Protein 2V0O (pdb70)

Radius of gyration: 49.56 Å; Cα contacts (8 Å, |Δi|>4): 758; chains: 3; bounding box: 207×51×110 Å

GO terms:
  GO:0005905 clathrin-coated pit (C, IDA)
  GO:0030136 clathrin-coated vesicle (C, IDA)
  GO:0048268 clathrin coat assembly (P, IMP)
  GO:0072583 clathrin-dependent endocytosis (P, IMP)
  GO:0005829 cytosol (C, TAS)
  GO:0005515 protein binding (F, IPI)
  GO:0042802 identical protein binding (F, IPI)

Foldseek 3Di:
DDLPLLVPQQDDLLCSLVVLLVVLVCLLVVLVVVLVVLLVVLVVLLVVLVVLLVVLVVLLVDDCDDLCNVLSVLVNVLSNLLSVLSNVLSVLSVVLSVVSVVVSVVSVVVSVVLCVVLVQLVVLSVQLNVLVVVLVVLVVQLVVLVCVLVVDVVVDDDPVVSVVSVVSNVVSVVSNVVSVVVNVVSVVSNSVSSSVVSVVSVV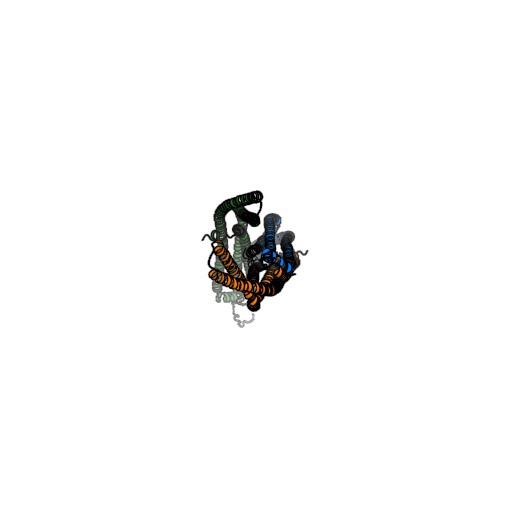SVVVSVVVVVVSVVSNVVSVVVSVVSNVVSVVSSVVVVVVPDPVVSVVVCCVPVNPDDDDDDDDDDDDPD/DFPLLPPQQDDLRCSVVVLLVVLVCLLVVLVVVLVVLLVVLVVLLVVLVVLLVVLVVLLVDDPDDLCNVVSPLSNVLSNLLSVLSNVLSVLSVVLSVVSVVVSVVSVVVSVVLCVVQVVLVVLSVQLVVLVVVLVVLVVVLVVLVVVLVVCVVVDDDPVVNVVSVVSNVVSCVVNVVSVVSNVVSVVVNSVSSSVSSRVSVVVVVVSVVVVVVSVVSSVVSVVVSVVSNVVSVVVSVVVVVVCDPVVSVVVCCVVVPPDDDDDDDDDDDDD/DLCLLVPQQDPLRCSLVVLLVVLVCLLVVLVVVLVVLVVVLVVLLVVLVVLLVVLVVLLVDDCDDLCNVVSPLVNVLSNLLSVLSVQLSVLSVVLSVVSVVVSVVSVVVSVVLCVVLVQLVVLSVQLNVLVVVLVVLVVQLVVLVVVLVVCVVVDDDPVVNVVSVVSNVVSVVVNVVSVVSNVVSVVSNSVSSSVSSSVSVVSVVVSVVVVVVSVVSNVVSVVVSVVSSVVSVVVSVVVVVVCDPVVSVVVCCVPPPPDPDDDDDDDDDDDD

Nearest PDB structures (foldseek):
  2v0o-assembly2_C  TM=9.995E-01  e=3.423E-31  Homo sapiens
  7aan-assembly1_B  TM=7.196E-01  e=1.356E-10  Homo sapiens
  5c1f-assembly1_B  TM=6.970E-01  e=1.335E-09  Schizosaccharomyces pombe 972h-
  4wpe-assembly1_A-2  TM=6.003E-01  e=2.528E-08  Saccharomyces cerevisiae S288C
  8a1g-assembly2_B  TM=4.384E-01  e=6.961E-04  Homo sapiens

Sequence (816 aa):
PMAYFVENFWGEKNSGFDVLYHNMKHGQISTKELADFVRERATIEEAYSRSMTKLAKSASNYSQLGTFAPVWDVFKTSTEKLANCHLDLVRKLQELIKEVQKYGEEQVKSHKKTKEEVAGTLEAVQTIQSITQALQKSKENYNAKCVEQERLKKEGATQREIEKAAVKSKKATDTYKLYVEKYALAKADFEQKMTETAQKFQDIEETHLIHIKEIIGSLSNAIKEIHLQIGQVHEEFINNMANTTVESLIQKFAESKGTGKERPGLIEFEECDMAYFVENFWGEKNSGFDVLYHNMKHGQISTKELADFVRERATIEEAYSRSMTKLAKSASNYSQLGTFAPVWDVFKTSTEKLANCHLDLVRKLQELIKEVQKYGEEQVKSHKKTKEEVAGTLEAVQTIQSITQALQKSKENYNAKCVEQERLKKEGATQREIEKAAVKSKKATDTYKLYVEKYALAKADFEQKMTETAQKFQDIEETHLIHIKEIIGSLSNAIKEIHLQIGQVHEEFINNMANTTVESLIQKFAESKGTGKERPGLIEFEECMAYFVENFWGEKNSGFDVLYHNMKHGQISTKELADFVRERATIEEAYSRSMTKLAKSASNYSQLGTFAPVWDVFKTSTEKLANCHLDLVRKLQELIKEVQKYGEEQVKSHKKTKEEVAGTLEAVQTIQSITQALQKSKENYNAKCVEQERLKKEGATQREIEKAAVKSKKATDTYKLYVEKYALAKADFEQKMTETAQKFQDIEETHLIHIKEIIGSLSNAIKEIHLQIGQVHEEFINNMANTTVESLIQKFAESKGTGKERPGLIEFEECD

B-factor: mean 65.93, std 19.47, range [13.19, 114.93]

CATH classification: 1.20.1270.60

InterPro domains:
  IPR001060 FCH domain [SM00055] (8-94)
  IPR018808 Muniscin, C-terminal [PF10291] (543-808)
  IPR027267 AH/BAR domain superfamily [G3DSA:1.20.1270.60] (2-274)
  IPR027267 AH/BAR domain superfamily [SSF103657] (6-273)
  IPR028565 Mu homology domain [PS51072] (542-809)
  IPR030122 F-BAR domain only protein 2, F-BAR domain [cd07673] (5-273)
  IPR031160 F-BAR domain [PS51741] (3-250)
  IPR054713 GMIP/FCHO2-like, FCH domain [PF22699] (16-262)

Structure (mmCIF, N/CA/C/O backbone):
data_2V0O
#
_entry.id   2V0O
#
_cell.length_a   254.440
_cell.length_b   65.680
_cell.length_c   89.910
_cell.angle_alpha   90.00
_cell.angle_beta   110.32
_cell.angle_gamma   90.00
#
_symmetry.space_group_name_H-M   'C 1 2 1'
#
loop_
_entity.id
_entity.type
_entity.pdbx_description
1 polymer 'FCH DOMAIN ONLY PROTEIN 2'
2 non-polymer 'ACETATE ION'
3 water water
#
loop_
_atom_site.group_PDB
_atom_site.id
_atom_site.type_symbol
_atom_site.label_atom_id
_atom_site.label_alt_id
_atom_site.label_comp_id
_atom_site.label_asym_id
_atom_site.label_entity_id
_atom_site.label_seq_id
_atom_site.pdbx_PDB_ins_code
_atom_site.Cartn_x
_atom_site.Cartn_y
_atom_site.Cartn_z
_atom_site.occupancy
_atom_site.B_iso_or_equiv
_atom_site.auth_seq_id
_atom_site.auth_comp_id
_atom_site.auth_asym_id
_atom_site.auth_atom_id
_atom_site.pdbx_PDB_model_num
ATOM 1 N N . PRO A 1 4 ? 92.510 -13.137 47.126 1.00 67.69 2 PRO A N 1
ATOM 2 C CA . PRO A 1 4 ? 92.807 -13.365 48.543 1.00 67.56 2 PRO A CA 1
ATOM 3 C C . PRO A 1 4 ? 94.131 -12.731 48.986 1.00 67.37 2 PRO A C 1
ATOM 4 O O . PRO A 1 4 ? 94.417 -12.671 50.185 1.00 67.32 2 PRO A O 1
ATOM 8 N N . MET A 1 5 ? 94.918 -12.259 48.020 1.00 67.08 3 MET A N 1
ATOM 9 C CA . MET A 1 5 ? 96.247 -11.707 48.283 1.00 66.88 3 MET A CA 1
ATOM 10 C C . MET A 1 5 ? 96.184 -10.331 48.945 1.00 66.46 3 MET A C 1
ATOM 11 O O . MET A 1 5 ? 95.273 -9.544 48.677 1.00 66.47 3 MET A O 1
ATOM 16 N N . ALA A 1 6 ? 97.160 -10.054 49.807 1.00 66.01 4 ALA A N 1
ATOM 17 C CA . ALA A 1 6 ? 97.222 -8.793 50.544 1.00 65.49 4 ALA A CA 1
ATOM 18 C C . ALA A 1 6 ? 97.967 -7.719 49.750 1.00 65.11 4 ALA A C 1
ATOM 19 O O . ALA A 1 6 ? 99.129 -7.420 50.028 1.00 65.10 4 ALA A O 1
ATOM 21 N N . TYR A 1 7 ? 97.282 -7.148 48.762 1.00 64.63 5 TYR A N 1
ATOM 22 C CA . TYR A 1 7 ? 97.851 -6.113 47.895 1.00 64.12 5 TYR A CA 1
ATOM 23 C C . TYR A 1 7 ? 98.164 -4.822 48.651 1.00 63.78 5 TYR A C 1
ATOM 24 O O . TYR A 1 7 ? 99.158 -4.156 48.365 1.00 63.71 5 TYR A O 1
ATOM 33 N N . PHE A 1 8 ? 97.309 -4.479 49.610 1.00 63.37 6 PHE A N 1
ATOM 34 C CA . PHE A 1 8 ? 97.448 -3.250 50.391 1.00 63.01 6 PHE A CA 1
ATOM 35 C C . PHE A 1 8 ? 98.598 -3.324 51.395 1.00 62.79 6 PHE A C 1
ATOM 36 O O . PHE A 1 8 ? 99.271 -2.324 51.650 1.00 62.79 6 PHE A O 1
ATOM 44 N N . VAL A 1 9 ? 98.811 -4.509 51.963 1.00 62.49 7 VAL A N 1
ATOM 45 C CA . VAL A 1 9 ? 99.916 -4.747 52.891 1.00 62.18 7 VAL A CA 1
ATOM 46 C C . VAL A 1 9 ? 101.259 -4.684 52.156 1.00 61.96 7 VAL A C 1
ATOM 47 O O . VAL A 1 9 ? 102.194 -4.030 52.617 1.00 62.02 7 VAL A O 1
ATOM 51 N N . GLU A 1 10 ? 101.330 -5.344 51.003 1.00 61.60 8 GLU A N 1
ATOM 52 C CA . GLU A 1 10 ? 102.563 -5.434 50.218 1.00 61.39 8 GLU A CA 1
ATOM 53 C C . GLU A 1 10 ? 103.005 -4.116 49.573 1.00 60.93 8 GLU A C 1
ATOM 54 O O . GLU A 1 10 ? 104.199 -3.908 49.354 1.00 60.95 8 GLU A O 1
ATOM 60 N N . ASN A 1 11 ? 102.052 -3.234 49.277 1.00 60.45 9 ASN A N 1
ATOM 61 C CA . ASN A 1 11 ? 102.320 -2.067 48.426 1.00 59.89 9 ASN A CA 1
ATOM 62 C C . ASN A 1 11 ? 102.256 -0.690 49.086 1.00 59.56 9 ASN A C 1
ATOM 63 O O . ASN A 1 11 ? 102.480 0.321 48.418 1.00 59.48 9 ASN A O 1
ATOM 68 N N . PHE A 1 12 ? 101.966 -0.638 50.383 1.00 59.18 10 PHE A N 1
ATOM 69 C CA . PHE A 1 12 ? 101.791 0.654 51.052 1.00 58.81 10 PHE A CA 1
ATOM 70 C C . PHE A 1 12 ? 102.767 0.948 52.196 1.00 58.55 10 PHE A C 1
ATOM 71 O O . PHE A 1 12 ? 102.361 1.244 53.322 1.00 58.55 10 PHE A O 1
ATOM 79 N N . TRP A 1 13 ? 104.059 0.876 51.881 1.00 58.17 11 TRP A N 1
ATOM 80 C CA . TRP A 1 13 ? 105.117 1.212 52.830 1.00 57.78 11 TRP A CA 1
ATOM 81 C C . TRP A 1 13 ? 105.840 2.487 52.393 1.00 57.67 11 TRP A C 1
ATOM 82 O O . TRP A 1 13 ? 105.310 3.588 52.557 1.00 57.76 11 TRP A O 1
ATOM 93 N N . GLY A 1 14 ? 107.041 2.337 51.837 1.00 57.42 12 GLY A N 1
ATOM 94 C CA . GLY A 1 14 ? 107.829 3.475 51.371 1.00 57.07 12 GLY A CA 1
ATOM 95 C C . GLY A 1 14 ? 108.569 4.201 52.480 1.00 56.84 12 GLY A C 1
ATOM 96 O O . GLY A 1 14 ? 108.272 4.021 53.666 1.00 56.86 12 GLY A O 1
ATOM 97 N N . GLU A 1 15 ? 109.528 5.034 52.079 1.00 56.52 13 GLU A N 1
ATOM 98 C CA . GLU A 1 15 ? 110.402 5.763 53.007 1.00 56.23 13 GLU A CA 1
ATOM 99 C C . GLU A 1 15 ? 109.695 6.854 53.818 1.00 55.71 13 GLU A C 1
ATOM 100 O O . GLU A 1 15 ? 110.111 7.167 54.935 1.00 55.71 13 GLU A O 1
ATOM 106 N N . LYS A 1 16 ? 108.631 7.421 53.251 1.00 55.09 14 LYS A N 1
ATOM 107 C CA . LYS A 1 16 ? 107.934 8.563 53.848 1.00 54.43 14 LYS A CA 1
ATOM 108 C C . LYS A 1 16 ? 106.958 8.177 54.958 1.00 53.90 14 LYS A C 1
ATOM 109 O O . LYS A 1 16 ? 106.475 9.047 55.687 1.00 53.80 14 LYS A O 1
ATOM 115 N N . ASN A 1 17 ? 106.676 6.878 55.077 1.00 53.27 15 ASN A N 1
ATOM 116 C CA . ASN A 1 17 ? 105.649 6.349 55.988 1.00 52.77 15 ASN A CA 1
ATOM 117 C C . ASN A 1 17 ? 104.267 6.976 55.755 1.00 52.37 15 ASN A C 1
ATOM 118 O O . ASN A 1 17 ? 103.484 7.152 56.692 1.00 52.37 15 ASN A O 1
ATOM 123 N N . SER A 1 18 ? 103.979 7.299 54.494 1.00 51.84 16 SER A N 1
ATOM 124 C CA . SER A 1 18 ? 102.751 8.004 54.118 1.00 51.26 16 SER A CA 1
ATOM 125 C C . SER A 1 18 ? 101.624 7.064 53.675 1.00 50.93 16 SER A C 1
ATOM 126 O O . SER A 1 18 ? 100.503 7.510 53.417 1.00 50.92 16 SER A O 1
ATOM 129 N N . GLY A 1 19 ? 101.928 5.769 53.602 1.00 50.46 17 GLY A N 1
ATOM 130 C CA . GLY A 1 19 ? 100.977 4.749 53.158 1.00 49.77 17 GLY A CA 1
ATOM 131 C C . GLY A 1 19 ? 99.647 4.746 53.886 1.00 49.26 17 GLY A C 1
ATOM 132 O O . GLY A 1 19 ? 98.599 4.563 53.267 1.00 49.24 17 GLY A O 1
ATOM 133 N N . PHE A 1 20 ? 99.692 4.945 55.202 1.00 48.80 18 PHE A N 1
ATOM 134 C CA . PHE A 1 20 ? 98.486 5.022 56.023 1.00 48.23 18 PHE A CA 1
ATOM 135 C C . PHE A 1 20 ? 97.590 6.164 55.553 1.00 47.86 18 PHE A C 1
ATOM 136 O O . PHE A 1 20 ? 96.383 5.983 55.385 1.00 47.96 18 PHE A O 1
ATOM 144 N N . ASP A 1 21 ? 98.197 7.330 55.338 1.00 47.26 19 ASP A N 1
ATOM 145 C CA . ASP A 1 21 ? 97.486 8.524 54.892 1.00 46.65 19 ASP A CA 1
ATOM 146 C C . ASP A 1 21 ? 96.756 8.271 53.577 1.00 46.21 19 ASP A C 1
ATOM 147 O O . ASP A 1 21 ? 95.561 8.547 53.468 1.00 46.16 19 ASP A O 1
ATOM 152 N N . VAL A 1 22 ? 97.479 7.733 52.594 1.00 45.58 20 VAL A N 1
ATOM 153 C CA . VAL A 1 22 ? 96.910 7.413 51.286 1.00 44.96 20 VAL A CA 1
ATOM 154 C C . VAL A 1 22 ? 95.713 6.469 51.420 1.00 44.69 20 VAL A C 1
ATOM 155 O O . VAL A 1 22 ? 94.629 6.760 50.915 1.00 44.84 20 VAL A O 1
ATOM 159 N N . LEU A 1 23 ? 95.906 5.358 52.125 1.00 44.23 21 LEU A N 1
ATOM 160 C CA . LEU A 1 23 ? 94.842 4.374 52.324 1.00 43.73 21 LEU A CA 1
ATOM 161 C C . LEU A 1 23 ? 93.604 4.948 53.010 1.00 43.41 21 LEU A C 1
ATOM 162 O O . LEU A 1 23 ? 92.475 4.662 52.601 1.00 43.34 21 LEU A O 1
ATOM 167 N N . TYR A 1 24 ? 93.821 5.755 54.046 1.00 43.03 22 TYR A N 1
ATOM 168 C CA . TYR A 1 24 ? 92.723 6.339 54.811 1.00 42.75 22 TYR A CA 1
ATOM 169 C C . TYR A 1 24 ? 91.886 7.271 53.944 1.00 42.44 22 TYR A C 1
ATOM 170 O O . TYR A 1 24 ? 90.659 7.215 53.972 1.00 42.63 22 TYR A O 1
ATOM 179 N N . HIS A 1 25 ? 92.554 8.124 53.177 1.00 41.99 23 HIS A N 1
ATOM 180 C CA . HIS A 1 25 ? 91.858 9.059 52.301 1.00 41.42 23 HIS A CA 1
ATOM 181 C C . HIS A 1 25 ? 91.216 8.371 51.104 1.00 40.97 23 HIS A C 1
ATOM 182 O O . HIS A 1 25 ? 90.205 8.847 50.594 1.00 40.92 23 HIS A O 1
ATOM 189 N N . ASN A 1 26 ? 91.786 7.244 50.680 1.00 40.48 24 ASN A N 1
ATOM 190 C CA . ASN A 1 26 ? 91.162 6.402 49.658 1.00 40.12 24 ASN A CA 1
ATOM 191 C C . ASN A 1 26 ? 89.834 5.812 50.125 1.00 39.91 24 ASN A C 1
ATOM 192 O O . ASN A 1 26 ? 88.906 5.643 49.331 1.00 39.97 24 ASN A O 1
ATOM 197 N N . MET A 1 27 ? 89.756 5.492 51.415 1.00 39.56 25 MET A N 1
ATOM 198 C CA . MET A 1 27 ? 88.513 5.047 52.020 1.00 39.24 25 MET A CA 1
ATOM 199 C C . MET A 1 27 ? 87.493 6.175 51.924 1.00 39.13 25 MET A C 1
ATOM 200 O O . MET A 1 27 ? 86.341 5.950 51.554 1.00 39.18 25 MET A O 1
ATOM 205 N N . LYS A 1 28 ? 87.938 7.392 52.230 1.00 39.01 26 LYS A N 1
ATOM 206 C CA . LYS A 1 28 ? 87.084 8.575 52.184 1.00 38.87 26 LYS A CA 1
ATOM 207 C C . LYS A 1 28 ? 86.643 8.924 50.762 1.00 38.70 26 LYS A C 1
ATOM 208 O O . LYS A 1 28 ? 85.571 9.493 50.566 1.00 38.85 26 LYS A O 1
ATOM 214 N N . HIS A 1 29 ? 87.470 8.584 49.775 1.00 38.44 27 HIS A N 1
ATOM 215 C CA . HIS A 1 29 ? 87.121 8.815 48.374 1.00 38.01 27 HIS A CA 1
ATOM 216 C C . HIS A 1 29 ? 86.028 7.858 47.909 1.00 37.97 27 HIS A C 1
ATOM 217 O O . HIS A 1 29 ? 85.401 8.081 46.874 1.00 38.07 27 HIS A O 1
ATOM 224 N N . GLY A 1 30 ? 85.805 6.798 48.685 1.00 37.91 28 GLY A N 1
ATOM 225 C CA . GLY A 1 30 ? 84.703 5.864 48.445 1.00 37.68 28 GLY A CA 1
ATOM 226 C C . GLY A 1 30 ? 83.344 6.524 48.591 1.00 37.55 28 GLY A C 1
ATOM 227 O O . GLY A 1 30 ? 82.332 5.972 48.166 1.00 37.68 28 GLY A O 1
ATOM 228 N N . GLN A 1 31 ? 83.329 7.706 49.201 1.00 37.63 29 GLN A N 1
ATOM 229 C CA . GLN A 1 31 ? 82.124 8.522 49.298 1.00 37.77 29 GLN A CA 1
ATOM 230 C C . GLN A 1 31 ? 81.845 9.205 47.964 1.00 37.68 29 GLN A C 1
ATOM 231 O O . GLN A 1 31 ? 80.694 9.322 47.548 1.00 37.75 29 GLN A O 1
ATOM 237 N N . ILE A 1 32 ? 82.907 9.650 47.297 1.00 37.75 30 ILE A N 1
ATOM 238 C CA . ILE A 1 32 ? 82.790 10.249 45.966 1.00 37.69 30 ILE A CA 1
ATOM 239 C C . ILE A 1 32 ? 82.062 9.293 45.019 1.00 37.80 30 ILE A C 1
ATOM 240 O O . ILE A 1 32 ? 81.062 9.668 44.410 1.00 37.79 30 ILE A O 1
ATOM 245 N N . SER A 1 33 ? 82.550 8.054 44.936 1.00 38.16 31 SER A N 1
ATOM 246 C CA . SER A 1 33 ? 82.015 7.040 44.016 1.00 38.42 31 SER A CA 1
ATOM 247 C C . SER A 1 33 ? 80.509 6.823 44.174 1.00 38.57 31 SER A C 1
ATOM 248 O O . SER A 1 33 ? 79.795 6.646 43.187 1.00 38.54 31 SER A O 1
ATOM 251 N N . THR A 1 34 ? 80.038 6.845 45.419 1.00 38.71 32 THR A N 1
ATOM 252 C CA . THR A 1 34 ? 78.621 6.683 45.730 1.00 38.87 32 THR A CA 1
ATOM 253 C C . THR A 1 34 ? 77.783 7.862 45.215 1.00 39.05 32 THR A C 1
ATOM 254 O O . THR A 1 34 ? 76.692 7.662 44.679 1.00 39.12 32 THR A O 1
ATOM 258 N N . LYS A 1 35 ? 78.301 9.079 45.377 1.00 39.26 33 LYS A N 1
ATOM 259 C CA . LYS A 1 35 ? 77.656 10.289 44.863 1.00 39.50 33 LYS A CA 1
ATOM 260 C C . LYS A 1 35 ? 77.631 10.321 43.336 1.00 39.64 33 LYS A C 1
ATOM 261 O O . LYS A 1 35 ? 76.659 10.773 42.729 1.00 39.74 33 LYS A O 1
ATOM 267 N N . GLU A 1 36 ? 78.709 9.849 42.723 1.00 39.78 34 GLU A N 1
ATOM 268 C CA . GLU A 1 36 ? 78.838 9.869 41.270 1.00 39.95 34 GLU A CA 1
ATOM 269 C C . GLU A 1 36 ? 77.924 8.838 40.612 1.00 40.18 34 GLU A C 1
ATOM 270 O O . GLU A 1 36 ? 77.380 9.083 39.531 1.00 40.24 34 GLU A O 1
ATOM 276 N N . LEU A 1 37 ? 77.744 7.698 41.280 1.00 40.33 35 LEU A N 1
ATOM 277 C CA . LEU A 1 37 ? 76.884 6.626 40.785 1.00 40.29 35 LEU A CA 1
ATOM 278 C C . LEU A 1 37 ? 75.421 7.045 40.800 1.00 40.49 35 LEU A C 1
ATOM 279 O O . LEU A 1 37 ? 74.704 6.839 39.820 1.00 40.50 35 LEU A O 1
ATOM 284 N N . ALA A 1 38 ? 74.988 7.631 41.915 1.00 40.67 36 ALA A N 1
ATOM 285 C CA . ALA A 1 38 ? 73.633 8.157 42.049 1.00 40.80 36 ALA A CA 1
ATOM 286 C C . ALA A 1 38 ? 73.351 9.206 40.977 1.00 41.05 36 ALA A C 1
ATOM 287 O O . ALA A 1 38 ? 72.263 9.233 40.398 1.00 41.22 36 ALA A O 1
ATOM 289 N N . ASP A 1 39 ? 74.342 10.057 40.713 1.00 41.18 37 ASP A N 1
ATOM 290 C CA . ASP A 1 39 ? 74.239 11.087 39.684 1.00 41.47 37 ASP A CA 1
ATOM 291 C C . ASP A 1 39 ? 74.074 10.478 38.293 1.00 41.56 37 ASP A C 1
ATOM 292 O O . ASP A 1 39 ? 73.313 10.995 37.473 1.00 41.68 37 ASP A O 1
ATOM 297 N N . PHE A 1 40 ? 74.784 9.381 38.041 1.00 41.77 38 PHE A N 1
ATOM 298 C CA . PHE A 1 40 ? 74.694 8.663 36.772 1.00 41.99 38 PHE A CA 1
ATOM 299 C C . PHE A 1 40 ? 73.304 8.060 36.572 1.00 42.24 38 PHE A C 1
ATOM 300 O O . PHE A 1 40 ? 72.748 8.128 35.474 1.00 42.28 38 PHE A O 1
ATOM 308 N N . VAL A 1 41 ? 72.753 7.473 37.635 1.00 42.54 39 VAL A N 1
ATOM 309 C CA . VAL A 1 41 ? 71.432 6.844 37.579 1.00 42.79 39 VAL A CA 1
ATOM 310 C C . VAL A 1 41 ? 70.324 7.896 37.446 1.00 43.00 39 VAL A C 1
ATOM 311 O O . VAL A 1 41 ? 69.311 7.649 36.790 1.00 43.06 39 VAL A O 1
ATOM 315 N N . ARG A 1 42 ? 70.531 9.063 38.056 1.00 43.26 40 ARG A N 1
ATOM 316 C CA . ARG A 1 42 ? 69.620 10.203 37.904 1.00 43.49 40 ARG A CA 1
ATOM 317 C C . ARG A 1 42 ? 69.520 10.670 36.453 1.00 43.61 40 ARG A C 1
ATOM 318 O O . ARG A 1 42 ? 68.432 10.996 35.973 1.00 43.74 40 ARG A O 1
ATOM 326 N N . GLU A 1 43 ? 70.658 10.708 35.765 1.00 43.81 41 GLU A N 1
ATOM 327 C CA . GLU A 1 43 ? 70.710 11.146 34.373 1.00 44.01 41 GLU A CA 1
ATOM 328 C C . GLU A 1 43 ? 70.118 10.099 33.425 1.00 44.02 41 GLU A C 1
ATOM 329 O O . GLU A 1 43 ? 69.500 10.450 32.419 1.00 44.11 41 GLU A O 1
ATOM 335 N N . ARG A 1 44 ? 70.299 8.821 33.754 1.00 44.08 42 ARG A N 1
ATOM 336 C CA . ARG A 1 44 ? 69.698 7.727 32.988 1.00 44.14 42 ARG A CA 1
ATOM 337 C C . ARG A 1 44 ? 68.171 7.754 33.125 1.00 44.14 42 ARG A C 1
ATOM 338 O O . ARG A 1 44 ? 67.454 7.527 32.149 1.00 44.24 42 ARG A O 1
ATOM 346 N N . ALA A 1 45 ? 67.691 8.055 34.332 1.00 44.11 43 ALA A N 1
ATOM 347 C CA . ALA A 1 45 ? 66.260 8.190 34.608 1.00 44.05 43 ALA A CA 1
ATOM 348 C C . ALA A 1 45 ? 65.654 9.390 33.886 1.00 44.09 43 ALA A C 1
ATOM 349 O O . ALA A 1 45 ? 64.500 9.344 33.456 1.00 44.21 43 ALA A O 1
ATOM 351 N N . THR A 1 46 ? 66.437 10.460 33.769 1.00 44.13 44 THR A N 1
ATOM 352 C CA . THR A 1 46 ? 66.042 11.655 33.027 1.00 44.15 44 THR A CA 1
ATOM 353 C C . THR A 1 46 ? 65.785 11.317 31.556 1.00 44.30 44 THR A C 1
ATOM 354 O O . THR A 1 46 ? 64.776 11.733 30.984 1.00 44.33 44 THR A O 1
ATOM 358 N N . ILE A 1 47 ? 66.693 10.548 30.962 1.00 44.49 45 ILE A N 1
ATOM 359 C CA . ILE A 1 47 ? 66.581 10.141 29.562 1.00 44.75 45 ILE A CA 1
ATOM 360 C C . ILE A 1 47 ? 65.379 9.211 29.369 1.00 45.03 45 ILE A C 1
ATOM 361 O O . ILE A 1 47 ? 64.632 9.351 28.400 1.00 44.99 45 ILE A O 1
ATOM 366 N N . GLU A 1 48 ? 65.182 8.291 30.313 1.00 45.38 46 GLU A N 1
ATOM 367 C CA . GLU A 1 48 ? 64.054 7.358 30.267 1.00 45.65 46 GLU A CA 1
ATOM 368 C C . GLU A 1 48 ? 62.700 8.058 30.390 1.00 45.85 46 GLU A C 1
ATOM 369 O O . GLU A 1 48 ? 61.721 7.617 29.790 1.00 45.97 46 GLU A O 1
ATOM 375 N N . GLU A 1 49 ? 62.647 9.141 31.163 1.00 46.22 47 GLU A N 1
ATOM 376 C CA . GLU A 1 49 ? 61.400 9.886 31.352 1.00 46.59 47 GLU A CA 1
ATOM 377 C C . GLU A 1 49 ? 61.102 10.785 30.157 1.00 46.91 47 GLU A C 1
ATOM 378 O O . GLU A 1 49 ? 59.942 10.960 29.781 1.00 47.08 47 GLU A O 1
ATOM 384 N N . ALA A 1 50 ? 62.150 11.354 29.569 1.00 47.28 48 ALA A N 1
ATOM 385 C CA . ALA A 1 50 ? 62.017 12.129 28.340 1.00 47.68 48 ALA A CA 1
ATOM 386 C C . ALA A 1 50 ? 61.452 11.257 27.217 1.00 47.99 48 ALA A C 1
ATOM 387 O O . ALA A 1 50 ? 60.595 11.702 26.452 1.00 48.08 48 ALA A O 1
ATOM 389 N N . TYR A 1 51 ? 61.937 10.017 27.139 1.00 48.41 49 TYR A N 1
ATOM 390 C CA . TYR A 1 51 ? 61.478 9.037 26.155 1.00 48.75 49 TYR A CA 1
ATOM 391 C C . TYR A 1 51 ? 60.027 8.640 26.427 1.00 49.15 49 TYR A C 1
ATOM 392 O O . TYR A 1 51 ? 59.221 8.551 25.503 1.00 49.28 49 TYR A O 1
ATOM 401 N N . SER A 1 52 ? 59.706 8.414 27.698 1.00 49.65 50 SER A N 1
ATOM 402 C CA . SER A 1 52 ? 58.360 8.022 28.113 1.00 50.06 50 SER A CA 1
ATOM 403 C C . SER A 1 52 ? 57.324 9.103 27.816 1.00 50.37 50 SER A C 1
ATOM 404 O O . SER A 1 52 ? 56.240 8.803 27.318 1.00 50.49 50 SER A O 1
ATOM 407 N N . ARG A 1 53 ? 57.664 10.353 28.118 1.00 50.82 51 ARG A N 1
ATOM 408 C CA . ARG A 1 53 ? 56.758 11.480 27.903 1.00 51.37 51 ARG A CA 1
ATOM 409 C C . ARG A 1 53 ? 56.527 11.769 26.419 1.00 51.64 51 ARG A C 1
ATOM 410 O O . ARG A 1 53 ? 55.424 12.147 26.021 1.00 51.79 51 ARG A O 1
ATOM 418 N N . SER A 1 54 ? 57.568 11.592 25.611 1.00 51.97 52 SER A N 1
ATOM 419 C CA . SER A 1 54 ? 57.466 11.771 24.165 1.00 52.29 52 SER A CA 1
ATOM 420 C C . SER A 1 54 ? 56.628 10.669 23.522 1.00 52.57 52 SER A C 1
ATOM 421 O O . SER A 1 54 ? 55.870 10.928 22.586 1.00 52.63 52 SER A O 1
ATOM 424 N N . MET A 1 55 ? 56.769 9.446 24.033 1.00 52.93 53 MET A N 1
ATOM 425 C CA . MET A 1 55 ? 55.980 8.308 23.564 1.00 53.20 53 MET A CA 1
ATOM 426 C C . MET A 1 55 ? 54.507 8.478 23.912 1.00 53.46 53 MET A C 1
ATOM 427 O O . MET A 1 55 ? 53.636 8.148 23.108 1.00 53.49 53 MET A O 1
ATOM 432 N N . THR A 1 56 ? 54.240 8.998 25.108 1.00 53.75 54 THR A N 1
ATOM 433 C CA . THR A 1 56 ? 52.881 9.317 25.533 1.00 54.10 54 THR A CA 1
ATOM 434 C C . THR A 1 56 ? 52.250 10.322 24.570 1.00 54.43 54 THR A C 1
ATOM 435 O O . THR A 1 56 ? 51.104 10.150 24.161 1.00 54.53 54 THR A O 1
ATOM 439 N N . LYS A 1 57 ? 53.013 11.351 24.198 1.00 54.89 55 LYS A N 1
ATOM 440 C CA . LYS A 1 57 ? 52.564 12.349 23.224 1.00 55.37 55 LYS A CA 1
ATOM 441 C C . LYS A 1 57 ? 52.340 11.742 21.839 1.00 55.59 55 LYS A C 1
ATOM 442 O O . LYS A 1 57 ? 51.452 12.178 21.104 1.00 55.66 55 LYS A O 1
ATOM 448 N N . LEU A 1 58 ? 53.146 10.738 21.497 1.00 55.95 56 LEU A N 1
ATOM 449 C CA . LEU A 1 58 ? 53.022 10.023 20.226 1.00 56.24 56 LEU A CA 1
ATOM 450 C C . LEU A 1 58 ? 51.727 9.211 20.153 1.00 56.55 56 LEU A C 1
ATOM 451 O O . LEU A 1 58 ? 51.144 9.057 19.078 1.00 56.59 56 LEU A O 1
ATOM 456 N N . ALA A 1 59 ? 51.290 8.697 21.301 1.00 56.95 57 ALA A N 1
ATOM 457 C CA . ALA A 1 59 ? 50.024 7.973 21.405 1.00 57.39 57 ALA A CA 1
ATOM 458 C C . ALA A 1 59 ? 48.828 8.915 21.254 1.00 57.73 57 ALA A C 1
ATOM 459 O O . ALA A 1 59 ? 47.819 8.546 20.654 1.00 57.79 57 ALA A O 1
ATOM 461 N N . LYS A 1 60 ? 48.950 10.124 21.805 1.00 58.18 58 LYS A N 1
ATOM 462 C CA . LYS A 1 60 ? 47.926 11.160 21.670 1.00 58.73 58 LYS A CA 1
ATOM 463 C C . LYS A 1 60 ? 47.724 11.566 20.213 1.00 59.05 58 LYS A C 1
ATOM 464 O O . LYS A 1 60 ? 46.591 11.760 19.768 1.00 59.16 58 LYS A O 1
ATOM 470 N N . SER A 1 61 ? 48.828 11.694 19.480 1.00 59.45 59 SER A N 1
ATOM 471 C CA . SER A 1 61 ? 48.779 12.030 18.059 1.00 59.84 59 SER A CA 1
ATOM 472 C C . SER A 1 61 ? 48.228 10.867 17.234 1.00 60.02 59 SER A C 1
ATOM 473 O O . SER A 1 61 ? 47.682 11.076 16.149 1.00 60.16 59 SER A O 1
ATOM 476 N N . ALA A 1 62 ? 48.377 9.650 17.758 1.00 60.22 60 ALA A N 1
ATOM 477 C CA . ALA A 1 62 ? 47.838 8.448 17.121 1.00 60.41 60 ALA A CA 1
ATOM 478 C C . ALA A 1 62 ? 46.318 8.373 17.253 1.00 60.61 60 ALA A C 1
ATOM 479 O O . ALA A 1 62 ? 45.635 7.895 16.346 1.00 60.62 60 ALA A O 1
ATOM 481 N N . SER A 1 63 ? 45.799 8.850 18.384 1.00 60.84 61 SER A N 1
ATOM 482 C CA . SER A 1 63 ? 44.358 8.885 18.628 1.00 61.09 61 SER A CA 1
ATOM 483 C C . SER A 1 63 ? 43.676 10.008 17.848 1.00 61.37 61 SER A C 1
ATOM 484 O O . SER A 1 63 ? 42.473 9.945 17.582 1.00 61.47 61 SER A O 1
ATOM 487 N N . ASN A 1 64 ? 44.451 11.028 17.487 1.00 61.67 62 ASN A N 1
ATOM 488 C CA . ASN A 1 64 ? 43.932 12.187 16.769 1.00 62.00 62 ASN A CA 1
ATOM 489 C C . ASN A 1 64 ? 44.173 12.138 15.259 1.00 62.27 62 ASN A C 1
ATOM 490 O O . ASN A 1 64 ? 44.172 13.174 14.587 1.00 62.31 62 ASN A O 1
ATOM 495 N N . TYR A 1 65 ? 44.380 10.936 14.728 1.00 62.60 63 TYR A N 1
ATOM 496 C CA . TYR A 1 65 ? 44.476 10.757 13.283 1.00 62.95 63 TYR A CA 1
ATOM 497 C C . TYR A 1 65 ? 43.085 10.672 12.655 1.00 63.22 63 TYR A C 1
ATOM 498 O O . TYR A 1 65 ? 42.095 10.414 13.349 1.00 63.25 63 TYR A O 1
ATOM 507 N N . SER A 1 66 ? 43.022 10.891 11.342 1.00 63.54 64 SER A N 1
ATOM 508 C CA . SER A 1 66 ? 41.759 10.945 10.605 1.00 63.79 64 SER A CA 1
ATOM 509 C C . SER A 1 66 ? 40.967 9.644 10.690 1.00 63.92 64 SER A C 1
ATOM 510 O O . SER A 1 66 ? 41.531 8.551 10.594 1.00 63.93 64 SER A O 1
ATOM 513 N N . GLN A 1 67 ? 39.656 9.786 10.870 1.00 64.10 65 GLN A N 1
ATOM 514 C CA . GLN A 1 67 ? 38.736 8.652 10.951 1.00 64.26 65 GLN A CA 1
ATOM 515 C C . GLN A 1 67 ? 38.274 8.200 9.564 1.00 64.25 65 GLN A C 1
ATOM 516 O O . GLN A 1 67 ? 37.546 7.212 9.431 1.00 64.32 65 GLN A O 1
ATOM 522 N N . LEU A 1 68 ? 38.702 8.930 8.539 1.00 64.23 66 LEU A N 1
ATOM 523 C CA . LEU A 1 68 ? 38.379 8.600 7.155 1.00 64.21 66 LEU A CA 1
ATOM 524 C C . LEU A 1 68 ? 39.309 7.505 6.638 1.00 64.11 66 LEU A C 1
ATOM 525 O O . LEU A 1 68 ? 40.499 7.491 6.959 1.00 64.17 66 LEU A O 1
ATOM 530 N N . GLY A 1 69 ? 38.758 6.590 5.844 1.00 63.98 67 GLY A N 1
ATOM 531 C CA . GLY A 1 69 ? 39.527 5.480 5.282 1.00 63.79 67 GLY A CA 1
ATOM 532 C C . GLY A 1 69 ? 39.282 4.156 5.984 1.00 63.70 67 GLY A C 1
ATOM 533 O O . GLY A 1 69 ? 38.752 4.119 7.098 1.00 63.66 67 GLY A O 1
ATOM 534 N N . THR A 1 70 ? 39.679 3.068 5.328 1.00 63.64 68 THR A N 1
ATOM 535 C CA . THR A 1 70 ? 39.490 1.714 5.857 1.00 63.62 68 THR A CA 1
ATOM 536 C C . THR A 1 70 ? 40.498 1.392 6.963 1.00 63.59 68 THR A C 1
ATOM 537 O O . THR A 1 70 ? 40.235 0.559 7.834 1.00 63.55 68 THR A O 1
ATOM 541 N N . PHE A 1 71 ? 41.648 2.060 6.914 1.00 63.55 69 PHE A N 1
ATOM 542 C CA . PHE A 1 71 ? 42.738 1.832 7.860 1.00 63.49 69 PHE A CA 1
ATOM 543 C C . PHE A 1 71 ? 42.489 2.480 9.226 1.00 63.40 69 PHE A C 1
ATOM 544 O O . PHE A 1 71 ? 43.092 2.087 10.223 1.00 63.47 69 PHE A O 1
ATOM 552 N N . ALA A 1 72 ? 41.585 3.456 9.264 1.00 63.26 70 ALA A N 1
ATOM 553 C CA . ALA A 1 72 ? 41.319 4.264 10.463 1.00 63.20 70 ALA A CA 1
ATOM 554 C C . ALA A 1 72 ? 41.248 3.542 11.826 1.00 63.11 70 ALA A C 1
ATOM 555 O O . ALA A 1 72 ? 41.822 4.037 12.799 1.00 63.14 70 ALA A O 1
ATOM 557 N N . PRO A 1 73 ? 40.542 2.387 11.910 1.00 63.03 71 PRO A N 1
ATOM 558 C CA . PRO A 1 73 ? 40.463 1.668 13.192 1.00 62.94 71 PRO A CA 1
ATOM 559 C C . PRO A 1 73 ? 41.786 1.074 13.699 1.00 62.80 71 PRO A C 1
ATOM 560 O O . PRO A 1 73 ? 41.886 0.736 14.882 1.00 62.79 71 PRO A O 1
ATOM 564 N N . VAL A 1 74 ? 42.779 0.947 12.819 1.00 62.63 72 VAL A N 1
ATOM 565 C CA . VAL A 1 74 ? 44.077 0.365 13.185 1.00 62.46 72 VAL A CA 1
ATOM 566 C C . VAL A 1 74 ? 44.880 1.279 14.117 1.00 62.35 72 VAL A C 1
ATOM 567 O O . VAL A 1 74 ? 45.678 0.799 14.921 1.00 62.34 72 VAL A O 1
ATOM 571 N N . TRP A 1 75 ? 44.652 2.587 14.018 1.00 62.24 73 TRP A N 1
ATOM 572 C CA . TRP A 1 75 ? 45.355 3.564 14.856 1.00 62.10 73 TRP A CA 1
ATOM 573 C C . TRP A 1 75 ? 45.145 3.348 16.356 1.00 61.93 73 TRP A C 1
ATOM 574 O O . TRP A 1 75 ? 45.948 3.813 17.169 1.00 61.98 73 TRP A O 1
ATOM 585 N N . ASP A 1 76 ? 44.073 2.643 16.712 1.00 61.64 74 ASP A N 1
ATOM 586 C CA . ASP A 1 76 ? 43.796 2.301 18.105 1.00 61.33 74 ASP A CA 1
ATOM 587 C C . ASP A 1 76 ? 44.736 1.202 18.607 1.00 61.06 74 ASP A C 1
ATOM 588 O O . ASP A 1 76 ? 45.039 1.135 19.802 1.00 61.09 74 ASP A O 1
ATOM 593 N N . VAL A 1 77 ? 45.182 0.343 17.690 1.00 60.62 75 VAL A N 1
ATOM 594 C CA . VAL A 1 77 ? 46.198 -0.669 17.988 1.00 60.23 75 VAL A CA 1
ATOM 595 C C . VAL A 1 77 ? 47.544 0.027 18.213 1.00 59.97 75 VAL A C 1
ATOM 596 O O . VAL A 1 77 ? 48.306 -0.349 19.108 1.00 59.97 75 VAL A O 1
ATOM 600 N N . PHE A 1 78 ? 47.816 1.049 17.401 1.00 59.59 76 PHE A N 1
ATOM 601 C CA . PHE A 1 78 ? 48.984 1.910 17.576 1.00 59.18 76 PHE A CA 1
ATOM 602 C C . PHE A 1 78 ? 48.904 2.704 18.879 1.00 58.97 76 PHE A C 1
ATOM 603 O O . PHE A 1 78 ? 49.909 2.866 19.566 1.00 58.95 76 PHE A O 1
ATOM 611 N N . LYS A 1 79 ? 47.707 3.186 19.213 1.00 58.68 77 LYS A N 1
ATOM 612 C CA . LYS A 1 79 ? 47.485 3.967 20.432 1.00 58.46 77 LYS A CA 1
ATOM 613 C C . LYS A 1 79 ? 47.766 3.155 21.695 1.00 58.21 77 LYS A C 1
ATOM 614 O O . LYS A 1 79 ? 48.547 3.580 22.545 1.00 58.22 77 LYS A O 1
ATOM 620 N N . THR A 1 80 ? 47.129 1.990 21.804 1.00 57.92 78 THR A N 1
ATOM 621 C CA . THR A 1 80 ? 47.237 1.146 22.996 1.00 57.61 78 THR A CA 1
ATOM 622 C C . THR A 1 80 ? 48.656 0.622 23.226 1.00 57.30 78 THR A C 1
ATOM 623 O O . THR A 1 80 ? 49.119 0.584 24.364 1.00 57.27 78 THR A O 1
ATOM 627 N N . SER A 1 81 ? 49.336 0.231 22.148 1.00 56.90 79 SER A N 1
ATOM 628 C CA . SER A 1 81 ? 50.707 -0.284 22.230 1.00 56.54 79 SER A CA 1
ATOM 629 C C . SER A 1 81 ? 51.719 0.795 22.602 1.00 56.23 79 SER A C 1
ATOM 630 O O . SER A 1 81 ? 52.617 0.554 23.410 1.00 56.20 79 SER A O 1
ATOM 633 N N . THR A 1 82 ? 51.567 1.975 22.004 1.00 55.88 80 THR A N 1
ATOM 634 C CA . THR A 1 82 ? 52.411 3.133 22.304 1.00 55.49 80 THR A CA 1
ATOM 635 C C . THR A 1 82 ? 52.189 3.603 23.747 1.00 55.22 80 THR A C 1
ATOM 636 O O . THR A 1 82 ? 53.139 3.988 24.428 1.00 55.26 80 THR A O 1
ATOM 640 N N . GLU A 1 83 ? 50.941 3.553 24.209 1.00 54.89 81 GLU A N 1
ATOM 641 C CA . GLU A 1 83 ? 50.610 3.845 25.607 1.00 54.65 81 GLU A CA 1
ATOM 642 C C . GLU A 1 83 ? 51.268 2.861 26.573 1.00 54.20 81 GLU A C 1
ATOM 643 O O . GLU A 1 83 ? 51.732 3.255 27.643 1.00 54.11 81 GLU A O 1
ATOM 649 N N . LYS A 1 84 ? 51.298 1.587 26.186 1.00 53.76 82 LYS A N 1
ATOM 650 C CA . LYS A 1 84 ? 51.898 0.531 27.002 1.00 53.35 82 LYS A CA 1
ATOM 651 C C . LYS A 1 84 ? 53.420 0.626 27.010 1.00 53.07 82 LYS A C 1
ATOM 652 O O . LYS A 1 84 ? 54.056 0.362 28.031 1.00 52.99 82 LYS A O 1
ATOM 658 N N . LEU A 1 85 ? 53.989 1.007 25.867 1.00 52.73 83 LEU A N 1
ATOM 659 C CA . LEU A 1 85 ? 55.430 1.188 25.720 1.00 52.41 83 LEU A CA 1
ATOM 660 C C . LEU A 1 85 ? 55.910 2.374 26.551 1.00 52.19 83 LEU A C 1
ATOM 661 O O . LEU A 1 85 ? 56.943 2.295 27.215 1.00 52.18 83 LEU A O 1
ATOM 666 N N . ALA A 1 86 ? 55.149 3.467 26.506 1.00 51.95 84 ALA A N 1
ATOM 667 C CA . ALA A 1 86 ? 55.436 4.662 27.292 1.00 51.77 84 ALA A CA 1
ATOM 668 C C . ALA A 1 86 ? 55.381 4.374 28.790 1.00 51.76 84 ALA A C 1
ATOM 669 O O . ALA A 1 86 ? 56.190 4.898 29.557 1.00 51.82 84 ALA A O 1
ATOM 671 N N . ASN A 1 87 ? 54.427 3.536 29.194 1.00 51.70 85 ASN A N 1
ATOM 672 C CA . ASN A 1 87 ? 54.261 3.153 30.596 1.00 51.63 85 ASN A CA 1
ATOM 673 C C . ASN A 1 87 ? 55.388 2.260 31.102 1.00 51.45 85 ASN A C 1
ATOM 674 O O . ASN A 1 87 ? 55.726 2.296 32.286 1.00 51.45 85 ASN A O 1
ATOM 679 N N . CYS A 1 88 ? 55.960 1.465 30.198 1.00 51.28 86 CYS A N 1
ATOM 680 C CA . CYS A 1 88 ? 57.106 0.612 30.510 1.00 51.10 86 CYS A CA 1
ATOM 681 C C . CYS A 1 88 ? 58.331 1.437 30.889 1.00 51.07 86 CYS A C 1
ATOM 682 O O . CYS A 1 88 ? 59.009 1.136 31.873 1.00 51.11 86 CYS A O 1
ATOM 685 N N . HIS A 1 89 ? 58.607 2.476 30.105 1.00 50.96 87 HIS A N 1
ATOM 686 C CA . HIS A 1 89 ? 59.757 3.342 30.349 1.00 50.87 87 HIS A CA 1
ATOM 687 C C . HIS A 1 89 ? 59.601 4.197 31.605 1.00 50.89 87 HIS A C 1
ATOM 688 O O . HIS A 1 89 ? 60.580 4.427 32.317 1.00 50.91 87 HIS A O 1
ATOM 695 N N . LEU A 1 90 ? 58.377 4.649 31.881 1.00 50.86 88 LEU A N 1
ATOM 696 C CA . LEU A 1 90 ? 58.094 5.417 33.096 1.00 50.91 88 LEU A CA 1
ATOM 697 C C . LEU A 1 90 ? 58.255 4.551 34.340 1.00 50.95 88 LEU A C 1
ATOM 698 O O . LEU A 1 90 ? 58.634 5.047 35.400 1.00 50.97 88 LEU A O 1
ATOM 703 N N . ASP A 1 91 ? 57.969 3.259 34.205 1.00 51.07 89 ASP A N 1
ATOM 704 C CA . ASP A 1 91 ? 58.127 2.326 35.316 1.00 51.11 89 ASP A CA 1
ATOM 705 C C . ASP A 1 91 ? 59.600 2.036 35.585 1.00 51.00 89 ASP A C 1
ATOM 706 O O . ASP A 1 91 ? 59.989 1.809 36.733 1.00 50.97 89 ASP A O 1
ATOM 711 N N . LEU A 1 92 ? 60.412 2.052 34.526 1.00 50.77 90 LEU A N 1
ATOM 712 C CA . LEU A 1 92 ? 61.863 1.960 34.666 1.00 50.63 90 LEU A CA 1
ATOM 713 C C . LEU A 1 92 ? 62.403 3.182 35.410 1.00 50.59 90 LEU A C 1
ATOM 714 O O . LEU A 1 92 ? 63.276 3.049 36.265 1.00 50.72 90 LEU A O 1
ATOM 719 N N . VAL A 1 93 ? 61.865 4.359 35.087 1.00 50.49 91 VAL A N 1
ATOM 720 C CA . VAL A 1 93 ? 62.186 5.603 35.795 1.00 50.36 91 VAL A CA 1
ATOM 721 C C . VAL A 1 93 ? 61.909 5.460 37.293 1.00 50.42 91 VAL A C 1
ATOM 722 O O . VAL A 1 93 ? 62.734 5.847 38.119 1.00 50.46 91 VAL A O 1
ATOM 726 N N . ARG A 1 94 ? 60.750 4.893 37.624 1.00 50.54 92 ARG A N 1
ATOM 727 C CA . ARG A 1 94 ? 60.345 4.679 39.013 1.00 50.67 92 ARG A CA 1
ATOM 728 C C . ARG A 1 94 ? 61.286 3.713 39.728 1.00 50.64 92 ARG A C 1
ATOM 729 O O . ARG A 1 94 ? 61.643 3.933 40.885 1.00 50.64 92 ARG A O 1
ATOM 737 N N . LYS A 1 95 ? 61.683 2.652 39.026 1.00 50.71 93 LYS A N 1
ATOM 738 C CA . LYS A 1 95 ? 62.592 1.639 39.563 1.00 50.77 93 LYS A CA 1
ATOM 739 C C . LYS A 1 95 ? 64.006 2.179 39.761 1.00 50.87 93 LYS A C 1
ATOM 740 O O . LYS A 1 95 ? 64.668 1.849 40.746 1.00 50.88 93 LYS A O 1
ATOM 746 N N . LEU A 1 96 ? 64.461 3.008 38.822 1.00 51.01 94 LEU A N 1
ATOM 747 C CA . LEU A 1 96 ? 65.753 3.682 38.943 1.00 51.14 94 LEU A CA 1
ATOM 748 C C . LEU A 1 96 ? 65.749 4.683 40.096 1.00 51.35 94 LEU A C 1
ATOM 749 O O . LEU A 1 96 ? 66.750 4.828 40.792 1.00 51.45 94 LEU A O 1
ATOM 754 N N . GLN A 1 97 ? 64.621 5.363 40.294 1.00 51.66 95 GLN A N 1
ATOM 755 C CA . GLN A 1 97 ? 64.469 6.325 41.388 1.00 52.01 95 GLN A CA 1
ATOM 756 C C . GLN A 1 97 ? 64.488 5.659 42.764 1.00 52.38 95 GLN A C 1
ATOM 757 O O . GLN A 1 97 ? 64.984 6.238 43.733 1.00 52.48 95 GLN A O 1
ATOM 763 N N . GLU A 1 98 ? 63.953 4.441 42.837 1.00 52.84 96 GLU A N 1
ATOM 764 C CA . GLU A 1 98 ? 64.033 3.624 44.047 1.00 53.23 96 GLU A CA 1
ATOM 765 C C . GLU A 1 98 ? 65.459 3.146 44.281 1.00 53.41 96 GLU A C 1
ATOM 766 O O . GLU A 1 98 ? 65.889 2.991 45.425 1.00 53.40 96 GLU A O 1
ATOM 772 N N . LEU A 1 99 ? 66.182 2.911 43.187 1.00 53.69 97 LEU A N 1
ATOM 773 C CA . LEU A 1 99 ? 67.584 2.515 43.244 1.00 53.95 97 LEU A CA 1
ATOM 774 C C . LEU A 1 99 ? 68.466 3.667 43.726 1.00 54.12 97 LEU A C 1
ATOM 775 O O . LEU A 1 99 ? 69.404 3.454 44.493 1.00 54.19 97 LEU A O 1
ATOM 780 N N . ILE A 1 100 ? 68.154 4.882 43.275 1.00 54.36 98 ILE A N 1
ATOM 781 C CA . ILE A 1 100 ? 68.865 6.088 43.705 1.00 54.58 98 ILE A CA 1
ATOM 782 C C . ILE A 1 100 ? 68.725 6.278 45.218 1.00 54.91 98 ILE A C 1
ATOM 783 O O . ILE A 1 100 ? 69.679 6.680 45.887 1.00 54.92 98 ILE A O 1
ATOM 788 N N . LYS A 1 101 ? 67.541 5.961 45.742 1.00 55.36 99 LYS A N 1
ATOM 789 C CA . LYS A 1 101 ? 67.244 6.074 47.173 1.00 55.85 99 LYS A CA 1
ATOM 790 C C . LYS A 1 101 ? 68.091 5.146 48.044 1.00 56.09 99 LYS A C 1
ATOM 791 O O . LYS A 1 101 ? 68.454 5.509 49.166 1.00 56.12 99 LYS A O 1
ATOM 797 N N . GLU A 1 102 ? 68.400 3.956 47.531 1.00 56.44 100 GLU A N 1
ATOM 798 C CA . GLU A 1 102 ? 69.206 2.993 48.282 1.00 56.84 100 GLU A CA 1
ATOM 799 C C . GLU A 1 102 ? 70.713 3.220 48.105 1.00 57.00 100 GLU A C 1
ATOM 800 O O . GLU A 1 102 ? 71.515 2.756 48.921 1.00 57.07 100 GLU A O 1
ATOM 806 N N . VAL A 1 103 ? 71.086 3.932 47.040 1.00 57.22 101 VAL A N 1
ATOM 807 C CA . VAL A 1 103 ? 72.459 4.407 46.861 1.00 57.40 101 VAL A CA 1
ATOM 808 C C . VAL A 1 103 ? 72.725 5.536 47.858 1.00 57.62 101 VAL A C 1
ATOM 809 O O . VAL A 1 103 ? 73.765 5.557 48.520 1.00 57.63 101 VAL A O 1
ATOM 813 N N . GLN A 1 104 ? 71.770 6.460 47.962 1.00 57.95 102 GLN A N 1
ATOM 814 C CA . GLN A 1 104 ? 71.817 7.552 48.937 1.00 58.31 102 GLN A CA 1
ATOM 815 C C . GLN A 1 104 ? 71.831 7.023 50.368 1.00 58.60 102 GLN A C 1
ATOM 816 O O . GLN A 1 104 ? 72.467 7.608 51.246 1.00 58.71 102 GLN A O 1
ATOM 822 N N . LYS A 1 105 ? 71.122 5.917 50.588 1.00 59.00 103 LYS A N 1
ATOM 823 C CA . LYS A 1 105 ? 71.085 5.248 51.885 1.00 59.38 103 LYS A CA 1
ATOM 824 C C . LYS A 1 105 ? 72.447 4.640 52.200 1.00 59.48 103 LYS A C 1
ATOM 825 O O . LYS A 1 105 ? 72.920 4.721 53.333 1.00 59.48 103 LYS A O 1
ATOM 831 N N . TYR A 1 106 ? 73.073 4.038 51.189 1.00 59.74 104 TYR A N 1
ATOM 832 C CA . TYR A 1 106 ? 74.419 3.486 51.329 1.00 59.95 104 TYR A CA 1
ATOM 833 C C . TYR A 1 106 ? 75.456 4.586 51.542 1.00 60.19 104 TYR A C 1
ATOM 834 O O . TYR A 1 106 ? 76.444 4.387 52.251 1.00 60.21 104 TYR A O 1
ATOM 843 N N . GLY A 1 107 ? 75.218 5.741 50.924 1.00 60.46 105 GLY A N 1
ATOM 844 C CA . GLY A 1 107 ? 76.100 6.896 51.053 1.00 60.81 105 GLY A CA 1
ATOM 845 C C . GLY A 1 107 ? 76.144 7.472 52.455 1.00 61.10 105 GLY A C 1
ATOM 846 O O . GLY A 1 107 ? 77.190 7.942 52.902 1.00 61.13 105 GLY A O 1
ATOM 847 N N . GLU A 1 108 ? 75.010 7.434 53.152 1.00 61.46 106 GLU A N 1
ATOM 848 C CA . GLU A 1 108 ? 74.923 8.003 54.501 1.00 61.86 106 GLU A CA 1
ATOM 849 C C . GLU A 1 108 ? 75.315 7.023 55.607 1.00 61.90 106 GLU A C 1
ATOM 850 O O . GLU A 1 108 ? 75.635 7.436 56.727 1.00 62.00 106 GLU A O 1
ATOM 856 N N . GLU A 1 109 ? 75.291 5.729 55.290 1.00 62.00 107 GLU A N 1
ATOM 857 C CA . GLU A 1 109 ? 75.795 4.708 56.208 1.00 62.07 107 GLU A CA 1
ATOM 858 C C . GLU A 1 109 ? 77.286 4.442 55.971 1.00 61.99 107 GLU A C 1
ATOM 859 O O . GLU A 1 109 ? 77.938 3.760 56.766 1.00 62.04 107 GLU A O 1
ATOM 865 N N . GLN A 1 110 ? 77.813 4.990 54.876 1.00 61.85 108 GLN A N 1
ATOM 866 C CA . GLN A 1 110 ? 79.256 5.067 54.657 1.00 61.73 108 GLN A CA 1
ATOM 867 C C . GLN A 1 110 ? 79.879 6.075 55.617 1.00 61.85 108 GLN A C 1
ATOM 868 O O . GLN A 1 110 ? 80.918 5.805 56.215 1.00 61.81 108 GLN A O 1
ATOM 874 N N . VAL A 1 111 ? 79.231 7.230 55.757 1.00 62.00 109 VAL A N 1
ATOM 875 C CA . VAL A 1 111 ? 79.674 8.293 56.664 1.00 62.25 109 VAL A CA 1
ATOM 876 C C . VAL A 1 111 ? 79.766 7.791 58.110 1.00 62.48 109 VAL A C 1
ATOM 877 O O . VAL A 1 111 ? 80.659 8.197 58.857 1.00 62.58 109 VAL A O 1
ATOM 881 N N . LYS A 1 112 ? 78.848 6.904 58.488 1.00 62.75 110 LYS A N 1
ATOM 882 C CA . LYS A 1 112 ? 78.842 6.295 59.819 1.00 62.97 110 LYS A CA 1
ATOM 883 C C . LYS A 1 112 ? 79.999 5.310 60.002 1.00 63.00 110 LYS A C 1
ATOM 884 O O . LYS A 1 112 ? 80.666 5.323 61.036 1.00 63.05 110 LYS A O 1
ATOM 890 N N . SER A 1 113 ? 80.231 4.466 58.998 1.00 63.13 111 SER A N 1
ATOM 891 C CA . SER A 1 113 ? 81.269 3.434 59.072 1.00 63.29 111 SER A CA 1
ATOM 892 C C . SER A 1 113 ? 82.680 3.986 58.848 1.00 63.44 111 SER A C 1
ATOM 893 O O . SER A 1 113 ? 83.669 3.348 59.221 1.00 63.48 111 SER A O 1
ATOM 896 N N . HIS A 1 114 ? 82.766 5.164 58.234 1.00 63.62 112 HIS A N 1
ATOM 897 C CA . HIS A 1 114 ? 84.040 5.851 58.038 1.00 63.75 112 HIS A CA 1
ATOM 898 C C . HIS A 1 114 ? 84.466 6.549 59.323 1.00 63.99 112 HIS A C 1
ATOM 899 O O . HIS A 1 114 ? 85.658 6.648 59.620 1.00 63.98 112 HIS A O 1
ATOM 906 N N . LYS A 1 115 ? 83.480 7.031 60.076 1.00 64.33 113 LYS A N 1
ATOM 907 C CA . LYS A 1 115 ? 83.714 7.685 61.360 1.00 64.72 113 LYS A CA 1
ATOM 908 C C . LYS A 1 115 ? 84.207 6.679 62.400 1.00 64.90 113 LYS A C 1
ATOM 909 O O . LYS A 1 115 ? 85.087 6.993 63.204 1.00 64.95 113 LYS A O 1
ATOM 915 N N . LYS A 1 116 ? 83.638 5.473 62.372 1.00 65.17 114 LYS A N 1
ATOM 916 C CA . LYS A 1 116 ? 84.034 4.396 63.282 1.00 65.38 114 LYS A CA 1
ATOM 917 C C . LYS A 1 116 ? 85.406 3.819 62.951 1.00 65.41 114 LYS A C 1
ATOM 918 O O . LYS A 1 116 ? 86.139 3.411 63.851 1.00 65.43 114 LYS A O 1
ATOM 924 N N . THR A 1 117 ? 85.745 3.785 61.664 1.00 65.49 115 THR A N 1
ATOM 925 C CA . THR A 1 117 ? 87.067 3.335 61.226 1.00 65.59 115 THR A CA 1
ATOM 926 C C . THR A 1 117 ? 88.154 4.314 61.677 1.00 65.70 115 THR A C 1
ATOM 927 O O . THR A 1 117 ? 89.227 3.895 62.111 1.00 65.71 115 THR A O 1
ATOM 931 N N . LYS A 1 118 ? 87.858 5.610 61.583 1.00 65.86 116 LYS A N 1
ATOM 932 C CA . LYS A 1 118 ? 88.767 6.670 62.023 1.00 66.04 116 LYS A CA 1
ATOM 933 C C . LYS A 1 118 ? 89.143 6.498 63.496 1.00 66.25 116 LYS A C 1
ATOM 934 O O . LYS A 1 118 ? 90.317 6.594 63.861 1.00 66.32 116 LYS A O 1
ATOM 940 N N . GLU A 1 119 ? 88.138 6.230 64.327 1.00 66.48 117 GLU A N 1
ATOM 941 C CA . GLU A 1 119 ? 88.325 6.032 65.764 1.00 66.67 117 GLU A CA 1
ATOM 942 C C . GLU A 1 119 ? 89.046 4.722 66.088 1.00 66.71 117 GLU A C 1
ATOM 943 O O . GLU A 1 119 ? 89.681 4.602 67.135 1.00 66.79 117 GLU A O 1
ATOM 949 N N . GLU A 1 120 ? 88.951 3.751 65.183 1.00 66.83 118 GLU A N 1
ATOM 950 C CA . GLU A 1 120 ? 89.564 2.437 65.380 1.00 66.97 118 GLU A CA 1
ATOM 951 C C . GLU A 1 120 ? 91.028 2.376 64.946 1.00 67.05 118 GLU A C 1
ATOM 952 O O . GLU A 1 120 ? 91.801 1.575 65.479 1.00 67.13 118 GLU A O 1
ATOM 958 N N . VAL A 1 121 ? 91.404 3.217 63.984 1.00 67.11 119 VAL A N 1
ATOM 959 C CA . VAL A 1 121 ? 92.778 3.244 63.466 1.00 67.13 119 VAL A CA 1
ATOM 960 C C . VAL A 1 121 ? 93.627 4.354 64.105 1.00 67.19 119 VAL A C 1
ATOM 961 O O . VAL A 1 121 ? 94.685 4.721 63.581 1.00 67.19 119 VAL A O 1
ATOM 965 N N . ALA A 1 122 ? 93.158 4.869 65.242 1.00 67.20 120 ALA A N 1
ATOM 966 C CA . ALA A 1 122 ? 93.839 5.940 65.974 1.00 67.25 120 ALA A CA 1
ATOM 967 C C . ALA A 1 122 ? 95.210 5.518 66.511 1.00 67.29 120 ALA A C 1
ATOM 968 O O . ALA A 1 122 ? 96.122 6.343 66.614 1.00 67.28 120 ALA A O 1
ATOM 970 N N . GLY A 1 123 ? 95.342 4.236 66.848 1.00 67.28 121 GLY A N 1
ATOM 971 C CA . GLY A 1 123 ? 96.611 3.669 67.305 1.00 67.27 121 GLY A CA 1
ATOM 972 C C . GLY A 1 123 ? 97.652 3.592 66.203 1.00 67.27 121 GLY A C 1
ATOM 973 O O . GLY A 1 123 ? 98.849 3.750 66.457 1.00 67.28 121 GLY A O 1
ATOM 974 N N . THR A 1 124 ? 97.193 3.346 64.977 1.00 67.27 122 THR A N 1
ATOM 975 C CA . THR A 1 124 ? 98.074 3.287 63.813 1.00 67.26 122 THR A CA 1
ATOM 976 C C . THR A 1 124 ? 98.495 4.691 63.384 1.00 67.27 122 THR A C 1
ATOM 977 O O . THR A 1 124 ? 99.585 4.877 62.843 1.00 67.27 122 THR A O 1
ATOM 981 N N . LEU A 1 125 ? 97.630 5.673 63.631 1.00 67.33 123 LEU A N 1
ATOM 982 C CA . LEU A 1 125 ? 97.956 7.073 63.365 1.00 67.43 123 LEU A CA 1
ATOM 983 C C . LEU A 1 125 ? 99.096 7.542 64.270 1.00 67.56 123 LEU A C 1
ATOM 984 O O . LEU A 1 125 ? 100.003 8.245 63.815 1.00 67.59 123 LEU A O 1
ATOM 989 N N . GLU A 1 126 ? 99.044 7.141 65.541 1.00 67.65 124 GLU A N 1
ATOM 990 C CA . GLU A 1 126 ? 100.115 7.418 66.500 1.00 67.79 124 GLU A CA 1
ATOM 991 C C . GLU A 1 126 ? 101.424 6.752 66.095 1.00 67.73 124 GLU A C 1
ATOM 992 O O . GLU A 1 126 ? 102.478 7.385 66.125 1.00 67.79 124 GLU A O 1
ATOM 998 N N . ALA A 1 127 ? 101.344 5.478 65.714 1.00 67.71 125 ALA A N 1
ATOM 999 C CA . ALA A 1 127 ? 102.508 4.711 65.271 1.00 67.73 125 ALA A CA 1
ATOM 1000 C C . ALA A 1 127 ? 103.222 5.364 64.084 1.00 67.73 125 ALA A C 1
ATOM 1001 O O . ALA A 1 127 ? 104.448 5.308 63.988 1.00 67.77 125 ALA A O 1
ATOM 1003 N N . VAL A 1 128 ? 102.449 5.983 63.193 1.00 67.77 126 VAL A N 1
ATOM 1004 C CA . VAL A 1 128 ? 102.998 6.663 62.019 1.00 67.80 126 VAL A CA 1
ATOM 1005 C C . VAL A 1 128 ? 103.728 7.946 62.417 1.00 67.85 126 VAL A C 1
ATOM 1006 O O . VAL A 1 128 ? 104.879 8.153 62.030 1.00 67.84 126 VAL A O 1
ATOM 1010 N N . GLN A 1 129 ? 103.065 8.795 63.198 1.00 67.96 127 GLN A N 1
ATOM 1011 C CA . GLN A 1 129 ? 103.634 10.095 63.565 1.00 68.08 127 GLN A CA 1
ATOM 1012 C C . GLN A 1 129 ? 104.799 10.003 64.555 1.00 68.03 127 GLN A C 1
ATOM 1013 O O . GLN A 1 129 ? 105.643 10.900 64.602 1.00 68.01 127 GLN A O 1
ATOM 1019 N N . THR A 1 130 ? 104.850 8.918 65.326 1.00 68.02 128 THR A N 1
ATOM 1020 C CA . THR A 1 130 ? 105.978 8.677 66.228 1.00 68.04 128 THR A CA 1
ATOM 1021 C C . THR A 1 130 ? 107.211 8.183 65.471 1.00 68.07 128 THR A C 1
ATOM 1022 O O . THR A 1 130 ? 108.320 8.638 65.747 1.00 68.16 128 THR A O 1
ATOM 1026 N N . ILE A 1 131 ? 107.021 7.269 64.516 1.00 68.05 129 ILE A N 1
ATOM 1027 C CA . ILE A 1 131 ? 108.135 6.800 63.681 1.00 68.06 129 ILE A CA 1
ATOM 1028 C C . ILE A 1 131 ? 108.675 7.923 62.787 1.00 68.10 129 ILE A C 1
ATOM 1029 O O . ILE A 1 131 ? 109.875 7.989 62.529 1.00 68.10 129 ILE A O 1
ATOM 1034 N N . GLN A 1 132 ? 107.785 8.807 62.339 1.00 68.20 130 GLN A N 1
ATOM 1035 C CA . GLN A 1 132 ? 108.172 9.967 61.535 1.00 68.29 130 GLN A CA 1
ATOM 1036 C C . GLN A 1 132 ? 108.961 10.978 62.365 1.00 68.38 130 GLN A C 1
ATOM 1037 O O . GLN A 1 132 ? 109.903 11.599 61.866 1.00 68.36 130 GLN A O 1
ATOM 1043 N N . SER A 1 133 ? 108.570 11.129 63.629 1.00 68.52 131 SER A N 1
ATOM 1044 C CA . SER A 1 133 ? 109.239 12.037 64.558 1.00 68.66 131 SER A CA 1
ATOM 1045 C C . SER A 1 133 ? 110.623 11.520 64.941 1.00 68.72 131 SER A C 1
ATOM 1046 O O . SER A 1 133 ? 111.597 12.273 64.928 1.00 68.73 131 SER A O 1
ATOM 1049 N N . ILE A 1 134 ? 110.695 10.232 65.267 1.00 68.88 132 ILE A N 1
ATOM 1050 C CA . ILE A 1 134 ? 111.937 9.595 65.710 1.00 69.07 132 ILE A CA 1
ATOM 1051 C C . ILE A 1 134 ? 112.972 9.462 64.583 1.00 69.26 132 ILE A C 1
ATOM 1052 O O . ILE A 1 134 ? 114.172 9.590 64.828 1.00 69.27 132 ILE A O 1
ATOM 1057 N N . THR A 1 135 ? 112.506 9.228 63.356 1.00 69.49 133 THR A N 1
ATOM 1058 C CA . THR A 1 135 ? 113.390 9.173 62.186 1.00 69.74 133 THR A CA 1
ATOM 1059 C C . THR A 1 135 ? 114.074 10.522 61.946 1.00 69.99 133 THR A C 1
ATOM 1060 O O . THR A 1 135 ? 115.246 10.571 61.566 1.00 70.07 133 THR A O 1
ATOM 1064 N N . GLN A 1 136 ? 113.337 11.606 62.179 1.00 70.28 134 GLN A N 1
ATOM 1065 C CA . GLN A 1 136 ? 113.873 12.957 62.034 1.00 70.62 134 GLN A CA 1
ATOM 1066 C C . GLN A 1 136 ? 114.784 13.316 63.206 1.00 70.68 134 GLN A C 1
ATOM 1067 O O . GLN A 1 136 ? 115.791 14.003 63.026 1.00 70.66 134 GLN A O 1
ATOM 1073 N N . ALA A 1 137 ? 114.421 12.847 64.398 1.00 70.90 135 ALA A N 1
ATOM 1074 C CA . ALA A 1 137 ? 115.209 13.082 65.607 1.00 71.13 135 ALA A CA 1
ATOM 1075 C C . ALA A 1 137 ? 116.516 12.288 65.596 1.00 71.34 135 ALA A C 1
ATOM 1076 O O . ALA A 1 137 ? 117.543 12.771 66.080 1.00 71.40 135 ALA A O 1
ATOM 1078 N N . LEU A 1 138 ? 116.466 11.075 65.044 1.00 71.57 136 LEU A N 1
ATOM 1079 C CA . LEU A 1 138 ? 117.649 10.229 64.878 1.00 71.77 136 LEU A CA 1
ATOM 1080 C C . LEU A 1 138 ? 118.641 10.871 63.911 1.00 72.05 136 LEU A C 1
ATOM 1081 O O . LEU A 1 138 ? 119.848 10.850 64.151 1.00 72.06 136 LEU A O 1
ATOM 1086 N N . GLN A 1 139 ? 118.121 11.433 62.822 1.00 72.46 137 GLN A N 1
ATOM 1087 C CA . GLN A 1 139 ? 118.941 12.132 61.836 1.00 72.92 137 GLN A CA 1
ATOM 1088 C C . GLN A 1 139 ? 119.602 13.375 62.440 1.00 73.25 137 GLN A C 1
ATOM 1089 O O . GLN A 1 139 ? 120.764 13.668 62.150 1.00 73.28 137 GLN A O 1
ATOM 1095 N N . LYS A 1 140 ? 118.857 14.092 63.281 1.00 73.70 138 LYS A N 1
ATOM 1096 C CA . LYS A 1 140 ? 119.388 15.245 64.008 1.00 74.15 138 LYS A CA 1
ATOM 1097 C C . LYS A 1 140 ? 120.490 14.842 64.982 1.00 74.46 138 LYS A C 1
ATOM 1098 O O . LYS A 1 140 ? 121.480 15.557 65.129 1.00 74.47 138 LYS A O 1
ATOM 1104 N N . SER A 1 141 ? 120.313 13.695 65.635 1.00 74.88 139 SER A N 1
ATOM 1105 C CA . SER A 1 141 ? 121.308 13.172 66.568 1.00 75.34 139 SER A CA 1
ATOM 1106 C C . SER A 1 141 ? 122.509 12.572 65.837 1.00 75.73 139 SER A C 1
ATOM 1107 O O . SER A 1 141 ? 123.610 12.521 66.386 1.00 75.78 139 SER A O 1
ATOM 1110 N N . LYS A 1 142 ? 122.286 12.121 64.604 1.00 76.29 140 LYS A N 1
ATOM 1111 C CA . LYS A 1 142 ? 123.353 11.605 63.747 1.00 76.83 140 LYS A CA 1
ATOM 1112 C C . LYS A 1 142 ? 124.273 12.738 63.295 1.00 77.25 140 LYS A C 1
ATOM 1113 O O . LYS A 1 142 ? 125.497 12.615 63.363 1.00 77.28 140 LYS A O 1
ATOM 1119 N N . GLU A 1 143 ? 123.668 13.836 62.842 1.00 77.82 141 GLU A N 1
ATOM 1120 C CA . GLU A 1 143 ? 124.400 15.013 62.368 1.00 78.38 141 GLU A CA 1
ATOM 1121 C C . GLU A 1 143 ? 125.102 15.756 63.504 1.00 78.74 141 GLU A C 1
ATOM 1122 O O . GLU A 1 143 ? 126.178 16.323 63.305 1.00 78.77 141 GLU A O 1
ATOM 1128 N N . ASN A 1 144 ? 124.483 15.754 64.684 1.00 79.24 142 ASN A N 1
ATOM 1129 C CA . ASN A 1 144 ? 125.071 16.354 65.882 1.00 79.73 142 ASN A CA 1
ATOM 1130 C C . ASN A 1 144 ? 126.287 15.568 66.367 1.00 80.11 142 ASN A C 1
ATOM 1131 O O . ASN A 1 144 ? 127.288 16.157 66.777 1.00 80.14 142 ASN A O 1
ATOM 1136 N N . TYR A 1 145 ? 126.183 14.240 66.316 1.00 80.63 143 TYR A N 1
ATOM 1137 C CA . TYR A 1 145 ? 127.284 13.331 66.644 1.00 81.14 143 TYR A CA 1
ATOM 1138 C C . TYR A 1 145 ? 128.496 13.575 65.742 1.00 81.54 143 TYR A C 1
ATOM 1139 O O . TYR A 1 145 ? 129.636 13.590 66.211 1.00 81.55 143 TYR A O 1
ATOM 1148 N N . ASN A 1 146 ? 128.233 13.768 64.451 1.00 82.09 144 ASN A N 1
ATOM 1149 C CA . ASN A 1 146 ? 129.278 14.034 63.466 1.00 82.63 144 ASN A CA 1
ATOM 1150 C C . ASN A 1 146 ? 129.849 15.446 63.572 1.00 83.04 144 ASN A C 1
ATOM 1151 O O . ASN A 1 146 ? 131.013 15.674 63.236 1.00 83.08 144 ASN A O 1
ATOM 1156 N N . ALA A 1 147 ? 129.026 16.385 64.037 1.00 83.57 145 ALA A N 1
ATOM 1157 C CA . ALA A 1 147 ? 129.452 17.769 64.256 1.00 84.10 145 ALA A CA 1
ATOM 1158 C C . ALA A 1 147 ? 130.433 17.873 65.423 1.00 84.50 145 ALA A C 1
ATOM 1159 O O . ALA A 1 147 ? 131.324 18.726 65.420 1.00 84.49 145 ALA A O 1
ATOM 1161 N N . LYS A 1 148 ? 130.258 17.000 66.414 1.00 85.05 146 LYS A N 1
ATOM 1162 C CA . LYS A 1 148 ? 131.169 16.926 67.555 1.00 85.60 146 LYS A CA 1
ATOM 1163 C C . LYS A 1 148 ? 132.450 16.182 67.185 1.00 86.03 146 LYS A C 1
ATOM 1164 O O . LYS A 1 148 ? 133.505 16.440 67.760 1.00 86.10 146 LYS A O 1
ATOM 1170 N N . CYS A 1 149 ? 132.346 15.261 66.226 1.00 86.59 147 CYS A N 1
ATOM 1171 C CA . CYS A 1 149 ? 133.503 14.535 65.697 1.00 87.12 147 CYS A CA 1
ATOM 1172 C C . CYS A 1 149 ? 134.452 15.457 64.934 1.00 87.63 147 CYS A C 1
ATOM 1173 O O . CYS A 1 149 ? 135.671 15.377 65.102 1.00 87.68 147 CYS A O 1
ATOM 1176 N N . VAL A 1 150 ? 133.883 16.323 64.095 1.00 88.30 148 VAL A N 1
ATOM 1177 C CA . VAL A 1 150 ? 134.655 17.287 63.307 1.00 88.98 148 VAL A CA 1
ATOM 1178 C C . VAL A 1 150 ? 135.333 18.315 64.219 1.00 89.47 148 VAL A C 1
ATOM 1179 O O . VAL A 1 150 ? 136.513 18.622 64.042 1.00 89.55 148 VAL A O 1
ATOM 1183 N N . GLU A 1 151 ? 134.585 18.823 65.198 1.00 90.11 149 GLU A N 1
ATOM 1184 C CA . GLU A 1 151 ? 135.108 19.780 66.178 1.00 90.73 149 GLU A CA 1
ATOM 1185 C C . GLU A 1 151 ? 136.130 19.135 67.120 1.00 91.15 149 GLU A C 1
ATOM 1186 O O . GLU A 1 151 ? 137.066 19.797 67.572 1.00 91.20 149 GLU A O 1
ATOM 1192 N N . GLN A 1 152 ? 135.939 17.848 67.411 1.00 91.71 150 GLN A N 1
ATOM 1193 C CA . GLN A 1 152 ? 136.908 17.059 68.175 1.00 92.26 150 GLN A CA 1
ATOM 1194 C C . GLN A 1 152 ? 138.234 16.976 67.421 1.00 92.69 150 GLN A C 1
ATOM 1195 O O . GLN A 1 152 ? 139.294 17.248 67.985 1.00 92.76 150 GLN A O 1
ATOM 1201 N N . GLU A 1 153 ? 138.158 16.609 66.143 1.00 93.24 151 GLU A N 1
ATOM 1202 C CA . GLU A 1 153 ? 139.344 16.433 65.306 1.00 93.77 151 GLU A CA 1
ATOM 1203 C C . GLU A 1 153 ? 139.964 17.747 64.827 1.00 94.10 151 GLU A C 1
ATOM 1204 O O . GLU A 1 153 ? 141.139 17.777 64.460 1.00 94.15 151 GLU A O 1
ATOM 1210 N N . ARG A 1 154 ? 139.178 18.822 64.829 1.00 94.56 152 ARG A N 1
ATOM 1211 C CA . ARG A 1 154 ? 139.685 20.151 64.483 1.00 95.03 152 ARG A CA 1
ATOM 1212 C C . ARG A 1 154 ? 140.622 20.673 65.572 1.00 95.33 152 ARG A C 1
ATOM 1213 O O . ARG A 1 154 ? 141.690 21.213 65.276 1.00 95.40 152 ARG A O 1
ATOM 1221 N N . LEU A 1 155 ? 140.214 20.503 66.828 1.00 95.69 153 LEU A N 1
ATOM 1222 C CA . LEU A 1 155 ? 141.009 20.936 67.976 1.00 96.05 153 LEU A CA 1
ATOM 1223 C C . LEU A 1 155 ? 142.176 19.989 68.260 1.00 96.35 153 LEU A C 1
ATOM 1224 O O . LEU A 1 155 ? 143.202 20.410 68.799 1.00 96.39 153 LEU A O 1
ATOM 1229 N N . LYS A 1 156 ? 142.013 18.719 67.893 1.00 96.71 154 LYS A N 1
ATOM 1230 C CA . LYS A 1 156 ? 143.028 17.695 68.151 1.00 97.09 154 LYS A CA 1
ATOM 1231 C C . LYS A 1 156 ? 144.220 17.780 67.190 1.00 97.38 154 LYS A C 1
ATOM 1232 O O . LYS A 1 156 ? 145.370 17.644 67.614 1.00 97.42 154 LYS A O 1
ATOM 1238 N N . LYS A 1 157 ? 143.942 18.003 65.905 1.00 97.71 155 LYS A N 1
ATOM 1239 C CA . LYS A 1 157 ? 144.995 18.059 64.886 1.00 98.04 155 LYS A CA 1
ATOM 1240 C C . LYS A 1 157 ? 145.785 19.371 64.911 1.00 98.25 155 LYS A C 1
ATOM 1241 O O . LYS A 1 157 ? 146.950 19.406 64.508 1.00 98.26 155 LYS A O 1
ATOM 1247 N N . GLU A 1 158 ? 145.146 20.440 65.384 1.00 98.51 156 GLU A N 1
ATOM 1248 C CA . GLU A 1 158 ? 145.767 21.765 65.427 1.00 98.81 156 GLU A CA 1
ATOM 1249 C C . GLU A 1 158 ? 146.650 21.964 66.659 1.00 98.96 156 GLU A C 1
ATOM 1250 O O . GLU A 1 158 ? 147.681 22.635 66.584 1.00 98.99 156 GLU A O 1
ATOM 1256 N N . GLY A 1 159 ? 146.240 21.382 67.785 1.00 99.14 157 GLY A N 1
ATOM 1257 C CA . GLY A 1 159 ? 147.004 21.467 69.029 1.00 99.34 157 GLY A CA 1
ATOM 1258 C C . GLY A 1 159 ? 146.247 22.156 70.148 1.00 99.49 157 GLY A C 1
ATOM 1259 O O . GLY A 1 159 ? 145.974 23.357 70.078 1.00 99.49 157 GLY A O 1
ATOM 1260 N N . ALA A 1 160 ? 145.912 21.385 71.182 1.00 99.64 158 ALA A N 1
ATOM 1261 C CA . ALA A 1 160 ? 145.180 21.887 72.346 1.00 99.77 158 ALA A CA 1
ATOM 1262 C C . ALA A 1 160 ? 145.535 21.087 73.602 1.00 99.87 158 ALA A C 1
ATOM 1263 O O . ALA A 1 160 ? 146.167 20.029 73.513 1.00 99.90 158 ALA A O 1
ATOM 1265 N N . THR A 1 161 ? 145.129 21.600 74.764 1.00 99.97 159 THR A N 1
ATOM 1266 C CA . THR A 1 161 ? 145.378 20.945 76.053 1.00 100.06 159 THR A CA 1
ATOM 1267 C C . THR A 1 161 ? 144.534 19.676 76.181 1.00 100.12 159 THR A C 1
ATOM 1268 O O . THR A 1 161 ? 143.402 19.629 75.698 1.00 100.15 159 THR A O 1
ATOM 1272 N N . GLN A 1 162 ? 145.089 18.654 76.834 1.00 100.20 160 GLN A N 1
ATOM 1273 C CA . GLN A 1 162 ? 144.396 17.373 76.998 1.00 100.33 160 GLN A CA 1
ATOM 1274 C C . GLN A 1 162 ? 143.185 17.469 77.936 1.00 100.33 160 GLN A C 1
ATOM 1275 O O . GLN A 1 162 ? 142.348 16.563 77.974 1.00 100.36 160 GLN A O 1
ATOM 1281 N N . ARG A 1 163 ? 143.098 18.570 78.682 1.00 100.32 161 ARG A N 1
ATOM 1282 C CA . ARG A 1 163 ? 141.951 18.839 79.548 1.00 100.31 161 ARG A CA 1
ATOM 1283 C C . ARG A 1 163 ? 140.747 19.328 78.738 1.00 100.20 161 ARG A C 1
ATOM 1284 O O . ARG A 1 163 ? 139.619 18.885 78.967 1.00 100.21 161 ARG A O 1
ATOM 1292 N N . GLU A 1 164 ? 140.996 20.237 77.794 1.00 100.04 162 GLU A N 1
ATOM 1293 C CA . GLU A 1 164 ? 139.941 20.789 76.937 1.00 99.90 162 GLU A CA 1
ATOM 1294 C C . GLU A 1 164 ? 139.568 19.863 75.769 1.00 99.73 162 GLU A C 1
ATOM 1295 O O . GLU A 1 164 ? 138.524 20.043 75.135 1.00 99.73 162 GLU A O 1
ATOM 1301 N N . ILE A 1 165 ? 140.428 18.885 75.492 1.00 99.50 163 ILE A N 1
ATOM 1302 C CA . ILE A 1 165 ? 140.137 17.836 74.514 1.00 99.25 163 ILE A CA 1
ATOM 1303 C C . ILE A 1 165 ? 139.243 16.769 75.151 1.00 99.05 163 ILE A C 1
ATOM 1304 O O . ILE A 1 165 ? 138.327 16.251 74.505 1.00 99.07 163 ILE A O 1
ATOM 1309 N N . GLU A 1 166 ? 139.505 16.464 76.422 1.00 98.74 164 GLU A N 1
ATOM 1310 C CA . GLU A 1 166 ? 138.723 15.479 77.173 1.00 98.50 164 GLU A CA 1
ATOM 1311 C C . GLU A 1 166 ? 137.282 15.941 77.404 1.00 98.19 164 GLU A C 1
ATOM 1312 O O . GLU A 1 166 ? 136.358 15.125 77.387 1.00 98.21 164 GLU A O 1
ATOM 1318 N N . LYS A 1 167 ? 137.098 17.245 77.619 1.00 97.79 165 LYS A N 1
ATOM 1319 C CA . LYS A 1 167 ? 135.759 17.817 77.793 1.00 97.35 165 LYS A CA 1
ATOM 1320 C C . LYS A 1 167 ? 135.021 17.957 76.457 1.00 97.07 165 LYS A C 1
ATOM 1321 O O . LYS A 1 167 ? 133.791 18.025 76.424 1.00 97.08 165 LYS A O 1
ATOM 1327 N N . ALA A 1 168 ? 135.784 18.000 75.366 1.00 96.64 166 ALA A N 1
ATOM 1328 C CA . ALA A 1 168 ? 135.226 17.941 74.018 1.00 96.21 166 ALA A CA 1
ATOM 1329 C C . ALA A 1 168 ? 134.864 16.498 73.663 1.00 95.90 166 ALA A C 1
ATOM 1330 O O . ALA A 1 168 ? 133.966 16.256 72.853 1.00 95.88 166 ALA A O 1
ATOM 1332 N N . ALA A 1 169 ? 135.572 15.550 74.276 1.00 95.47 167 ALA A N 1
ATOM 1333 C CA . ALA A 1 169 ? 135.290 14.124 74.120 1.00 95.07 167 ALA A CA 1
ATOM 1334 C C . ALA A 1 169 ? 134.044 13.713 74.904 1.00 94.77 167 ALA A C 1
ATOM 1335 O O . ALA A 1 169 ? 133.327 12.795 74.501 1.00 94.79 167 ALA A O 1
ATOM 1337 N N . VAL A 1 170 ? 133.800 14.393 76.024 1.00 94.34 168 VAL A N 1
ATOM 1338 C CA . VAL A 1 170 ? 132.588 14.188 76.824 1.00 93.92 168 VAL A CA 1
ATOM 1339 C C . VAL A 1 170 ? 131.377 14.797 76.105 1.00 93.60 168 VAL A C 1
ATOM 1340 O O . VAL A 1 170 ? 130.267 14.260 76.173 1.00 93.59 168 VAL A O 1
ATOM 1344 N N . LYS A 1 171 ? 131.607 15.908 75.406 1.00 93.15 169 LYS A N 1
ATOM 1345 C CA . LYS A 1 171 ? 130.592 16.519 74.545 1.00 92.73 169 LYS A CA 1
ATOM 1346 C C . LYS A 1 171 ? 130.279 15.628 73.341 1.00 92.42 169 LYS A C 1
ATOM 1347 O O . LYS A 1 171 ? 129.196 15.718 72.758 1.00 92.39 169 LYS A O 1
ATOM 1353 N N . SER A 1 172 ? 131.240 14.780 72.975 1.00 92.00 170 SER A N 1
ATOM 1354 C CA . SER A 1 172 ? 131.042 13.759 71.951 1.00 91.57 170 SER A CA 1
ATOM 1355 C C . SER A 1 172 ? 130.393 12.510 72.545 1.00 91.29 170 SER A C 1
ATOM 1356 O O . SER A 1 172 ? 129.670 11.794 71.851 1.00 91.29 170 SER A O 1
ATOM 1359 N N . LYS A 1 173 ? 130.657 12.258 73.828 1.00 90.88 171 LYS A N 1
ATOM 1360 C CA . LYS A 1 173 ? 130.075 11.121 74.547 1.00 90.50 171 LYS A CA 1
ATOM 1361 C C . LYS A 1 173 ? 128.566 11.287 74.731 1.00 90.19 171 LYS A C 1
ATOM 1362 O O . LYS A 1 173 ? 127.806 10.336 74.538 1.00 90.18 171 LYS A O 1
ATOM 1368 N N . LYS A 1 174 ? 128.143 12.495 75.100 1.00 89.79 172 LYS A N 1
ATOM 1369 C CA . LYS A 1 174 ? 126.722 12.809 75.255 1.00 89.40 172 LYS A CA 1
ATOM 1370 C C . LYS A 1 174 ? 126.025 12.855 73.894 1.00 89.08 172 LYS A C 1
ATOM 1371 O O . LYS A 1 174 ? 124.828 12.577 73.792 1.00 89.09 172 LYS A O 1
ATOM 1377 N N . ALA A 1 175 ? 126.785 13.208 72.858 1.00 88.63 173 ALA A N 1
ATOM 1378 C CA . ALA A 1 175 ? 126.297 13.191 71.480 1.00 88.17 173 ALA A CA 1
ATOM 1379 C C . ALA A 1 175 ? 126.164 11.762 70.955 1.00 87.87 173 ALA A C 1
ATOM 1380 O O . ALA A 1 175 ? 125.285 11.475 70.142 1.00 87.84 173 ALA A O 1
ATOM 1382 N N . THR A 1 176 ? 127.045 10.878 71.423 1.00 87.44 174 THR A N 1
ATOM 1383 C CA . THR A 1 176 ? 127.007 9.461 71.062 1.00 87.02 174 THR A CA 1
ATOM 1384 C C . THR A 1 176 ? 125.865 8.749 71.786 1.00 86.73 174 THR A C 1
ATOM 1385 O O . THR A 1 176 ? 125.111 7.999 71.167 1.00 86.73 174 THR A O 1
ATOM 1389 N N . ASP A 1 177 ? 125.741 9.000 73.089 1.00 86.35 175 ASP A N 1
ATOM 1390 C CA . ASP A 1 177 ? 124.730 8.349 73.925 1.00 85.98 175 ASP A CA 1
ATOM 1391 C C . ASP A 1 177 ? 123.297 8.639 73.477 1.00 85.64 175 ASP A C 1
ATOM 1392 O O . ASP A 1 177 ? 122.463 7.732 73.448 1.00 85.63 175 ASP A O 1
ATOM 1397 N N . THR A 1 178 ? 123.022 9.896 73.131 1.00 85.19 176 THR A N 1
ATOM 1398 C CA . THR A 1 178 ? 121.690 10.306 72.675 1.00 84.76 176 THR A CA 1
ATOM 1399 C C . THR A 1 178 ? 121.377 9.780 71.273 1.00 84.42 176 THR A C 1
ATOM 1400 O O . THR A 1 178 ? 120.229 9.450 70.973 1.00 84.40 176 THR A O 1
ATOM 1404 N N . TYR A 1 179 ? 122.403 9.705 70.426 1.00 83.98 177 TYR A N 1
ATOM 1405 C CA . TYR A 1 179 ? 122.282 9.102 69.097 1.00 83.58 177 TYR A CA 1
ATOM 1406 C C . TYR A 1 179 ? 122.118 7.584 69.197 1.00 83.30 177 TYR A C 1
ATOM 1407 O O . TYR A 1 179 ? 121.381 6.983 68.415 1.00 83.29 177 TYR A O 1
ATOM 1416 N N . LYS A 1 180 ? 122.799 6.981 70.170 1.00 82.93 178 LYS A N 1
ATOM 1417 C CA . LYS A 1 180 ? 122.684 5.551 70.452 1.00 82.55 178 LYS A CA 1
ATOM 1418 C C . LYS A 1 180 ? 121.286 5.217 70.975 1.00 82.24 178 LYS A C 1
ATOM 1419 O O . LYS A 1 180 ? 120.757 4.137 70.706 1.00 82.22 178 LYS A O 1
ATOM 1425 N N . LEU A 1 181 ? 120.703 6.155 71.721 1.00 81.85 179 LEU A N 1
ATOM 1426 C CA . LEU A 1 181 ? 119.374 5.992 72.308 1.00 81.46 179 LEU A CA 1
ATOM 1427 C C . LEU A 1 181 ? 118.272 6.123 71.254 1.00 81.14 179 LEU A C 1
ATOM 1428 O O . LEU A 1 181 ? 117.256 5.429 71.326 1.00 81.14 179 LEU A O 1
ATOM 1433 N N . TYR A 1 182 ? 118.477 7.011 70.282 1.00 80.71 180 TYR A N 1
ATOM 1434 C CA . TYR A 1 182 ? 117.521 7.193 69.189 1.00 80.31 180 TYR A CA 1
ATOM 1435 C C . TYR A 1 182 ? 117.522 6.022 68.205 1.00 80.07 180 TYR A C 1
ATOM 1436 O O . TYR A 1 182 ? 116.502 5.742 67.574 1.00 80.07 180 TYR A O 1
ATOM 1445 N N . VAL A 1 183 ? 118.665 5.348 68.080 1.00 79.75 181 VAL A N 1
ATOM 1446 C CA . VAL A 1 183 ? 118.772 4.133 67.265 1.00 79.43 181 VAL A CA 1
ATOM 1447 C C . VAL A 1 183 ? 117.915 3.017 67.872 1.00 79.22 181 VAL A C 1
ATOM 1448 O O . VAL A 1 183 ? 117.248 2.271 67.150 1.00 79.22 181 VAL A O 1
ATOM 1452 N N . GLU A 1 184 ? 117.927 2.929 69.200 1.00 78.94 182 GLU A N 1
ATOM 1453 C CA . GLU A 1 184 ? 117.097 1.975 69.929 1.00 78.73 182 GLU A CA 1
ATOM 1454 C C . GLU A 1 184 ? 115.623 2.392 69.907 1.00 78.37 182 GLU A C 1
ATOM 1455 O O . GLU A 1 184 ? 114.733 1.537 69.877 1.00 78.37 182 GLU A O 1
ATOM 1461 N N . LYS A 1 185 ? 115.377 3.703 69.926 1.00 77.95 183 LYS A N 1
ATOM 1462 C CA . LYS A 1 185 ? 114.021 4.255 69.844 1.00 77.49 183 LYS A CA 1
ATOM 1463 C C . LYS A 1 185 ? 113.393 4.049 68.467 1.00 77.18 183 LYS A C 1
ATOM 1464 O O . LYS A 1 185 ? 112.181 3.844 68.360 1.00 77.14 183 LYS A O 1
ATOM 1470 N N . TYR A 1 186 ? 114.218 4.112 67.422 1.00 76.73 184 TYR A N 1
ATOM 1471 C CA . TYR A 1 186 ? 113.762 3.863 66.057 1.00 76.31 184 TYR A CA 1
ATOM 1472 C C . TYR A 1 186 ? 113.354 2.408 65.871 1.00 76.03 184 TYR A C 1
ATOM 1473 O O . TYR A 1 186 ? 112.292 2.132 65.323 1.00 76.05 184 TYR A O 1
ATOM 1482 N N . ALA A 1 187 ? 114.199 1.489 66.336 1.00 75.67 185 ALA A N 1
ATOM 1483 C CA . ALA A 1 187 ? 113.940 0.051 66.233 1.00 75.27 185 ALA A CA 1
ATOM 1484 C C . ALA A 1 187 ? 112.682 -0.370 66.995 1.00 75.00 185 ALA A C 1
ATOM 1485 O O . ALA A 1 187 ? 112.027 -1.349 66.633 1.00 74.98 185 ALA A O 1
ATOM 1487 N N . LEU A 1 188 ? 112.357 0.378 68.047 1.00 74.62 186 LEU A N 1
ATOM 1488 C CA . LEU A 1 188 ? 111.155 0.142 68.841 1.00 74.30 186 LEU A CA 1
ATOM 1489 C C . LEU A 1 188 ? 109.915 0.702 68.137 1.00 74.03 186 LEU A C 1
ATOM 1490 O O . LEU A 1 188 ? 108.858 0.066 68.129 1.00 74.02 186 LEU A O 1
ATOM 1495 N N . ALA A 1 189 ? 110.055 1.890 67.551 1.00 73.64 187 ALA A N 1
ATOM 1496 C CA . ALA A 1 189 ? 108.965 2.534 66.816 1.00 73.22 187 ALA A CA 1
ATOM 1497 C C . ALA A 1 189 ? 108.741 1.887 65.450 1.00 72.93 187 ALA A C 1
ATOM 1498 O O . ALA A 1 189 ? 107.625 1.896 64.931 1.00 72.93 187 ALA A O 1
ATOM 1500 N N . LYS A 1 190 ? 109.812 1.335 64.880 1.00 72.51 188 LYS A N 1
ATOM 1501 C CA . LYS A 1 190 ? 109.764 0.617 63.607 1.00 72.12 188 LYS A CA 1
ATOM 1502 C C . LYS A 1 190 ? 109.006 -0.701 63.757 1.00 71.86 188 LYS A C 1
ATOM 1503 O O . LYS A 1 190 ? 108.219 -1.071 62.887 1.00 71.89 188 LYS A O 1
ATOM 1509 N N . ALA A 1 191 ? 109.246 -1.394 64.868 1.00 71.51 189 ALA A N 1
ATOM 1510 C CA . ALA A 1 191 ? 108.567 -2.653 65.169 1.00 71.16 189 ALA A CA 1
ATOM 1511 C C . ALA A 1 191 ? 107.092 -2.433 65.497 1.00 70.86 189 ALA A C 1
ATOM 1512 O O . ALA A 1 191 ? 106.253 -3.282 65.194 1.00 70.87 189 ALA A O 1
ATOM 1514 N N . ASP A 1 192 ? 106.788 -1.294 66.115 1.00 70.44 190 ASP A N 1
ATOM 1515 C CA . ASP A 1 192 ? 105.413 -0.940 66.452 1.00 70.07 190 ASP A CA 1
ATOM 1516 C C . ASP A 1 192 ? 104.640 -0.505 65.211 1.00 69.79 190 ASP A C 1
ATOM 1517 O O . ASP A 1 192 ? 103.486 -0.889 65.035 1.00 69.77 190 ASP A O 1
ATOM 1522 N N . PHE A 1 193 ? 105.285 0.289 64.356 1.00 69.41 191 PHE A N 1
ATOM 1523 C CA . PHE A 1 193 ? 104.676 0.756 63.111 1.00 69.04 191 PHE A CA 1
ATOM 1524 C C . PHE A 1 193 ? 104.355 -0.402 62.167 1.00 68.90 191 PHE A C 1
ATOM 1525 O O . PHE A 1 193 ? 103.248 -0.478 61.638 1.00 68.96 191 PHE A O 1
ATOM 1533 N N . GLU A 1 194 ? 105.317 -1.303 61.972 1.00 68.66 192 GLU A N 1
ATOM 1534 C CA . GLU A 1 194 ? 105.139 -2.447 61.074 1.00 68.44 192 GLU A CA 1
ATOM 1535 C C . GLU A 1 194 ? 104.049 -3.411 61.547 1.00 68.34 192 GLU A C 1
ATOM 1536 O O . GLU A 1 194 ? 103.341 -4.000 60.729 1.00 68.36 192 GLU A O 1
ATOM 1542 N N . GLN A 1 195 ? 103.917 -3.561 62.864 1.00 68.14 193 GLN A N 1
ATOM 1543 C CA . GLN A 1 195 ? 102.890 -4.420 63.454 1.00 67.95 193 GLN A CA 1
ATOM 1544 C C . GLN A 1 195 ? 101.501 -3.801 63.291 1.00 67.68 193 GLN A C 1
ATOM 1545 O O . GLN A 1 195 ? 100.534 -4.506 62.997 1.00 67.64 193 GLN A O 1
ATOM 1551 N N . LYS A 1 196 ? 101.418 -2.484 63.479 1.00 67.34 194 LYS A N 1
ATOM 1552 C CA . LYS A 1 196 ? 100.155 -1.748 63.382 1.00 66.98 194 LYS A CA 1
ATOM 1553 C C . LYS A 1 196 ? 99.716 -1.530 61.936 1.00 66.66 194 LYS A C 1
ATOM 1554 O O . LYS A 1 196 ? 98.532 -1.653 61.623 1.00 66.65 194 LYS A O 1
ATOM 1560 N N . MET A 1 197 ? 100.668 -1.204 61.064 1.00 66.25 195 MET A N 1
ATOM 1561 C CA . MET A 1 197 ? 100.371 -0.926 59.660 1.00 65.91 195 MET A CA 1
ATOM 1562 C C . MET A 1 197 ? 99.904 -2.169 58.907 1.00 65.66 195 MET A C 1
ATOM 1563 O O . MET A 1 197 ? 98.996 -2.087 58.083 1.00 65.70 195 MET A O 1
ATOM 1568 N N . THR A 1 198 ? 100.518 -3.314 59.198 1.00 65.31 196 THR A N 1
ATOM 1569 C CA . THR A 1 198 ? 100.131 -4.581 58.573 1.00 64.96 196 THR A CA 1
ATOM 1570 C C . THR A 1 198 ? 98.686 -4.958 58.930 1.00 64.64 196 THR A C 1
ATOM 1571 O O . THR A 1 198 ? 97.947 -5.472 58.087 1.00 64.62 196 THR A O 1
ATOM 1575 N N . GLU A 1 199 ? 98.291 -4.682 60.172 1.00 64.23 197 GLU A N 1
ATOM 1576 C CA . GLU A 1 199 ? 96.922 -4.928 60.628 1.00 63.87 197 GLU A CA 1
ATOM 1577 C C . GLU A 1 199 ? 95.933 -3.930 60.027 1.00 63.52 197 GLU A C 1
ATOM 1578 O O . GLU A 1 199 ? 94.779 -4.274 59.770 1.00 63.55 197 GLU A O 1
ATOM 1584 N N . THR A 1 200 ? 96.397 -2.703 59.802 1.00 63.05 198 THR A N 1
ATOM 1585 C CA . THR A 1 200 ? 95.547 -1.611 59.322 1.00 62.53 198 THR A CA 1
ATOM 1586 C C . THR A 1 200 ? 95.442 -1.558 57.794 1.00 62.21 198 THR A C 1
ATOM 1587 O O . THR A 1 200 ? 94.383 -1.234 57.257 1.00 62.19 198 THR A O 1
ATOM 1591 N N . ALA A 1 201 ? 96.533 -1.876 57.100 1.00 61.79 199 ALA A N 1
ATOM 1592 C CA . ALA A 1 201 ? 96.520 -1.936 55.637 1.00 61.40 199 ALA A CA 1
ATOM 1593 C C . ALA A 1 201 ? 95.537 -2.997 55.151 1.00 61.16 199 ALA A C 1
ATOM 1594 O O . ALA A 1 201 ? 94.817 -2.781 54.176 1.00 61.22 199 ALA A O 1
ATOM 1596 N N . GLN A 1 202 ? 95.511 -4.134 55.847 1.00 60.79 200 GLN A N 1
ATOM 1597 C CA . GLN A 1 202 ? 94.545 -5.198 55.585 1.00 60.42 200 GLN A CA 1
ATOM 1598 C C . GLN A 1 202 ? 93.130 -4.741 55.938 1.00 60.05 200 GLN A C 1
ATOM 1599 O O . GLN A 1 202 ? 92.185 -5.007 55.193 1.00 60.04 200 GLN A O 1
ATOM 1605 N N . LYS A 1 203 ? 93.002 -4.053 57.073 1.00 59.58 201 LYS A N 1
ATOM 1606 C CA . LYS A 1 203 ? 91.732 -3.481 57.523 1.00 59.15 201 LYS A CA 1
ATOM 1607 C C . LYS A 1 203 ? 91.100 -2.631 56.422 1.00 58.85 201 LYS A C 1
ATOM 1608 O O . LYS A 1 203 ? 89.922 -2.799 56.106 1.00 58.87 201 LYS A O 1
ATOM 1614 N N . PHE A 1 204 ? 91.897 -1.735 55.839 1.00 58.37 202 PHE A N 1
ATOM 1615 C CA . PHE A 1 204 ? 91.444 -0.869 54.753 1.00 57.87 202 PHE A CA 1
ATOM 1616 C C . PHE A 1 204 ? 91.052 -1.646 53.500 1.00 57.60 202 PHE A C 1
ATOM 1617 O O . PHE A 1 204 ? 90.079 -1.293 52.835 1.00 57.62 202 PHE A O 1
ATOM 1625 N N . GLN A 1 205 ? 91.808 -2.698 53.184 1.00 57.25 203 GLN A N 1
ATOM 1626 C CA . GLN A 1 205 ? 91.511 -3.547 52.029 1.00 56.91 203 GLN A CA 1
ATOM 1627 C C . GLN A 1 205 ? 90.169 -4.255 52.194 1.00 56.72 203 GLN A C 1
ATOM 1628 O O . GLN A 1 205 ? 89.389 -4.344 51.246 1.00 56.72 203 GLN A O 1
ATOM 1634 N N . ASP A 1 206 ? 89.910 -4.746 53.404 1.00 56.46 204 ASP A N 1
ATOM 1635 C CA . ASP A 1 206 ? 88.648 -5.401 53.739 1.00 56.18 204 ASP A CA 1
ATOM 1636 C C . ASP A 1 206 ? 87.468 -4.440 53.627 1.00 55.89 204 ASP A C 1
ATOM 1637 O O . ASP A 1 206 ? 86.408 -4.811 53.122 1.00 55.96 204 ASP A O 1
ATOM 1642 N N . ILE A 1 207 ? 87.664 -3.211 54.104 1.00 55.49 205 ILE A N 1
ATOM 1643 C CA . ILE A 1 207 ? 86.667 -2.144 53.991 1.00 55.12 205 ILE A CA 1
ATOM 1644 C C . ILE A 1 207 ? 86.401 -1.826 52.520 1.00 54.91 205 ILE A C 1
ATOM 1645 O O . ILE A 1 207 ? 85.259 -1.601 52.116 1.00 54.90 205 ILE A O 1
ATOM 1650 N N . GLU A 1 208 ? 87.466 -1.835 51.727 1.00 54.64 206 GLU A N 1
ATOM 1651 C CA . GLU A 1 208 ? 87.383 -1.530 50.309 1.00 54.44 206 GLU A CA 1
ATOM 1652 C C . GLU A 1 208 ? 86.706 -2.645 49.517 1.00 54.31 206 GLU A C 1
ATOM 1653 O O . GLU A 1 208 ? 86.062 -2.382 48.501 1.00 54.31 206 GLU A O 1
ATOM 1659 N N . GLU A 1 209 ? 86.852 -3.883 49.985 1.00 54.12 207 GLU A N 1
ATOM 1660 C CA . GLU A 1 209 ? 86.209 -5.035 49.352 1.00 53.91 207 GLU A CA 1
ATOM 1661 C C . GLU A 1 209 ? 84.709 -5.055 49.639 1.00 53.70 207 GLU A C 1
ATOM 1662 O O . GLU A 1 209 ? 83.908 -5.281 48.733 1.00 53.77 207 GLU A O 1
ATOM 1668 N N . THR A 1 210 ? 84.342 -4.807 50.897 1.00 53.39 208 THR A N 1
ATOM 1669 C CA . THR A 1 210 ? 82.941 -4.661 51.310 1.00 53.11 208 THR A CA 1
ATOM 1670 C C . THR A 1 210 ? 82.260 -3.538 50.526 1.00 52.88 208 THR A C 1
ATOM 1671 O O . THR A 1 210 ? 81.098 -3.657 50.129 1.00 52.93 208 THR A O 1
ATOM 1675 N N . HIS A 1 211 ? 83.003 -2.453 50.314 1.00 52.61 209 HIS A N 1
ATOM 1676 C CA . HIS A 1 211 ? 82.546 -1.301 49.542 1.00 52.26 209 HIS A CA 1
ATOM 1677 C C . HIS A 1 211 ? 82.237 -1.676 48.094 1.00 52.10 209 HIS A C 1
ATOM 1678 O O . HIS A 1 211 ? 81.155 -1.373 47.589 1.00 52.04 209 HIS A O 1
ATOM 1685 N N . LEU A 1 212 ? 83.185 -2.347 47.445 1.00 51.97 210 LEU A N 1
ATOM 1686 C CA . LEU A 1 212 ? 83.066 -2.703 46.032 1.00 51.89 210 LEU A CA 1
ATOM 1687 C C . LEU A 1 212 ? 82.057 -3.819 45.775 1.00 52.01 210 LEU A C 1
ATOM 1688 O O . LEU A 1 212 ? 81.500 -3.912 44.680 1.00 52.01 210 LEU A O 1
ATOM 1693 N N . ILE A 1 213 ? 81.832 -4.662 46.782 1.00 52.07 211 ILE A N 1
ATOM 1694 C CA . ILE A 1 213 ? 80.812 -5.708 46.711 1.00 52.18 211 ILE A CA 1
ATOM 1695 C C . ILE A 1 213 ? 79.412 -5.093 46.757 1.00 52.18 211 ILE A C 1
ATOM 1696 O O . ILE A 1 213 ? 78.549 -5.445 45.950 1.00 52.24 211 ILE A O 1
ATOM 1701 N N . HIS A 1 214 ? 79.203 -4.169 47.694 1.00 52.22 212 HIS A N 1
ATOM 1702 C CA . HIS A 1 214 ? 77.919 -3.491 47.851 1.00 52.22 212 HIS A CA 1
ATOM 1703 C C . HIS A 1 214 ? 77.590 -2.625 46.635 1.00 51.95 212 HIS A C 1
ATOM 1704 O O . HIS A 1 214 ? 76.435 -2.563 46.209 1.00 52.01 212 HIS A O 1
ATOM 1711 N N . ILE A 1 215 ? 78.609 -1.962 46.092 1.00 51.61 213 ILE A N 1
ATOM 1712 C CA . ILE A 1 215 ? 78.469 -1.142 44.887 1.00 51.32 213 ILE A CA 1
ATOM 1713 C C . ILE A 1 215 ? 78.061 -1.977 43.668 1.00 51.17 213 ILE A C 1
ATOM 1714 O O . ILE A 1 215 ? 77.160 -1.590 42.922 1.00 51.22 213 ILE A O 1
ATOM 1719 N N . LYS A 1 216 ? 78.711 -3.124 43.481 1.00 51.03 214 LYS A N 1
ATOM 1720 C CA . LYS A 1 216 ? 78.394 -4.016 42.364 1.00 50.94 214 LYS A CA 1
ATOM 1721 C C . LYS A 1 216 ? 77.014 -4.662 42.501 1.00 50.86 214 LYS A C 1
ATOM 1722 O O . LYS A 1 216 ? 76.410 -5.059 41.502 1.00 50.92 214 LYS A O 1
ATOM 1728 N N . GLU A 1 217 ? 76.530 -4.771 43.737 1.00 50.61 215 GLU A N 1
ATOM 1729 C CA . GLU A 1 217 ? 75.181 -5.261 44.007 1.00 50.49 215 GLU A CA 1
ATOM 1730 C C . GLU A 1 217 ? 74.133 -4.242 43.578 1.00 50.19 215 GLU A C 1
ATOM 1731 O O . GLU A 1 217 ? 73.060 -4.609 43.096 1.00 50.25 215 GLU A O 1
ATOM 1737 N N . ILE A 1 218 ? 74.455 -2.964 43.765 1.00 49.90 216 ILE A N 1
ATOM 1738 C CA . ILE A 1 218 ? 73.607 -1.864 43.316 1.00 49.56 216 ILE A CA 1
ATOM 1739 C C . ILE A 1 218 ? 73.544 -1.842 41.786 1.00 49.38 216 ILE A C 1
ATOM 1740 O O . ILE A 1 218 ? 72.461 -1.731 41.207 1.00 49.35 216 ILE A O 1
ATOM 1745 N N . ILE A 1 219 ? 74.703 -1.973 41.142 1.00 49.14 217 ILE A N 1
ATOM 1746 C CA . ILE A 1 219 ? 74.780 -2.079 39.681 1.00 48.99 217 ILE A CA 1
ATOM 1747 C C . ILE A 1 219 ? 74.093 -3.369 39.208 1.00 48.98 217 ILE A C 1
ATOM 1748 O O . ILE A 1 219 ? 73.566 -3.429 38.096 1.00 48.94 217 ILE A O 1
ATOM 1753 N N . GLY A 1 220 ? 74.090 -4.384 40.071 1.00 48.96 218 GLY A N 1
ATOM 1754 C CA . GLY A 1 220 ? 73.323 -5.606 39.840 1.00 49.00 218 GLY A CA 1
ATOM 1755 C C . GLY A 1 220 ? 71.828 -5.335 39.784 1.00 49.07 218 GLY A C 1
ATOM 1756 O O . GLY A 1 220 ? 71.148 -5.787 38.862 1.00 49.02 218 GLY A O 1
ATOM 1757 N N . SER A 1 221 ? 71.327 -4.588 40.770 1.00 49.14 219 SER A N 1
ATOM 1758 C CA . SER A 1 221 ? 69.924 -4.163 40.819 1.00 49.30 219 SER A CA 1
ATOM 1759 C C . SER A 1 221 ? 69.584 -3.201 39.681 1.00 49.40 219 SER A C 1
ATOM 1760 O O . SER A 1 221 ? 68.439 -3.146 39.228 1.00 49.47 219 SER A O 1
ATOM 1763 N N . LEU A 1 222 ? 70.579 -2.433 39.244 1.00 49.51 220 LEU A N 1
ATOM 1764 C CA . LEU A 1 222 ? 70.444 -1.565 38.080 1.00 49.62 220 LEU A CA 1
ATOM 1765 C C . LEU A 1 222 ? 70.221 -2.404 36.824 1.00 49.92 220 LEU A C 1
ATOM 1766 O O . LEU A 1 222 ? 69.314 -2.128 36.041 1.00 49.95 220 LEU A O 1
ATOM 1771 N N . SER A 1 223 ? 71.046 -3.433 36.653 1.00 50.27 221 SER A N 1
ATOM 1772 C CA . SER A 1 223 ? 70.936 -4.348 35.520 1.00 50.73 221 SER A CA 1
ATOM 1773 C C . SER A 1 223 ? 69.643 -5.161 35.555 1.00 51.00 221 SER A C 1
ATOM 1774 O O . SER A 1 223 ? 69.111 -5.525 34.507 1.00 50.99 221 SER A O 1
ATOM 1777 N N . ASN A 1 224 ? 69.150 -5.443 36.760 1.00 51.31 222 ASN A N 1
ATOM 1778 C CA . ASN A 1 224 ? 67.926 -6.220 36.935 1.00 51.68 222 ASN A CA 1
ATOM 1779 C C . ASN A 1 224 ? 66.672 -5.449 36.544 1.00 51.87 222 ASN A C 1
ATOM 1780 O O . ASN A 1 224 ? 65.766 -6.010 35.926 1.00 52.03 222 ASN A O 1
ATOM 1785 N N . ALA A 1 225 ? 66.628 -4.169 36.910 1.00 52.08 223 ALA A N 1
ATOM 1786 C CA . ALA A 1 225 ? 65.510 -3.289 36.568 1.00 52.28 223 ALA A CA 1
ATOM 1787 C C . ALA A 1 225 ? 65.439 -3.039 35.063 1.00 52.47 223 ALA A C 1
ATOM 1788 O O . ALA A 1 225 ? 64.355 -3.017 34.481 1.00 52.43 223 ALA A O 1
ATOM 1790 N N . ILE A 1 226 ? 66.603 -2.860 34.444 1.00 52.81 224 ILE A N 1
ATOM 1791 C CA . ILE A 1 226 ? 66.700 -2.636 33.004 1.00 53.24 224 ILE A CA 1
ATOM 1792 C C . ILE A 1 226 ? 66.285 -3.888 32.224 1.00 53.69 224 ILE A C 1
ATOM 1793 O O . ILE A 1 226 ? 65.572 -3.790 31.225 1.00 53.79 224 ILE A O 1
ATOM 1798 N N . LYS A 1 227 ? 66.717 -5.054 32.701 1.00 54.25 225 LYS A N 1
ATOM 1799 C CA . LYS A 1 227 ? 66.375 -6.341 32.089 1.00 54.85 225 LYS A CA 1
ATOM 1800 C C . LYS A 1 227 ? 64.880 -6.654 32.218 1.00 55.01 225 LYS A C 1
ATOM 1801 O O . LYS A 1 227 ? 64.258 -7.140 31.272 1.00 54.98 225 LYS A O 1
ATOM 1807 N N . GLU A 1 228 ? 64.321 -6.370 33.394 1.00 55.34 226 GLU A N 1
ATOM 1808 C CA . GLU A 1 228 ? 62.907 -6.610 33.679 1.00 55.75 226 GLU A CA 1
ATOM 1809 C C . GLU A 1 228 ? 62.004 -5.788 32.758 1.00 55.69 226 GLU A C 1
ATOM 1810 O O . GLU A 1 228 ? 61.051 -6.320 32.181 1.00 55.82 226 GLU A O 1
ATOM 1816 N N . ILE A 1 229 ? 62.316 -4.499 32.628 1.00 55.65 227 ILE A N 1
ATOM 1817 C CA . ILE A 1 229 ? 61.594 -3.597 31.728 1.00 55.54 227 ILE A CA 1
ATOM 1818 C C . ILE A 1 229 ? 61.852 -3.939 30.254 1.00 55.55 227 ILE A C 1
ATOM 1819 O O . ILE A 1 229 ? 60.957 -3.801 29.419 1.00 55.58 227 ILE A O 1
ATOM 1824 N N . HIS A 1 230 ? 63.062 -4.406 29.952 1.00 55.57 228 HIS A N 1
ATOM 1825 C CA . HIS A 1 230 ? 63.418 -4.863 28.607 1.00 55.57 228 HIS A CA 1
ATOM 1826 C C . HIS A 1 230 ? 62.567 -6.060 28.184 1.00 55.76 228 HIS A C 1
ATOM 1827 O O . HIS A 1 230 ? 62.179 -6.172 27.021 1.00 55.81 228 HIS A O 1
ATOM 1834 N N . LEU A 1 231 ? 62.283 -6.946 29.137 1.00 55.91 229 LEU A N 1
ATOM 1835 C CA . LEU A 1 231 ? 61.418 -8.096 28.898 1.00 56.04 229 LEU A CA 1
ATOM 1836 C C . LEU A 1 231 ? 59.977 -7.648 28.662 1.00 56.03 229 LEU A C 1
ATOM 1837 O O . LEU A 1 231 ? 59.294 -8.185 27.789 1.00 56.05 229 LEU A O 1
ATOM 1842 N N . GLN A 1 232 ? 59.532 -6.664 29.442 1.00 56.04 230 GLN A N 1
ATOM 1843 C CA . GLN A 1 232 ? 58.197 -6.082 29.301 1.00 56.09 230 GLN A CA 1
ATOM 1844 C C . GLN A 1 232 ? 58.026 -5.372 27.959 1.00 56.21 230 GLN A C 1
ATOM 1845 O O . GLN A 1 232 ? 56.977 -5.486 27.324 1.00 56.21 230 GLN A O 1
ATOM 1851 N N . ILE A 1 233 ? 59.063 -4.646 27.541 1.00 56.40 231 ILE A N 1
ATOM 1852 C CA . ILE A 1 233 ? 59.078 -3.944 26.255 1.00 56.51 231 ILE A CA 1
ATOM 1853 C C . ILE A 1 233 ? 58.936 -4.929 25.093 1.00 56.78 231 ILE A C 1
ATOM 1854 O O . ILE A 1 233 ? 58.177 -4.683 24.156 1.00 56.86 231 ILE A O 1
ATOM 1859 N N . GLY A 1 234 ? 59.652 -6.047 25.173 1.00 57.12 232 GLY A N 1
ATOM 1860 C CA . GLY A 1 234 ? 59.565 -7.106 24.169 1.00 57.60 232 GLY A CA 1
ATOM 1861 C C . GLY A 1 234 ? 58.190 -7.744 24.078 1.00 57.94 232 GLY A C 1
ATOM 1862 O O . GLY A 1 234 ? 57.797 -8.232 23.018 1.00 57.91 232 GLY A O 1
ATOM 1863 N N . GLN A 1 235 ? 57.464 -7.736 25.193 1.00 58.29 233 GLN A N 1
ATOM 1864 C CA . GLN A 1 235 ? 56.109 -8.277 25.251 1.00 58.72 233 GLN A CA 1
ATOM 1865 C C . GLN A 1 235 ? 55.087 -7.314 24.658 1.00 58.98 233 GLN A C 1
ATOM 1866 O O . GLN A 1 235 ? 54.053 -7.742 24.144 1.00 59.09 233 GLN A O 1
ATOM 1872 N N . VAL A 1 236 ? 55.377 -6.017 24.744 1.00 59.30 234 VAL A N 1
ATOM 1873 C CA . VAL A 1 236 ? 54.544 -4.988 24.124 1.00 59.59 234 VAL A CA 1
ATOM 1874 C C . VAL A 1 236 ? 54.669 -5.077 22.602 1.00 59.96 234 VAL A C 1
ATOM 1875 O O . VAL A 1 236 ? 53.673 -4.963 21.886 1.00 60.05 234 VAL A O 1
ATOM 1879 N N . HIS A 1 237 ? 55.891 -5.303 22.121 1.00 60.44 235 HIS A N 1
ATOM 1880 C CA . HIS A 1 237 ? 56.147 -5.448 20.688 1.00 61.02 235 HIS A CA 1
ATOM 1881 C C . HIS A 1 237 ? 55.441 -6.666 20.106 1.00 61.28 235 HIS A C 1
ATOM 1882 O O . HIS A 1 237 ? 54.871 -6.591 19.018 1.00 61.36 235 HIS A O 1
ATOM 1889 N N . GLU A 1 238 ? 55.478 -7.777 20.840 1.00 61.67 236 GLU A N 1
ATOM 1890 C CA . GLU A 1 238 ? 54.844 -9.024 20.407 1.00 62.01 236 GLU A CA 1
ATOM 1891 C C . GLU A 1 238 ? 53.321 -8.943 20.433 1.00 62.19 236 GLU A C 1
ATOM 1892 O O . GLU A 1 238 ? 52.651 -9.519 19.574 1.00 62.21 236 GLU A O 1
ATOM 1898 N N . GLU A 1 239 ? 52.785 -8.227 21.420 1.00 62.49 237 GLU A N 1
ATOM 1899 C CA . GLU A 1 239 ? 51.349 -7.974 21.514 1.00 62.81 237 GLU A CA 1
ATOM 1900 C C . GLU A 1 239 ? 50.879 -7.129 20.331 1.00 63.02 237 GLU A C 1
ATOM 1901 O O . GLU A 1 239 ? 49.813 -7.380 19.773 1.00 63.11 237 GLU A O 1
ATOM 1907 N N . PHE A 1 240 ? 51.684 -6.137 19.954 1.00 63.33 238 PHE A N 1
ATOM 1908 C CA . PHE A 1 240 ? 51.404 -5.296 18.792 1.00 63.63 238 PHE A CA 1
ATOM 1909 C C . PHE A 1 240 ? 51.424 -6.105 17.494 1.00 63.98 238 PHE A C 1
ATOM 1910 O O . PHE A 1 240 ? 50.560 -5.920 16.637 1.00 64.00 238 PHE A O 1
ATOM 1918 N N . ILE A 1 241 ? 52.403 -7.001 17.363 1.00 64.48 239 ILE A N 1
ATOM 1919 C CA . ILE A 1 241 ? 52.549 -7.840 16.167 1.00 64.94 239 ILE A CA 1
ATOM 1920 C C . ILE A 1 241 ? 51.301 -8.694 15.914 1.00 65.32 239 ILE A C 1
ATOM 1921 O O . ILE A 1 241 ? 50.746 -8.667 14.813 1.00 65.34 239 ILE A O 1
ATOM 1926 N N . ASN A 1 242 ? 50.856 -9.434 16.929 1.00 65.80 240 ASN A N 1
ATOM 1927 C CA . ASN A 1 242 ? 49.691 -10.305 16.766 1.00 66.30 240 ASN A CA 1
ATOM 1928 C C . ASN A 1 242 ? 48.348 -9.568 16.767 1.00 66.56 240 ASN A C 1
ATOM 1929 O O . ASN A 1 242 ? 47.366 -10.081 16.232 1.00 66.71 240 ASN A O 1
ATOM 1934 N N . ASN A 1 243 ? 48.312 -8.374 17.360 1.00 66.89 241 ASN A N 1
ATOM 1935 C CA . ASN A 1 243 ? 47.143 -7.493 17.255 1.00 67.20 241 ASN A CA 1
ATOM 1936 C C . ASN A 1 243 ? 46.974 -6.977 15.832 1.00 67.54 241 ASN A C 1
ATOM 1937 O O . ASN A 1 243 ? 45.855 -6.748 15.377 1.00 67.59 241 ASN A O 1
ATOM 1942 N N . MET A 1 244 ? 48.098 -6.792 15.142 1.00 68.00 242 MET A N 1
ATOM 1943 C CA . MET A 1 244 ? 48.099 -6.444 13.723 1.00 68.53 242 MET A CA 1
ATOM 1944 C C . MET A 1 244 ? 47.698 -7.643 12.865 1.00 68.92 242 MET A C 1
ATOM 1945 O O . MET A 1 244 ? 47.077 -7.482 11.810 1.00 69.02 242 MET A O 1
ATOM 1950 N N . ALA A 1 245 ? 48.063 -8.840 13.322 1.00 69.36 243 ALA A N 1
ATOM 1951 C CA . ALA A 1 245 ? 47.683 -10.083 12.656 1.00 69.82 243 ALA A CA 1
ATOM 1952 C C . ALA A 1 245 ? 46.187 -10.351 12.813 1.00 70.17 243 ALA A C 1
ATOM 1953 O O . ALA A 1 245 ? 45.529 -10.798 11.872 1.00 70.18 243 ALA A O 1
ATOM 1955 N N . ASN A 1 246 ? 45.661 -10.069 14.004 1.00 70.63 244 ASN A N 1
ATOM 1956 C CA . ASN A 1 246 ? 44.234 -10.216 14.292 1.00 71.12 244 ASN A CA 1
ATOM 1957 C C . ASN A 1 246 ? 43.375 -9.170 13.586 1.00 71.47 244 ASN A C 1
ATOM 1958 O O . ASN A 1 246 ? 42.228 -9.443 13.227 1.00 71.58 244 ASN A O 1
ATOM 1963 N N . THR A 1 247 ? 43.931 -7.975 13.395 1.00 71.90 245 THR A N 1
ATOM 1964 C CA . THR A 1 247 ? 43.278 -6.943 12.595 1.00 72.31 245 THR A CA 1
ATOM 1965 C C . THR A 1 247 ? 43.496 -7.273 11.118 1.00 72.63 245 THR A C 1
ATOM 1966 O O . THR A 1 247 ? 44.434 -6.781 10.481 1.00 72.63 245 THR A O 1
ATOM 1970 N N . THR A 1 248 ? 42.627 -8.132 10.593 1.00 73.07 246 THR A N 1
ATOM 1971 C CA . THR A 1 248 ? 42.727 -8.605 9.216 1.00 73.50 246 THR A CA 1
ATOM 1972 C C . THR A 1 248 ? 42.033 -7.654 8.236 1.00 73.83 246 THR A C 1
ATOM 1973 O O . THR A 1 248 ? 41.203 -6.834 8.637 1.00 73.85 246 THR A O 1
ATOM 1977 N N . VAL A 1 249 ? 42.394 -7.774 6.959 1.00 74.29 247 VAL A N 1
ATOM 1978 C CA . VAL A 1 249 ? 41.805 -6.979 5.876 1.00 74.74 247 VAL A CA 1
ATOM 1979 C C . VAL A 1 249 ? 40.300 -7.235 5.778 1.00 75.12 247 VAL A C 1
ATOM 1980 O O . VAL A 1 249 ? 39.515 -6.306 5.569 1.00 75.16 247 VAL A O 1
ATOM 1984 N N . GLU A 1 250 ? 39.919 -8.500 5.947 1.00 75.64 248 GLU A N 1
ATOM 1985 C CA . GLU A 1 250 ? 38.523 -8.936 5.944 1.00 76.17 248 GLU A CA 1
ATOM 1986 C C . GLU A 1 250 ? 37.673 -8.158 6.950 1.00 76.44 248 GLU A C 1
ATOM 1987 O O . GLU A 1 250 ? 36.581 -7.698 6.616 1.00 76.46 248 GLU A O 1
ATOM 1993 N N . SER A 1 251 ? 38.190 -8.008 8.170 1.00 76.85 249 SER A N 1
ATOM 1994 C CA . SER A 1 251 ? 37.473 -7.334 9.255 1.00 77.25 249 SER A CA 1
ATOM 1995 C C . SER A 1 251 ? 37.401 -5.818 9.076 1.00 77.57 249 SER A C 1
ATOM 1996 O O . SER A 1 251 ? 36.438 -5.184 9.515 1.00 77.59 249 SER A O 1
ATOM 1999 N N . LEU A 1 252 ? 38.421 -5.246 8.440 1.00 78.01 250 LEU A N 1
ATOM 2000 C CA . LEU A 1 252 ? 38.486 -3.802 8.210 1.00 78.49 250 LEU A CA 1
ATOM 2001 C C . LEU A 1 252 ? 37.467 -3.349 7.164 1.00 78.87 250 LEU A C 1
ATOM 2002 O O . LEU A 1 252 ? 36.850 -2.288 7.303 1.00 78.88 250 LEU A O 1
ATOM 2007 N N . ILE A 1 253 ? 37.303 -4.163 6.125 1.00 79.33 251 ILE A N 1
ATOM 2008 C CA . ILE A 1 253 ? 36.298 -3.931 5.090 1.00 79.83 251 ILE A CA 1
ATOM 2009 C C . ILE A 1 253 ? 34.898 -4.219 5.641 1.00 80.21 251 ILE A C 1
ATOM 2010 O O . ILE A 1 253 ? 33.947 -3.488 5.353 1.00 80.23 251 ILE A O 1
ATOM 2015 N N . GLN A 1 254 ? 34.794 -5.275 6.448 1.00 80.77 252 GLN A N 1
ATOM 2016 C CA . GLN A 1 254 ? 33.553 -5.644 7.128 1.00 81.36 252 GLN A CA 1
ATOM 2017 C C . GLN A 1 254 ? 32.993 -4.467 7.927 1.00 81.74 252 GLN A C 1
ATOM 2018 O O . GLN A 1 254 ? 31.815 -4.130 7.801 1.00 81.79 252 GLN A O 1
ATOM 2024 N N . LYS A 1 255 ? 33.851 -3.841 8.734 1.00 82.28 253 LYS A N 1
ATOM 2025 C CA . LYS A 1 255 ? 33.438 -2.773 9.645 1.00 82.82 253 LYS A CA 1
ATOM 2026 C C . LYS A 1 255 ? 33.146 -1.454 8.928 1.00 83.11 253 LYS A C 1
ATOM 2027 O O . LYS A 1 255 ? 32.323 -0.663 9.393 1.00 83.11 253 LYS A O 1
ATOM 2033 N N . PHE A 1 256 ? 33.819 -1.222 7.802 1.00 83.57 254 PHE A N 1
ATOM 2034 C CA . PHE A 1 256 ? 33.594 -0.015 7.008 1.00 84.05 254 PHE A CA 1
ATOM 2035 C C . PHE A 1 256 ? 32.251 -0.052 6.275 1.00 84.48 254 PHE A C 1
ATOM 2036 O O . PHE A 1 256 ? 31.539 0.954 6.223 1.00 84.55 254 PHE A O 1
ATOM 2044 N N . ALA A 1 257 ? 31.918 -1.214 5.715 1.00 85.01 255 ALA A N 1
ATOM 2045 C CA . ALA A 1 257 ? 30.659 -1.407 4.998 1.00 85.50 255 ALA A CA 1
ATOM 2046 C C . ALA A 1 257 ? 29.450 -1.334 5.930 1.00 85.92 255 ALA A C 1
ATOM 2047 O O . ALA A 1 257 ? 28.416 -0.775 5.567 1.00 85.95 255 ALA A O 1
ATOM 2049 N N . GLU A 1 258 ? 29.592 -1.895 7.129 1.00 86.49 256 GLU A N 1
ATOM 2050 C CA . GLU A 1 258 ? 28.514 -1.919 8.119 1.00 87.12 256 GLU A CA 1
ATOM 2051 C C . GLU A 1 258 ? 28.201 -0.543 8.705 1.00 87.46 256 GLU A C 1
ATOM 2052 O O . GLU A 1 258 ? 27.047 -0.251 9.031 1.00 87.51 256 GLU A O 1
ATOM 2058 N N . SER A 1 259 ? 29.226 0.297 8.832 1.00 87.96 257 SER A N 1
ATOM 2059 C CA . SER A 1 259 ? 29.081 1.615 9.456 1.00 88.42 257 SER A CA 1
ATOM 2060 C C . SER A 1 259 ? 28.886 2.750 8.448 1.00 88.73 257 SER A C 1
ATOM 2061 O O . SER A 1 259 ? 28.103 3.672 8.693 1.00 88.72 257 SER A O 1
ATOM 2064 N N . LYS A 1 260 ? 29.596 2.681 7.323 1.00 89.15 258 LYS A N 1
ATOM 2065 C CA . LYS A 1 260 ? 29.541 3.735 6.306 1.00 89.61 258 LYS A CA 1
ATOM 2066 C C . LYS A 1 260 ? 28.902 3.303 4.981 1.00 89.94 258 LYS A C 1
ATOM 2067 O O . LYS A 1 260 ? 29.094 3.951 3.949 1.00 89.96 258 LYS A O 1
ATOM 2073 N N . GLY A 1 261 ? 28.134 2.216 5.021 1.00 90.37 259 GLY A N 1
ATOM 2074 C CA . GLY A 1 261 ? 27.389 1.749 3.854 1.00 90.92 259 GLY A CA 1
ATOM 2075 C C . GLY A 1 261 ? 26.154 2.592 3.600 1.00 91.31 259 GLY A C 1
ATOM 2076 O O . GLY A 1 261 ? 25.427 2.937 4.535 1.00 91.28 259 GLY A O 1
ATOM 2077 N N . THR A 1 262 ? 25.920 2.919 2.330 1.00 91.77 260 THR A N 1
ATOM 2078 C CA . THR A 1 262 ? 24.805 3.786 1.932 1.00 92.25 260 THR A CA 1
ATOM 2079 C C . THR A 1 262 ? 23.443 3.098 2.058 1.00 92.63 260 THR A C 1
ATOM 2080 O O . THR A 1 262 ? 22.486 3.695 2.555 1.00 92.65 260 THR A O 1
ATOM 2084 N N . GLY A 1 263 ? 23.366 1.846 1.610 1.00 93.10 261 GLY A N 1
ATOM 2085 C CA . GLY A 1 263 ? 22.127 1.074 1.678 1.00 93.70 261 GLY A CA 1
ATOM 2086 C C . GLY A 1 263 ? 22.240 -0.294 1.036 1.00 94.15 261 GLY A C 1
ATOM 2087 O O . GLY A 1 263 ? 22.951 -0.468 0.043 1.00 94.12 261 GLY A O 1
ATOM 2088 N N . LYS A 1 264 ? 21.531 -1.263 1.608 1.00 94.68 262 LYS A N 1
ATOM 2089 C CA . LYS A 1 264 ? 21.537 -2.638 1.108 1.00 95.25 262 LYS A CA 1
ATOM 2090 C C . LYS A 1 264 ? 20.641 -2.822 -0.116 1.00 95.68 262 LYS A C 1
ATOM 2091 O O . LYS A 1 264 ? 21.051 -3.438 -1.103 1.00 95.71 262 LYS A O 1
ATOM 2097 N N . GLU A 1 265 ? 19.424 -2.286 -0.046 1.00 96.24 263 GLU A N 1
ATOM 2098 C CA . GLU A 1 265 ? 18.431 -2.477 -1.103 1.00 96.81 263 GLU A CA 1
ATOM 2099 C C . GLU A 1 265 ? 18.669 -1.590 -2.321 1.00 97.14 263 GLU A C 1
ATOM 2100 O O . GLU A 1 265 ? 18.775 -0.365 -2.208 1.00 97.14 263 GLU A O 1
ATOM 2106 N N . ARG A 1 266 ? 18.748 -2.236 -3.481 1.00 97.62 264 ARG A N 1
ATOM 2107 C CA . ARG A 1 266 ? 18.969 -1.570 -4.763 1.00 98.08 264 ARG A CA 1
ATOM 2108 C C . ARG A 1 266 ? 17.727 -0.773 -5.182 1.00 98.52 264 ARG A C 1
ATOM 2109 O O . ARG A 1 266 ? 16.620 -1.083 -4.730 1.00 98.54 264 ARG A O 1
ATOM 2117 N N . PRO A 1 267 ? 17.904 0.260 -6.036 1.00 98.95 265 PRO A N 1
ATOM 2118 C CA . PRO A 1 267 ? 16.783 1.093 -6.490 1.00 99.30 265 PRO A CA 1
ATOM 2119 C C . PRO A 1 267 ? 15.637 0.272 -7.083 1.00 99.70 265 PRO A C 1
ATOM 2120 O O . PRO A 1 267 ? 15.878 -0.677 -7.834 1.00 99.71 265 PRO A O 1
ATOM 2124 N N . GLY A 1 268 ? 14.406 0.645 -6.735 1.00 100.13 266 GLY A N 1
ATOM 2125 C CA . GLY A 1 268 ? 13.214 -0.112 -7.118 1.00 100.74 266 GLY A CA 1
ATOM 2126 C C . GLY A 1 268 ? 12.861 -0.061 -8.593 1.00 101.17 266 GLY A C 1
ATOM 2127 O O . GLY A 1 268 ? 13.381 0.770 -9.342 1.00 101.19 266 GLY A O 1
ATOM 2128 N N . LEU A 1 269 ? 11.973 -0.963 -9.005 1.00 101.63 267 LEU A N 1
ATOM 2129 C CA . LEU A 1 269 ? 11.493 -1.023 -10.381 1.00 102.12 267 LEU A CA 1
ATOM 2130 C C . LEU A 1 269 ? 10.184 -0.246 -10.503 1.00 102.45 267 LEU A C 1
ATOM 2131 O O . LEU A 1 269 ? 9.208 -0.546 -9.810 1.00 102.49 267 LEU A O 1
ATOM 2136 N N . ILE A 1 270 ? 10.177 0.756 -11.380 1.00 102.89 268 ILE A N 1
ATOM 2137 C CA . ILE A 1 270 ? 8.996 1.596 -11.600 1.00 103.30 268 ILE A CA 1
ATOM 2138 C C . ILE A 1 270 ? 8.341 1.260 -12.942 1.00 103.63 268 ILE A C 1
ATOM 2139 O O . ILE A 1 270 ? 9.016 1.187 -13.974 1.00 103.64 268 ILE A O 1
ATOM 2144 N N . GLU A 1 271 ? 7.026 1.054 -12.909 1.00 104.04 269 GLU A N 1
ATOM 2145 C CA . GLU A 1 271 ? 6.250 0.689 -14.095 1.00 104.44 269 GLU A CA 1
ATOM 2146 C C . GLU A 1 271 ? 5.293 1.806 -14.520 1.00 104.79 269 GLU A C 1
ATOM 2147 O O . GLU A 1 271 ? 5.278 2.885 -13.920 1.00 104.80 269 GLU A O 1
ATOM 2153 N N . PHE A 1 272 ? 4.505 1.536 -15.560 1.00 105.25 270 PHE A N 1
ATOM 2154 C CA . PHE A 1 272 ? 3.493 2.469 -16.052 1.00 105.71 270 PHE A CA 1
ATOM 2155 C C . PHE A 1 272 ? 2.356 2.622 -15.040 1.00 106.01 270 PHE A C 1
ATOM 2156 O O . PHE A 1 272 ? 1.788 1.632 -14.574 1.00 106.02 270 PHE A O 1
ATOM 2164 N N . GLU A 1 273 ? 2.037 3.871 -14.711 1.00 106.44 271 GLU A N 1
ATOM 2165 C CA . GLU A 1 273 ? 1.010 4.180 -13.718 1.00 106.86 271 GLU A CA 1
ATOM 2166 C C . GLU A 1 273 ? -0.250 4.738 -14.372 1.00 107.17 271 GLU A C 1
ATOM 2167 O O . GLU A 1 273 ? -0.172 5.550 -15.298 1.00 107.19 271 GLU A O 1
ATOM 2173 N N . GLU A 1 274 ? -1.406 4.295 -13.884 1.00 107.60 272 GLU A N 1
ATOM 2174 C CA . GLU A 1 274 ? -2.698 4.780 -14.372 1.00 108.02 272 GLU A CA 1
ATOM 2175 C C . GLU A 1 274 ? -3.019 6.173 -13.829 1.00 108.28 272 GLU A C 1
ATOM 2176 O O . GLU A 1 274 ? -2.452 6.602 -12.820 1.00 108.31 272 GLU A O 1
ATOM 2182 N N . CYS A 1 275 ? -3.935 6.864 -14.507 1.00 108.62 273 CYS A N 1
ATOM 2183 C CA . CYS A 1 275 ? -4.259 8.262 -14.206 1.00 108.97 273 CYS A CA 1
ATOM 2184 C C . CYS A 1 275 ? -4.934 8.478 -12.851 1.00 109.02 273 CYS A C 1
ATOM 2185 O O . CYS A 1 275 ? -4.710 9.507 -12.206 1.00 109.06 273 CYS A O 1
ATOM 2188 N N . ASP A 1 276 ? -5.755 7.511 -12.436 1.00 109.10 274 ASP A N 1
ATOM 2189 C CA . ASP A 1 276 ? -6.457 7.534 -11.141 1.00 109.16 274 ASP A CA 1
ATOM 2190 C C . ASP A 1 276 ? -7.531 8.631 -11.054 1.00 109.16 274 ASP A C 1
ATOM 2191 O O . ASP A 1 276 ? -8.302 8.704 -10.095 1.00 109.15 274 ASP A O 1
ATOM 2197 N N . MET B 1 5 ? 34.358 -12.683 0.541 1.00 87.82 3 MET B N 1
ATOM 2198 C CA . MET B 1 5 ? 32.968 -12.171 0.361 1.00 87.84 3 MET B CA 1
ATOM 2199 C C . MET B 1 5 ? 32.975 -10.816 -0.358 1.00 87.75 3 MET B C 1
ATOM 2200 O O . MET B 1 5 ? 34.036 -10.323 -0.753 1.00 87.75 3 MET B O 1
ATOM 2205 N N . ALA B 1 6 ? 31.791 -10.229 -0.533 1.00 87.66 4 ALA B N 1
ATOM 2206 C CA . ALA B 1 6 ? 31.641 -8.944 -1.213 1.00 87.56 4 ALA B CA 1
ATOM 2207 C C . ALA B 1 6 ? 30.774 -7.973 -0.406 1.00 87.48 4 ALA B C 1
ATOM 2208 O O . ALA B 1 6 ? 29.561 -7.887 -0.611 1.00 87.47 4 ALA B O 1
ATOM 2210 N N . TYR B 1 7 ? 31.410 -7.246 0.511 1.00 87.37 5 TYR B N 1
ATOM 2211 C CA . TYR B 1 7 ? 30.715 -6.285 1.370 1.00 87.27 5 TYR B CA 1
ATOM 2212 C C . TYR B 1 7 ? 30.410 -4.976 0.647 1.00 87.26 5 TYR B C 1
ATOM 2213 O O . TYR B 1 7 ? 29.398 -4.328 0.924 1.00 87.24 5 TYR B O 1
ATOM 2222 N N . PHE B 1 8 ? 31.295 -4.594 -0.271 1.00 87.25 6 PHE B N 1
ATOM 2223 C CA . PHE B 1 8 ? 31.166 -3.349 -1.028 1.00 87.27 6 PHE B CA 1
ATOM 2224 C C . PHE B 1 8 ? 30.022 -3.404 -2.043 1.00 87.26 6 PHE B C 1
ATOM 2225 O O . PHE B 1 8 ? 29.336 -2.405 -2.268 1.00 87.27 6 PHE B O 1
ATOM 2233 N N . VAL B 1 9 ? 29.826 -4.575 -2.648 1.00 87.24 7 VAL B N 1
ATOM 2234 C CA . VAL B 1 9 ? 28.736 -4.796 -3.600 1.00 87.21 7 VAL B CA 1
ATOM 2235 C C . VAL B 1 9 ? 27.377 -4.796 -2.891 1.00 87.21 7 VAL B C 1
ATOM 2236 O O . VAL B 1 9 ? 26.444 -4.120 -3.327 1.00 87.21 7 VAL B O 1
ATOM 2240 N N . GLU B 1 10 ? 27.288 -5.538 -1.790 1.00 87.18 8 GLU B N 1
ATOM 2241 C CA . GLU B 1 10 ? 26.031 -5.734 -1.069 1.00 87.19 8 GLU B CA 1
ATOM 2242 C C . GLU B 1 10 ? 25.528 -4.498 -0.324 1.00 87.14 8 GLU B C 1
ATOM 2243 O O . GLU B 1 10 ? 24.319 -4.276 -0.241 1.00 87.15 8 GLU B O 1
ATOM 2249 N N . ASN B 1 11 ? 26.451 -3.698 0.209 1.00 87.12 9 ASN B N 1
ATOM 2250 C CA . ASN B 1 11 ? 26.092 -2.647 1.166 1.00 87.07 9 ASN B CA 1
ATOM 2251 C C . ASN B 1 11 ? 26.276 -1.202 0.679 1.00 87.03 9 ASN B C 1
ATOM 2252 O O . ASN B 1 11 ? 26.215 -0.264 1.477 1.00 86.96 9 ASN B O 1
ATOM 2257 N N . PHE B 1 12 ? 26.483 -1.022 -0.624 1.00 87.04 10 PHE B N 1
ATOM 2258 C CA . PHE B 1 12 ? 26.633 0.322 -1.191 1.00 87.06 10 PHE B CA 1
ATOM 2259 C C . PHE B 1 12 ? 25.682 0.610 -2.359 1.00 87.05 10 PHE B C 1
ATOM 2260 O O . PHE B 1 12 ? 26.110 0.755 -3.508 1.00 87.06 10 PHE B O 1
ATOM 2268 N N . TRP B 1 13 ? 24.390 0.693 -2.046 1.00 86.99 11 TRP B N 1
ATOM 2269 C CA . TRP B 1 13 ? 23.366 1.041 -3.031 1.00 86.93 11 TRP B CA 1
ATOM 2270 C C . TRP B 1 13 ? 22.582 2.277 -2.590 1.00 86.97 11 TRP B C 1
ATOM 2271 O O . TRP B 1 13 ? 22.893 3.394 -3.007 1.00 87.03 11 TRP B O 1
ATOM 2282 N N . GLY B 1 14 ? 21.572 2.070 -1.745 1.00 86.97 12 GLY B N 1
ATOM 2283 C CA . GLY B 1 14 ? 20.749 3.162 -1.222 1.00 86.97 12 GLY B CA 1
ATOM 2284 C C . GLY B 1 14 ? 19.790 3.758 -2.237 1.00 86.97 12 GLY B C 1
ATOM 2285 O O . GLY B 1 14 ? 19.852 3.443 -3.430 1.00 87.00 12 GLY B O 1
ATOM 2286 N N . GLU B 1 15 ? 18.901 4.626 -1.757 1.00 86.92 13 GLU B N 1
ATOM 2287 C CA . GLU B 1 15 ? 17.914 5.292 -2.613 1.00 86.87 13 GLU B CA 1
ATOM 2288 C C . GLU B 1 15 ? 18.528 6.411 -3.459 1.00 86.71 13 GLU B C 1
ATOM 2289 O O . GLU B 1 15 ? 18.238 6.519 -4.652 1.00 86.73 13 GLU B O 1
ATOM 2295 N N . LYS B 1 16 ? 19.377 7.228 -2.837 1.00 86.53 14 LYS B N 1
ATOM 2296 C CA . LYS B 1 16 ? 20.000 8.376 -3.500 1.00 86.31 14 LYS B CA 1
ATOM 2297 C C . LYS B 1 16 ? 21.202 7.976 -4.356 1.00 86.14 14 LYS B C 1
ATOM 2298 O O . LYS B 1 16 ? 21.744 8.801 -5.098 1.00 86.11 14 LYS B O 1
ATOM 2304 N N . ASN B 1 17 ? 21.602 6.709 -4.247 1.00 85.94 15 ASN B N 1
ATOM 2305 C CA . ASN B 1 17 ? 22.749 6.150 -4.972 1.00 85.76 15 ASN B CA 1
ATOM 2306 C C . ASN B 1 17 ? 24.053 6.931 -4.776 1.00 85.55 15 ASN B C 1
ATOM 2307 O O . ASN B 1 17 ? 24.708 7.343 -5.739 1.00 85.54 15 ASN B O 1
ATOM 2312 N N . SER B 1 18 ? 24.414 7.122 -3.509 1.00 85.25 16 SER B N 1
ATOM 2313 C CA . SER B 1 18 ? 25.660 7.783 -3.133 1.00 84.95 16 SER B CA 1
ATOM 2314 C C . SER B 1 18 ? 26.837 6.809 -3.200 1.00 84.73 16 SER B C 1
ATOM 2315 O O . SER B 1 18 ? 27.992 7.213 -3.045 1.00 84.74 16 SER B O 1
ATOM 2318 N N . GLY B 1 19 ? 26.526 5.535 -3.443 1.00 84.44 17 GLY B N 1
ATOM 2319 C CA . GLY B 1 19 ? 27.501 4.443 -3.474 1.00 84.02 17 GLY B CA 1
ATOM 2320 C C . GLY B 1 19 ? 28.829 4.736 -4.147 1.00 83.72 17 GLY B C 1
ATOM 2321 O O . GLY B 1 19 ? 29.884 4.531 -3.549 1.00 83.74 17 GLY B O 1
ATOM 2322 N N . PHE B 1 20 ? 28.777 5.214 -5.389 1.00 83.41 18 PHE B N 1
ATOM 2323 C CA . PHE B 1 20 ? 29.991 5.509 -6.156 1.00 83.08 18 PHE B CA 1
ATOM 2324 C C . PHE B 1 20 ? 30.791 6.661 -5.549 1.00 82.85 18 PHE B C 1
ATOM 2325 O O . PHE B 1 20 ? 32.015 6.581 -5.446 1.00 82.84 18 PHE B O 1
ATOM 2333 N N . ASP B 1 21 ? 30.091 7.721 -5.151 1.00 82.54 19 ASP B N 1
ATOM 2334 C CA . ASP B 1 21 ? 30.724 8.919 -4.600 1.00 82.28 19 ASP B CA 1
ATOM 2335 C C . ASP B 1 21 ? 31.410 8.654 -3.258 1.00 82.00 19 ASP B C 1
ATOM 2336 O O . ASP B 1 21 ? 32.459 9.232 -2.965 1.00 82.00 19 ASP B O 1
ATOM 2341 N N . VAL B 1 22 ? 30.810 7.778 -2.455 1.00 81.62 20 VAL B N 1
ATOM 2342 C CA . VAL B 1 22 ? 31.361 7.392 -1.157 1.00 81.25 20 VAL B CA 1
ATOM 2343 C C . VAL B 1 22 ? 32.598 6.501 -1.324 1.00 81.00 20 VAL B C 1
ATOM 2344 O O . VAL B 1 22 ? 33.629 6.743 -0.694 1.00 81.04 20 VAL B O 1
ATOM 2348 N N . LEU B 1 23 ? 32.492 5.490 -2.185 1.00 80.63 21 LEU B N 1
ATOM 2349 C CA . LEU B 1 23 ? 33.575 4.528 -2.404 1.00 80.29 21 LEU B CA 1
ATOM 2350 C C . LEU B 1 23 ? 34.807 5.125 -3.088 1.00 80.04 21 LEU B C 1
ATOM 2351 O O . LEU B 1 23 ? 35.933 4.698 -2.820 1.00 80.04 21 LEU B O 1
ATOM 2356 N N . TYR B 1 24 ? 34.589 6.098 -3.972 1.00 79.68 22 TYR B N 1
ATOM 2357 C CA . TYR B 1 24 ? 35.685 6.780 -4.665 1.00 79.27 22 TYR B CA 1
ATOM 2358 C C . TYR B 1 24 ? 36.459 7.688 -3.713 1.00 79.01 22 TYR B C 1
ATOM 2359 O O . TYR B 1 24 ? 37.690 7.700 -3.724 1.00 78.96 22 TYR B O 1
ATOM 2368 N N . HIS B 1 25 ? 35.726 8.445 -2.897 1.00 78.68 23 HIS B N 1
ATOM 2369 C CA . HIS B 1 25 ? 36.327 9.328 -1.900 1.00 78.41 23 HIS B CA 1
ATOM 2370 C C . HIS B 1 25 ? 37.037 8.550 -0.792 1.00 78.06 23 HIS B C 1
ATOM 2371 O O . HIS B 1 25 ? 38.032 9.022 -0.240 1.00 78.05 23 HIS B O 1
ATOM 2378 N N . ASN B 1 26 ? 36.523 7.359 -0.483 1.00 77.59 24 ASN B N 1
ATOM 2379 C CA . ASN B 1 26 ? 37.156 6.456 0.478 1.00 77.13 24 ASN B CA 1
ATOM 2380 C C . ASN B 1 26 ? 38.483 5.902 -0.033 1.00 76.79 24 ASN B C 1
ATOM 2381 O O . ASN B 1 26 ? 39.404 5.660 0.749 1.00 76.78 24 ASN B O 1
ATOM 2386 N N . MET B 1 27 ? 38.564 5.693 -1.345 1.00 76.37 25 MET B N 1
ATOM 2387 C CA . MET B 1 27 ? 39.808 5.295 -1.994 1.00 75.96 25 MET B CA 1
ATOM 2388 C C . MET B 1 27 ? 40.840 6.410 -1.830 1.00 75.72 25 MET B C 1
ATOM 2389 O O . MET B 1 27 ? 41.993 6.147 -1.489 1.00 75.72 25 MET B O 1
ATOM 2394 N N . LYS B 1 28 ? 40.402 7.649 -2.056 1.00 75.37 26 LYS B N 1
ATOM 2395 C CA . LYS B 1 28 ? 41.235 8.841 -1.871 1.00 75.02 26 LYS B CA 1
ATOM 2396 C C . LYS B 1 28 ? 41.711 9.042 -0.432 1.00 74.73 26 LYS B C 1
ATOM 2397 O O . LYS B 1 28 ? 42.779 9.614 -0.204 1.00 74.73 26 LYS B O 1
ATOM 2403 N N . HIS B 1 29 ? 40.916 8.572 0.528 1.00 74.35 27 HIS B N 1
ATOM 2404 C CA . HIS B 1 29 ? 41.285 8.636 1.942 1.00 73.99 27 HIS B CA 1
ATOM 2405 C C . HIS B 1 29 ? 42.391 7.640 2.298 1.00 73.67 27 HIS B C 1
ATOM 2406 O O . HIS B 1 29 ? 42.999 7.735 3.366 1.00 73.65 27 HIS B O 1
ATOM 2413 N N . GLY B 1 30 ? 42.643 6.691 1.396 1.00 73.29 28 GLY B N 1
ATOM 2414 C CA . GLY B 1 30 ? 43.747 5.743 1.536 1.00 72.82 28 GLY B CA 1
ATOM 2415 C C . GLY B 1 30 ? 45.102 6.422 1.447 1.00 72.50 28 GLY B C 1
ATOM 2416 O O . GLY B 1 30 ? 46.103 5.894 1.934 1.00 72.53 28 GLY B O 1
ATOM 2417 N N . GLN B 1 31 ? 45.127 7.596 0.820 1.00 72.14 29 GLN B N 1
ATOM 2418 C CA . GLN B 1 31 ? 46.331 8.416 0.728 1.00 71.80 29 GLN B CA 1
ATOM 2419 C C . GLN B 1 31 ? 46.622 9.121 2.050 1.00 71.45 29 GLN B C 1
ATOM 2420 O O . GLN B 1 31 ? 47.784 9.343 2.395 1.00 71.45 29 GLN B O 1
ATOM 2426 N N . ILE B 1 32 ? 45.561 9.476 2.776 1.00 71.02 30 ILE B N 1
ATOM 2427 C CA . ILE B 1 32 ? 45.681 10.100 4.096 1.00 70.60 30 ILE B CA 1
ATOM 2428 C C . ILE B 1 32 ? 46.310 9.119 5.088 1.00 70.29 30 ILE B C 1
ATOM 2429 O O . ILE B 1 32 ? 47.202 9.489 5.854 1.00 70.28 30 ILE B O 1
ATOM 2434 N N . SER B 1 33 ? 45.850 7.869 5.048 1.00 69.85 31 SER B N 1
ATOM 2435 C CA . SER B 1 33 ? 46.374 6.802 5.900 1.00 69.38 31 SER B CA 1
ATOM 2436 C C . SER B 1 33 ? 47.874 6.587 5.699 1.00 69.05 31 SER B C 1
ATOM 2437 O O . SER B 1 33 ? 48.587 6.234 6.639 1.00 69.10 31 SER B O 1
ATOM 2440 N N . THR B 1 34 ? 48.342 6.805 4.473 1.00 68.58 32 THR B N 1
ATOM 2441 C CA . THR B 1 34 ? 49.758 6.673 4.140 1.00 68.10 32 THR B CA 1
ATOM 2442 C C . THR B 1 34 ? 50.576 7.849 4.694 1.00 67.78 32 THR B C 1
ATOM 2443 O O . THR B 1 34 ? 51.679 7.651 5.208 1.00 67.79 32 THR B O 1
ATOM 2447 N N . LYS B 1 35 ? 50.029 9.061 4.594 1.00 67.28 33 LYS B N 1
ATOM 2448 C CA . LYS B 1 35 ? 50.676 10.260 5.135 1.00 66.83 33 LYS B CA 1
ATOM 2449 C C . LYS B 1 35 ? 50.798 10.195 6.657 1.00 66.40 33 LYS B C 1
ATOM 2450 O O . LYS B 1 35 ? 51.833 10.557 7.219 1.00 66.40 33 LYS B O 1
ATOM 2456 N N . GLU B 1 36 ? 49.736 9.731 7.311 1.00 65.86 34 GLU B N 1
ATOM 2457 C CA . GLU B 1 36 ? 49.697 9.627 8.769 1.00 65.36 34 GLU B CA 1
ATOM 2458 C C . GLU B 1 36 ? 50.619 8.528 9.294 1.00 65.01 34 GLU B C 1
ATOM 2459 O O . GLU B 1 36 ? 51.089 8.597 10.431 1.00 64.91 34 GLU B O 1
ATOM 2465 N N . LEU B 1 37 ? 50.870 7.521 8.458 1.00 64.57 35 LEU B N 1
ATOM 2466 C CA . LEU B 1 37 ? 51.834 6.469 8.770 1.00 64.16 35 LEU B CA 1
ATOM 2467 C C . LEU B 1 37 ? 53.259 7.014 8.714 1.00 63.92 35 LEU B C 1
ATOM 2468 O O . LEU B 1 37 ? 54.096 6.660 9.542 1.00 63.94 35 LEU B O 1
ATOM 2473 N N . ALA B 1 38 ? 53.522 7.878 7.737 1.00 63.60 36 ALA B N 1
ATOM 2474 C CA . ALA B 1 38 ? 54.814 8.548 7.614 1.00 63.28 36 ALA B CA 1
ATOM 2475 C C . ALA B 1 38 ? 55.067 9.484 8.795 1.00 63.05 36 ALA B C 1
ATOM 2476 O O . ALA B 1 38 ? 56.174 9.524 9.329 1.00 63.11 36 ALA B O 1
ATOM 2478 N N . ASP B 1 39 ? 54.032 10.218 9.201 1.00 62.71 37 ASP B N 1
ATOM 2479 C CA . ASP B 1 39 ? 54.114 11.142 10.335 1.00 62.42 37 ASP B CA 1
ATOM 2480 C C . ASP B 1 39 ? 54.374 10.430 11.661 1.00 62.09 37 ASP B C 1
ATOM 2481 O O . ASP B 1 39 ? 55.005 10.992 12.558 1.00 62.07 37 ASP B O 1
ATOM 2486 N N . PHE B 1 40 ? 53.879 9.198 11.774 1.00 61.69 38 PHE B N 1
ATOM 2487 C CA . PHE B 1 40 ? 54.060 8.384 12.973 1.00 61.27 38 PHE B CA 1
ATOM 2488 C C . PHE B 1 40 ? 55.491 7.860 13.081 1.00 61.13 38 PHE B C 1
ATOM 2489 O O . PHE B 1 40 ? 56.114 7.967 14.138 1.00 61.13 38 PHE B O 1
ATOM 2497 N N . VAL B 1 41 ? 56.000 7.293 11.988 1.00 60.93 39 VAL B N 1
ATOM 2498 C CA . VAL B 1 41 ? 57.365 6.765 11.936 1.00 60.75 39 VAL B CA 1
ATOM 2499 C C . VAL B 1 41 ? 58.398 7.886 12.116 1.00 60.70 39 VAL B C 1
ATOM 2500 O O . VAL B 1 41 ? 59.413 7.694 12.789 1.00 60.75 39 VAL B O 1
ATOM 2504 N N . ARG B 1 42 ? 58.121 9.050 11.530 1.00 60.55 40 ARG B N 1
ATOM 2505 C CA . ARG B 1 42 ? 58.992 10.220 11.653 1.00 60.46 40 ARG B CA 1
ATOM 2506 C C . ARG B 1 42 ? 59.074 10.719 13.095 1.00 60.31 40 ARG B C 1
ATOM 2507 O O . ARG B 1 42 ? 60.158 11.060 13.575 1.00 60.36 40 ARG B O 1
ATOM 2515 N N . GLU B 1 43 ? 57.928 10.761 13.775 1.00 60.10 41 GLU B N 1
ATOM 2516 C CA . GLU B 1 43 ? 57.864 11.197 15.172 1.00 59.94 41 GLU B CA 1
ATOM 2517 C C . GLU B 1 43 ? 58.544 10.187 16.099 1.00 59.55 41 GLU B C 1
ATOM 2518 O O . GLU B 1 43 ? 59.195 10.575 17.070 1.00 59.62 41 GLU B O 1
ATOM 2524 N N . ARG B 1 44 ? 58.391 8.900 15.785 1.00 59.07 42 ARG B N 1
ATOM 2525 C CA . ARG B 1 44 ? 59.038 7.815 16.526 1.00 58.54 42 ARG B CA 1
ATOM 2526 C C . ARG B 1 44 ? 60.559 7.871 16.373 1.00 58.19 42 ARG B C 1
ATOM 2527 O O . ARG B 1 44 ? 61.293 7.620 17.331 1.00 58.24 42 ARG B O 1
ATOM 2535 N N . ALA B 1 45 ? 61.019 8.208 15.168 1.00 57.66 43 ALA B N 1
ATOM 2536 C CA . ALA B 1 45 ? 62.446 8.358 14.880 1.00 57.14 43 ALA B CA 1
ATOM 2537 C C . ALA B 1 45 ? 63.049 9.559 15.607 1.00 56.79 43 ALA B C 1
ATOM 2538 O O . ALA B 1 45 ? 64.200 9.516 16.037 1.00 56.81 43 ALA B O 1
ATOM 2540 N N . THR B 1 46 ? 62.260 10.623 15.735 1.00 56.34 44 THR B N 1
ATOM 2541 C CA . THR B 1 46 ? 62.659 11.824 16.465 1.00 55.94 44 THR B CA 1
ATOM 2542 C C . THR B 1 46 ? 62.881 11.512 17.948 1.00 55.65 44 THR B C 1
ATOM 2543 O O . THR B 1 46 ? 63.842 11.989 18.552 1.00 55.63 44 THR B O 1
ATOM 2547 N N . ILE B 1 47 ? 61.988 10.705 18.517 1.00 55.30 45 ILE B N 1
ATOM 2548 C CA . ILE B 1 47 ? 62.083 10.270 19.912 1.00 54.96 45 ILE B CA 1
ATOM 2549 C C . ILE B 1 47 ? 63.288 9.348 20.104 1.00 54.71 45 ILE B C 1
ATOM 2550 O O . ILE B 1 47 ? 63.986 9.422 21.118 1.00 54.68 45 ILE B O 1
ATOM 2555 N N . GLU B 1 48 ? 63.533 8.497 19.113 1.00 54.36 46 GLU B N 1
ATOM 2556 C CA . GLU B 1 48 ? 64.603 7.513 19.183 1.00 54.03 46 GLU B CA 1
ATOM 2557 C C . GLU B 1 48 ? 65.982 8.146 19.005 1.00 53.87 46 GLU B C 1
ATOM 2558 O O . GLU B 1 48 ? 66.970 7.638 19.536 1.00 53.82 46 GLU B O 1
ATOM 2564 N N . GLU B 1 49 ? 66.042 9.252 18.264 1.00 53.66 47 GLU B N 1
ATOM 2565 C CA . GLU B 1 49 ? 67.300 9.971 18.054 1.00 53.47 47 GLU B CA 1
ATOM 2566 C C . GLU B 1 49 ? 67.648 10.862 19.242 1.00 53.08 47 GLU B C 1
ATOM 2567 O O . GLU B 1 49 ? 68.815 10.957 19.623 1.00 53.16 47 GLU B O 1
ATOM 2573 N N . ALA B 1 50 ? 66.639 11.514 19.815 1.00 52.66 48 ALA B N 1
ATOM 2574 C CA . ALA B 1 50 ? 66.827 12.329 21.013 1.00 52.21 48 ALA B CA 1
ATOM 2575 C C . ALA B 1 50 ? 67.370 11.471 22.150 1.00 51.94 48 ALA B C 1
ATOM 2576 O O . ALA B 1 50 ? 68.299 11.873 22.851 1.00 51.97 48 ALA B O 1
ATOM 2578 N N . TYR B 1 51 ? 66.785 10.285 22.307 1.00 51.63 49 TYR B N 1
ATOM 2579 C CA . TYR B 1 51 ? 67.208 9.300 23.299 1.00 51.23 49 TYR B CA 1
ATOM 2580 C C . TYR B 1 51 ? 68.651 8.877 23.038 1.00 51.14 49 TYR B C 1
ATOM 2581 O O . TYR B 1 51 ? 69.462 8.817 23.962 1.00 51.17 49 TYR B O 1
ATOM 2590 N N . SER B 1 52 ? 68.958 8.598 21.773 1.00 51.01 50 SER B N 1
ATOM 2591 C CA . SER B 1 52 ? 70.289 8.164 21.355 1.00 50.88 50 SER B CA 1
ATOM 2592 C C . SER B 1 52 ? 71.359 9.214 21.648 1.00 50.89 50 SER B C 1
ATOM 2593 O O . SER B 1 52 ? 72.409 8.893 22.205 1.00 50.96 50 SER B O 1
ATOM 2596 N N . ARG B 1 53 ? 71.080 10.464 21.281 1.00 50.87 51 ARG B N 1
ATOM 2597 C CA . ARG B 1 53 ? 72.020 11.568 21.491 1.00 50.97 51 ARG B CA 1
ATOM 2598 C C . ARG B 1 53 ? 72.158 11.947 22.969 1.00 50.72 51 ARG B C 1
ATOM 2599 O O . ARG B 1 53 ? 73.181 12.494 23.378 1.00 50.84 51 ARG B O 1
ATOM 2607 N N . SER B 1 54 ? 71.131 11.645 23.760 1.00 50.48 52 SER B N 1
ATOM 2608 C CA . SER B 1 54 ? 71.197 11.805 25.212 1.00 50.24 52 SER B CA 1
ATOM 2609 C C . SER B 1 54 ? 72.044 10.706 25.851 1.00 50.13 52 SER B C 1
ATOM 2610 O O . SER B 1 54 ? 72.768 10.959 26.816 1.00 50.24 52 SER B O 1
ATOM 2613 N N . MET B 1 55 ? 71.945 9.492 25.309 1.00 49.88 53 MET B N 1
ATOM 2614 C CA . MET B 1 55 ? 72.719 8.353 25.802 1.00 49.67 53 MET B CA 1
ATOM 2615 C C . MET B 1 55 ? 74.202 8.487 25.477 1.00 49.61 53 MET B C 1
ATOM 2616 O O . MET B 1 55 ? 75.051 8.148 26.303 1.00 49.62 53 MET B O 1
ATOM 2621 N N . THR B 1 56 ? 74.499 8.976 24.272 1.00 49.39 54 THR B N 1
ATOM 2622 C CA . THR B 1 56 ? 75.863 9.301 23.852 1.00 49.15 54 THR B CA 1
ATOM 2623 C C . THR B 1 56 ? 76.478 10.321 24.806 1.00 49.06 54 THR B C 1
ATOM 2624 O O . THR B 1 56 ? 77.634 10.189 25.207 1.00 49.14 54 THR B O 1
ATOM 2628 N N . LYS B 1 57 ? 75.689 11.327 25.172 1.00 48.96 55 LYS B N 1
ATOM 2629 C CA . LYS B 1 57 ? 76.111 12.353 26.119 1.00 48.91 55 LYS B CA 1
ATOM 2630 C C . LYS B 1 57 ? 76.323 11.765 27.519 1.00 48.66 55 LYS B C 1
ATOM 2631 O O . LYS B 1 57 ? 77.241 12.170 28.234 1.00 48.77 55 LYS B O 1
ATOM 2637 N N . LEU B 1 58 ? 75.479 10.805 27.897 1.00 48.38 56 LEU B N 1
ATOM 2638 C CA . LEU B 1 58 ? 75.622 10.092 29.169 1.00 48.12 56 LEU B CA 1
ATOM 2639 C C . LEU B 1 58 ? 76.865 9.199 29.178 1.00 47.91 56 LEU B C 1
ATOM 2640 O O . LEU B 1 58 ? 77.550 9.091 30.197 1.00 47.94 56 LEU B O 1
ATOM 2645 N N . ALA B 1 59 ? 77.145 8.568 28.039 1.00 47.68 57 ALA B N 1
ATOM 2646 C CA . ALA B 1 59 ? 78.304 7.688 27.884 1.00 47.42 57 ALA B CA 1
ATOM 2647 C C . ALA B 1 59 ? 79.613 8.451 28.046 1.00 47.27 57 ALA B C 1
ATOM 2648 O O . ALA B 1 59 ? 80.544 7.969 28.692 1.00 47.23 57 ALA B O 1
ATOM 2650 N N . LYS B 1 60 ? 79.670 9.643 27.458 1.00 47.11 58 LYS B N 1
ATOM 2651 C CA . LYS B 1 60 ? 80.853 10.495 27.516 1.00 47.01 58 LYS B CA 1
ATOM 2652 C C . LYS B 1 60 ? 81.052 11.119 28.898 1.00 46.73 58 LYS B C 1
ATOM 2653 O O . LYS B 1 60 ? 82.187 11.365 29.311 1.00 46.89 58 LYS B O 1
ATOM 2659 N N . SER B 1 61 ? 79.953 11.366 29.608 1.00 46.27 59 SER B N 1
ATOM 2660 C CA . SER B 1 61 ? 80.025 11.901 30.968 1.00 45.83 59 SER B CA 1
ATOM 2661 C C . SER B 1 61 ? 80.534 10.852 31.956 1.00 45.51 59 SER B C 1
ATOM 2662 O O . SER B 1 61 ? 81.059 11.195 33.013 1.00 45.56 59 SER B O 1
ATOM 2665 N N . ALA B 1 62 ? 80.380 9.577 31.601 1.00 45.13 60 ALA B N 1
ATOM 2666 C CA . ALA B 1 62 ? 80.842 8.469 32.442 1.00 44.62 60 ALA B CA 1
ATOM 2667 C C . ALA B 1 62 ? 82.361 8.461 32.602 1.00 44.30 60 ALA B C 1
ATOM 2668 O O . ALA B 1 62 ? 82.876 8.013 33.627 1.00 44.27 60 ALA B O 1
ATOM 2670 N N . SER B 1 63 ? 83.068 8.962 31.590 1.00 43.71 61 SER B N 1
ATOM 2671 C CA . SER B 1 63 ? 84.528 9.032 31.618 1.00 43.28 61 SER B CA 1
ATOM 2672 C C . SER B 1 63 ? 85.046 10.277 32.340 1.00 42.90 61 SER B C 1
ATOM 2673 O O . SER B 1 63 ? 86.208 10.328 32.743 1.00 43.01 61 SER B O 1
ATOM 2676 N N . ASN B 1 64 ? 84.182 11.274 32.505 1.00 42.42 62 ASN B N 1
ATOM 2677 C CA . ASN B 1 64 ? 84.556 12.519 33.172 1.00 41.93 62 ASN B CA 1
ATOM 2678 C C . ASN B 1 64 ? 84.224 12.553 34.665 1.00 41.60 62 ASN B C 1
ATOM 2679 O O . ASN B 1 64 ? 84.072 13.624 35.256 1.00 41.55 62 ASN B O 1
ATOM 2684 N N . TYR B 1 65 ? 84.117 11.374 35.266 1.00 41.13 63 TYR B N 1
ATOM 2685 C CA . TYR B 1 65 ? 83.965 11.264 36.709 1.00 40.82 63 TYR B CA 1
ATOM 2686 C C . TYR B 1 65 ? 85.342 11.221 37.359 1.00 40.64 63 TYR B C 1
ATOM 2687 O O . TYR B 1 65 ? 86.361 11.242 36.660 1.00 40.61 63 TYR B O 1
ATOM 2696 N N . SER B 1 66 ? 85.367 11.175 38.688 1.00 40.25 64 SER B N 1
ATOM 2697 C CA . SER B 1 66 ? 86.609 11.285 39.450 1.00 40.01 64 SER B CA 1
ATOM 2698 C C . SER B 1 66 ? 87.549 10.098 39.268 1.00 39.98 64 SER B C 1
ATOM 2699 O O . SER B 1 66 ? 87.115 8.946 39.179 1.00 39.91 64 SER B O 1
ATOM 2702 N N . GLN B 1 67 ? 88.842 10.408 39.219 1.00 39.94 65 GLN B N 1
ATOM 2703 C CA . GLN B 1 67 ? 89.908 9.410 39.155 1.00 40.02 65 GLN B CA 1
ATOM 2704 C C . GLN B 1 67 ? 90.134 8.750 40.515 1.00 39.94 65 GLN B C 1
ATOM 2705 O O . GLN B 1 67 ? 90.773 7.697 40.605 1.00 39.96 65 GLN B O 1
ATOM 2711 N N . LEU B 1 68 ? 89.620 9.387 41.565 1.00 39.90 66 LEU B N 1
ATOM 2712 C CA . LEU B 1 68 ? 89.815 8.927 42.935 1.00 39.76 66 LEU B CA 1
ATOM 2713 C C . LEU B 1 68 ? 88.908 7.760 43.273 1.00 39.75 66 LEU B C 1
ATOM 2714 O O . LEU B 1 68 ? 87.788 7.662 42.769 1.00 39.76 66 LEU B O 1
ATOM 2719 N N . GLY B 1 69 ? 89.402 6.881 44.140 1.00 39.81 67 GLY B N 1
ATOM 2720 C CA . GLY B 1 69 ? 88.652 5.714 44.574 1.00 39.72 67 GLY B CA 1
ATOM 2721 C C . GLY B 1 69 ? 89.042 4.459 43.825 1.00 39.87 67 GLY B C 1
ATOM 2722 O O . GLY B 1 69 ? 89.529 4.520 42.690 1.00 39.85 67 GLY B O 1
ATOM 2723 N N . THR B 1 70 ? 88.817 3.319 44.472 1.00 39.90 68 THR B N 1
ATOM 2724 C CA . THR B 1 70 ? 89.105 2.007 43.901 1.00 39.99 68 THR B CA 1
ATOM 2725 C C . THR B 1 70 ? 88.105 1.669 42.795 1.00 39.95 68 THR B C 1
ATOM 2726 O O . THR B 1 70 ? 88.404 0.883 41.891 1.00 39.93 68 THR B O 1
ATOM 2730 N N . PHE B 1 71 ? 86.924 2.280 42.882 1.00 39.90 69 PHE B N 1
ATOM 2731 C CA . PHE B 1 71 ? 85.836 2.085 41.922 1.00 39.91 69 PHE B CA 1
ATOM 2732 C C . PHE B 1 71 ? 86.123 2.710 40.552 1.00 40.15 69 PHE B C 1
ATOM 2733 O O . PHE B 1 71 ? 85.588 2.261 39.544 1.00 40.18 69 PHE B O 1
ATOM 2741 N N . ALA B 1 72 ? 86.975 3.733 40.529 1.00 40.49 70 ALA B N 1
ATOM 2742 C CA . ALA B 1 72 ? 87.258 4.521 39.321 1.00 41.00 70 ALA B CA 1
ATOM 2743 C C . ALA B 1 72 ? 87.275 3.763 37.977 1.00 41.35 70 ALA B C 1
ATOM 2744 O O . ALA B 1 72 ? 86.575 4.174 37.054 1.00 41.55 70 ALA B O 1
ATOM 2746 N N . PRO B 1 73 ? 88.059 2.663 37.859 1.00 41.78 71 PRO B N 1
ATOM 2747 C CA . PRO B 1 73 ? 88.122 1.925 36.581 1.00 42.06 71 PRO B CA 1
ATOM 2748 C C . PRO B 1 73 ? 86.789 1.363 36.067 1.00 42.31 71 PRO B C 1
ATOM 2749 O O . PRO B 1 73 ? 86.657 1.113 34.862 1.00 42.25 71 PRO B O 1
ATOM 2753 N N . VAL B 1 74 ? 85.821 1.170 36.965 1.00 42.43 72 VAL B N 1
ATOM 2754 C CA . VAL B 1 74 ? 84.510 0.610 36.613 1.00 42.67 72 VAL B CA 1
ATOM 2755 C C . VAL B 1 74 ? 83.722 1.527 35.675 1.00 43.01 72 VAL B C 1
ATOM 2756 O O . VAL B 1 74 ? 82.824 1.073 34.965 1.00 43.12 72 VAL B O 1
ATOM 2760 N N . TRP B 1 75 ? 84.070 2.811 35.670 1.00 43.48 73 TRP B N 1
ATOM 2761 C CA . TRP B 1 75 ? 83.405 3.793 34.815 1.00 43.97 73 TRP B CA 1
ATOM 2762 C C . TRP B 1 75 ? 83.571 3.527 33.318 1.00 44.36 73 TRP B C 1
ATOM 2763 O O . TRP B 1 75 ? 82.712 3.911 32.526 1.00 44.50 73 TRP B O 1
ATOM 2774 N N . ASP B 1 76 ? 84.666 2.872 32.938 1.00 44.89 74 ASP B N 1
ATOM 2775 C CA . ASP B 1 76 ? 84.912 2.545 31.532 1.00 45.42 74 ASP B CA 1
ATOM 2776 C C . ASP B 1 76 ? 83.910 1.506 31.034 1.00 45.72 74 ASP B C 1
ATOM 2777 O O . ASP B 1 76 ? 83.506 1.533 29.870 1.00 45.79 74 ASP B O 1
ATOM 2782 N N . VAL B 1 77 ? 83.510 0.602 31.930 1.00 46.02 75 VAL B N 1
ATOM 2783 C CA . VAL B 1 77 ? 82.486 -0.403 31.641 1.00 46.30 75 VAL B CA 1
ATOM 2784 C C . VAL B 1 77 ? 81.155 0.282 31.317 1.00 46.61 75 VAL B C 1
ATOM 2785 O O . VAL B 1 77 ? 80.477 -0.091 30.359 1.00 46.75 75 VAL B O 1
ATOM 2789 N N . PHE B 1 78 ? 80.797 1.285 32.121 1.00 46.98 76 PHE B N 1
ATOM 2790 C CA . PHE B 1 78 ? 79.632 2.130 31.864 1.00 47.30 76 PHE B CA 1
ATOM 2791 C C . PHE B 1 78 ? 79.759 2.866 30.531 1.00 47.73 76 PHE B C 1
ATOM 2792 O O . PHE B 1 78 ? 78.808 2.922 29.759 1.00 47.81 76 PHE B O 1
ATOM 2800 N N . LYS B 1 79 ? 80.943 3.416 30.268 1.00 48.22 77 LYS B N 1
ATOM 2801 C CA . LYS B 1 79 ? 81.194 4.217 29.071 1.00 48.79 77 LYS B CA 1
ATOM 2802 C C . LYS B 1 79 ? 81.021 3.422 27.773 1.00 49.08 77 LYS B C 1
ATOM 2803 O O . LYS B 1 79 ? 80.372 3.890 26.838 1.00 49.10 77 LYS B O 1
ATOM 2809 N N . THR B 1 80 ? 81.598 2.225 27.727 1.00 49.53 78 THR B N 1
ATOM 2810 C CA . THR B 1 80 ? 81.548 1.390 26.525 1.00 49.99 78 THR B CA 1
ATOM 2811 C C . THR B 1 80 ? 80.157 0.799 26.279 1.00 50.28 78 THR B C 1
ATOM 2812 O O . THR B 1 80 ? 79.712 0.717 25.133 1.00 50.28 78 THR B O 1
ATOM 2816 N N . SER B 1 81 ? 79.480 0.393 27.352 1.00 50.61 79 SER B N 1
ATOM 2817 C CA . SER B 1 81 ? 78.131 -0.168 27.252 1.00 50.94 79 SER B CA 1
ATOM 2818 C C . SER B 1 81 ? 77.092 0.884 26.866 1.00 51.13 79 SER B C 1
ATOM 2819 O O . SER B 1 81 ? 76.239 0.635 26.012 1.00 51.23 79 SER B O 1
ATOM 2822 N N . THR B 1 82 ? 77.178 2.055 27.496 1.00 51.39 80 THR B N 1
ATOM 2823 C CA . THR B 1 82 ? 76.271 3.168 27.220 1.00 51.64 80 THR B CA 1
ATOM 2824 C C . THR B 1 82 ? 76.484 3.728 25.809 1.00 51.92 80 THR B C 1
ATOM 2825 O O . THR B 1 82 ? 75.541 4.212 25.184 1.00 51.98 80 THR B O 1
ATOM 2829 N N . GLU B 1 83 ? 77.718 3.653 25.312 1.00 52.38 81 GLU B N 1
ATOM 2830 C CA . GLU B 1 83 ? 78.011 4.014 23.923 1.00 52.95 81 GLU B CA 1
ATOM 2831 C C . GLU B 1 83 ? 77.323 3.065 22.950 1.00 53.05 81 GLU B C 1
ATOM 2832 O O . GLU B 1 83 ? 76.743 3.503 21.956 1.00 53.13 81 GLU B O 1
ATOM 2838 N N . LYS B 1 84 ? 77.388 1.768 23.249 1.00 53.36 82 LYS B N 1
ATOM 2839 C CA . LYS B 1 84 ? 76.796 0.736 22.398 1.00 53.65 82 LYS B CA 1
ATOM 2840 C C . LYS B 1 84 ? 75.273 0.817 22.378 1.00 53.85 82 LYS B C 1
ATOM 2841 O O . LYS B 1 84 ? 74.657 0.649 21.325 1.00 53.91 82 LYS B O 1
ATOM 2847 N N . LEU B 1 85 ? 74.677 1.077 23.542 1.00 54.09 83 LEU B N 1
ATOM 2848 C CA . LEU B 1 85 ? 73.240 1.318 23.645 1.00 54.40 83 LEU B CA 1
ATOM 2849 C C . LEU B 1 85 ? 72.814 2.497 22.783 1.00 54.58 83 LEU B C 1
ATOM 2850 O O . LEU B 1 85 ? 71.830 2.410 22.051 1.00 54.78 83 LEU B O 1
ATOM 2855 N N . ALA B 1 86 ? 73.567 3.591 22.870 1.00 54.79 84 ALA B N 1
ATOM 2856 C CA . ALA B 1 86 ? 73.292 4.797 22.096 1.00 55.00 84 ALA B CA 1
ATOM 2857 C C . ALA B 1 86 ? 73.316 4.522 20.597 1.00 55.21 84 ALA B C 1
ATOM 2858 O O . ALA B 1 86 ? 72.478 5.036 19.857 1.00 55.31 84 ALA B O 1
ATOM 2860 N N . ASN B 1 87 ? 74.271 3.703 20.162 1.00 55.46 85 ASN B N 1
ATOM 2861 C CA . ASN B 1 87 ? 74.424 3.360 18.748 1.00 55.77 85 ASN B CA 1
ATOM 2862 C C . ASN B 1 87 ? 73.319 2.449 18.218 1.00 55.96 85 ASN B C 1
ATOM 2863 O O . ASN B 1 87 ? 72.966 2.521 17.040 1.00 56.00 85 ASN B O 1
ATOM 2868 N N . CYS B 1 88 ? 72.784 1.597 19.092 1.00 56.20 86 CYS B N 1
ATOM 2869 C CA . CYS B 1 88 ? 71.652 0.732 18.760 1.00 56.39 86 CYS B CA 1
ATOM 2870 C C . CYS B 1 88 ? 70.408 1.544 18.414 1.00 56.61 86 CYS B C 1
ATOM 2871 O O . CYS B 1 88 ? 69.693 1.224 17.464 1.00 56.54 86 CYS B O 1
ATOM 2874 N N . HIS B 1 89 ? 70.161 2.593 19.195 1.00 56.96 87 HIS B N 1
ATOM 2875 C CA . HIS B 1 89 ? 69.006 3.459 18.990 1.00 57.35 87 HIS B CA 1
ATOM 2876 C C . HIS B 1 89 ? 69.156 4.358 17.763 1.00 57.75 87 HIS B C 1
ATOM 2877 O O . HIS B 1 89 ? 68.164 4.671 17.105 1.00 57.87 87 HIS B O 1
ATOM 2884 N N . LEU B 1 90 ? 70.390 4.757 17.454 1.00 58.14 88 LEU B N 1
ATOM 2885 C CA . LEU B 1 90 ? 70.667 5.533 16.245 1.00 58.58 88 LEU B CA 1
ATOM 2886 C C . LEU B 1 90 ? 70.546 4.664 14.998 1.00 58.94 88 LEU B C 1
ATOM 2887 O O . LEU B 1 90 ? 70.156 5.148 13.936 1.00 59.01 88 LEU B O 1
ATOM 2892 N N . ASP B 1 91 ? 70.881 3.382 15.134 1.00 59.46 89 ASP B N 1
ATOM 2893 C CA . ASP B 1 91 ? 70.756 2.431 14.032 1.00 59.97 89 ASP B CA 1
ATOM 2894 C C . ASP B 1 91 ? 69.288 2.194 13.679 1.00 60.21 89 ASP B C 1
ATOM 2895 O O . ASP B 1 91 ? 68.952 1.989 12.511 1.00 60.23 89 ASP B O 1
ATOM 2900 N N . LEU B 1 92 ? 68.424 2.230 14.694 1.00 60.49 90 LEU B N 1
ATOM 2901 C CA . LEU B 1 92 ? 66.980 2.142 14.493 1.00 60.75 90 LEU B CA 1
ATOM 2902 C C . LEU B 1 92 ? 66.459 3.398 13.797 1.00 61.04 90 LEU B C 1
ATOM 2903 O O . LEU B 1 92 ? 65.615 3.307 12.908 1.00 61.13 90 LEU B O 1
ATOM 2908 N N . VAL B 1 93 ? 66.976 4.558 14.199 1.00 61.39 91 VAL B N 1
ATOM 2909 C CA . VAL B 1 93 ? 66.635 5.833 13.563 1.00 61.79 91 VAL B CA 1
ATOM 2910 C C . VAL B 1 93 ? 66.893 5.766 12.057 1.00 62.12 91 VAL B C 1
ATOM 2911 O O . VAL B 1 93 ? 66.045 6.170 11.259 1.00 62.19 91 VAL B O 1
ATOM 2915 N N . ARG B 1 94 ? 68.057 5.236 11.685 1.00 62.56 92 ARG B N 1
ATOM 2916 C CA . ARG B 1 94 ? 68.441 5.072 10.283 1.00 62.97 92 ARG B CA 1
ATOM 2917 C C . ARG B 1 94 ? 67.512 4.105 9.545 1.00 63.26 92 ARG B C 1
ATOM 2918 O O . ARG B 1 94 ? 67.219 4.303 8.365 1.00 63.27 92 ARG B O 1
ATOM 2926 N N . LYS B 1 95 ? 67.057 3.066 10.245 1.00 63.67 93 LYS B N 1
ATOM 2927 C CA . LYS B 1 95 ? 66.146 2.069 9.674 1.00 64.10 93 LYS B CA 1
ATOM 2928 C C . LYS B 1 95 ? 64.731 2.618 9.505 1.00 64.38 93 LYS B C 1
ATOM 2929 O O . LYS B 1 95 ? 64.050 2.300 8.529 1.00 64.41 93 LYS B O 1
ATOM 2935 N N . LEU B 1 96 ? 64.300 3.440 10.460 1.00 64.79 94 LEU B N 1
ATOM 2936 C CA . LEU B 1 96 ? 62.997 4.097 10.394 1.00 65.23 94 LEU B CA 1
ATOM 2937 C C . LEU B 1 96 ? 62.965 5.168 9.306 1.00 65.68 94 LEU B C 1
ATOM 2938 O O . LEU B 1 96 ? 61.928 5.394 8.685 1.00 65.74 94 LEU B O 1
ATOM 2943 N N . GLN B 1 97 ? 64.105 5.818 9.080 1.00 66.30 95 GLN B N 1
ATOM 2944 C CA . GLN B 1 97 ? 64.242 6.811 8.015 1.00 66.92 95 GLN B CA 1
ATOM 2945 C C . GLN B 1 97 ? 64.206 6.162 6.633 1.00 67.41 95 GLN B C 1
ATOM 2946 O O . GLN B 1 97 ? 63.877 6.816 5.644 1.00 67.50 95 GLN B O 1
ATOM 2952 N N . GLU B 1 98 ? 64.544 4.876 6.575 1.00 68.10 96 GLU B N 1
ATOM 2953 C CA . GLU B 1 98 ? 64.432 4.096 5.344 1.00 68.82 96 GLU B CA 1
ATOM 2954 C C . GLU B 1 98 ? 62.984 3.695 5.070 1.00 69.23 96 GLU B C 1
ATOM 2955 O O . GLU B 1 98 ? 62.596 3.500 3.917 1.00 69.30 96 GLU B O 1
ATOM 2961 N N . LEU B 1 99 ? 62.196 3.569 6.136 1.00 69.79 97 LEU B N 1
ATOM 2962 C CA . LEU B 1 99 ? 60.772 3.265 6.023 1.00 70.37 97 LEU B CA 1
ATOM 2963 C C . LEU B 1 99 ? 59.980 4.476 5.537 1.00 70.78 97 LEU B C 1
ATOM 2964 O O . LEU B 1 99 ? 59.120 4.344 4.669 1.00 70.85 97 LEU B O 1
ATOM 2969 N N . ILE B 1 100 ? 60.282 5.650 6.093 1.00 71.34 98 ILE B N 1
ATOM 2970 C CA . ILE B 1 100 ? 59.656 6.909 5.669 1.00 71.92 98 ILE B CA 1
ATOM 2971 C C . ILE B 1 100 ? 59.827 7.109 4.161 1.00 72.39 98 ILE B C 1
ATOM 2972 O O . ILE B 1 100 ? 58.946 7.655 3.494 1.00 72.45 98 ILE B O 1
ATOM 2977 N N . LYS B 1 101 ? 60.959 6.645 3.637 1.00 73.03 99 LYS B N 1
ATOM 2978 C CA . LYS B 1 101 ? 61.258 6.737 2.211 1.00 73.67 99 LYS B CA 1
ATOM 2979 C C . LYS B 1 101 ? 60.360 5.841 1.358 1.00 74.07 99 LYS B C 1
ATOM 2980 O O . LYS B 1 101 ? 59.846 6.284 0.330 1.00 74.14 99 LYS B O 1
ATOM 2986 N N . GLU B 1 102 ? 60.166 4.593 1.787 1.00 74.57 100 GLU B N 1
ATOM 2987 C CA . GLU B 1 102 ? 59.331 3.645 1.041 1.00 75.12 100 GLU B CA 1
ATOM 2988 C C . GLU B 1 102 ? 57.828 3.886 1.238 1.00 75.46 100 GLU B C 1
ATOM 2989 O O . GLU B 1 102 ? 57.023 3.520 0.379 1.00 75.48 100 GLU B O 1
ATOM 2995 N N . VAL B 1 103 ? 57.463 4.493 2.367 1.00 75.95 101 VAL B N 1
ATOM 2996 C CA . VAL B 1 103 ? 56.077 4.887 2.639 1.00 76.40 101 VAL B CA 1
ATOM 2997 C C . VAL B 1 103 ? 55.666 6.030 1.711 1.00 76.79 101 VAL B C 1
ATOM 2998 O O . VAL B 1 103 ? 54.585 6.000 1.120 1.00 76.86 101 VAL B O 1
ATOM 3002 N N . GLN B 1 104 ? 56.540 7.026 1.582 1.00 77.28 102 GLN B N 1
ATOM 3003 C CA . GLN B 1 104 ? 56.303 8.165 0.698 1.00 77.78 102 GLN B CA 1
ATOM 3004 C C . GLN B 1 104 ? 56.475 7.795 -0.777 1.00 78.17 102 GLN B C 1
ATOM 3005 O O . GLN B 1 104 ? 55.931 8.469 -1.653 1.00 78.26 102 GLN B O 1
ATOM 3011 N N . LYS B 1 105 ? 57.228 6.728 -1.042 1.00 78.68 103 LYS B N 1
ATOM 3012 C CA . LYS B 1 105 ? 57.354 6.184 -2.394 1.00 79.25 103 LYS B CA 1
ATOM 3013 C C . LYS B 1 105 ? 56.094 5.402 -2.764 1.00 79.59 103 LYS B C 1
ATOM 3014 O O . LYS B 1 105 ? 55.679 5.391 -3.925 1.00 79.66 103 LYS B O 1
ATOM 3020 N N . TYR B 1 106 ? 55.498 4.748 -1.768 1.00 80.07 104 TYR B N 1
ATOM 3021 C CA . TYR B 1 106 ? 54.205 4.085 -1.925 1.00 80.50 104 TYR B CA 1
ATOM 3022 C C . TYR B 1 106 ? 53.082 5.120 -2.009 1.00 80.85 104 TYR B C 1
ATOM 3023 O O . TYR B 1 106 ? 52.097 4.920 -2.720 1.00 80.92 104 TYR B O 1
ATOM 3032 N N . GLY B 1 107 ? 53.245 6.221 -1.279 1.00 81.30 105 GLY B N 1
ATOM 3033 C CA . GLY B 1 107 ? 52.271 7.308 -1.264 1.00 81.90 105 GLY B CA 1
ATOM 3034 C C . GLY B 1 107 ? 52.167 8.043 -2.587 1.00 82.36 105 GLY B C 1
ATOM 3035 O O . GLY B 1 107 ? 51.076 8.447 -2.991 1.00 82.39 105 GLY B O 1
ATOM 3036 N N . GLU B 1 108 ? 53.303 8.212 -3.262 1.00 82.84 106 GLU B N 1
ATOM 3037 C CA . GLU B 1 108 ? 53.344 8.917 -4.547 1.00 83.34 106 GLU B CA 1
ATOM 3038 C C . GLU B 1 108 ? 52.918 8.041 -5.730 1.00 83.62 106 GLU B C 1
ATOM 3039 O O . GLU B 1 108 ? 52.465 8.557 -6.755 1.00 83.65 106 GLU B O 1
ATOM 3045 N N . GLU B 1 109 ? 53.066 6.724 -5.584 1.00 84.00 107 GLU B N 1
ATOM 3046 C CA . GLU B 1 109 ? 52.612 5.776 -6.605 1.00 84.40 107 GLU B CA 1
ATOM 3047 C C . GLU B 1 109 ? 51.141 5.403 -6.406 1.00 84.61 107 GLU B C 1
ATOM 3048 O O . GLU B 1 109 ? 50.518 4.812 -7.292 1.00 84.66 107 GLU B O 1
ATOM 3054 N N . GLN B 1 110 ? 50.601 5.742 -5.235 1.00 84.92 108 GLN B N 1
ATOM 3055 C CA . GLN B 1 110 ? 49.165 5.658 -4.987 1.00 85.21 108 GLN B CA 1
ATOM 3056 C C . GLN B 1 110 ? 48.426 6.701 -5.818 1.00 85.46 108 GLN B C 1
ATOM 3057 O O . GLN B 1 110 ? 47.377 6.410 -6.390 1.00 85.50 108 GLN B O 1
ATOM 3063 N N . VAL B 1 111 ? 48.988 7.908 -5.886 1.00 85.80 109 VAL B N 1
ATOM 3064 C CA . VAL B 1 111 ? 48.435 9.003 -6.691 1.00 86.18 109 VAL B CA 1
ATOM 3065 C C . VAL B 1 111 ? 48.344 8.605 -8.167 1.00 86.44 109 VAL B C 1
ATOM 3066 O O . VAL B 1 111 ? 47.407 8.997 -8.867 1.00 86.49 109 VAL B O 1
ATOM 3070 N N . LYS B 1 112 ? 49.319 7.818 -8.620 1.00 86.78 110 LYS B N 1
ATOM 3071 C CA . LYS B 1 112 ? 49.369 7.327 -9.997 1.00 87.13 110 LYS B CA 1
ATOM 3072 C C . LYS B 1 112 ? 48.251 6.331 -10.311 1.00 87.34 110 LYS B C 1
ATOM 3073 O O . LYS B 1 112 ? 47.580 6.454 -11.338 1.00 87.40 110 LYS B O 1
ATOM 3079 N N . SER B 1 113 ? 48.056 5.353 -9.426 1.00 87.62 111 SER B N 1
ATOM 3080 C CA . SER B 1 113 ? 47.045 4.310 -9.626 1.00 87.90 111 SER B CA 1
ATOM 3081 C C . SER B 1 113 ? 45.619 4.803 -9.364 1.00 88.12 111 SER B C 1
ATOM 3082 O O . SER B 1 113 ? 44.666 4.295 -9.958 1.00 88.13 111 SER B O 1
ATOM 3085 N N . HIS B 1 114 ? 45.485 5.790 -8.479 1.00 88.42 112 HIS B N 1
ATOM 3086 C CA . HIS B 1 114 ? 44.186 6.376 -8.142 1.00 88.72 112 HIS B CA 1
ATOM 3087 C C . HIS B 1 114 ? 43.593 7.175 -9.300 1.00 89.00 112 HIS B C 1
ATOM 3088 O O . HIS B 1 114 ? 42.391 7.096 -9.561 1.00 89.02 112 HIS B O 1
ATOM 3095 N N . LYS B 1 115 ? 44.439 7.942 -9.985 1.00 89.37 113 LYS B N 1
ATOM 3096 C CA . LYS B 1 115 ? 44.024 8.688 -11.175 1.00 89.73 113 LYS B CA 1
ATOM 3097 C C . LYS B 1 115 ? 43.714 7.759 -12.347 1.00 89.94 113 LYS B C 1
ATOM 3098 O O . LYS B 1 115 ? 42.850 8.064 -13.172 1.00 89.98 113 LYS B O 1
ATOM 3104 N N . LYS B 1 116 ? 44.424 6.633 -12.412 1.00 90.21 114 LYS B N 1
ATOM 3105 C CA . LYS B 1 116 ? 44.170 5.606 -13.419 1.00 90.47 114 LYS B CA 1
ATOM 3106 C C . LYS B 1 116 ? 42.818 4.936 -13.174 1.00 90.70 114 LYS B C 1
ATOM 3107 O O . LYS B 1 116 ? 42.067 4.687 -14.119 1.00 90.78 114 LYS B O 1
ATOM 3113 N N . THR B 1 117 ? 42.516 4.658 -11.904 1.00 90.96 115 THR B N 1
ATOM 3114 C CA . THR B 1 117 ? 41.245 4.042 -11.508 1.00 91.19 115 THR B CA 1
ATOM 3115 C C . THR B 1 117 ? 40.064 4.974 -11.799 1.00 91.36 115 THR B C 1
ATOM 3116 O O . THR B 1 117 ? 39.003 4.517 -12.226 1.00 91.39 115 THR B O 1
ATOM 3120 N N . LYS B 1 118 ? 40.264 6.273 -11.576 1.00 91.61 116 LYS B N 1
ATOM 3121 C CA . LYS B 1 118 ? 39.266 7.298 -11.892 1.00 91.89 116 LYS B CA 1
ATOM 3122 C C . LYS B 1 118 ? 38.865 7.243 -13.368 1.00 92.13 116 LYS B C 1
ATOM 3123 O O . LYS B 1 118 ? 37.678 7.293 -13.702 1.00 92.16 116 LYS B O 1
ATOM 3129 N N . GLU B 1 119 ? 39.867 7.131 -14.237 1.00 92.43 117 GLU B N 1
ATOM 3130 C CA . GLU B 1 119 ? 39.660 7.060 -15.681 1.00 92.76 117 GLU B CA 1
ATOM 3131 C C . GLU B 1 119 ? 39.158 5.686 -16.127 1.00 93.00 117 GLU B C 1
ATOM 3132 O O . GLU B 1 119 ? 38.560 5.557 -17.198 1.00 93.07 117 GLU B O 1
ATOM 3138 N N . GLU B 1 120 ? 39.405 4.667 -15.304 1.00 93.29 118 GLU B N 1
ATOM 3139 C CA . GLU B 1 120 ? 38.952 3.305 -15.592 1.00 93.59 118 GLU B CA 1
ATOM 3140 C C . GLU B 1 120 ? 37.450 3.130 -15.367 1.00 93.79 118 GLU B C 1
ATOM 3141 O O . GLU B 1 120 ? 36.794 2.392 -16.105 1.00 93.84 118 GLU B O 1
ATOM 3147 N N . VAL B 1 121 ? 36.914 3.801 -14.349 1.00 94.04 119 VAL B N 1
ATOM 3148 C CA . VAL B 1 121 ? 35.478 3.731 -14.054 1.00 94.29 119 VAL B CA 1
ATOM 3149 C C . VAL B 1 121 ? 34.796 5.105 -14.076 1.00 94.49 119 VAL B C 1
ATOM 3150 O O . VAL B 1 121 ? 34.159 5.523 -13.102 1.00 94.51 119 VAL B O 1
ATOM 3154 N N . ALA B 1 122 ? 34.939 5.796 -15.204 1.00 94.75 120 ALA B N 1
ATOM 3155 C CA . ALA B 1 122 ? 34.247 7.060 -15.440 1.00 94.99 120 ALA B CA 1
ATOM 3156 C C . ALA B 1 122 ? 32.847 6.806 -15.997 1.00 95.17 120 ALA B C 1
ATOM 3157 O O . ALA B 1 122 ? 31.958 7.653 -15.877 1.00 95.18 120 ALA B O 1
ATOM 3159 N N . GLY B 1 123 ? 32.665 5.632 -16.602 1.00 95.38 121 GLY B N 1
ATOM 3160 C CA . GLY B 1 123 ? 31.376 5.213 -17.152 1.00 95.67 121 GLY B CA 1
ATOM 3161 C C . GLY B 1 123 ? 30.337 4.930 -16.083 1.00 95.86 121 GLY B C 1
ATOM 3162 O O . GLY B 1 123 ? 29.139 5.130 -16.303 1.00 95.90 121 GLY B O 1
ATOM 3163 N N . THR B 1 124 ? 30.802 4.461 -14.926 1.00 96.03 122 THR B N 1
ATOM 3164 C CA . THR B 1 124 ? 29.938 4.206 -13.774 1.00 96.21 122 THR B CA 1
ATOM 3165 C C . THR B 1 124 ? 29.505 5.522 -13.124 1.00 96.35 122 THR B C 1
ATOM 3166 O O . THR B 1 124 ? 28.413 5.612 -12.559 1.00 96.35 122 THR B O 1
ATOM 3170 N N . LEU B 1 125 ? 30.368 6.534 -13.210 1.00 96.57 123 LEU B N 1
ATOM 3171 C CA . LEU B 1 125 ? 30.036 7.887 -12.765 1.00 96.79 123 LEU B CA 1
ATOM 3172 C C . LEU B 1 125 ? 28.941 8.481 -13.651 1.00 96.97 123 LEU B C 1
ATOM 3173 O O . LEU B 1 125 ? 28.035 9.159 -13.159 1.00 96.99 123 LEU B O 1
ATOM 3178 N N . GLU B 1 126 ? 29.036 8.214 -14.954 1.00 97.18 124 GLU B N 1
ATOM 3179 C CA . GLU B 1 126 ? 28.016 8.623 -15.918 1.00 97.43 124 GLU B CA 1
ATOM 3180 C C . GLU B 1 126 ? 26.688 7.922 -15.651 1.00 97.54 124 GLU B C 1
ATOM 3181 O O . GLU B 1 126 ? 25.628 8.537 -15.763 1.00 97.57 124 GLU B O 1
ATOM 3187 N N . ALA B 1 127 ? 26.762 6.642 -15.288 1.00 97.70 125 ALA B N 1
ATOM 3188 C CA . ALA B 1 127 ? 25.582 5.835 -14.974 1.00 97.88 125 ALA B CA 1
ATOM 3189 C C . ALA B 1 127 ? 24.803 6.363 -13.766 1.00 98.03 125 ALA B C 1
ATOM 3190 O O . ALA B 1 127 ? 23.584 6.211 -13.699 1.00 98.05 125 ALA B O 1
ATOM 3192 N N . VAL B 1 128 ? 25.514 6.978 -12.820 1.00 98.24 126 VAL B N 1
ATOM 3193 C CA . VAL B 1 128 ? 24.889 7.610 -11.653 1.00 98.47 126 VAL B CA 1
ATOM 3194 C C . VAL B 1 128 ? 24.228 8.929 -12.061 1.00 98.67 126 VAL B C 1
ATOM 3195 O O . VAL B 1 128 ? 23.147 9.270 -11.573 1.00 98.69 126 VAL B O 1
ATOM 3199 N N . GLN B 1 129 ? 24.884 9.657 -12.963 1.00 98.93 127 GLN B N 1
ATOM 3200 C CA . GLN B 1 129 ? 24.349 10.907 -13.506 1.00 99.19 127 GLN B CA 1
ATOM 3201 C C . GLN B 1 129 ? 23.167 10.648 -14.440 1.00 99.37 127 GLN B C 1
ATOM 3202 O O . GLN B 1 129 ? 22.252 11.467 -14.529 1.00 99.39 127 GLN B O 1
ATOM 3208 N N . THR B 1 130 ? 23.200 9.504 -15.124 1.00 99.61 128 THR B N 1
ATOM 3209 C CA . THR B 1 130 ? 22.153 9.109 -16.067 1.00 99.86 128 THR B CA 1
ATOM 3210 C C . THR B 1 130 ? 20.849 8.756 -15.350 1.00 100.07 128 THR B C 1
ATOM 3211 O O . THR B 1 130 ? 19.797 9.315 -15.670 1.00 100.12 128 THR B O 1
ATOM 3215 N N . ILE B 1 131 ? 20.924 7.842 -14.380 1.00 100.33 129 ILE B N 1
ATOM 3216 C CA . ILE B 1 131 ? 19.734 7.392 -13.643 1.00 100.61 129 ILE B CA 1
ATOM 3217 C C . ILE B 1 131 ? 19.089 8.502 -12.810 1.00 100.83 129 ILE B C 1
ATOM 3218 O O . ILE B 1 131 ? 17.879 8.490 -12.590 1.00 100.87 129 ILE B O 1
ATOM 3223 N N . GLN B 1 132 ? 19.901 9.455 -12.358 1.00 101.10 130 GLN B N 1
ATOM 3224 C CA . GLN B 1 132 ? 19.405 10.598 -11.596 1.00 101.39 130 GLN B CA 1
ATOM 3225 C C . GLN B 1 132 ? 18.733 11.612 -12.522 1.00 101.53 130 GLN B C 1
ATOM 3226 O O . GLN B 1 132 ? 17.760 12.263 -12.137 1.00 101.56 130 GLN B O 1
ATOM 3232 N N . SER B 1 133 ? 19.259 11.735 -13.740 1.00 101.72 131 SER B N 1
ATOM 3233 C CA . SER B 1 133 ? 18.681 12.609 -14.761 1.00 101.92 131 SER B CA 1
ATOM 3234 C C . SER B 1 133 ? 17.361 12.051 -15.287 1.00 102.08 131 SER B C 1
ATOM 3235 O O . SER B 1 133 ? 16.428 12.807 -15.568 1.00 102.10 131 SER B O 1
ATOM 3238 N N . ILE B 1 134 ? 17.293 10.727 -15.412 1.00 102.27 132 ILE B N 1
ATOM 3239 C CA . ILE B 1 134 ? 16.103 10.051 -15.931 1.00 102.46 132 ILE B CA 1
ATOM 3240 C C . ILE B 1 134 ? 14.978 9.973 -14.892 1.00 102.65 132 ILE B C 1
ATOM 3241 O O . ILE B 1 134 ? 13.839 10.318 -15.199 1.00 102.67 132 ILE B O 1
ATOM 3246 N N . THR B 1 135 ? 15.301 9.538 -13.672 1.00 102.89 133 THR B N 1
ATOM 3247 C CA . THR B 1 135 ? 14.307 9.412 -12.593 1.00 103.13 133 THR B CA 1
ATOM 3248 C C . THR B 1 135 ? 13.610 10.742 -12.295 1.00 103.33 133 THR B C 1
ATOM 3249 O O . THR B 1 135 ? 12.415 10.767 -11.988 1.00 103.37 133 THR B O 1
ATOM 3253 N N . GLN B 1 136 ? 14.361 11.838 -12.392 1.00 103.58 134 GLN B N 1
ATOM 3254 C CA . GLN B 1 136 ? 13.799 13.182 -12.264 1.00 103.83 134 GLN B CA 1
ATOM 3255 C C . GLN B 1 136 ? 12.872 13.499 -13.435 1.00 103.96 134 GLN B C 1
ATOM 3256 O O . GLN B 1 136 ? 11.788 14.048 -13.239 1.00 103.97 134 GLN B O 1
ATOM 3262 N N . ALA B 1 137 ? 13.302 13.138 -14.645 1.00 104.16 135 ALA B N 1
ATOM 3263 C CA . ALA B 1 137 ? 12.507 13.336 -15.859 1.00 104.37 135 ALA B CA 1
ATOM 3264 C C . ALA B 1 137 ? 11.306 12.389 -15.917 1.00 104.53 135 ALA B C 1
ATOM 3265 O O . ALA B 1 137 ? 10.272 12.725 -16.499 1.00 104.58 135 ALA B O 1
ATOM 3267 N N . LEU B 1 138 ? 11.458 11.208 -15.316 1.00 104.75 136 LEU B N 1
ATOM 3268 C CA . LEU B 1 138 ? 10.373 10.234 -15.196 1.00 104.91 136 LEU B CA 1
ATOM 3269 C C . LEU B 1 138 ? 9.317 10.733 -14.213 1.00 105.11 136 LEU B C 1
ATOM 3270 O O . LEU B 1 138 ? 8.124 10.514 -14.417 1.00 105.13 136 LEU B O 1
ATOM 3275 N N . GLN B 1 139 ? 9.769 11.402 -13.154 1.00 105.36 137 GLN B N 1
ATOM 3276 C CA . GLN B 1 139 ? 8.878 12.039 -12.187 1.00 105.62 137 GLN B CA 1
ATOM 3277 C C . GLN B 1 139 ? 8.234 13.291 -12.785 1.00 105.80 137 GLN B C 1
ATOM 3278 O O . GLN B 1 139 ? 7.081 13.608 -12.481 1.00 105.81 137 GLN B O 1
ATOM 3284 N N . LYS B 1 140 ? 8.985 13.993 -13.634 1.00 106.04 138 LYS B N 1
ATOM 3285 C CA . LYS B 1 140 ? 8.472 15.157 -14.359 1.00 106.29 138 LYS B CA 1
ATOM 3286 C C . LYS B 1 140 ? 7.363 14.760 -15.331 1.00 106.46 138 LYS B C 1
ATOM 3287 O O . LYS B 1 140 ? 6.356 15.461 -15.447 1.00 106.50 138 LYS B O 1
ATOM 3293 N N . SER B 1 141 ? 7.554 13.633 -16.017 1.00 106.67 139 SER B N 1
ATOM 3294 C CA . SER B 1 141 ? 6.561 13.110 -16.956 1.00 106.89 139 SER B CA 1
ATOM 3295 C C . SER B 1 141 ? 5.381 12.448 -16.243 1.00 107.07 139 SER B C 1
ATOM 3296 O O . SER B 1 141 ? 4.262 12.464 -16.753 1.00 107.07 139 SER B O 1
ATOM 3299 N N . LYS B 1 142 ? 5.642 11.866 -15.071 1.00 107.32 140 LYS B N 1
ATOM 3300 C CA . LYS B 1 142 ? 4.599 11.254 -14.239 1.00 107.56 140 LYS B CA 1
ATOM 3301 C C . LYS B 1 142 ? 3.629 12.313 -13.718 1.00 107.74 140 LYS B C 1
ATOM 3302 O O . LYS B 1 142 ? 2.414 12.109 -13.733 1.00 107.75 140 LYS B O 1
ATOM 3308 N N . GLU B 1 143 ? 4.179 13.438 -13.264 1.00 108.00 141 GLU B N 1
ATOM 3309 C CA . GLU B 1 143 ? 3.383 14.579 -12.813 1.00 108.26 141 GLU B CA 1
ATOM 3310 C C . GLU B 1 143 ? 2.661 15.249 -13.981 1.00 108.42 141 GLU B C 1
ATOM 3311 O O . GLU B 1 143 ? 1.542 15.738 -13.823 1.00 108.43 141 GLU B O 1
ATOM 3317 N N . ASN B 1 144 ? 3.312 15.261 -15.144 1.00 108.64 142 ASN B N 1
ATOM 3318 C CA . ASN B 1 144 ? 2.752 15.840 -16.366 1.00 108.85 142 ASN B CA 1
ATOM 3319 C C . ASN B 1 144 ? 1.595 15.013 -16.927 1.00 109.00 142 ASN B C 1
ATOM 3320 O O . ASN B 1 144 ? 0.500 15.536 -17.136 1.00 109.01 142 ASN B O 1
ATOM 3325 N N . TYR B 1 145 ? 1.849 13.724 -17.158 1.00 109.22 143 TYR B N 1
ATOM 3326 C CA . TYR B 1 145 ? 0.852 12.789 -17.692 1.00 109.43 143 TYR B CA 1
ATOM 3327 C C . TYR B 1 145 ? -0.399 12.696 -16.814 1.00 109.58 143 TYR B C 1
ATOM 3328 O O . TYR B 1 145 ? -1.516 12.608 -17.329 1.00 109.58 143 TYR B O 1
ATOM 3337 N N . ASN B 1 146 ? -0.202 12.715 -15.497 1.00 109.80 144 ASN B N 1
ATOM 3338 C CA . ASN B 1 146 ? -1.314 12.732 -14.548 1.00 110.01 144 ASN B CA 1
ATOM 3339 C C . ASN B 1 146 ? -2.087 14.048 -14.575 1.00 110.14 144 ASN B C 1
ATOM 3340 O O . ASN B 1 146 ? -3.308 14.051 -14.422 1.00 110.19 144 ASN B O 1
ATOM 3345 N N . ALA B 1 147 ? -1.371 15.155 -14.777 1.00 110.30 145 ALA B N 1
ATOM 3346 C CA . ALA B 1 147 ? -1.990 16.479 -14.888 1.00 110.45 145 ALA B CA 1
ATOM 3347 C C . ALA B 1 147 ? -2.792 16.628 -16.180 1.00 110.56 145 ALA B C 1
ATOM 3348 O O . ALA B 1 147 ? -3.783 17.361 -16.217 1.00 110.58 145 ALA B O 1
ATOM 3350 N N . LYS B 1 148 ? -2.357 15.936 -17.234 1.00 110.71 146 LYS B N 1
ATOM 3351 C CA . LYS B 1 148 ? -3.104 15.877 -18.493 1.00 110.86 146 LYS B CA 1
ATOM 3352 C C . LYS B 1 148 ? -4.361 15.026 -18.320 1.00 110.97 146 LYS B C 1
ATOM 3353 O O . LYS B 1 148 ? -5.363 15.244 -19.003 1.00 110.99 146 LYS B O 1
ATOM 3359 N N . CYS B 1 149 ? -4.292 14.056 -17.409 1.00 111.14 147 CYS B N 1
ATOM 3360 C CA . CYS B 1 149 ? -5.445 13.231 -17.045 1.00 111.29 147 CYS B CA 1
ATOM 3361 C C . CYS B 1 149 ? -6.346 13.914 -16.016 1.00 111.51 147 CYS B C 1
ATOM 3362 O O . CYS B 1 149 ? -7.542 13.623 -15.945 1.00 111.52 147 CYS B O 1
ATOM 3365 N N . VAL B 1 150 ? -5.763 14.812 -15.221 1.00 111.78 148 VAL B N 1
ATOM 3366 C CA . VAL B 1 150 ? -6.528 15.669 -14.311 1.00 112.06 148 VAL B CA 1
ATOM 3367 C C . VAL B 1 150 ? -7.308 16.703 -15.127 1.00 112.26 148 VAL B C 1
ATOM 3368 O O . VAL B 1 150 ? -8.464 17.001 -14.821 1.00 112.28 148 VAL B O 1
ATOM 3372 N N . GLU B 1 151 ? -6.668 17.227 -16.174 1.00 112.53 149 GLU B N 1
ATOM 3373 C CA . GLU B 1 151 ? -7.307 18.156 -17.106 1.00 112.79 149 GLU B CA 1
ATOM 3374 C C . GLU B 1 151 ? -8.342 17.444 -17.981 1.00 112.94 149 GLU B C 1
ATOM 3375 O O . GLU B 1 151 ? -9.363 18.032 -18.344 1.00 112.98 149 GLU B O 1
ATOM 3381 N N . GLN B 1 152 ? -8.068 16.182 -18.312 1.00 113.14 150 GLN B N 1
ATOM 3382 C CA . GLN B 1 152 ? -9.016 15.335 -19.038 1.00 113.33 150 GLN B CA 1
ATOM 3383 C C . GLN B 1 152 ? -10.272 15.093 -18.198 1.00 113.48 150 GLN B C 1
ATOM 3384 O O . GLN B 1 152 ? -11.388 15.109 -18.721 1.00 113.48 150 GLN B O 1
ATOM 3390 N N . GLU B 1 153 ? -10.076 14.879 -16.898 1.00 113.66 151 GLU B N 1
ATOM 3391 C CA . GLU B 1 153 ? -11.177 14.694 -15.951 1.00 113.84 151 GLU B CA 1
ATOM 3392 C C . GLU B 1 153 ? -11.910 16.001 -15.650 1.00 113.88 151 GLU B C 1
ATOM 3393 O O . GLU B 1 153 ? -13.137 16.014 -15.545 1.00 113.90 151 GLU B O 1
ATOM 3399 N N . ARG B 1 154 ? -11.151 17.089 -15.518 1.00 113.94 152 ARG B N 1
ATOM 3400 C CA . ARG B 1 154 ? -11.702 18.408 -15.188 1.00 114.02 152 ARG B CA 1
ATOM 3401 C C . ARG B 1 154 ? -12.612 18.958 -16.291 1.00 113.97 152 ARG B C 1
ATOM 3402 O O . ARG B 1 154 ? -13.666 19.530 -16.002 1.00 113.99 152 ARG B O 1
ATOM 3410 N N . LEU B 1 155 ? -12.201 18.778 -17.545 1.00 113.91 153 LEU B N 1
ATOM 3411 C CA . LEU B 1 155 ? -12.969 19.269 -18.691 1.00 113.85 153 LEU B CA 1
ATOM 3412 C C . LEU B 1 155 ? -14.169 18.380 -19.032 1.00 113.81 153 LEU B C 1
ATOM 3413 O O . LEU B 1 155 ? -15.139 18.848 -19.635 1.00 113.81 153 LEU B O 1
ATOM 3418 N N . LYS B 1 156 ? -14.096 17.105 -18.648 1.00 113.75 154 LYS B N 1
ATOM 3419 C CA . LYS B 1 156 ? -15.214 16.173 -18.824 1.00 113.68 154 LYS B CA 1
ATOM 3420 C C . LYS B 1 156 ? -16.313 16.393 -17.782 1.00 113.61 154 LYS B C 1
ATOM 3421 O O . LYS B 1 156 ? -17.502 16.348 -18.110 1.00 113.60 154 LYS B O 1
ATOM 3427 N N . LYS B 1 157 ? -15.905 16.629 -16.533 1.00 113.50 155 LYS B N 1
ATOM 3428 C CA . LYS B 1 157 ? -16.834 16.879 -15.424 1.00 113.39 155 LYS B CA 1
ATOM 3429 C C . LYS B 1 157 ? -17.603 18.190 -15.590 1.00 113.28 155 LYS B C 1
ATOM 3430 O O . LYS B 1 157 ? -18.730 18.322 -15.106 1.00 113.28 155 LYS B O 1
ATOM 3436 N N . GLU B 1 158 ? -16.982 19.153 -16.271 1.00 113.11 156 GLU B N 1
ATOM 3437 C CA . GLU B 1 158 ? -17.612 20.440 -16.563 1.00 112.94 156 GLU B CA 1
ATOM 3438 C C . GLU B 1 158 ? -18.365 20.413 -17.893 1.00 112.75 156 GLU B C 1
ATOM 3439 O O . GLU B 1 158 ? -19.365 21.113 -18.058 1.00 112.76 156 GLU B O 1
ATOM 3445 N N . GLY B 1 159 ? -17.876 19.605 -18.834 1.00 112.53 157 GLY B N 1
ATOM 3446 C CA . GLY B 1 159 ? -18.493 19.476 -20.154 1.00 112.23 157 GLY B CA 1
ATOM 3447 C C . GLY B 1 159 ? -17.956 20.488 -21.149 1.00 112.02 157 GLY B C 1
ATOM 3448 O O . GLY B 1 159 ? -17.919 21.688 -20.867 1.00 112.02 157 GLY B O 1
ATOM 3449 N N . ALA B 1 160 ? -17.542 19.998 -22.317 1.00 111.79 158 ALA B N 1
ATOM 3450 C CA . ALA B 1 160 ? -16.959 20.844 -23.363 1.00 111.54 158 ALA B CA 1
ATOM 3451 C C . ALA B 1 160 ? -17.300 20.349 -24.776 1.00 111.36 158 ALA B C 1
ATOM 3452 O O . ALA B 1 160 ? -18.212 19.538 -24.956 1.00 111.34 158 ALA B O 1
ATOM 3454 N N . THR B 1 161 ? -16.565 20.849 -25.769 1.00 111.11 159 THR B N 1
ATOM 3455 C CA . THR B 1 161 ? -16.782 20.503 -27.175 1.00 110.86 159 THR B CA 1
ATOM 3456 C C . THR B 1 161 ? -16.017 19.232 -27.550 1.00 110.69 159 THR B C 1
ATOM 3457 O O . THR B 1 161 ? -14.985 18.921 -26.949 1.00 110.67 159 THR B O 1
ATOM 3461 N N . GLN B 1 162 ? -16.530 18.509 -28.546 1.00 110.47 160 GLN B N 1
ATOM 3462 C CA . GLN B 1 162 ? -15.920 17.263 -29.026 1.00 110.27 160 GLN B CA 1
ATOM 3463 C C . GLN B 1 162 ? -14.533 17.460 -29.643 1.00 110.09 160 GLN B C 1
ATOM 3464 O O . GLN B 1 162 ? -13.691 16.561 -29.583 1.00 110.09 160 GLN B O 1
ATOM 3470 N N . ARG B 1 163 ? -14.306 18.633 -30.231 1.00 109.83 161 ARG B N 1
ATOM 3471 C CA . ARG B 1 163 ? -13.017 18.966 -30.839 1.00 109.55 161 ARG B CA 1
ATOM 3472 C C . ARG B 1 163 ? -11.959 19.286 -29.780 1.00 109.36 161 ARG B C 1
ATOM 3473 O O . ARG B 1 163 ? -10.765 19.076 -30.005 1.00 109.35 161 ARG B O 1
ATOM 3481 N N . GLU B 1 164 ? -12.408 19.795 -28.634 1.00 109.13 162 GLU B N 1
ATOM 3482 C CA . GLU B 1 164 ? -11.535 20.045 -27.485 1.00 108.91 162 GLU B CA 1
ATOM 3483 C C . GLU B 1 164 ? -11.123 18.735 -26.811 1.00 108.71 162 GLU B C 1
ATOM 3484 O O . GLU B 1 164 ? -10.058 18.655 -26.192 1.00 108.72 162 GLU B O 1
ATOM 3490 N N . ILE B 1 165 ? -11.980 17.722 -26.930 1.00 108.45 163 ILE B N 1
ATOM 3491 C CA . ILE B 1 165 ? -11.700 16.377 -26.423 1.00 108.17 163 ILE B CA 1
ATOM 3492 C C . ILE B 1 165 ? -10.594 15.713 -27.250 1.00 107.97 163 ILE B C 1
ATOM 3493 O O . ILE B 1 165 ? -9.717 15.048 -26.696 1.00 107.98 163 ILE B O 1
ATOM 3498 N N . GLU B 1 166 ? -10.636 15.915 -28.567 1.00 107.67 164 GLU B N 1
ATOM 3499 C CA . GLU B 1 166 ? -9.603 15.416 -29.482 1.00 107.38 164 GLU B CA 1
ATOM 3500 C C . GLU B 1 166 ? -8.239 16.041 -29.185 1.00 107.16 164 GLU B C 1
ATOM 3501 O O . GLU B 1 166 ? -7.209 15.370 -29.277 1.00 107.16 164 GLU B O 1
ATOM 3507 N N . LYS B 1 167 ? -8.249 17.327 -28.832 1.00 106.85 165 LYS B N 1
ATOM 3508 C CA . LYS B 1 167 ? -7.035 18.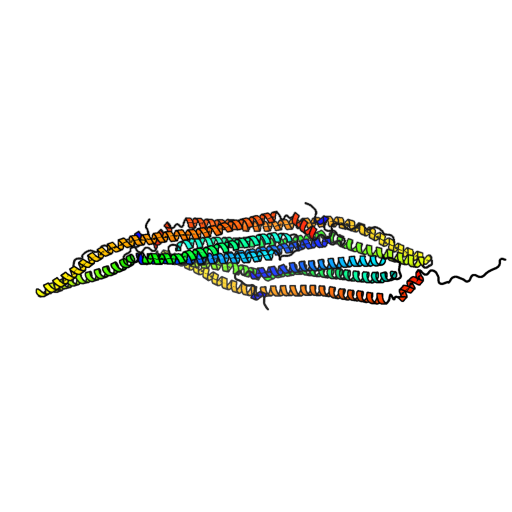066 -28.482 1.00 106.53 165 LYS B CA 1
ATOM 3509 C C . LYS B 1 167 ? -6.464 17.627 -27.135 1.00 106.25 165 LYS B C 1
ATOM 3510 O O . LYS B 1 167 ? -5.246 17.533 -26.974 1.00 106.26 165 LYS B O 1
ATOM 3516 N N . ALA B 1 168 ? -7.348 17.368 -26.173 1.00 105.88 166 ALA B N 1
ATOM 3517 C CA . ALA B 1 168 ? -6.944 16.894 -24.851 1.00 105.51 166 ALA B CA 1
ATOM 3518 C C . ALA B 1 168 ? -6.493 15.434 -24.891 1.00 105.24 166 ALA B C 1
ATOM 3519 O O . ALA B 1 168 ? -5.633 15.025 -24.108 1.00 105.21 166 ALA B O 1
ATOM 3521 N N . ALA B 1 169 ? -7.076 14.661 -25.807 1.00 104.89 167 ALA B N 1
ATOM 3522 C CA . ALA B 1 169 ? -6.717 13.256 -25.992 1.00 104.56 167 ALA B CA 1
ATOM 3523 C C . ALA B 1 169 ? -5.366 13.099 -26.686 1.00 104.32 167 ALA B C 1
ATOM 3524 O O . ALA B 1 169 ? -4.601 12.192 -26.354 1.00 104.33 167 ALA B O 1
ATOM 3526 N N . VAL B 1 170 ? -5.081 13.981 -27.645 1.00 103.96 168 VAL B N 1
ATOM 3527 C CA . VAL B 1 170 ? -3.807 13.958 -28.369 1.00 103.60 168 VAL B CA 1
ATOM 3528 C C . VAL B 1 170 ? -2.661 14.534 -27.518 1.00 103.35 168 VAL B C 1
ATOM 3529 O O . VAL B 1 170 ? -1.494 14.186 -27.722 1.00 103.36 168 VAL B O 1
ATOM 3533 N N . LYS B 1 171 ? -3.005 15.403 -26.566 1.00 103.01 169 LYS B N 1
ATOM 3534 C CA . LYS B 1 171 ? -2.038 15.916 -25.594 1.00 102.66 169 LYS B CA 1
ATOM 3535 C C . LYS B 1 171 ? -1.713 14.863 -24.540 1.00 102.38 169 LYS B C 1
ATOM 3536 O O . LYS B 1 171 ? -0.576 14.775 -24.075 1.00 102.37 169 LYS B O 1
ATOM 3542 N N . SER B 1 172 ? -2.721 14.075 -24.167 1.00 102.03 170 SER B N 1
ATOM 3543 C CA . SER B 1 172 ? -2.543 12.959 -23.239 1.00 101.66 170 SER B CA 1
ATOM 3544 C C . SER B 1 172 ? -1.862 11.772 -23.918 1.00 101.41 170 SER B C 1
ATOM 3545 O O . SER B 1 172 ? -1.171 10.993 -23.261 1.00 101.42 170 SER B O 1
ATOM 3548 N N . LYS B 1 173 ? -2.065 11.644 -25.231 1.00 101.05 171 LYS B N 1
ATOM 3549 C CA . LYS B 1 173 ? -1.420 10.600 -26.031 1.00 100.71 171 LYS B CA 1
ATOM 3550 C C . LYS B 1 173 ? 0.094 10.805 -26.102 1.00 100.45 171 LYS B C 1
ATOM 3551 O O . LYS B 1 173 ? 0.859 9.856 -25.915 1.00 100.44 171 LYS B O 1
ATOM 3557 N N . LYS B 1 174 ? 0.518 12.040 -26.365 1.00 100.11 172 LYS B N 1
ATOM 3558 C CA . LYS B 1 174 ? 1.942 12.371 -26.414 1.00 99.79 172 LYS B CA 1
ATOM 3559 C C . LYS B 1 174 ? 2.552 12.416 -25.011 1.00 99.56 172 LYS B C 1
ATOM 3560 O O . LYS B 1 174 ? 3.756 12.207 -24.847 1.00 99.58 172 LYS B O 1
ATOM 3566 N N . ALA B 1 175 ? 1.715 12.690 -24.010 1.00 99.25 173 ALA B N 1
ATOM 3567 C CA . ALA B 1 175 ? 2.120 12.614 -22.605 1.00 98.94 173 ALA B CA 1
ATOM 3568 C C . ALA B 1 175 ? 2.347 11.163 -22.188 1.00 98.73 173 ALA B C 1
ATOM 3569 O O . ALA B 1 175 ? 3.168 10.885 -21.314 1.00 98.72 173 ALA B O 1
ATOM 3571 N N . THR B 1 176 ? 1.607 10.250 -22.818 1.00 98.41 174 THR B N 1
ATOM 3572 C CA . THR B 1 176 ? 1.783 8.814 -22.619 1.00 98.09 174 THR B CA 1
ATOM 3573 C C . THR B 1 176 ? 3.024 8.325 -23.366 1.00 97.86 174 THR B C 1
ATOM 3574 O O . THR B 1 176 ? 3.822 7.564 -22.818 1.00 97.86 174 THR B O 1
ATOM 3578 N N . ASP B 1 177 ? 3.183 8.779 -24.609 1.00 97.59 175 ASP B N 1
ATOM 3579 C CA . ASP B 1 177 ? 4.299 8.375 -25.470 1.00 97.32 175 ASP B CA 1
ATOM 3580 C C . ASP B 1 177 ? 5.677 8.735 -24.906 1.00 97.13 175 ASP B C 1
ATOM 3581 O O . ASP B 1 177 ? 6.649 8.012 -25.134 1.00 97.12 175 ASP B O 1
ATOM 3586 N N . THR B 1 178 ? 5.754 9.850 -24.181 1.00 96.86 176 THR B N 1
ATOM 3587 C CA . THR B 1 178 ? 7.001 10.278 -23.541 1.00 96.61 176 THR B CA 1
ATOM 3588 C C . THR B 1 178 ? 7.197 9.593 -22.189 1.00 96.44 176 THR B C 1
ATOM 3589 O O . THR B 1 178 ? 8.311 9.187 -21.849 1.00 96.43 176 THR B O 1
ATOM 3593 N N . TYR B 1 179 ? 6.109 9.466 -21.431 1.00 96.22 177 TYR B N 1
ATOM 3594 C CA . TYR B 1 179 ? 6.126 8.817 -20.118 1.00 96.03 177 TYR B CA 1
ATOM 3595 C C . TYR B 1 179 ? 6.463 7.327 -20.213 1.00 95.87 177 TYR B C 1
ATOM 3596 O O . TYR B 1 179 ? 7.183 6.799 -19.365 1.00 95.85 177 TYR B O 1
ATOM 3605 N N . LYS B 1 180 ? 5.947 6.664 -21.247 1.00 95.69 178 LYS B N 1
ATOM 3606 C CA . LYS B 1 180 ? 6.258 5.256 -21.514 1.00 95.50 178 LYS B CA 1
ATOM 3607 C C . LYS B 1 180 ? 7.691 5.069 -22.005 1.00 95.36 178 LYS B C 1
ATOM 3608 O O . LYS B 1 180 ? 8.297 4.021 -21.771 1.00 95.35 178 LYS B O 1
ATOM 3614 N N . LEU B 1 181 ? 8.217 6.082 -22.692 1.00 95.21 179 LEU B N 1
ATOM 3615 C CA . LEU B 1 181 ? 9.594 6.061 -23.184 1.00 95.10 179 LEU B CA 1
ATOM 3616 C C . LEU B 1 181 ? 10.575 6.220 -22.022 1.00 95.03 179 LEU B C 1
ATOM 3617 O O . LEU B 1 181 ? 11.641 5.602 -22.017 1.00 95.03 179 LEU B O 1
ATOM 3622 N N . TYR B 1 182 ? 10.205 7.045 -21.042 1.00 94.94 180 TYR B N 1
ATOM 3623 C CA . TYR B 1 182 ? 11.024 7.249 -19.845 1.00 94.86 180 TYR B CA 1
ATOM 3624 C C . TYR B 1 182 ? 11.046 6.028 -18.925 1.00 94.76 180 TYR B C 1
ATOM 3625 O O . TYR B 1 182 ? 12.018 5.818 -18.199 1.00 94.76 180 TYR B O 1
ATOM 3634 N N . VAL B 1 183 ? 9.975 5.235 -18.959 1.00 94.66 181 VAL B N 1
ATOM 3635 C CA . VAL B 1 183 ? 9.909 3.963 -18.230 1.00 94.55 181 VAL B CA 1
ATOM 3636 C C . VAL B 1 183 ? 10.892 2.950 -18.831 1.00 94.49 181 VAL B C 1
ATOM 3637 O O . VAL B 1 183 ? 11.589 2.243 -18.099 1.00 94.51 181 VAL B O 1
ATOM 3641 N N . GLU B 1 184 ? 10.944 2.897 -20.162 1.00 94.40 182 GLU B N 1
ATOM 3642 C CA . GLU B 1 184 ? 11.895 2.045 -20.880 1.00 94.33 182 GLU B CA 1
ATOM 3643 C C . GLU B 1 184 ? 13.336 2.520 -20.698 1.00 94.19 182 GLU B C 1
ATOM 3644 O O . GLU B 1 184 ? 14.249 1.705 -20.548 1.00 94.18 182 GLU B O 1
ATOM 3650 N N . LYS B 1 185 ? 13.528 3.838 -20.715 1.00 94.04 183 LYS B N 1
ATOM 3651 C CA . LYS B 1 185 ? 14.855 4.434 -20.561 1.00 93.88 183 LYS B CA 1
ATOM 3652 C C . LYS B 1 185 ? 15.373 4.361 -19.125 1.00 93.75 183 LYS B C 1
ATOM 3653 O O . LYS B 1 185 ? 16.584 4.381 -18.903 1.00 93.78 183 LYS B O 1
ATOM 3659 N N . TYR B 1 186 ? 14.457 4.277 -18.160 1.00 93.55 184 TYR B N 1
ATOM 3660 C CA . TYR B 1 186 ? 14.825 4.026 -16.767 1.00 93.36 184 TYR B CA 1
ATOM 3661 C C . TYR B 1 186 ? 15.268 2.577 -16.589 1.00 93.21 184 TYR B C 1
ATOM 3662 O O . TYR B 1 186 ? 16.275 2.311 -15.937 1.00 93.22 184 TYR B O 1
ATOM 3671 N N . ALA B 1 187 ? 14.508 1.652 -17.174 1.00 93.02 185 ALA B N 1
ATOM 3672 C CA . ALA B 1 187 ? 14.808 0.222 -17.110 1.00 92.84 185 ALA B CA 1
ATOM 3673 C C . ALA B 1 187 ? 16.090 -0.139 -17.863 1.00 92.71 185 ALA B C 1
ATOM 3674 O O . ALA B 1 187 ? 16.747 -1.130 -17.538 1.00 92.70 185 ALA B O 1
ATOM 3676 N N . LEU B 1 188 ? 16.431 0.665 -18.869 1.00 92.55 186 LEU B N 1
ATOM 3677 C CA . LEU B 1 188 ? 17.677 0.500 -19.616 1.00 92.39 186 LEU B CA 1
ATOM 3678 C C . LEU B 1 188 ? 18.859 1.056 -18.823 1.00 92.27 186 LEU B C 1
ATOM 3679 O O . LEU B 1 188 ? 19.953 0.485 -18.844 1.00 92.27 186 LEU B O 1
ATOM 3684 N N . ALA B 1 189 ? 18.628 2.169 -18.128 1.00 92.09 187 ALA B N 1
ATOM 3685 C CA . ALA B 1 189 ? 19.658 2.817 -17.317 1.00 91.91 187 ALA B CA 1
ATOM 3686 C C . ALA B 1 189 ? 19.876 2.098 -15.986 1.00 91.77 187 ALA B C 1
ATOM 3687 O O . ALA B 1 189 ? 20.991 2.085 -15.463 1.00 91.78 187 ALA B O 1
ATOM 3689 N N . LYS B 1 190 ? 18.808 1.510 -15.448 1.00 91.57 188 LYS B N 1
ATOM 3690 C CA . LYS B 1 190 ? 18.880 0.700 -14.231 1.00 91.38 188 LYS B CA 1
ATOM 3691 C C . LYS B 1 190 ? 19.699 -0.565 -14.480 1.00 91.25 188 LYS B C 1
ATOM 3692 O O . LYS B 1 190 ? 20.501 -0.967 -13.638 1.00 91.27 188 LYS B O 1
ATOM 3698 N N . ALA B 1 191 ? 19.496 -1.177 -15.646 1.00 91.10 189 ALA B N 1
ATOM 3699 C CA . ALA B 1 191 ? 20.250 -2.363 -16.054 1.00 90.97 189 ALA B CA 1
ATOM 3700 C C . ALA B 1 191 ? 21.690 -2.021 -16.443 1.00 90.84 189 ALA B C 1
ATOM 3701 O O . ALA B 1 191 ? 22.528 -2.913 -16.585 1.00 90.81 189 ALA B O 1
ATOM 3703 N N . ASP B 1 192 ? 21.962 -0.729 -16.617 1.00 90.67 190 ASP B N 1
ATOM 3704 C CA . ASP B 1 192 ? 23.302 -0.243 -16.934 1.00 90.53 190 ASP B CA 1
ATOM 3705 C C . ASP B 1 192 ? 24.038 0.194 -15.669 1.00 90.38 190 ASP B C 1
ATOM 3706 O O . ASP B 1 192 ? 25.242 -0.033 -15.536 1.00 90.37 190 ASP B O 1
ATOM 3711 N N . PHE B 1 193 ? 23.307 0.822 -14.751 1.00 90.18 191 PHE B N 1
ATOM 3712 C CA . PHE B 1 193 ? 23.862 1.265 -13.473 1.00 89.99 191 PHE B CA 1
ATOM 3713 C C . PHE B 1 193 ? 24.187 0.081 -12.565 1.00 89.88 191 PHE B C 1
ATOM 3714 O O . PHE B 1 193 ? 25.313 -0.039 -12.087 1.00 89.90 191 PHE B O 1
ATOM 3722 N N . GLU B 1 194 ? 23.201 -0.790 -12.345 1.00 89.71 192 GLU B N 1
ATOM 3723 C CA . GLU B 1 194 ? 23.364 -1.963 -11.480 1.00 89.53 192 GLU B CA 1
ATOM 3724 C C . GLU B 1 194 ? 24.425 -2.943 -11.984 1.00 89.42 192 GLU B C 1
ATOM 3725 O O . GLU B 1 194 ? 25.067 -3.626 -11.186 1.00 89.47 192 GLU B O 1
ATOM 3731 N N . GLN B 1 195 ? 24.603 -3.008 -13.301 1.00 89.26 193 GLN B N 1
ATOM 3732 C CA . GLN B 1 195 ? 25.628 -3.861 -13.898 1.00 89.13 193 GLN B CA 1
ATOM 3733 C C . GLN B 1 195 ? 27.025 -3.279 -13.677 1.00 88.97 193 GLN B C 1
ATOM 3734 O O . GLN B 1 195 ? 27.943 -3.999 -13.280 1.00 89.01 193 GLN B O 1
ATOM 3740 N N . LYS B 1 196 ? 27.174 -1.981 -13.934 1.00 88.76 194 LYS B N 1
ATOM 3741 C CA . LYS B 1 196 ? 28.468 -1.305 -13.812 1.00 88.56 194 LYS B CA 1
ATOM 3742 C C . LYS B 1 196 ? 28.883 -1.043 -12.364 1.00 88.36 194 LYS B C 1
ATOM 3743 O O . LYS B 1 196 ? 30.070 -1.112 -12.041 1.00 88.36 194 LYS B O 1
ATOM 3749 N N . MET B 1 197 ? 27.909 -0.748 -11.504 1.00 88.11 195 MET B N 1
ATOM 3750 C CA . MET B 1 197 ? 28.170 -0.491 -10.084 1.00 87.86 195 MET B CA 1
ATOM 3751 C C . MET B 1 197 ? 28.672 -1.737 -9.357 1.00 87.65 195 MET B C 1
ATOM 3752 O O . MET B 1 197 ? 29.555 -1.646 -8.507 1.00 87.65 195 MET B O 1
ATOM 3757 N N . THR B 1 198 ? 28.108 -2.893 -9.703 1.00 87.39 196 THR B N 1
ATOM 3758 C CA . THR B 1 198 ? 28.530 -4.177 -9.141 1.00 87.16 196 THR B CA 1
ATOM 3759 C C . THR B 1 198 ? 29.990 -4.485 -9.502 1.00 86.99 196 THR B C 1
ATOM 3760 O O . THR B 1 198 ? 30.733 -5.043 -8.692 1.00 87.00 196 THR B O 1
ATOM 3764 N N . GLU B 1 199 ? 30.392 -4.103 -10.712 1.00 86.74 197 GLU B N 1
ATOM 3765 C CA . GLU B 1 199 ? 31.768 -4.283 -11.175 1.00 86.51 197 GLU B CA 1
ATOM 3766 C C . GLU B 1 199 ? 32.714 -3.253 -10.558 1.00 86.28 197 GLU B C 1
ATOM 3767 O O . GLU B 1 199 ? 33.882 -3.549 -10.303 1.00 86.27 197 GLU B O 1
ATOM 3773 N N . THR B 1 200 ? 32.197 -2.048 -10.322 1.00 85.95 198 THR B N 1
ATOM 3774 C CA . THR B 1 200 ? 32.988 -0.942 -9.783 1.00 85.63 198 THR B CA 1
ATOM 3775 C C . THR B 1 200 ? 33.194 -1.066 -8.270 1.00 85.42 198 THR B C 1
ATOM 3776 O O . THR B 1 200 ? 34.302 -0.844 -7.774 1.00 85.44 198 THR B O 1
ATOM 3780 N N . ALA B 1 201 ? 32.132 -1.425 -7.549 1.00 85.13 199 ALA B N 1
ATOM 3781 C CA . ALA B 1 201 ? 32.201 -1.633 -6.099 1.00 84.83 199 ALA B CA 1
ATOM 3782 C C . ALA B 1 201 ? 33.123 -2.794 -5.736 1.00 84.61 199 ALA B C 1
ATOM 3783 O O . ALA B 1 201 ? 33.810 -2.750 -4.715 1.00 84.61 199 ALA B O 1
ATOM 3785 N N . GLN B 1 202 ? 33.131 -3.827 -6.576 1.00 84.32 200 GLN B N 1
ATOM 3786 C CA . GLN B 1 202 ? 34.039 -4.959 -6.412 1.00 84.08 200 GLN B CA 1
ATOM 3787 C C . GLN B 1 202 ? 35.483 -4.545 -6.701 1.00 83.89 200 GLN B C 1
ATOM 3788 O O . GLN B 1 202 ? 36.413 -5.030 -6.054 1.00 83.92 200 GLN B O 1
ATOM 3794 N N . LYS B 1 203 ? 35.659 -3.645 -7.667 1.00 83.63 201 LYS B N 1
ATOM 3795 C CA . LYS B 1 203 ? 36.980 -3.119 -8.008 1.00 83.36 201 LYS B CA 1
ATOM 3796 C C . LYS B 1 203 ? 37.517 -2.214 -6.899 1.00 83.11 201 LYS B C 1
ATOM 3797 O O . LYS B 1 203 ? 38.712 -2.238 -6.605 1.00 83.10 201 LYS B O 1
ATOM 3803 N N . PHE B 1 204 ? 36.629 -1.431 -6.287 1.00 82.79 202 PHE B N 1
ATOM 3804 C CA . PHE B 1 204 ? 36.989 -0.569 -5.159 1.00 82.49 202 PHE B CA 1
ATOM 3805 C C . PHE B 1 204 ? 37.410 -1.360 -3.921 1.00 82.24 202 PHE B C 1
ATOM 3806 O O . PHE B 1 204 ? 38.257 -0.905 -3.153 1.00 82.24 202 PHE B O 1
ATOM 3814 N N . GLN B 1 205 ? 36.810 -2.534 -3.734 1.00 81.90 203 GLN B N 1
ATOM 3815 C CA . GLN B 1 205 ? 37.160 -3.423 -2.627 1.00 81.56 203 GLN B CA 1
ATOM 3816 C C . GLN B 1 205 ? 38.475 -4.150 -2.901 1.00 81.39 203 GLN B C 1
ATOM 3817 O O . GLN B 1 205 ? 39.291 -4.323 -1.995 1.00 81.38 203 GLN B O 1
ATOM 3823 N N . ASP B 1 206 ? 38.670 -4.567 -4.152 1.00 81.15 204 ASP B N 1
ATOM 3824 C CA . ASP B 1 206 ? 39.883 -5.275 -4.569 1.00 80.94 204 ASP B CA 1
ATOM 3825 C C . ASP B 1 206 ? 41.139 -4.413 -4.443 1.00 80.70 204 ASP B C 1
ATOM 3826 O O . ASP B 1 206 ? 42.194 -4.905 -4.032 1.00 80.68 204 ASP B O 1
ATOM 3831 N N . ILE B 1 207 ? 41.020 -3.134 -4.795 1.00 80.36 205 ILE B N 1
ATOM 3832 C CA . ILE B 1 207 ? 42.140 -2.195 -4.691 1.00 80.00 205 ILE B CA 1
ATOM 3833 C C . ILE B 1 207 ? 42.360 -1.735 -3.248 1.00 79.70 205 ILE B C 1
ATOM 3834 O O . ILE B 1 207 ? 43.471 -1.354 -2.872 1.00 79.67 205 ILE B O 1
ATOM 3839 N N . GLU B 1 208 ? 41.296 -1.780 -2.448 1.00 79.28 206 GLU B N 1
ATOM 3840 C CA . GLU B 1 208 ? 41.384 -1.476 -1.026 1.00 78.91 206 GLU B CA 1
ATOM 3841 C C . GLU B 1 208 ? 42.022 -2.646 -0.282 1.00 78.63 206 GLU B C 1
ATOM 3842 O O . GLU B 1 208 ? 42.696 -2.453 0.731 1.00 78.59 206 GLU B O 1
ATOM 3848 N N . GLU B 1 209 ? 41.802 -3.856 -0.795 1.00 78.26 207 GLU B N 1
ATOM 3849 C CA . GLU B 1 209 ? 42.459 -5.055 -0.283 1.00 77.89 207 GLU B CA 1
ATOM 3850 C C . GLU B 1 209 ? 43.964 -4.994 -0.523 1.00 77.63 207 GLU B C 1
ATOM 3851 O O . GLU B 1 209 ? 44.746 -5.271 0.385 1.00 77.65 207 GLU B O 1
ATOM 3857 N N . THR B 1 210 ? 44.360 -4.615 -1.739 1.00 77.25 208 THR B N 1
ATOM 3858 C CA . THR B 1 210 ? 45.778 -4.490 -2.100 1.00 76.89 208 THR B CA 1
ATOM 3859 C C . THR B 1 210 ? 46.458 -3.338 -1.354 1.00 76.59 208 THR B C 1
ATOM 3860 O O . THR B 1 210 ? 47.670 -3.368 -1.124 1.00 76.60 208 THR B O 1
ATOM 3864 N N . HIS B 1 211 ? 45.666 -2.332 -0.985 1.00 76.13 209 HIS B N 1
ATOM 3865 C CA . HIS B 1 211 ? 46.135 -1.210 -0.174 1.00 75.65 209 HIS B CA 1
ATOM 3866 C C . HIS B 1 211 ? 46.420 -1.653 1.260 1.00 75.35 209 HIS B C 1
ATOM 3867 O O . HIS B 1 211 ? 47.490 -1.367 1.801 1.00 75.30 209 HIS B O 1
ATOM 3874 N N . LEU B 1 212 ? 45.461 -2.357 1.859 1.00 74.95 210 LEU B N 1
ATOM 3875 C CA . LEU B 1 212 ? 45.557 -2.774 3.258 1.00 74.55 210 LEU B CA 1
ATOM 3876 C C . LEU B 1 212 ? 46.592 -3.869 3.507 1.00 74.33 210 LEU B C 1
ATOM 3877 O O . LEU B 1 212 ? 47.185 -3.918 4.585 1.00 74.33 210 LEU B O 1
ATOM 3882 N N . ILE B 1 213 ? 46.806 -4.744 2.524 1.00 73.99 211 ILE B N 1
ATOM 3883 C CA . ILE B 1 213 ? 47.825 -5.791 2.656 1.00 73.67 211 ILE B CA 1
ATOM 3884 C C . ILE B 1 213 ? 49.236 -5.213 2.566 1.00 73.46 211 ILE B C 1
ATOM 3885 O O . ILE B 1 213 ? 50.151 -5.695 3.234 1.00 73.46 211 ILE B O 1
ATOM 3890 N N . HIS B 1 214 ? 49.398 -4.172 1.750 1.00 73.18 212 HIS B N 1
ATOM 3891 C CA . HIS B 1 214 ? 50.700 -3.543 1.543 1.00 72.91 212 HIS B CA 1
ATOM 3892 C C . HIS B 1 214 ? 51.076 -2.604 2.687 1.00 72.68 212 HIS B C 1
ATOM 3893 O O . HIS B 1 214 ? 52.251 -2.483 3.034 1.00 72.75 212 HIS B O 1
ATOM 3900 N N . ILE B 1 215 ? 50.076 -1.940 3.262 1.00 72.33 213 ILE B N 1
ATOM 3901 C CA . ILE B 1 215 ? 50.276 -1.103 4.443 1.00 71.96 213 ILE B CA 1
ATOM 3902 C C . ILE B 1 215 ? 50.671 -1.963 5.648 1.00 71.72 213 ILE B C 1
ATOM 3903 O O . ILE B 1 215 ? 51.542 -1.578 6.430 1.00 71.75 213 ILE B O 1
ATOM 3908 N N . LYS B 1 216 ? 50.047 -3.133 5.774 1.00 71.36 214 LYS B N 1
ATOM 3909 C CA . LYS B 1 216 ? 50.386 -4.083 6.835 1.00 71.06 214 LYS B CA 1
ATOM 3910 C C . LYS B 1 216 ? 51.772 -4.710 6.649 1.00 70.83 214 LYS B C 1
ATOM 3911 O O . LYS B 1 216 ? 52.400 -5.131 7.623 1.00 70.81 214 LYS B O 1
ATOM 3917 N N . GLU B 1 217 ? 52.237 -4.771 5.402 1.00 70.48 215 GLU B N 1
ATOM 3918 C CA . GLU B 1 217 ? 53.584 -5.252 5.094 1.00 70.23 215 GLU B CA 1
ATOM 3919 C C . GLU B 1 217 ? 54.652 -4.248 5.518 1.00 69.81 215 GLU B C 1
ATOM 3920 O O . GLU B 1 217 ? 55.742 -4.637 5.939 1.00 69.85 215 GLU B O 1
ATOM 3926 N N . ILE B 1 218 ? 54.327 -2.962 5.395 1.00 69.30 216 ILE B N 1
ATOM 3927 C CA . ILE B 1 218 ? 55.207 -1.879 5.832 1.00 68.78 216 ILE B CA 1
ATOM 3928 C C . ILE B 1 218 ? 55.271 -1.827 7.361 1.00 68.41 216 ILE B C 1
ATOM 3929 O O . ILE B 1 218 ? 56.347 -1.653 7.938 1.00 68.40 216 ILE B O 1
ATOM 3934 N N . ILE B 1 219 ? 54.117 -1.987 8.005 1.00 67.94 217 ILE B N 1
ATOM 3935 C CA . ILE B 1 219 ? 54.041 -2.058 9.466 1.00 67.49 217 ILE B CA 1
ATOM 3936 C C . ILE B 1 219 ? 54.715 -3.338 9.967 1.00 67.22 217 ILE B C 1
ATOM 3937 O O . ILE B 1 219 ? 55.252 -3.372 11.076 1.00 67.24 217 ILE B O 1
ATOM 3942 N N . GLY B 1 220 ? 54.696 -4.377 9.136 1.00 66.89 218 GLY B N 1
ATOM 3943 C CA . GLY B 1 220 ? 55.452 -5.600 9.396 1.00 66.46 2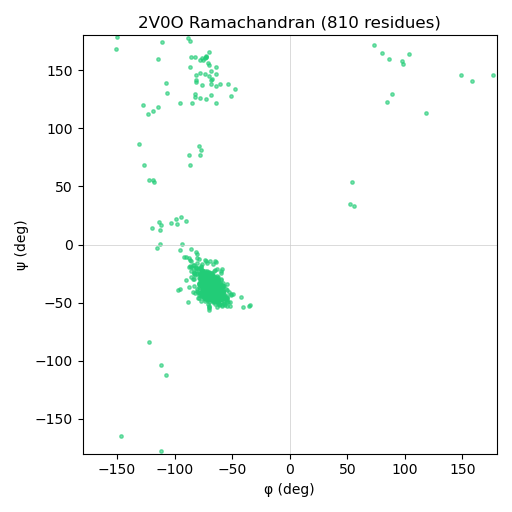18 GLY B CA 1
ATOM 3944 C C . GLY B 1 220 ? 56.948 -5.339 9.378 1.00 66.15 218 GLY B C 1
ATOM 3945 O O . GLY B 1 220 ? 57.685 -5.852 10.221 1.00 66.14 218 GLY B O 1
ATOM 3946 N N . SER B 1 221 ? 57.388 -4.530 8.414 1.00 65.84 219 SER B N 1
ATOM 3947 C CA . SER B 1 221 ? 58.787 -4.112 8.301 1.00 65.56 219 SER B CA 1
ATOM 3948 C C . SER B 1 221 ? 59.189 -3.178 9.442 1.00 65.34 219 SER B C 1
ATOM 3949 O O . SER B 1 221 ? 60.353 -3.148 9.849 1.00 65.34 219 SER B O 1
ATOM 3952 N N . LEU B 1 222 ? 58.218 -2.413 9.939 1.00 65.01 220 LEU B N 1
ATOM 3953 C CA . LEU B 1 222 ? 58.407 -1.551 11.100 1.00 64.68 220 LEU B CA 1
ATOM 3954 C C . LEU B 1 222 ? 58.638 -2.395 12.351 1.00 64.53 220 LEU B C 1
ATOM 3955 O O . LEU B 1 222 ? 59.583 -2.150 13.100 1.00 64.58 220 LEU B O 1
ATOM 3960 N N . SER B 1 223 ? 57.774 -3.387 12.562 1.00 64.27 221 SER B N 1
ATOM 3961 C CA . SER B 1 223 ? 57.875 -4.287 13.711 1.00 64.06 221 SER B CA 1
ATOM 3962 C C . SER B 1 223 ? 59.163 -5.107 13.696 1.00 63.89 221 SER B C 1
ATOM 3963 O O . SER B 1 223 ? 59.736 -5.379 14.751 1.00 63.89 221 SER B O 1
ATOM 3966 N N . ASN B 1 224 ? 59.604 -5.495 12.500 1.00 63.65 222 ASN B N 1
ATOM 3967 C CA . ASN B 1 224 ? 60.851 -6.234 12.325 1.00 63.39 222 ASN B CA 1
ATOM 3968 C C . ASN B 1 224 ? 62.073 -5.413 12.723 1.00 63.16 222 ASN B C 1
ATOM 3969 O O . ASN B 1 224 ? 62.953 -5.909 13.429 1.00 63.18 222 ASN B O 1
ATOM 3974 N N . ALA B 1 225 ? 62.112 -4.161 12.268 1.00 62.87 223 ALA B N 1
ATOM 3975 C CA . ALA B 1 225 ? 63.217 -3.246 12.557 1.00 62.63 223 ALA B CA 1
ATOM 3976 C C . ALA B 1 225 ? 63.354 -2.968 14.053 1.00 62.44 223 ALA B C 1
ATOM 3977 O O . ALA B 1 225 ? 64.467 -2.895 14.577 1.00 62.48 223 ALA B O 1
ATOM 3979 N N . ILE B 1 226 ? 62.218 -2.822 14.730 1.00 62.18 224 ILE B N 1
ATOM 3980 C CA . ILE B 1 226 ? 62.189 -2.593 16.174 1.00 61.92 224 ILE B CA 1
ATOM 3981 C C . ILE B 1 226 ? 62.575 -3.866 16.936 1.00 61.82 224 ILE B C 1
ATOM 3982 O O . ILE B 1 226 ? 63.300 -3.803 17.927 1.00 61.82 224 ILE B O 1
ATOM 3987 N N . LYS B 1 227 ? 62.102 -5.013 16.449 1.00 61.74 225 LYS B N 1
ATOM 3988 C CA . LYS B 1 227 ? 62.420 -6.323 17.024 1.00 61.66 225 LYS B CA 1
ATOM 3989 C C . LYS B 1 227 ? 63.912 -6.651 16.914 1.00 61.46 225 LYS B C 1
ATOM 3990 O O . LYS B 1 227 ? 64.495 -7.220 17.838 1.00 61.46 225 LYS B O 1
ATOM 3996 N N . GLU B 1 228 ? 64.516 -6.285 15.783 1.00 61.21 226 GLU B N 1
ATOM 3997 C CA . GLU B 1 228 ? 65.932 -6.545 15.525 1.00 61.02 226 GLU B CA 1
ATOM 3998 C C . GLU B 1 228 ? 66.832 -5.721 16.443 1.00 60.63 226 GLU B C 1
ATOM 3999 O O . GLU B 1 228 ? 67.799 -6.240 17.007 1.00 60.71 226 GLU B O 1
ATOM 4005 N N . ILE B 1 229 ? 66.506 -4.439 16.584 1.00 60.15 227 ILE B N 1
ATOM 4006 C CA . ILE B 1 229 ? 67.239 -3.535 17.469 1.00 59.65 227 ILE B CA 1
ATOM 4007 C C . ILE B 1 229 ? 67.009 -3.886 18.944 1.00 59.38 227 ILE B C 1
ATOM 4008 O O . ILE B 1 229 ? 67.934 -3.800 19.753 1.00 59.42 227 ILE B O 1
ATOM 4013 N N . HIS B 1 230 ? 65.789 -4.310 19.272 1.00 58.98 228 HIS B N 1
ATOM 4014 C CA . HIS B 1 230 ? 65.442 -4.769 20.620 1.00 58.63 228 HIS B CA 1
ATOM 4015 C C . HIS B 1 230 ? 66.272 -5.986 21.033 1.00 58.63 228 HIS B C 1
ATOM 4016 O O . HIS B 1 230 ? 66.621 -6.138 22.205 1.00 58.63 228 HIS B O 1
ATOM 4023 N N . LEU B 1 231 ? 66.580 -6.847 20.064 1.00 58.53 229 LEU B N 1
ATOM 4024 C CA . LEU B 1 231 ? 67.453 -7.997 20.286 1.00 58.41 229 LEU B CA 1
ATOM 4025 C C . LEU B 1 231 ? 68.884 -7.540 20.578 1.00 58.19 229 LEU B C 1
ATOM 4026 O O . LEU B 1 231 ? 69.535 -8.067 21.482 1.00 58.14 229 LEU B O 1
ATOM 4031 N N . GLN B 1 232 ? 69.353 -6.557 19.808 1.00 57.93 230 GLN B N 1
ATOM 4032 C CA . GLN B 1 232 ? 70.689 -5.979 19.974 1.00 57.71 230 GLN B CA 1
ATOM 4033 C C . GLN B 1 232 ? 70.842 -5.254 21.309 1.00 57.55 230 GLN B C 1
ATOM 4034 O O . GLN B 1 232 ? 71.888 -5.345 21.953 1.00 57.54 230 GLN B O 1
ATOM 4040 N N . ILE B 1 233 ? 69.795 -4.532 21.708 1.00 57.37 231 ILE B N 1
ATOM 4041 C CA . ILE B 1 233 ? 69.748 -3.837 22.994 1.00 57.17 231 ILE B CA 1
ATOM 4042 C C . ILE B 1 233 ? 69.866 -4.830 24.153 1.00 57.20 231 ILE B C 1
ATOM 4043 O O . ILE B 1 233 ? 70.559 -4.565 25.136 1.00 57.28 231 ILE B O 1
ATOM 4048 N N . GLY B 1 234 ? 69.204 -5.977 24.020 1.00 57.22 232 GLY B N 1
ATOM 4049 C CA . GLY B 1 234 ? 69.277 -7.045 25.016 1.00 57.25 232 GLY B CA 1
ATOM 4050 C C . GLY B 1 234 ? 70.652 -7.677 25.129 1.00 57.31 232 GLY B C 1
ATOM 4051 O O . GLY B 1 234 ? 71.044 -8.133 26.206 1.00 57.27 232 GLY B O 1
ATOM 4052 N N . GLN B 1 235 ? 71.380 -7.704 24.014 1.00 57.32 233 GLN B N 1
ATOM 4053 C CA . GLN B 1 235 ? 72.745 -8.227 23.977 1.00 57.44 233 GLN B CA 1
ATOM 4054 C C . GLN B 1 235 ? 73.718 -7.293 24.692 1.00 57.36 233 GLN B C 1
ATOM 4055 O O . GLN B 1 235 ? 74.633 -7.749 25.383 1.00 57.43 233 GLN B O 1
ATOM 4061 N N . VAL B 1 236 ? 73.513 -5.989 24.515 1.00 57.28 234 VAL B N 1
ATOM 4062 C CA . VAL B 1 236 ? 74.303 -4.964 25.196 1.00 57.17 234 VAL B CA 1
ATOM 4063 C C . VAL B 1 236 ? 74.126 -5.075 26.714 1.00 57.23 234 VAL B C 1
ATOM 4064 O O . VAL B 1 236 ? 75.103 -5.003 27.462 1.00 57.25 234 VAL B O 1
ATOM 4068 N N . HIS B 1 237 ? 72.885 -5.276 27.155 1.00 57.27 235 HIS B N 1
ATOM 4069 C CA . HIS B 1 237 ? 72.584 -5.447 28.578 1.00 57.45 235 HIS B CA 1
ATOM 4070 C C . HIS B 1 237 ? 73.282 -6.672 29.165 1.00 57.43 235 HIS B C 1
ATOM 4071 O O . HIS B 1 237 ? 73.703 -6.654 30.323 1.00 57.46 235 HIS B O 1
ATOM 4078 N N . GLU B 1 238 ? 73.402 -7.725 28.359 1.00 57.38 236 GLU B N 1
ATOM 4079 C CA . GLU B 1 238 ? 74.089 -8.950 28.769 1.00 57.29 236 GLU B CA 1
ATOM 4080 C C . GLU B 1 238 ? 75.609 -8.804 28.734 1.00 57.13 236 GLU B C 1
ATOM 4081 O O . GLU B 1 238 ? 76.310 -9.411 29.545 1.00 57.12 236 GLU B O 1
ATOM 4087 N N . GLU B 1 239 ? 76.106 -8.002 27.792 1.00 56.92 237 GLU B N 1
ATOM 4088 C CA . GLU B 1 239 ? 77.534 -7.700 27.694 1.00 56.72 237 GLU B CA 1
ATOM 4089 C C . GLU B 1 239 ? 77.982 -6.815 28.859 1.00 56.47 237 GLU B C 1
ATOM 4090 O O . GLU B 1 239 ? 79.095 -6.960 29.361 1.00 56.45 237 GLU B O 1
ATOM 4096 N N . PHE B 1 240 ? 77.107 -5.900 29.275 1.00 56.21 238 PHE B N 1
ATOM 4097 C CA . PHE B 1 240 ? 77.354 -5.049 30.436 1.00 55.95 238 PHE B CA 1
ATOM 4098 C C . PHE B 1 240 ? 77.432 -5.881 31.715 1.00 55.90 238 PHE B C 1
ATOM 4099 O O . PHE B 1 240 ? 78.329 -5.678 32.532 1.00 55.89 238 PHE B O 1
ATOM 4107 N N . ILE B 1 241 ? 76.495 -6.816 31.874 1.00 55.93 239 ILE B N 1
ATOM 4108 C CA . ILE B 1 241 ? 76.468 -7.721 33.027 1.00 55.94 239 ILE B CA 1
ATOM 4109 C C . ILE B 1 241 ? 77.736 -8.580 33.088 1.00 55.99 239 ILE B C 1
ATOM 4110 O O . ILE B 1 241 ? 78.299 -8.786 34.167 1.00 55.97 239 ILE B O 1
ATOM 4115 N N . ASN B 1 242 ? 78.182 -9.058 31.927 1.00 56.06 240 ASN B N 1
ATOM 4116 C CA . ASN B 1 242 ? 79.399 -9.863 31.826 1.00 56.13 240 ASN B CA 1
ATOM 4117 C C . ASN B 1 242 ? 80.656 -9.070 32.166 1.00 56.08 240 ASN B C 1
ATOM 4118 O O . ASN B 1 242 ? 81.483 -9.526 32.958 1.00 56.14 240 ASN B O 1
ATOM 4123 N N . ASN B 1 243 ? 80.787 -7.886 31.571 1.00 55.96 241 ASN B N 1
ATOM 4124 C CA . ASN B 1 243 ? 81.926 -7.003 31.823 1.00 55.88 241 ASN B CA 1
ATOM 4125 C C . ASN B 1 243 ? 82.021 -6.545 33.279 1.00 55.92 241 ASN B C 1
ATOM 4126 O O . ASN B 1 243 ? 83.117 -6.310 33.789 1.00 55.95 241 ASN B O 1
ATOM 4131 N N . MET B 1 244 ? 80.871 -6.424 33.937 1.00 55.96 242 MET B N 1
ATOM 4132 C CA . MET B 1 244 ? 80.824 -6.110 35.361 1.00 56.13 242 MET B CA 1
ATOM 4133 C C . MET B 1 244 ? 81.276 -7.296 36.208 1.00 56.29 242 MET B C 1
ATOM 4134 O O . MET B 1 244 ? 81.866 -7.119 37.276 1.00 56.37 242 MET B O 1
ATOM 4139 N N . ALA B 1 245 ? 80.991 -8.502 35.721 1.00 56.48 243 ALA B N 1
ATOM 4140 C CA . ALA B 1 245 ? 81.420 -9.732 36.379 1.00 56.56 243 ALA B CA 1
ATOM 4141 C C . ALA B 1 245 ? 82.920 -9.952 36.196 1.00 56.67 243 ALA B C 1
ATOM 4142 O O . ALA B 1 245 ? 83.591 -10.452 37.099 1.00 56.60 243 ALA B O 1
ATOM 4144 N N . ASN B 1 246 ? 83.432 -9.575 35.023 1.00 56.83 244 ASN B N 1
ATOM 4145 C CA . ASN B 1 246 ? 84.859 -9.672 34.716 1.00 57.03 244 ASN B CA 1
ATOM 4146 C C . ASN B 1 246 ? 85.699 -8.681 35.519 1.00 57.18 244 ASN B C 1
ATOM 4147 O O . ASN B 1 246 ? 86.824 -8.993 35.917 1.00 57.23 244 ASN B O 1
ATOM 4152 N N . THR B 1 247 ? 85.147 -7.490 35.751 1.00 57.38 245 THR B N 1
ATOM 4153 C CA . THR B 1 247 ? 85.787 -6.480 36.591 1.00 57.46 245 THR B CA 1
ATOM 4154 C C . THR B 1 247 ? 85.582 -6.868 38.055 1.00 57.52 245 THR B C 1
ATOM 4155 O O . THR B 1 247 ? 84.683 -6.364 38.734 1.00 57.49 245 THR B O 1
ATOM 4159 N N . THR B 1 248 ? 86.427 -7.784 38.519 1.00 57.68 246 THR B N 1
ATOM 4160 C CA . THR B 1 248 ? 86.329 -8.348 39.863 1.00 57.81 246 THR B CA 1
ATOM 4161 C C . THR B 1 248 ? 86.789 -7.358 40.933 1.00 57.90 246 THR B C 1
ATOM 4162 O O . THR B 1 248 ? 87.505 -6.397 40.637 1.00 57.86 246 THR B O 1
ATOM 4166 N N . VAL B 1 249 ? 86.365 -7.603 42.173 1.00 58.02 247 VAL B N 1
ATOM 4167 C CA . VAL B 1 249 ? 86.808 -6.828 43.334 1.00 58.19 247 VAL B CA 1
ATOM 4168 C C . VAL B 1 249 ? 88.333 -6.893 43.464 1.00 58.38 247 VAL B C 1
ATOM 4169 O O . VAL B 1 249 ? 88.983 -5.887 43.752 1.00 58.39 247 VAL B O 1
ATOM 4173 N N . GLU B 1 250 ? 88.884 -8.082 43.226 1.00 58.66 248 GLU B N 1
ATOM 4174 C CA . GLU B 1 250 ? 90.324 -8.332 43.300 1.00 58.95 248 GLU B CA 1
ATOM 4175 C C . GLU B 1 250 ? 91.111 -7.513 42.276 1.00 58.80 248 GLU B C 1
ATOM 4176 O O . GLU B 1 250 ? 92.174 -6.981 42.595 1.00 58.88 248 GLU B O 1
ATOM 4182 N N . SER B 1 251 ? 90.584 -7.411 41.054 1.00 58.70 249 SER B N 1
ATOM 4183 C CA . SER B 1 251 ? 91.252 -6.677 39.973 1.00 58.62 249 SER B CA 1
ATOM 4184 C C . SER B 1 251 ? 91.293 -5.170 40.224 1.00 58.63 249 SER B C 1
ATOM 4185 O O . SER B 1 251 ? 92.212 -4.487 39.770 1.00 58.69 249 SER B O 1
ATOM 4188 N N . LEU B 1 252 ? 90.292 -4.663 40.941 1.00 58.59 250 LEU B N 1
ATOM 4189 C CA . LEU B 1 252 ? 90.233 -3.251 41.315 1.00 58.53 250 LEU B CA 1
ATOM 4190 C C . LEU B 1 252 ? 91.175 -2.945 42.480 1.00 58.59 250 LEU B C 1
ATOM 4191 O O . LEU B 1 252 ? 91.852 -1.914 42.480 1.00 58.59 250 LEU B O 1
ATOM 4196 N N . ILE B 1 253 ? 91.207 -3.845 43.464 1.00 58.64 251 ILE B N 1
ATOM 4197 C CA . ILE B 1 253 ? 92.127 -3.756 44.603 1.00 58.69 251 ILE B CA 1
ATOM 4198 C C . ILE B 1 253 ? 93.581 -3.747 44.122 1.00 58.82 251 ILE B C 1
ATOM 4199 O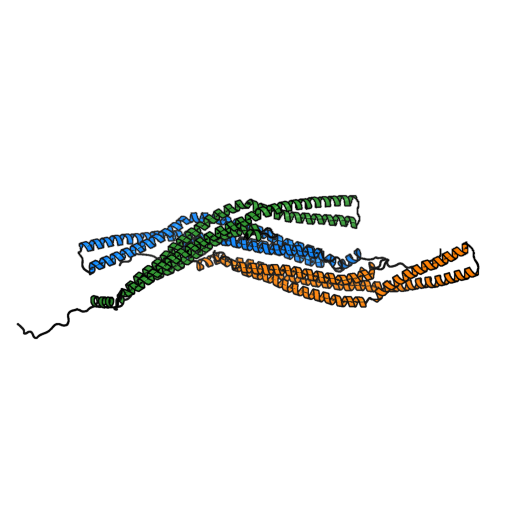 O . ILE B 1 253 ? 94.397 -2.957 44.600 1.00 58.83 251 ILE B O 1
ATOM 4204 N N . GLN B 1 254 ? 93.884 -4.622 43.166 1.00 59.01 252 GLN B N 1
ATOM 4205 C CA . GLN B 1 254 ? 95.206 -4.702 42.553 1.00 59.30 252 GLN B CA 1
ATOM 4206 C C . GLN B 1 254 ? 95.514 -3.461 41.718 1.00 59.44 252 GLN B C 1
ATOM 4207 O O . GLN B 1 254 ? 96.652 -2.984 41.703 1.00 59.49 252 GLN B O 1
ATOM 4213 N N . LYS B 1 255 ? 94.495 -2.951 41.027 1.00 59.70 253 LYS B N 1
ATOM 4214 C CA . LYS B 1 255 ? 94.627 -1.770 40.171 1.00 59.94 253 LYS B CA 1
ATOM 4215 C C . LYS B 1 255 ? 95.084 -0.552 40.971 1.00 60.06 253 LYS B C 1
ATOM 4216 O O . LYS B 1 255 ? 96.026 0.136 40.578 1.00 59.96 253 LYS B O 1
ATOM 4222 N N . PHE B 1 256 ? 94.409 -0.307 42.093 1.00 60.28 254 PHE B N 1
ATOM 4223 C CA . PHE B 1 256 ? 94.696 0.830 42.964 1.00 60.54 254 PHE B CA 1
ATOM 4224 C C . PHE B 1 256 ? 96.014 0.680 43.731 1.00 60.75 254 PHE B C 1
ATOM 4225 O O . PHE B 1 256 ? 96.780 1.637 43.841 1.00 60.82 254 PHE B O 1
ATOM 4233 N N . ALA B 1 257 ? 96.262 -0.517 44.260 1.00 61.03 255 ALA B N 1
ATOM 4234 C CA . ALA B 1 257 ? 97.465 -0.798 45.048 1.00 61.28 255 ALA B CA 1
ATOM 4235 C C . ALA B 1 257 ? 98.754 -0.602 44.254 1.00 61.49 255 ALA B C 1
ATOM 4236 O O . ALA B 1 257 ? 99.755 -0.125 44.789 1.00 61.50 255 ALA B O 1
ATOM 4238 N N . GLU B 1 258 ? 98.719 -0.966 42.976 1.00 61.81 256 GLU B N 1
ATOM 4239 C CA . GLU B 1 258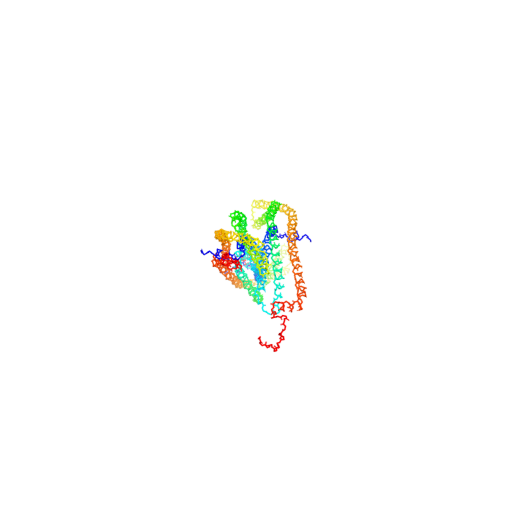 ? 99.882 -0.836 42.104 1.00 62.24 256 GLU B CA 1
ATOM 4240 C C . GLU B 1 258 ? 99.984 0.551 41.462 1.00 62.39 256 GLU B C 1
ATOM 4241 O O . GLU B 1 258 ? 101.053 0.947 40.991 1.00 62.44 256 GLU B O 1
ATOM 4247 N N . SER B 1 259 ? 98.871 1.282 41.456 1.00 62.62 257 SER B N 1
ATOM 4248 C CA . SER B 1 259 ? 98.827 2.633 40.902 1.00 62.85 257 SER B CA 1
ATOM 4249 C C . SER B 1 259 ? 99.197 3.683 41.948 1.00 63.05 257 SER B C 1
ATOM 4250 O O . SER B 1 259 ? 100.038 4.548 41.695 1.00 62.99 257 SER B O 1
ATOM 4253 N N . LYS B 1 260 ? 98.570 3.596 43.119 1.00 63.38 258 LYS B N 1
ATOM 4254 C CA . LYS B 1 260 ? 98.738 4.604 44.167 1.00 63.77 258 LYS B CA 1
ATOM 4255 C C . LYS B 1 260 ? 99.482 4.112 45.415 1.00 64.03 258 LYS B C 1
ATOM 4256 O O . LYS B 1 260 ? 99.431 4.751 46.471 1.00 64.03 258 LYS B O 1
ATOM 4262 N N . GLY B 1 261 ? 100.179 2.986 45.280 1.00 64.38 259 GLY B N 1
ATOM 4263 C CA . GLY B 1 261 ? 100.992 2.431 46.361 1.00 64.80 259 GLY B CA 1
ATOM 4264 C C . GLY B 1 261 ? 102.208 3.282 46.671 1.00 65.12 259 GLY B C 1
ATOM 4265 O O . GLY B 1 261 ? 102.880 3.771 45.760 1.00 65.07 259 GLY B O 1
ATOM 4266 N N . THR B 1 262 ? 102.488 3.451 47.962 1.00 65.59 260 THR B N 1
ATOM 4267 C CA . THR B 1 262 ? 103.570 4.328 48.427 1.00 66.08 260 THR B CA 1
ATOM 4268 C C . THR B 1 262 ? 104.953 3.670 48.420 1.00 66.54 260 THR B C 1
ATOM 4269 O O . THR B 1 262 ? 105.973 4.361 48.472 1.00 66.59 260 THR B O 1
ATOM 4273 N N . GLY B 1 263 ? 104.983 2.340 48.357 1.00 67.14 261 GLY B N 1
ATOM 4274 C CA . GLY B 1 263 ? 106.241 1.600 48.290 1.00 67.91 261 GLY B CA 1
ATOM 4275 C C . GLY B 1 263 ? 106.131 0.156 48.737 1.00 68.51 261 GLY B C 1
ATOM 4276 O O . GLY B 1 263 ? 105.424 -0.155 49.698 1.00 68.43 261 GLY B O 1
ATOM 4277 N N . LYS B 1 264 ? 106.839 -0.722 48.031 1.00 69.19 262 LYS B N 1
ATOM 4278 C CA . LYS B 1 264 ? 106.874 -2.149 48.354 1.00 69.95 262 LYS B CA 1
ATOM 4279 C C . LYS B 1 264 ? 107.803 -2.443 49.532 1.00 70.47 262 LYS B C 1
ATOM 4280 O O . LYS B 1 264 ? 107.529 -3.333 50.341 1.00 70.46 262 LYS B O 1
ATOM 4286 N N . GLU B 1 265 ? 108.899 -1.688 49.615 1.00 71.20 263 GLU B N 1
ATOM 4287 C CA . GLU B 1 265 ? 109.930 -1.894 50.634 1.00 71.88 263 GLU B CA 1
ATOM 4288 C C . GLU B 1 265 ? 109.578 -1.245 51.977 1.00 72.25 263 GLU B C 1
ATOM 4289 O O . GLU B 1 265 ? 109.218 -0.067 52.039 1.00 72.24 263 GLU B O 1
ATOM 4295 N N . ARG B 1 266 ? 109.686 -2.033 53.043 1.00 72.83 264 ARG B N 1
ATOM 4296 C CA . ARG B 1 266 ? 109.402 -1.574 54.402 1.00 73.40 264 ARG B CA 1
ATOM 4297 C C . ARG B 1 266 ? 110.507 -0.636 54.909 1.00 73.91 264 ARG B C 1
ATOM 4298 O O . ARG B 1 266 ? 111.600 -0.612 54.332 1.00 73.92 264 ARG B O 1
ATOM 4306 N N . PRO B 1 267 ? 110.227 0.148 55.977 1.00 74.43 265 PRO B N 1
ATOM 4307 C CA . PRO B 1 267 ? 111.238 1.033 56.567 1.00 74.88 265 PRO B CA 1
ATOM 4308 C C . PRO B 1 267 ? 112.574 0.323 56.791 1.00 75.39 265 PRO B C 1
ATOM 4309 O O . PRO B 1 267 ? 112.601 -0.803 57.295 1.00 75.44 265 PRO B O 1
ATOM 4313 N N . GLY B 1 268 ? 113.665 0.981 56.407 1.00 75.92 266 GLY B N 1
ATOM 4314 C CA . GLY B 1 268 ? 114.997 0.381 56.465 1.00 76.63 266 GLY B CA 1
ATOM 4315 C C . GLY B 1 268 ? 115.564 0.227 57.865 1.00 77.13 266 GLY B C 1
ATOM 4316 O O . GLY B 1 268 ? 115.101 0.870 58.811 1.00 77.14 266 GLY B O 1
ATOM 4317 N N . LEU B 1 269 ? 116.569 -0.639 57.987 1.00 77.65 267 LEU B N 1
ATOM 4318 C CA . LEU B 1 269 ? 117.291 -0.839 59.242 1.00 78.17 267 LEU B CA 1
ATOM 4319 C C . LEU B 1 269 ? 118.356 0.239 59.413 1.00 78.53 267 LEU B C 1
ATOM 4320 O O . LEU B 1 269 ? 119.185 0.450 58.524 1.00 78.53 267 LEU B O 1
ATOM 4325 N N . ILE B 1 270 ? 118.325 0.918 60.557 1.00 79.04 268 ILE B N 1
ATOM 4326 C CA . ILE B 1 270 ? 119.315 1.948 60.871 1.00 79.52 268 ILE B CA 1
ATOM 4327 C C . ILE B 1 270 ? 120.103 1.578 62.128 1.00 79.87 268 ILE B C 1
ATOM 4328 O O . ILE B 1 270 ? 119.547 1.490 63.225 1.00 79.90 268 ILE B O 1
ATOM 4333 N N . GLU B 1 271 ? 121.402 1.354 61.942 1.00 80.37 269 GLU B N 1
ATOM 4334 C CA . GLU B 1 271 ? 122.316 1.025 63.034 1.00 80.88 269 GLU B CA 1
ATOM 4335 C C . GLU B 1 271 ? 123.288 2.182 63.279 1.00 81.26 269 GLU B C 1
ATOM 4336 O O . GLU B 1 271 ? 123.292 3.167 62.534 1.00 81.32 269 GLU B O 1
ATOM 4342 N N . PHE B 1 272 ? 124.103 2.056 64.325 1.00 81.73 270 PHE B N 1
ATOM 4343 C CA . PHE B 1 272 ? 125.135 3.044 64.636 1.00 82.17 270 PHE B CA 1
ATOM 4344 C C . PHE B 1 272 ? 126.187 3.121 63.529 1.00 82.48 270 PHE B C 1
ATOM 4345 O O . PHE B 1 272 ? 126.643 2.094 63.018 1.00 82.50 270 PHE B O 1
ATOM 4353 N N . GLU B 1 273 ? 126.560 4.346 63.167 1.00 82.89 271 GLU B N 1
ATOM 4354 C CA . GLU B 1 273 ? 127.616 4.585 62.186 1.00 83.34 271 GLU B CA 1
ATOM 4355 C C . GLU B 1 273 ? 128.664 5.541 62.749 1.00 83.57 271 GLU B C 1
ATOM 4356 O O . GLU B 1 273 ? 128.353 6.683 63.102 1.00 83.55 271 GLU B O 1
ATOM 4362 N N . GLU B 1 274 ? 129.902 5.058 62.833 1.00 83.89 272 GLU B N 1
ATOM 4363 C CA . GLU B 1 274 ? 131.004 5.809 63.431 1.00 84.23 272 GLU B CA 1
ATOM 4364 C C . GLU B 1 274 ? 131.612 6.819 62.458 1.00 84.39 272 GLU B C 1
ATOM 4365 O O . GLU B 1 274 ? 131.770 6.533 61.269 1.00 84.44 272 GLU B O 1
ATOM 4371 N N . CYS B 1 275 ? 131.949 7.998 62.980 1.00 84.60 273 CYS B N 1
ATOM 4372 C CA . CYS B 1 275 ? 132.543 9.075 62.191 1.00 84.85 273 CYS B CA 1
ATOM 4373 C C . CYS B 1 275 ? 133.989 8.757 61.815 1.00 84.80 273 CYS B C 1
ATOM 4374 O O . CYS B 1 275 ? 134.428 9.035 60.699 1.00 84.80 273 CYS B O 1
ATOM 4377 N N . MET C 1 5 ? 71.772 37.565 37.296 1.00 61.55 3 MET C N 1
ATOM 4378 C CA . MET C 1 5 ? 72.477 37.491 38.611 1.00 61.60 3 MET C CA 1
ATOM 4379 C C . MET C 1 5 ? 71.880 36.408 39.516 1.00 61.33 3 MET C C 1
ATOM 4380 O O . MET C 1 5 ? 72.614 35.698 40.208 1.00 61.37 3 MET C O 1
ATOM 4385 N N . ALA C 1 6 ? 70.553 36.285 39.507 1.00 60.99 4 ALA C N 1
ATOM 4386 C CA . ALA C 1 6 ? 69.870 35.206 40.219 1.00 60.57 4 ALA C CA 1
ATOM 4387 C C . ALA C 1 6 ? 69.782 33.976 39.316 1.00 60.26 4 ALA C C 1
ATOM 4388 O O . ALA C 1 6 ? 68.696 33.584 38.880 1.00 60.35 4 ALA C O 1
ATOM 4390 N N . TYR C 1 7 ? 70.942 33.379 39.045 1.00 59.83 5 TYR C N 1
ATOM 4391 C CA . TYR C 1 7 ? 71.078 32.284 38.081 1.00 59.34 5 TYR C CA 1
ATOM 4392 C C . TYR C 1 7 ? 70.343 31.008 38.480 1.00 58.98 5 TYR C C 1
ATOM 4393 O O . TYR C 1 7 ? 69.812 30.305 37.622 1.00 58.90 5 TYR C O 1
ATOM 4402 N N . PHE C 1 8 ? 70.319 30.716 39.776 1.00 58.51 6 PHE C N 1
ATOM 4403 C CA . PHE C 1 8 ? 69.715 29.485 40.283 1.00 58.19 6 PHE C CA 1
ATOM 4404 C C . PHE C 1 8 ? 68.186 29.537 40.316 1.00 58.01 6 PHE C C 1
ATOM 4405 O O . PHE C 1 8 ? 67.524 28.508 40.177 1.00 58.01 6 PHE C O 1
ATOM 4413 N N . VAL C 1 9 ? 67.638 30.736 40.509 1.00 57.79 7 VAL C N 1
ATOM 4414 C CA . VAL C 1 9 ? 66.188 30.945 40.518 1.00 57.54 7 VAL C CA 1
ATOM 4415 C C . VAL C 1 9 ? 65.615 30.852 39.105 1.00 57.42 7 VAL C C 1
ATOM 4416 O O . VAL C 1 9 ? 64.600 30.190 38.879 1.00 57.46 7 VAL C O 1
ATOM 4420 N N . GLU C 1 10 ? 66.289 31.498 38.159 1.00 57.13 8 GLU C N 1
ATOM 4421 C CA . GLU C 1 10 ? 65.796 31.616 36.791 1.00 57.03 8 GLU C CA 1
ATOM 4422 C C . GLU C 1 10 ? 65.974 30.352 35.947 1.00 56.57 8 GLU C C 1
ATOM 4423 O O . GLU C 1 10 ? 65.305 30.195 34.926 1.00 56.65 8 GLU C O 1
ATOM 4429 N N . ASN C 1 11 ? 66.856 29.451 36.378 1.00 56.17 9 ASN C N 1
ATOM 4430 C CA . ASN C 1 11 ? 67.262 28.312 35.547 1.00 55.67 9 ASN C CA 1
ATOM 4431 C C . ASN C 1 11 ? 66.895 26.921 36.060 1.00 55.36 9 ASN C C 1
ATOM 4432 O O . ASN C 1 11 ? 67.150 25.928 35.377 1.00 55.31 9 ASN C O 1
ATOM 4437 N N . PHE C 1 12 ? 66.299 26.840 37.247 1.00 54.94 10 PHE C N 1
ATOM 4438 C CA . PHE C 1 12 ? 66.013 25.534 37.841 1.00 54.56 10 PHE C CA 1
ATOM 4439 C C . PHE C 1 12 ? 64.529 25.241 38.074 1.00 54.36 10 PHE C C 1
ATOM 4440 O O . PHE C 1 12 ? 64.110 24.886 39.179 1.00 54.33 10 PHE C O 1
ATOM 4448 N N . TRP C 1 13 ? 63.751 25.381 37.002 1.00 54.04 11 TRP C N 1
ATOM 4449 C CA . TRP C 1 13 ? 62.328 25.062 37.011 1.00 53.71 11 TRP C CA 1
ATOM 4450 C C . TRP C 1 13 ? 62.067 23.779 36.223 1.00 53.67 11 TRP C C 1
ATOM 4451 O O . TRP C 1 13 ? 62.486 22.698 36.643 1.00 53.71 11 TRP C O 1
ATOM 4462 N N . GLY C 1 14 ? 61.385 23.900 35.087 1.00 53.54 12 GLY C N 1
ATOM 4463 C CA . GLY C 1 14 ? 61.077 22.746 34.245 1.00 53.42 12 GLY C CA 1
ATOM 4464 C C . GLY C 1 14 ? 59.805 22.019 34.645 1.00 53.34 12 GLY C C 1
ATOM 4465 O O . GLY C 1 14 ? 59.337 22.135 35.785 1.00 53.31 12 GLY C O 1
ATOM 4466 N N . GLU C 1 15 ? 59.262 21.254 33.699 1.00 53.14 13 GLU C N 1
ATOM 4467 C CA . GLU C 1 15 ? 57.980 20.558 33.864 1.00 52.97 13 GLU C CA 1
ATOM 4468 C C . GLU C 1 15 ? 58.026 19.384 34.846 1.00 52.57 13 GLU C C 1
ATOM 4469 O O . GLU C 1 15 ? 57.001 19.010 35.421 1.00 52.61 13 GLU C O 1
ATOM 4475 N N . LYS C 1 16 ? 59.215 18.812 35.029 1.00 52.08 14 LYS C N 1
ATOM 4476 C CA . LYS C 1 16 ? 59.413 17.687 35.943 1.00 51.59 14 LYS C CA 1
ATOM 4477 C C . LYS C 1 16 ? 59.487 18.134 37.401 1.00 51.12 14 LYS C C 1
ATOM 4478 O O . LYS C 1 16 ? 59.432 17.300 38.308 1.00 51.08 14 LYS C O 1
ATOM 4484 N N . ASN C 1 17 ? 59.618 19.446 37.613 1.00 50.54 15 ASN C N 1
ATOM 4485 C CA . ASN C 1 17 ? 59.839 20.036 38.941 1.00 50.04 15 ASN C CA 1
ATOM 4486 C C . ASN C 1 17 ? 61.027 19.396 39.675 1.00 49.65 15 ASN C C 1
ATOM 4487 O O . ASN C 1 17 ? 61.016 19.253 40.902 1.00 49.56 15 ASN C O 1
ATOM 4492 N N . SER C 1 18 ? 62.049 19.023 38.904 1.00 49.05 16 SER C N 1
ATOM 4493 C CA . SER C 1 18 ? 63.194 18.274 39.418 1.00 48.44 16 SER C CA 1
ATOM 4494 C C . SER C 1 18 ? 64.357 19.175 39.832 1.00 48.19 16 SER C C 1
ATOM 4495 O O . SER C 1 18 ? 65.391 18.688 40.300 1.00 48.22 16 SER C O 1
ATOM 4498 N N . GLY C 1 19 ? 64.172 20.485 39.674 1.00 47.77 17 GLY C N 1
ATOM 4499 C CA . GLY C 1 19 ? 65.215 21.475 39.950 1.00 47.22 17 GLY C CA 1
ATOM 4500 C C . GLY C 1 19 ? 65.764 21.479 41.364 1.00 46.81 17 GLY C C 1
ATOM 4501 O O . GLY C 1 19 ? 66.953 21.719 41.567 1.00 46.84 17 GLY C O 1
ATOM 4502 N N . PHE C 1 20 ? 64.897 21.223 42.341 1.00 46.47 18 PHE C N 1
ATOM 4503 C CA . PHE C 1 20 ? 65.306 21.144 43.742 1.00 46.04 18 PHE C CA 1
ATOM 4504 C C . PHE C 1 20 ? 66.320 20.020 43.939 1.00 45.85 18 PHE C C 1
ATOM 4505 O O . PHE C 1 20 ? 67.394 20.236 44.500 1.00 45.92 18 PHE C O 1
ATOM 4513 N N . ASP C 1 21 ? 65.965 18.828 43.463 1.00 45.54 19 ASP C N 1
ATOM 4514 C CA . ASP C 1 21 ? 66.809 17.638 43.567 1.00 45.29 19 ASP C CA 1
ATOM 4515 C C . ASP C 1 21 ? 68.207 17.868 42.994 1.00 45.06 19 ASP C C 1
ATOM 4516 O O . ASP C 1 21 ? 69.202 17.471 43.600 1.00 45.11 19 ASP C O 1
ATOM 4521 N N . VAL C 1 22 ? 68.271 18.513 41.831 1.00 44.73 20 VAL C N 1
ATOM 4522 C CA . VAL C 1 22 ? 69.541 18.830 41.181 1.00 44.34 20 VAL C CA 1
ATOM 4523 C C . VAL C 1 22 ? 70.371 19.786 42.041 1.00 44.21 20 VAL C C 1
ATOM 4524 O O . VAL C 1 22 ? 71.552 19.535 42.295 1.00 44.33 20 VAL C O 1
ATOM 4528 N N . LEU C 1 23 ? 69.742 20.863 42.504 1.00 43.94 21 LEU C N 1
ATOM 4529 C CA . LEU C 1 23 ? 70.419 21.867 43.323 1.00 43.66 21 LEU C CA 1
ATOM 4530 C C . LEU C 1 23 ? 70.892 21.337 44.675 1.00 43.51 21 LEU C C 1
ATOM 4531 O O . LEU C 1 23 ? 71.973 21.703 45.143 1.00 43.59 21 LEU C O 1
ATOM 4536 N N . TYR C 1 24 ? 70.085 20.479 45.295 1.00 43.29 22 TYR C N 1
ATOM 4537 C CA . TYR C 1 24 ? 70.431 19.895 46.589 1.00 43.04 22 TYR C CA 1
ATOM 4538 C C . TYR C 1 24 ? 71.635 18.969 46.468 1.00 42.80 22 TYR C C 1
ATOM 4539 O O . TYR C 1 24 ? 72.560 19.040 47.276 1.00 42.87 22 TYR C O 1
ATOM 4548 N N . HIS C 1 25 ? 71.619 18.101 45.462 1.00 42.35 23 HIS C N 1
ATOM 4549 C CA . HIS C 1 25 ? 72.716 17.161 45.268 1.00 41.95 23 HIS C CA 1
ATOM 4550 C C . HIS C 1 25 ? 73.980 17.843 44.756 1.00 41.51 23 HIS C C 1
ATOM 4551 O O . HIS C 1 25 ? 75.083 17.359 45.005 1.00 41.26 23 HIS C O 1
ATOM 4558 N N . ASN C 1 26 ? 73.814 18.974 44.071 1.00 41.21 24 ASN C N 1
ATOM 4559 C CA . ASN C 1 26 ? 74.950 19.807 43.674 1.00 41.00 24 ASN C CA 1
ATOM 4560 C C . ASN C 1 26 ? 75.676 20.372 44.889 1.00 40.78 24 ASN C C 1
ATOM 4561 O O . ASN C 1 26 ? 76.907 20.423 44.920 1.00 40.84 24 ASN C O 1
ATOM 4566 N N . MET C 1 27 ? 74.902 20.793 45.887 1.00 40.59 25 MET C N 1
ATOM 4567 C CA . MET C 1 27 ? 75.450 21.214 47.171 1.00 40.23 25 MET C CA 1
ATOM 4568 C C . MET C 1 27 ? 76.293 20.083 47.757 1.00 40.09 25 MET C C 1
ATOM 4569 O O . MET C 1 27 ? 77.421 20.307 48.192 1.00 40.25 25 MET C O 1
ATOM 4574 N N . LYS C 1 28 ? 75.745 18.869 47.735 1.00 39.85 26 LYS C N 1
ATOM 4575 C CA . LYS C 1 28 ? 76.436 17.686 48.241 1.00 39.65 26 LYS C CA 1
ATOM 4576 C C . LYS C 1 28 ? 77.709 17.370 47.453 1.00 39.45 26 LYS C C 1
ATOM 4577 O O . LYS C 1 28 ? 78.701 16.928 48.029 1.00 39.46 26 LYS C O 1
ATOM 4583 N N . HIS C 1 29 ? 77.677 17.605 46.140 1.00 39.13 27 HIS C N 1
ATOM 4584 C CA . HIS C 1 29 ? 78.845 17.381 45.285 1.00 38.73 27 HIS C CA 1
ATOM 4585 C C . HIS C 1 29 ? 80.021 18.279 45.659 1.00 38.61 27 HIS C C 1
ATOM 4586 O O . HIS C 1 29 ? 81.165 17.977 45.330 1.00 38.66 27 HIS C O 1
ATOM 4593 N N . GLY C 1 30 ? 79.730 19.379 46.350 1.00 38.55 28 GLY C N 1
ATOM 4594 C CA . GLY C 1 30 ? 80.757 20.282 46.863 1.00 38.39 28 GLY C CA 1
ATOM 4595 C C . GLY C 1 30 ? 81.719 19.605 47.821 1.00 38.34 28 GLY C C 1
ATOM 4596 O O . GLY C 1 30 ? 82.851 20.057 47.983 1.00 38.54 28 GLY C O 1
ATOM 4597 N N . GLN C 1 31 ? 81.261 18.523 48.454 1.00 38.21 29 GLN C N 1
ATOM 4598 C CA . GLN C 1 31 ? 82.099 17.688 49.321 1.00 38.09 29 GLN C CA 1
ATOM 4599 C C . GLN C 1 31 ? 83.161 16.937 48.521 1.00 37.89 29 GLN C C 1
ATOM 4600 O O . GLN C 1 31 ? 84.262 16.697 49.018 1.00 38.09 29 GLN C O 1
ATOM 4606 N N . ILE C 1 32 ? 82.818 16.554 47.293 1.00 37.75 30 ILE C N 1
ATOM 4607 C CA . ILE C 1 32 ? 83.771 15.927 46.370 1.00 37.37 30 ILE C CA 1
ATOM 4608 C C . ILE C 1 32 ? 84.911 16.902 46.061 1.00 37.08 30 ILE C C 1
ATOM 4609 O O . ILE C 1 32 ? 86.083 16.547 46.172 1.00 37.00 30 ILE C O 1
ATOM 4614 N N . SER C 1 33 ? 84.554 18.137 45.713 1.00 36.97 31 SER C N 1
ATOM 4615 C CA . SER C 1 33 ? 85.525 19.187 45.386 1.00 36.75 31 SER C CA 1
ATOM 4616 C C . SER C 1 33 ? 86.599 19.338 46.463 1.00 36.93 31 SER C C 1
ATOM 4617 O O . SER C 1 33 ? 87.784 19.456 46.154 1.00 36.79 31 SER C O 1
ATOM 4620 N N . THR C 1 34 ? 86.165 19.321 47.725 1.00 36.91 32 THR C N 1
ATOM 4621 C CA . THR C 1 34 ? 87.047 19.458 48.881 1.00 37.00 32 THR C CA 1
ATOM 4622 C C . THR C 1 34 ? 88.018 18.277 49.024 1.00 37.08 32 THR C C 1
ATOM 4623 O O . THR C 1 34 ? 89.197 18.472 49.318 1.00 37.11 32 THR C O 1
ATOM 4627 N N . LYS C 1 35 ? 87.518 17.061 48.821 1.00 37.28 33 LYS C N 1
ATOM 4628 C CA . LYS C 1 35 ? 88.350 15.854 48.842 1.00 37.47 33 LYS C CA 1
ATOM 4629 C C . LYS C 1 35 ? 89.361 15.835 47.691 1.00 37.60 33 LYS C C 1
ATOM 4630 O O . LYS C 1 35 ? 90.482 15.346 47.843 1.00 37.65 33 LYS C O 1
ATOM 4636 N N . GLU C 1 36 ? 88.949 16.360 46.541 1.00 37.72 34 GLU C N 1
ATOM 4637 C CA . GLU C 1 36 ? 89.781 16.344 45.338 1.00 37.87 34 GLU C CA 1
ATOM 4638 C C . GLU C 1 36 ? 90.913 17.370 45.412 1.00 38.00 34 GLU C C 1
ATOM 4639 O O . GLU C 1 36 ? 92.039 17.090 44.993 1.00 38.01 34 GLU C O 1
ATOM 4645 N N . LEU C 1 37 ? 90.608 18.545 45.965 1.00 38.07 35 LEU C N 1
ATOM 4646 C CA . LEU C 1 37 ? 91.594 19.604 46.171 1.00 37.83 35 LEU C CA 1
ATOM 4647 C C . LEU C 1 37 ? 92.660 19.175 47.174 1.00 37.93 35 LEU C C 1
ATOM 4648 O O . LEU C 1 37 ? 93.850 19.422 46.966 1.00 37.83 35 LEU C O 1
ATOM 4653 N N . ALA C 1 38 ? 92.225 18.531 48.258 1.00 37.90 36 ALA C N 1
ATOM 4654 C CA . ALA C 1 38 ? 93.137 17.998 49.266 1.00 37.89 36 ALA C CA 1
ATOM 4655 C C . ALA C 1 38 ? 94.080 16.962 48.658 1.00 38.02 36 ALA C C 1
ATOM 4656 O O . ALA C 1 38 ? 95.261 16.922 49.001 1.00 38.28 36 ALA C O 1
ATOM 4658 N N . ASP C 1 39 ? 93.550 16.134 47.759 1.00 38.03 37 ASP C N 1
ATOM 4659 C CA . ASP C 1 39 ? 94.345 15.150 47.017 1.00 38.10 37 ASP C CA 1
ATOM 4660 C C . ASP C 1 39 ? 95.415 15.834 46.169 1.00 38.01 37 ASP C C 1
ATOM 4661 O O . ASP C 1 39 ? 96.551 15.366 46.105 1.00 38.19 37 ASP C O 1
ATOM 4666 N N . PHE C 1 40 ? 95.046 16.945 45.535 1.00 38.03 38 PHE C N 1
ATOM 4667 C CA . PHE C 1 40 ? 95.955 17.701 44.673 1.00 38.01 38 PHE C CA 1
ATOM 4668 C C . PHE C 1 40 ? 97.120 18.310 45.450 1.00 38.22 38 PHE C C 1
ATOM 4669 O O . PHE C 1 40 ? 98.275 18.162 45.052 1.00 38.19 38 PHE C O 1
ATOM 4677 N N . VAL C 1 41 ? 96.813 18.989 46.557 1.00 38.49 39 VAL C N 1
ATOM 4678 C CA . VAL C 1 41 ? 97.840 19.584 47.418 1.00 38.59 39 VAL C CA 1
ATOM 4679 C C . VAL C 1 41 ? 98.713 18.492 48.045 1.00 38.69 39 VAL C C 1
ATOM 4680 O O . VAL C 1 41 ? 99.911 18.687 48.258 1.00 38.69 39 VAL C O 1
ATOM 4684 N N . ARG C 1 42 ? 98.099 17.342 48.315 1.00 38.88 40 ARG C N 1
ATOM 4685 C CA . ARG C 1 42 ? 98.787 16.168 48.846 1.00 39.13 40 ARG C CA 1
ATOM 4686 C C . ARG C 1 42 ? 99.819 15.627 47.846 1.00 39.23 40 ARG C C 1
ATOM 4687 O O . ARG C 1 42 ? 100.935 15.274 48.227 1.00 39.34 40 ARG C O 1
ATOM 4695 N N . GLU C 1 43 ? 99.445 15.579 46.570 1.00 39.43 41 GLU C N 1
ATOM 4696 C CA . GLU C 1 43 ? 100.339 15.094 45.510 1.00 39.68 41 GLU C CA 1
ATOM 4697 C C . GLU C 1 43 ? 101.424 16.118 45.151 1.00 39.55 41 GLU C C 1
ATOM 4698 O O . GLU C 1 43 ? 102.556 15.747 44.834 1.00 39.67 41 GLU C O 1
ATOM 4704 N N . ARG C 1 44 ? 101.075 17.402 45.215 1.00 39.45 42 ARG C N 1
ATOM 4705 C CA . ARG C 1 44 ? 102.019 18.494 44.959 1.00 39.17 42 ARG C CA 1
ATOM 4706 C C . ARG C 1 44 ? 103.155 18.493 45.986 1.00 38.83 42 ARG C C 1
ATOM 4707 O O . ARG C 1 44 ? 104.314 18.743 45.640 1.00 39.02 42 ARG C O 1
ATOM 4715 N N . ALA C 1 45 ? 102.813 18.192 47.238 1.00 38.20 43 ALA C N 1
ATOM 4716 C CA . ALA C 1 45 ? 103.778 18.109 48.331 1.00 37.52 43 ALA C CA 1
ATOM 4717 C C . ALA C 1 45 ? 104.698 16.899 48.196 1.00 37.06 43 ALA C C 1
ATOM 4718 O O . ALA C 1 45 ? 105.872 16.966 48.554 1.00 37.26 43 ALA C O 1
ATOM 4720 N N . THR C 1 46 ? 104.151 15.794 47.696 1.00 36.48 44 THR C N 1
ATOM 4721 C CA . THR C 1 46 ? 104.921 14.581 47.426 1.00 35.83 44 THR C CA 1
ATOM 4722 C C . THR C 1 46 ? 106.071 14.889 46.464 1.00 35.54 44 THR C C 1
ATOM 4723 O O . THR C 1 46 ? 107.219 14.520 46.718 1.00 35.48 44 THR C O 1
ATOM 4727 N N . ILE C 1 47 ? 105.748 15.587 45.378 1.00 35.17 45 ILE C N 1
ATOM 4728 C CA . ILE C 1 47 ? 106.728 16.010 44.375 1.00 34.99 45 ILE C CA 1
ATOM 4729 C C . ILE C 1 47 ? 107.745 16.954 45.015 1.00 34.79 45 ILE C C 1
ATOM 4730 O O . ILE C 1 47 ? 108.956 16.830 44.798 1.00 34.54 45 ILE C O 1
ATOM 4735 N N . GLU C 1 48 ? 107.241 17.871 45.837 1.00 34.52 46 GLU C N 1
ATOM 4736 C CA . GLU C 1 48 ? 108.074 18.860 46.498 1.00 34.15 46 GLU C CA 1
ATOM 4737 C C . GLU C 1 48 ? 109.028 18.210 47.496 1.00 34.05 46 GLU C C 1
ATOM 4738 O O . GLU C 1 48 ? 110.186 18.617 47.613 1.00 34.13 46 GLU C O 1
ATOM 4744 N N . GLU C 1 49 ? 108.544 17.184 48.192 1.00 33.96 47 GLU C N 1
ATOM 4745 C CA . GLU C 1 49 ? 109.353 16.457 49.166 1.00 33.83 47 GLU C CA 1
ATOM 4746 C C . GLU C 1 49 ? 110.397 15.596 48.474 1.00 33.86 47 GLU C C 1
ATOM 4747 O O . GLU C 1 49 ? 111.547 15.546 48.908 1.00 33.93 47 GLU C O 1
ATOM 4753 N N . ALA C 1 50 ? 109.991 14.913 47.409 1.00 34.15 48 ALA C N 1
ATOM 4754 C CA . ALA C 1 50 ? 110.930 14.162 46.580 1.00 34.49 48 ALA C CA 1
ATOM 4755 C C . ALA C 1 50 ? 112.101 15.045 46.162 1.00 34.86 48 ALA C C 1
ATOM 4756 O O . ALA C 1 50 ? 113.255 14.688 46.392 1.00 35.13 48 ALA C O 1
ATOM 4758 N N . TYR C 1 51 ? 111.790 16.206 45.576 1.00 35.71 49 TYR C N 1
ATOM 4759 C CA . TYR C 1 51 ? 112.791 17.175 45.100 1.00 36.02 49 TYR C CA 1
ATOM 4760 C C . TYR C 1 51 ? 113.736 17.559 46.228 1.00 36.52 49 TYR C C 1
ATOM 4761 O O . TYR C 1 51 ? 114.959 17.555 46.056 1.00 36.65 49 TYR C O 1
ATOM 4770 N N . SER C 1 52 ? 113.155 17.870 47.386 1.00 37.00 50 SER C N 1
ATOM 4771 C CA . SER C 1 52 ? 113.904 18.227 48.583 1.00 37.38 50 SER C CA 1
ATOM 4772 C C . SER C 1 52 ? 114.897 17.139 48.998 1.00 37.82 50 SER C C 1
ATOM 4773 O O . SER C 1 52 ? 116.074 17.427 49.218 1.00 37.99 50 SER C O 1
ATOM 4776 N N . ARG C 1 53 ? 114.423 15.898 49.094 1.00 38.44 51 ARG C N 1
ATOM 4777 C CA . ARG C 1 53 ? 115.269 14.767 49.492 1.00 39.19 51 ARG C CA 1
ATOM 4778 C C . ARG C 1 53 ? 116.442 14.582 48.531 1.00 39.27 51 ARG C C 1
ATOM 4779 O O . ARG C 1 53 ? 117.578 14.364 48.955 1.00 39.34 51 ARG C O 1
ATOM 4787 N N . SER C 1 54 ? 116.156 14.669 47.236 1.00 39.46 52 SER C N 1
ATOM 4788 C CA . SER C 1 54 ? 117.181 14.534 46.211 1.00 39.76 52 SER C CA 1
ATOM 4789 C C . SER C 1 54 ? 118.224 15.649 46.323 1.00 39.98 52 SER C C 1
ATOM 4790 O O . SER C 1 54 ? 119.423 15.396 46.201 1.00 40.00 52 SER C O 1
ATOM 4793 N N . MET C 1 55 ? 117.757 16.869 46.583 1.00 40.28 53 MET C N 1
ATOM 4794 C CA . MET C 1 55 ? 118.636 18.020 46.779 1.00 40.60 53 MET C CA 1
ATOM 4795 C C . MET C 1 55 ? 119.552 17.851 47.988 1.00 40.78 53 MET C C 1
ATOM 4796 O O . MET C 1 55 ? 120.732 18.200 47.925 1.00 40.87 53 MET C O 1
ATOM 4801 N N . THR C 1 56 ? 119.005 17.314 49.079 1.00 40.95 54 THR C N 1
ATOM 4802 C CA . THR C 1 56 ? 119.782 17.001 50.283 1.00 41.10 54 THR C CA 1
ATOM 4803 C C . THR C 1 56 ? 120.901 16.004 49.976 1.00 41.31 54 THR C C 1
ATOM 4804 O O . THR C 1 56 ? 122.036 16.182 50.422 1.00 41.43 54 THR C O 1
ATOM 4808 N N . LYS C 1 57 ? 120.575 14.970 49.204 1.00 41.60 55 LYS C N 1
ATOM 4809 C CA . LYS C 1 57 ? 121.555 13.977 48.762 1.00 41.93 55 LYS C CA 1
ATOM 4810 C C . LYS C 1 57 ? 122.602 14.581 47.824 1.00 41.78 55 LYS C C 1
ATOM 4811 O O . LYS C 1 57 ? 123.779 14.217 47.880 1.00 41.83 55 LYS C O 1
ATOM 4817 N N . LEU C 1 58 ? 122.167 15.506 46.970 1.00 41.82 56 LEU C N 1
ATOM 4818 C CA . LEU C 1 58 ? 123.066 16.220 46.057 1.00 41.71 56 LEU C CA 1
ATOM 4819 C C . LEU C 1 58 ? 124.032 17.126 46.823 1.00 41.79 56 LEU C C 1
ATOM 4820 O O . LEU C 1 58 ? 125.185 17.289 46.423 1.00 41.79 56 LEU C O 1
ATOM 4825 N N . ALA C 1 59 ? 123.551 17.704 47.924 1.00 41.87 57 ALA C N 1
ATOM 4826 C CA . ALA C 1 59 ? 124.370 18.540 48.801 1.00 41.92 57 ALA C CA 1
ATOM 4827 C C . ALA C 1 59 ? 125.466 17.720 49.471 1.00 42.08 57 ALA C C 1
ATOM 4828 O O . ALA C 1 59 ? 126.633 18.112 49.469 1.00 41.99 57 ALA C O 1
ATOM 4830 N N . LYS C 1 60 ? 125.075 16.580 50.037 1.00 42.33 58 LYS C N 1
ATOM 4831 C CA . LYS C 1 60 ? 125.997 15.673 50.717 1.00 42.54 58 LYS C CA 1
ATOM 4832 C C . LYS C 1 60 ? 127.070 15.116 49.779 1.00 42.54 58 LYS C C 1
ATOM 4833 O O . LYS C 1 60 ? 128.215 14.924 50.191 1.00 42.81 58 LYS C O 1
ATOM 4839 N N . SER C 1 61 ? 126.700 14.865 48.524 1.00 42.32 59 SER C N 1
ATOM 4840 C CA . SER C 1 61 ? 127.651 14.378 47.524 1.00 42.12 59 SER C CA 1
ATOM 4841 C C . SER C 1 61 ? 128.653 15.459 47.117 1.00 42.03 59 SER C C 1
ATOM 4842 O O . SER C 1 61 ? 129.772 15.148 46.711 1.00 42.09 59 SER C O 1
ATOM 4845 N N . ALA C 1 62 ? 128.247 16.725 47.230 1.00 41.84 60 ALA C N 1
ATOM 4846 C CA . ALA C 1 62 ? 129.136 17.856 46.946 1.00 41.41 60 ALA C CA 1
ATOM 4847 C C . ALA C 1 62 ? 130.381 17.838 47.835 1.00 41.25 60 ALA C C 1
ATOM 4848 O O . ALA C 1 62 ? 131.471 18.194 47.385 1.00 41.31 60 ALA C O 1
ATOM 4850 N N . SER C 1 63 ? 130.214 17.413 49.087 1.00 40.75 61 SER C N 1
ATOM 4851 C CA . SER C 1 63 ? 131.327 17.311 50.032 1.00 40.48 61 SER C CA 1
ATOM 4852 C C . SER C 1 63 ? 132.190 16.065 49.811 1.00 40.13 61 SER C C 1
ATOM 4853 O O . SER C 1 63 ? 133.348 16.025 50.231 1.00 40.11 61 SER C O 1
ATOM 4856 N N . ASN C 1 64 ? 131.628 15.059 49.146 1.00 39.97 62 ASN C N 1
ATOM 4857 C CA . ASN C 1 64 ? 132.341 13.810 48.864 1.00 39.76 62 ASN C CA 1
ATOM 4858 C C . ASN C 1 64 ? 133.114 13.800 47.539 1.00 39.75 62 ASN C C 1
ATOM 4859 O O . ASN C 1 64 ? 133.436 12.733 47.006 1.00 39.67 62 ASN C O 1
ATOM 4864 N N . TYR C 1 65 ? 133.414 14.983 47.011 1.00 39.65 63 TYR C N 1
ATOM 4865 C CA . TYR C 1 65 ? 134.255 15.086 45.821 1.00 39.63 63 TYR C CA 1
ATOM 4866 C C . TYR C 1 65 ? 135.730 15.116 46.208 1.00 39.64 63 TYR C C 1
ATOM 4867 O O . TYR C 1 65 ? 136.069 15.138 47.399 1.00 39.49 63 TYR C O 1
ATOM 4876 N N . SER C 1 66 ? 136.600 15.110 45.199 1.00 39.48 64 SER C N 1
ATOM 4877 C CA . SER C 1 66 ? 138.041 15.015 45.416 1.00 39.39 64 SER C CA 1
ATOM 4878 C C . SER C 1 66 ? 138.609 16.213 46.166 1.00 39.37 64 SER C C 1
ATOM 4879 O O . SER C 1 66 ? 138.058 17.316 46.122 1.00 39.28 64 SER C O 1
ATOM 4882 N N . GLN C 1 67 ? 139.712 15.968 46.865 1.00 39.43 65 GLN C N 1
ATOM 4883 C CA . GLN C 1 67 ? 140.434 17.001 47.603 1.00 39.66 65 GLN C CA 1
ATOM 4884 C C . GLN C 1 67 ? 141.532 17.623 46.741 1.00 39.60 65 GLN C C 1
ATOM 4885 O O . GLN C 1 67 ? 142.132 18.634 47.116 1.00 39.85 65 GLN C O 1
ATOM 4891 N N . LEU C 1 68 ? 141.794 17.004 45.594 1.00 39.49 66 LEU C N 1
ATOM 4892 C CA . LEU C 1 68 ? 142.872 17.430 44.711 1.00 39.25 66 LEU C CA 1
ATOM 4893 C C . LEU C 1 68 ? 142.455 18.605 43.843 1.00 39.19 66 LEU C C 1
ATOM 4894 O O . LEU C 1 68 ? 141.296 18.710 43.435 1.00 39.17 66 LEU C O 1
ATOM 4899 N N . GLY C 1 69 ? 143.412 19.486 43.567 1.00 39.21 67 GLY C N 1
ATOM 4900 C CA . GLY C 1 69 ? 143.170 20.653 42.733 1.00 39.18 67 GLY C CA 1
ATOM 4901 C C . GLY C 1 69 ? 142.902 21.900 43.544 1.00 39.42 67 GLY C C 1
ATOM 4902 O O . GLY C 1 69 ? 142.496 21.828 44.710 1.00 39.30 67 GLY C O 1
ATOM 4903 N N . THR C 1 70 ? 143.129 23.048 42.913 1.00 39.69 68 THR C N 1
ATOM 4904 C CA . THR C 1 70 ? 142.926 24.352 43.541 1.00 39.92 68 THR C CA 1
ATOM 4905 C C . THR C 1 70 ? 141.439 24.636 43.751 1.00 39.94 68 THR C C 1
ATOM 4906 O O . THR C 1 70 ? 141.065 25.422 44.627 1.00 40.05 68 THR C O 1
ATOM 4910 N N . PHE C 1 71 ? 140.605 23.984 42.941 1.00 39.96 69 PHE C N 1
ATOM 4911 C CA . PHE C 1 71 ? 139.152 24.157 42.962 1.00 40.07 69 PHE C CA 1
ATOM 4912 C C . PHE C 1 71 ? 138.491 23.543 44.202 1.00 40.33 69 PHE C C 1
ATOM 4913 O O . PHE C 1 71 ? 137.432 23.993 44.625 1.00 40.26 69 PHE C O 1
ATOM 4921 N N . ALA C 1 72 ? 139.132 22.530 44.779 1.00 40.75 70 ALA C N 1
ATOM 4922 C CA . ALA C 1 72 ? 138.577 21.747 45.893 1.00 41.24 70 ALA C CA 1
ATOM 4923 C C . ALA C 1 72 ? 137.696 22.483 46.919 1.00 41.53 70 ALA C C 1
ATOM 4924 O O . ALA C 1 72 ? 136.583 22.029 47.184 1.00 41.72 70 ALA C O 1
ATOM 4926 N N . PRO C 1 73 ? 138.179 23.611 47.499 1.00 41.88 71 PRO C N 1
ATOM 4927 C CA . PRO C 1 73 ? 137.376 24.325 48.507 1.00 42.07 71 PRO C CA 1
ATOM 4928 C C . PRO C 1 73 ? 136.062 24.948 48.008 1.00 42.24 71 PRO C C 1
ATOM 4929 O O . PRO C 1 73 ? 135.216 25.320 48.829 1.00 42.24 71 PRO C O 1
ATOM 4933 N N . VAL C 1 74 ? 135.892 25.060 46.690 1.00 42.23 72 VAL C N 1
ATOM 4934 C CA . VAL C 1 74 ? 134.671 25.633 46.107 1.00 42.38 72 VAL C CA 1
ATOM 4935 C C . VAL C 1 74 ? 133.457 24.735 46.351 1.00 42.68 72 VAL C C 1
ATOM 4936 O O . VAL C 1 74 ? 132.321 25.213 46.382 1.00 42.68 72 VAL C O 1
ATOM 4940 N N . TRP C 1 75 ? 133.707 23.440 46.538 1.00 43.11 73 TRP C N 1
ATOM 4941 C CA . TRP C 1 75 ? 132.645 22.464 46.787 1.00 43.48 73 TRP C CA 1
ATOM 4942 C C . TRP C 1 75 ? 131.825 22.752 48.040 1.00 43.72 73 TRP C C 1
ATOM 4943 O O . TRP C 1 75 ? 130.642 22.417 48.096 1.00 43.98 73 TRP C O 1
ATOM 4954 N N . ASP C 1 76 ? 132.448 23.374 49.037 1.00 43.99 74 ASP C N 1
ATOM 4955 C CA . ASP C 1 76 ? 131.750 23.727 50.271 1.00 44.21 74 ASP C CA 1
ATOM 4956 C C . ASP C 1 76 ? 130.682 24.787 50.018 1.00 44.23 74 ASP C C 1
ATOM 4957 O O . ASP C 1 76 ? 129.660 24.820 50.706 1.00 44.29 74 ASP C O 1
ATOM 4962 N N . VAL C 1 77 ? 130.923 25.640 49.023 1.00 44.22 75 VAL C N 1
ATOM 4963 C CA . VAL C 1 77 ? 129.957 26.658 48.608 1.00 44.21 75 VAL C CA 1
ATOM 4964 C C . VAL C 1 77 ? 128.733 25.990 47.969 1.00 44.34 75 VAL C C 1
ATOM 4965 O O . VAL C 1 77 ? 127.592 26.366 48.255 1.00 44.40 75 VAL C O 1
ATOM 4969 N N . PHE C 1 78 ? 128.982 24.996 47.113 1.00 44.35 76 PHE C N 1
ATOM 4970 C CA . PHE C 1 78 ? 127.928 24.158 46.541 1.00 44.30 76 PHE C CA 1
ATOM 4971 C C . PHE C 1 78 ? 127.136 23.432 47.629 1.00 44.38 76 PHE C C 1
ATOM 4972 O O . PHE C 1 78 ? 125.913 23.372 47.566 1.00 44.41 76 PHE C O 1
ATOM 4980 N N . LYS C 1 79 ? 127.844 22.892 48.621 1.00 44.46 77 LYS C N 1
ATOM 4981 C CA . LYS C 1 79 ? 127.229 22.150 49.727 1.00 44.62 77 LYS C CA 1
ATOM 4982 C C . LYS C 1 79 ? 126.219 22.994 50.510 1.00 44.54 77 LYS C C 1
ATOM 4983 O O . LYS C 1 79 ? 125.073 22.588 50.692 1.00 44.64 77 LYS C O 1
ATOM 4989 N N . THR C 1 80 ? 126.656 24.169 50.957 1.00 44.56 78 THR C N 1
ATOM 4990 C CA . THR C 1 80 ? 125.850 25.034 51.821 1.00 44.55 78 THR C CA 1
ATOM 4991 C C . THR C 1 80 ? 124.599 25.586 51.136 1.00 44.45 78 THR C C 1
ATOM 4992 O O . THR C 1 80 ? 123.528 25.626 51.742 1.00 44.33 78 THR C O 1
ATOM 4996 N N . SER C 1 81 ? 124.742 26.008 49.879 1.00 44.31 79 SER C N 1
ATOM 4997 C CA . SER C 1 81 ? 123.627 26.563 49.115 1.00 44.15 79 SER C CA 1
ATOM 4998 C C . SER C 1 81 ? 122.614 25.492 48.740 1.00 44.05 79 SER C C 1
ATOM 4999 O O . SER C 1 81 ? 121.407 25.735 48.772 1.00 44.08 79 SER C O 1
ATOM 5002 N N . THR C 1 82 ? 123.119 24.311 48.390 1.00 43.92 80 THR C N 1
ATOM 5003 C CA . THR C 1 82 ? 122.289 23.166 48.029 1.00 43.73 80 THR C CA 1
ATOM 5004 C C . THR C 1 82 ? 121.520 22.643 49.249 1.00 43.61 80 THR C C 1
ATOM 5005 O O . THR C 1 82 ? 120.361 22.254 49.130 1.00 43.62 80 THR C O 1
ATOM 5009 N N . GLU C 1 83 ? 122.162 22.651 50.417 1.00 43.64 81 GLU C N 1
ATOM 5010 C CA . GLU C 1 83 ? 121.482 22.344 51.681 1.00 43.74 81 GLU C CA 1
ATOM 5011 C C . GLU C 1 83 ? 120.345 23.331 51.933 1.00 43.45 81 GLU C C 1
ATOM 5012 O O . GLU C 1 83 ? 119.230 22.929 52.267 1.00 43.51 81 GLU C O 1
ATOM 5018 N N . LYS C 1 84 ? 120.639 24.617 51.746 1.00 43.24 82 LYS C N 1
ATOM 5019 C CA . LYS C 1 84 ? 119.675 25.696 51.958 1.00 42.90 82 LYS C CA 1
ATOM 5020 C C . LYS C 1 84 ? 118.492 25.618 51.001 1.00 42.59 82 LYS C C 1
ATOM 5021 O O . LYS C 1 84 ? 117.360 25.893 51.393 1.00 42.51 82 LYS C O 1
ATOM 5027 N N . LEU C 1 85 ? 118.767 25.247 49.750 1.00 42.18 83 LEU C N 1
ATOM 5028 C CA . LEU C 1 85 ? 117.735 25.100 48.730 1.00 41.87 83 LEU C CA 1
ATOM 5029 C C . LEU C 1 85 ? 116.822 23.910 49.023 1.00 41.61 83 LEU C C 1
ATOM 5030 O O . LEU C 1 85 ? 115.607 23.998 48.850 1.00 41.62 83 LEU C O 1
ATOM 5035 N N . ALA C 1 86 ? 117.417 22.806 49.467 1.00 41.35 84 ALA C N 1
ATOM 5036 C CA . ALA C 1 86 ? 116.672 21.607 49.825 1.00 41.28 84 ALA C CA 1
ATOM 5037 C C . ALA C 1 86 ? 115.727 21.862 50.998 1.00 41.35 84 ALA C C 1
ATOM 5038 O O . ALA C 1 86 ? 114.621 21.326 51.038 1.00 41.44 84 ALA C O 1
ATOM 5040 N N . ASN C 1 87 ? 116.168 22.687 51.942 1.00 41.44 85 ASN C N 1
ATOM 5041 C CA . ASN C 1 87 ? 115.364 23.018 53.119 1.00 41.66 85 ASN C CA 1
ATOM 5042 C C . ASN C 1 87 ? 114.234 23.991 52.809 1.00 41.70 85 ASN C C 1
ATOM 5043 O O . ASN C 1 87 ? 113.250 24.053 53.545 1.00 41.66 85 ASN C O 1
ATOM 5048 N N . CYS C 1 88 ? 114.385 24.747 51.720 1.00 41.80 86 CYS C N 1
ATOM 5049 C CA . CYS C 1 88 ? 113.332 25.638 51.241 1.00 41.91 86 CYS C CA 1
ATOM 5050 C C . CYS C 1 88 ? 112.147 24.832 50.735 1.00 42.10 86 CYS C C 1
ATOM 5051 O O . CYS C 1 88 ? 110.995 25.182 50.989 1.00 42.13 86 CYS C O 1
ATOM 5054 N N . HIS C 1 89 ? 112.442 23.749 50.018 1.00 42.39 87 HIS C N 1
ATOM 5055 C CA . HIS C 1 89 ? 111.409 22.890 49.450 1.00 42.62 87 HIS C CA 1
ATOM 5056 C C . HIS C 1 89 ? 110.715 22.027 50.502 1.00 43.00 87 HIS C C 1
ATOM 5057 O O . HIS C 1 89 ? 109.516 21.765 50.395 1.00 43.11 87 HIS C O 1
ATOM 5064 N N . LEU C 1 90 ? 111.460 21.603 51.521 1.00 43.40 88 LEU C N 1
ATOM 5065 C CA . LEU C 1 90 ? 110.865 20.887 52.649 1.00 43.95 88 LEU C CA 1
ATOM 5066 C C . LEU C 1 90 ? 109.981 21.818 53.475 1.00 44.28 88 LEU C C 1
ATOM 5067 O O . LEU C 1 90 ? 109.016 21.373 54.094 1.00 44.37 88 LEU C O 1
ATOM 5072 N N . ASP C 1 91 ? 110.308 23.110 53.471 1.00 44.80 89 ASP C N 1
ATOM 5073 C CA . ASP C 1 91 ? 109.501 24.106 54.174 1.00 45.25 89 ASP C CA 1
ATOM 5074 C C . ASP C 1 91 ? 108.154 24.311 53.483 1.00 45.35 89 ASP C C 1
ATOM 5075 O O . ASP C 1 91 ? 107.133 24.501 54.152 1.00 45.20 89 ASP C O 1
ATOM 5080 N N . LEU C 1 92 ? 108.162 24.260 52.149 1.00 45.42 90 LEU C N 1
ATOM 5081 C CA . LEU C 1 92 ? 106.934 24.308 51.355 1.00 45.61 90 LEU C CA 1
ATOM 5082 C C . LEU C 1 92 ? 106.058 23.091 51.637 1.00 45.79 90 LEU C C 1
ATOM 5083 O O . LEU C 1 92 ? 104.844 23.222 51.776 1.00 45.90 90 LEU C O 1
ATOM 5088 N N . VAL C 1 93 ? 106.687 21.919 51.726 1.00 46.08 91 VAL C N 1
ATOM 5089 C CA . VAL C 1 93 ? 105.999 20.667 52.056 1.00 46.33 91 VAL C CA 1
ATOM 5090 C C . VAL C 1 93 ? 105.211 20.797 53.358 1.00 46.50 91 VAL C C 1
ATOM 5091 O O . VAL C 1 93 ? 104.039 20.425 53.417 1.00 46.70 91 VAL C O 1
ATOM 5095 N N . ARG C 1 94 ? 105.862 21.336 54.387 1.00 46.65 92 ARG C N 1
ATOM 5096 C CA . ARG C 1 94 ? 105.249 21.518 55.703 1.00 46.85 92 ARG C CA 1
ATOM 5097 C C . ARG C 1 94 ? 104.096 22.521 55.653 1.00 46.79 92 ARG C C 1
ATOM 5098 O O . ARG C 1 94 ? 103.091 22.351 56.344 1.00 46.67 92 ARG C O 1
ATOM 5106 N N . LYS C 1 95 ? 104.251 23.560 54.831 1.00 46.80 93 LYS C N 1
ATOM 5107 C CA . LYS C 1 95 ? 103.221 24.582 54.659 1.00 46.77 93 LYS C CA 1
ATOM 5108 C C . LYS C 1 95 ? 102.010 24.027 53.914 1.00 46.82 93 LYS C C 1
ATOM 5109 O O . LYS C 1 95 ? 100.869 24.298 54.292 1.00 46.90 93 LYS C O 1
ATOM 5115 N N . LEU C 1 96 ? 102.269 23.245 52.866 1.00 46.77 94 LEU C N 1
ATOM 5116 C CA . LEU C 1 96 ? 101.211 22.560 52.123 1.00 46.77 94 LEU C CA 1
ATOM 5117 C C . LEU C 1 96 ? 100.473 21.553 53.006 1.00 46.88 94 LEU C C 1
ATOM 5118 O O . LEU C 1 96 ? 99.254 21.426 52.917 1.00 46.97 94 LEU C O 1
ATOM 5123 N N . GLN C 1 97 ? 101.217 20.850 53.858 1.00 47.02 95 GLN C N 1
ATOM 5124 C CA . GLN C 1 97 ? 100.635 19.890 54.798 1.00 47.28 95 GLN C CA 1
ATOM 5125 C C . GLN C 1 97 ? 99.729 20.555 55.831 1.00 47.57 95 GLN C C 1
ATOM 5126 O O . GLN C 1 97 ? 98.784 19.937 56.327 1.00 47.86 95 GLN C O 1
ATOM 5132 N N . GLU C 1 98 ? 100.023 21.812 56.147 1.00 47.90 96 GLU C N 1
ATOM 5133 C CA . GLU C 1 98 ? 99.184 22.607 57.038 1.00 48.25 96 GLU C CA 1
ATOM 5134 C C . GLU C 1 98 ? 97.926 23.079 56.320 1.00 48.33 96 GLU C C 1
ATOM 5135 O O . GLU C 1 98 ? 96.863 23.207 56.929 1.00 48.28 96 GLU C O 1
ATOM 5141 N N . LEU C 1 99 ? 98.063 23.334 55.021 1.00 48.50 97 LEU C N 1
ATOM 5142 C CA . LEU C 1 99 ? 96.945 23.733 54.181 1.00 48.69 97 LEU C CA 1
ATOM 5143 C C . LEU C 1 99 ? 96.004 22.557 53.943 1.00 48.82 97 LEU C C 1
ATOM 5144 O O . LEU C 1 99 ? 94.788 22.733 53.892 1.00 48.87 97 LEU C O 1
ATOM 5149 N N . ILE C 1 100 ? 96.578 21.363 53.799 1.00 49.01 98 ILE C N 1
ATOM 5150 C CA . ILE C 1 100 ? 95.806 20.134 53.624 1.00 49.20 98 ILE C CA 1
ATOM 5151 C C . ILE C 1 100 ? 94.887 19.913 54.827 1.00 49.49 98 ILE C C 1
ATOM 5152 O O . ILE C 1 100 ? 93.741 19.492 54.667 1.00 49.52 98 ILE C O 1
ATOM 5157 N N . LYS C 1 101 ? 95.393 20.224 56.020 1.00 49.92 99 LYS C N 1
ATOM 5158 C CA . LYS C 1 101 ? 94.638 20.070 57.267 1.00 50.43 99 LYS C CA 1
ATOM 5159 C C . LYS C 1 101 ? 93.440 21.018 57.378 1.00 50.70 99 LYS C C 1
ATOM 5160 O O . LYS C 1 101 ? 92.400 20.643 57.927 1.00 50.70 99 LYS C O 1
ATOM 5166 N N . GLU C 1 102 ? 93.586 22.237 56.859 1.00 51.02 100 GLU C N 1
ATOM 5167 C CA . GLU C 1 102 ? 92.500 23.214 56.921 1.00 51.50 100 GLU C CA 1
ATOM 5168 C C . GLU C 1 102 ? 91.458 22.992 55.818 1.00 51.63 100 GLU C C 1
ATOM 5169 O O . GLU C 1 102 ? 90.323 23.463 55.926 1.00 51.72 100 GLU C O 1
ATOM 5175 N N . VAL C 1 103 ? 91.857 22.276 54.766 1.00 51.81 101 VAL C N 1
ATOM 5176 C CA . VAL C 1 103 ? 90.930 21.793 53.743 1.00 51.90 101 VAL C CA 1
ATOM 5177 C C . VAL C 1 103 ? 90.087 20.655 54.329 1.00 52.15 101 VAL C C 1
ATOM 5178 O O . VAL C 1 103 ? 88.870 20.614 54.140 1.00 52.20 101 VAL C O 1
ATOM 5182 N N . GLN C 1 104 ? 90.747 19.743 55.044 1.00 52.46 102 GLN C N 1
ATOM 5183 C CA . GLN C 1 104 ? 90.079 18.645 55.748 1.00 52.85 102 GLN C CA 1
ATOM 5184 C C . GLN C 1 104 ? 89.163 19.174 56.848 1.00 53.12 102 GLN C C 1
ATOM 5185 O O . GLN C 1 104 ? 88.133 18.570 57.151 1.00 53.21 102 GLN C O 1
ATOM 5191 N N . LYS C 1 105 ? 89.557 20.298 57.444 1.00 53.50 103 LYS C N 1
ATOM 5192 C CA . LYS C 1 105 ? 88.756 20.987 58.450 1.00 53.90 103 LYS C CA 1
ATOM 5193 C C . LYS C 1 105 ? 87.496 21.571 57.810 1.00 54.04 103 LYS C C 1
ATOM 5194 O O . LYS C 1 105 ? 86.419 21.539 58.406 1.00 53.99 103 LYS C O 1
ATOM 5200 N N . TYR C 1 106 ? 87.642 22.096 56.593 1.00 54.29 104 TYR C N 1
ATOM 5201 C CA . TYR C 1 106 ? 86.514 22.628 55.831 1.00 54.57 104 TYR C CA 1
ATOM 5202 C C . TYR C 1 106 ? 85.587 21.515 55.343 1.00 54.90 104 TYR C C 1
ATOM 5203 O O . TYR C 1 106 ? 84.373 21.706 55.243 1.00 54.99 104 TYR C O 1
ATOM 5212 N N . GLY C 1 107 ? 86.168 20.356 55.046 1.00 55.29 105 GLY C N 1
ATOM 5213 C CA . GLY C 1 107 ? 85.410 19.196 54.593 1.00 55.71 105 GLY C CA 1
ATOM 5214 C C . GLY C 1 107 ? 84.439 18.678 55.633 1.00 56.04 105 GLY C C 1
ATOM 5215 O O . GLY C 1 107 ? 83.321 18.282 55.300 1.00 56.14 105 GLY C O 1
ATOM 5216 N N . GLU C 1 108 ? 84.863 18.687 56.895 1.00 56.42 106 GLU C N 1
ATOM 5217 C CA . GLU C 1 108 ? 84.038 18.170 57.992 1.00 56.82 106 GLU C CA 1
ATOM 5218 C C . GLU C 1 108 ? 83.013 19.175 58.527 1.00 56.95 106 GLU C C 1
ATOM 5219 O O . GLU C 1 108 ? 81.991 18.780 59.092 1.00 56.97 106 GLU C O 1
ATOM 5225 N N . GLU C 1 109 ? 83.282 20.466 58.343 1.00 57.17 107 GLU C N 1
ATOM 5226 C CA . GLU C 1 109 ? 82.311 21.500 58.707 1.00 57.43 107 GLU C CA 1
ATOM 5227 C C . GLU C 1 109 ? 81.305 21.752 57.577 1.00 57.44 107 GLU C C 1
ATOM 5228 O O . GLU C 1 109 ? 80.267 22.382 57.792 1.00 57.54 107 GLU C O 1
ATOM 5234 N N . GLN C 1 110 ? 81.626 21.253 56.382 1.00 57.41 108 GLN C N 1
ATOM 5235 C CA . GLN C 1 110 ? 80.683 21.195 55.264 1.00 57.35 108 GLN C CA 1
ATOM 5236 C C . GLN C 1 110 ? 79.570 20.196 55.551 1.00 57.49 108 GLN C C 1
ATOM 5237 O O . GLN C 1 110 ? 78.394 20.496 55.348 1.00 57.57 108 GLN C O 1
ATOM 5243 N N . VAL C 1 111 ? 79.955 19.007 56.016 1.00 57.64 109 VAL C N 1
ATOM 5244 C CA . VAL C 1 111 ? 79.013 17.940 56.363 1.00 57.84 109 VAL C CA 1
ATOM 5245 C C . VAL C 1 111 ? 77.972 18.432 57.374 1.00 58.06 109 VAL C C 1
ATOM 5246 O O . VAL C 1 111 ? 76.794 18.078 57.283 1.00 58.15 109 VAL C O 1
ATOM 5250 N N . LYS C 1 112 ? 78.415 19.260 58.318 1.00 58.29 110 LYS C N 1
ATOM 5251 C CA . LYS C 1 112 ? 77.534 19.850 59.326 1.00 58.60 110 LYS C CA 1
ATOM 5252 C C . LYS C 1 112 ? 76.634 20.945 58.747 1.00 58.57 110 LYS C C 1
ATOM 5253 O O . LYS C 1 112 ? 75.504 21.131 59.207 1.00 58.63 110 LYS C O 1
ATOM 5259 N N . SER C 1 113 ? 77.137 21.661 57.743 1.00 58.56 111 SER C N 1
ATOM 5260 C CA . SER C 1 113 ? 76.361 22.697 57.063 1.00 58.62 111 SER C CA 1
ATOM 5261 C C . SER C 1 113 ? 75.292 22.093 56.157 1.00 58.66 111 SER C C 1
ATOM 5262 O O . SER C 1 113 ? 74.197 22.645 56.023 1.00 58.67 111 SER C O 1
ATOM 5265 N N . HIS C 1 114 ? 75.625 20.959 55.542 1.00 58.66 112 HIS C N 1
ATOM 5266 C CA . HIS C 1 114 ? 74.734 20.268 54.611 1.00 58.65 112 HIS C CA 1
ATOM 5267 C C . HIS C 1 114 ? 73.578 19.586 55.339 1.00 58.78 112 HIS C C 1
ATOM 5268 O O . HIS C 1 114 ? 72.471 19.496 54.803 1.00 58.76 112 HIS C O 1
ATOM 5275 N N . LYS C 1 115 ? 73.849 19.103 56.551 1.00 58.95 113 LYS C N 1
ATOM 5276 C CA . LYS C 1 115 ? 72.828 18.502 57.409 1.00 59.19 113 LYS C CA 1
ATOM 5277 C C . LYS C 1 115 ? 71.823 19.563 57.854 1.00 59.25 113 LYS C C 1
ATOM 5278 O O . LYS C 1 115 ? 70.613 19.321 57.866 1.00 59.28 113 LYS C O 1
ATOM 5284 N N . LYS C 1 116 ? 72.344 20.735 58.213 1.00 59.40 114 LYS C N 1
ATOM 5285 C CA . LYS C 1 116 ? 71.536 21.880 58.620 1.00 59.53 114 LYS C CA 1
ATOM 5286 C C . LYS C 1 116 ? 70.614 22.334 57.486 1.00 59.51 114 LYS C C 1
ATOM 5287 O O . LYS C 1 116 ? 69.431 22.592 57.714 1.00 59.52 114 LYS C O 1
ATOM 5293 N N . THR C 1 117 ? 71.159 22.409 56.270 1.00 59.50 115 THR C N 1
ATOM 5294 C CA . THR C 1 117 ? 70.402 22.825 55.085 1.00 59.50 115 THR C CA 1
ATOM 5295 C C . THR C 1 117 ? 69.257 21.861 54.753 1.00 59.59 115 THR C C 1
ATOM 5296 O O . THR C 1 117 ? 68.134 22.298 54.500 1.00 59.57 115 THR C O 1
ATOM 5300 N N . LYS C 1 118 ? 69.550 20.561 54.765 1.00 59.73 116 LYS C N 1
ATOM 5301 C CA . LYS C 1 118 ? 68.562 19.516 54.477 1.00 59.90 116 LYS C CA 1
ATOM 5302 C C . LYS C 1 118 ? 67.300 19.687 55.321 1.00 60.05 116 LYS C C 1
ATOM 5303 O O . LYS C 1 118 ? 66.182 19.540 54.822 1.00 60.09 116 LYS C O 1
ATOM 5309 N N . GLU C 1 119 ? 67.498 20.003 56.597 1.00 60.21 117 GLU C N 1
ATOM 5310 C CA . GLU C 1 119 ? 66.406 20.207 57.541 1.00 60.47 117 GLU C CA 1
ATOM 5311 C C . GLU C 1 119 ? 65.693 21.539 57.304 1.00 60.37 117 GLU C C 1
ATOM 5312 O O . GLU C 1 119 ? 64.498 21.664 57.573 1.00 60.48 117 GLU C O 1
ATOM 5318 N N . GLU C 1 120 ? 66.430 22.519 56.786 1.00 60.37 118 GLU C N 1
ATOM 5319 C CA . GLU C 1 120 ? 65.888 23.854 56.517 1.00 60.34 118 GLU C CA 1
ATOM 5320 C C . GLU C 1 120 ? 65.093 23.936 55.211 1.00 60.35 118 GLU C C 1
ATOM 5321 O O . GLU C 1 120 ? 64.228 24.802 55.063 1.00 60.43 118 GLU C O 1
ATOM 5327 N N . VAL C 1 121 ? 65.394 23.043 54.270 1.00 60.28 119 VAL C N 1
ATOM 5328 C CA . VAL C 1 121 ? 64.689 23.002 52.985 1.00 60.18 119 VAL C CA 1
ATOM 5329 C C . VAL C 1 121 ? 63.673 21.852 52.920 1.00 60.20 119 VAL C C 1
ATOM 5330 O O . VAL C 1 121 ? 63.225 21.463 51.835 1.00 60.25 119 VAL C O 1
ATOM 5334 N N . ALA C 1 122 ? 63.309 21.328 54.090 1.00 60.15 120 ALA C N 1
ATOM 5335 C CA . ALA C 1 122 ? 62.362 20.216 54.203 1.00 60.18 120 ALA C CA 1
ATOM 5336 C C . ALA C 1 122 ? 60.954 20.596 53.738 1.00 60.18 120 ALA C C 1
ATOM 5337 O O . ALA C 1 122 ? 60.238 19.768 53.167 1.00 60.19 120 ALA C O 1
ATOM 5339 N N . GLY C 1 123 ? 60.571 21.849 53.984 1.00 60.12 121 GLY C N 1
ATOM 5340 C CA . GLY C 1 123 ? 59.287 22.383 53.529 1.00 60.06 121 GLY C CA 1
ATOM 5341 C C . GLY C 1 123 ? 59.211 22.544 52.020 1.00 60.03 121 GLY C C 1
ATOM 5342 O O . GLY C 1 123 ? 58.126 22.485 51.437 1.00 60.06 121 GLY C O 1
ATOM 5343 N N . THR C 1 124 ? 60.366 22.751 51.391 1.00 59.96 122 THR C N 1
ATOM 5344 C CA . THR C 1 124 ? 60.456 22.865 49.936 1.00 59.88 122 THR C CA 1
ATOM 5345 C C . THR C 1 124 ? 60.355 21.491 49.274 1.00 59.86 122 THR C C 1
ATOM 5346 O O . THR C 1 124 ? 59.710 21.351 48.237 1.00 59.91 122 THR C O 1
ATOM 5350 N N . LEU C 1 125 ? 60.984 20.485 49.879 1.00 59.90 123 LEU C N 1
ATOM 5351 C CA . LEU C 1 125 ? 60.913 19.110 49.382 1.00 59.98 123 LEU C CA 1
ATOM 5352 C C . LEU C 1 125 ? 59.477 18.584 49.415 1.00 60.10 123 LEU C C 1
ATOM 5353 O O . LEU C 1 125 ? 59.036 17.911 48.481 1.00 60.04 123 LEU C O 1
ATOM 5358 N N . GLU C 1 126 ? 58.761 18.904 50.493 1.00 60.25 124 GLU C N 1
ATOM 5359 C CA . GLU C 1 126 ? 57.353 18.542 50.646 1.00 60.49 124 GLU C CA 1
ATOM 5360 C C . GLU C 1 126 ? 56.491 19.227 49.584 1.00 60.35 124 GLU C C 1
ATOM 5361 O O . GLU C 1 126 ? 55.580 18.613 49.029 1.00 60.38 124 GLU C O 1
ATOM 5367 N N . ALA C 1 127 ? 56.796 20.494 49.305 1.00 60.31 125 ALA C N 1
ATOM 5368 C CA . ALA C 1 127 ? 56.094 21.273 48.283 1.00 60.29 125 ALA C CA 1
ATOM 5369 C C . ALA C 1 127 ? 56.313 20.723 46.870 1.00 60.29 125 ALA C C 1
ATOM 5370 O O . ALA C 1 127 ? 55.412 20.784 46.031 1.00 60.34 125 ALA C O 1
ATOM 5372 N N . VAL C 1 128 ? 57.511 20.196 46.617 1.00 60.30 126 VAL C N 1
ATOM 5373 C CA . VAL C 1 128 ? 57.850 19.580 45.330 1.00 60.25 126 VAL C CA 1
ATOM 5374 C C . VAL C 1 128 ? 57.085 18.268 45.166 1.00 60.29 126 VAL C C 1
ATOM 5375 O O . VAL C 1 128 ? 56.508 18.004 44.109 1.00 60.27 126 VAL C O 1
ATOM 5379 N N . GLN C 1 129 ? 57.077 17.462 46.226 1.00 60.37 127 GLN C N 1
ATOM 5380 C CA . GLN C 1 129 ? 56.354 16.191 46.246 1.00 60.43 127 GLN C CA 1
ATOM 5381 C C . GLN C 1 129 ? 54.854 16.399 46.046 1.00 60.47 127 GLN C C 1
ATOM 5382 O O . GLN C 1 129 ? 54.182 15.565 45.438 1.00 60.53 127 GLN C O 1
ATOM 5388 N N . THR C 1 130 ? 54.349 17.522 46.553 1.00 60.51 128 THR C N 1
ATOM 5389 C CA . THR C 1 130 ? 52.939 17.878 46.433 1.00 60.54 128 THR C CA 1
ATOM 5390 C C . THR C 1 130 ? 52.570 18.243 44.994 1.00 60.60 128 THR C C 1
ATOM 5391 O O . THR C 1 130 ? 51.669 17.632 44.421 1.00 60.63 128 THR C O 1
ATOM 5395 N N . ILE C 1 131 ? 53.271 19.219 44.413 1.00 60.69 129 ILE C N 1
ATOM 5396 C CA . ILE C 1 131 ? 52.991 19.657 43.037 1.00 60.80 129 ILE C CA 1
ATOM 5397 C C . ILE C 1 131 ? 53.123 18.517 42.017 1.00 60.98 129 ILE C C 1
ATOM 5398 O O . ILE C 1 131 ? 52.364 18.459 41.051 1.00 61.05 129 ILE C O 1
ATOM 5403 N N . GLN C 1 132 ? 54.068 17.609 42.251 1.00 61.21 130 GLN C N 1
ATOM 5404 C CA . GLN C 1 132 ? 54.261 16.445 41.384 1.00 61.43 130 GLN C CA 1
ATOM 5405 C C . GLN C 1 132 ? 53.120 15.439 41.522 1.00 61.60 130 GLN C C 1
ATOM 5406 O O . GLN C 1 132 ? 52.704 14.823 40.538 1.00 61.62 130 GLN C O 1
ATOM 5412 N N . SER C 1 133 ? 52.622 15.284 42.747 1.00 61.82 131 SER C N 1
ATOM 5413 C CA . SER C 1 133 ? 51.510 14.381 43.033 1.00 62.07 131 SER C CA 1
ATOM 5414 C C . SER C 1 133 ? 50.197 14.920 42.471 1.00 62.24 131 SER C C 1
ATOM 5415 O O . SER C 1 133 ? 49.409 14.167 41.896 1.00 62.28 131 SER C O 1
ATOM 5418 N N . ILE C 1 134 ? 49.977 16.223 42.639 1.00 62.46 132 ILE C N 1
ATOM 5419 C CA . ILE C 1 134 ? 48.764 16.886 42.166 1.00 62.70 132 ILE C CA 1
ATOM 5420 C C . ILE C 1 134 ? 48.681 16.900 40.635 1.00 62.98 132 ILE C C 1
ATOM 5421 O O . ILE C 1 134 ? 47.625 16.605 40.072 1.00 63.06 132 ILE C O 1
ATOM 5426 N N . THR C 1 135 ? 49.792 17.227 39.973 1.00 63.31 133 THR C N 1
ATOM 5427 C CA . THR C 1 135 ? 49.851 17.280 38.506 1.00 63.65 133 THR C CA 1
ATOM 5428 C C . THR C 1 135 ? 49.437 15.952 37.871 1.00 63.98 133 THR C C 1
ATOM 5429 O O . THR C 1 135 ? 48.673 15.935 36.902 1.00 64.02 133 THR C O 1
ATOM 5433 N N . GLN C 1 136 ? 49.940 14.850 38.427 1.00 64.39 134 GLN C N 1
ATOM 5434 C CA . GLN C 1 136 ? 49.593 13.507 37.962 1.00 64.82 134 GLN C CA 1
ATOM 5435 C C . GLN C 1 136 ? 48.136 13.160 38.256 1.00 64.99 134 GLN C C 1
ATOM 5436 O O . GLN C 1 136 ? 47.474 12.520 37.441 1.00 65.00 134 GLN C O 1
ATOM 5442 N N . ALA C 1 137 ? 47.649 13.588 39.419 1.00 65.31 135 ALA C N 1
ATOM 5443 C CA . ALA C 1 137 ? 46.270 13.330 39.831 1.00 65.65 135 ALA C CA 1
ATOM 5444 C C . ALA C 1 137 ? 45.273 14.170 39.036 1.00 65.90 135 ALA C C 1
ATOM 5445 O O . ALA C 1 137 ? 44.160 13.720 38.757 1.00 65.94 135 ALA C O 1
ATOM 5447 N N . LEU C 1 138 ? 45.681 15.387 38.678 1.00 66.25 136 LEU C N 1
ATOM 5448 C CA . LEU C 1 138 ? 44.871 16.275 37.848 1.00 66.63 136 LEU C CA 1
ATOM 5449 C C . LEU C 1 138 ? 44.692 15.695 36.447 1.00 66.98 136 LEU C C 1
ATOM 5450 O O . LEU C 1 138 ? 43.597 15.746 35.886 1.00 66.99 136 LEU C O 1
ATOM 5455 N N . GLN C 1 139 ? 45.774 15.145 35.896 1.00 67.46 137 GLN C N 1
ATOM 5456 C CA . GLN C 1 139 ? 45.759 14.538 34.566 1.00 67.97 137 GLN C CA 1
ATOM 5457 C C . GLN C 1 139 ? 44.887 13.281 34.524 1.00 68.29 137 GLN C C 1
ATOM 5458 O O . GLN C 1 139 ? 44.252 13.000 33.507 1.00 68.31 137 GLN C O 1
ATOM 5464 N N . LYS C 1 140 ? 44.855 12.537 35.629 1.00 68.75 138 LYS C N 1
ATOM 5465 C CA . LYS C 1 140 ? 43.988 11.363 35.745 1.00 69.26 138 LYS C CA 1
ATOM 5466 C C . LYS C 1 140 ? 42.516 11.767 35.801 1.00 69.54 138 LYS C C 1
ATOM 5467 O O . LYS C 1 140 ? 41.666 11.111 35.196 1.00 69.61 138 LYS C O 1
ATOM 5473 N N . SER C 1 141 ? 42.227 12.849 36.523 1.00 69.91 139 SER C N 1
ATOM 5474 C CA . SER C 1 141 ? 40.867 13.373 36.632 1.00 70.28 139 SER C CA 1
ATOM 5475 C C . SER C 1 141 ? 40.415 14.040 35.335 1.00 70.65 139 SER C C 1
ATOM 5476 O O . SER C 1 141 ? 39.226 14.044 35.017 1.00 70.68 139 SER C O 1
ATOM 5479 N N . LYS C 1 142 ? 41.371 14.601 34.597 1.00 71.17 140 LYS C N 1
ATOM 5480 C CA . LYS C 1 142 ? 41.111 15.222 33.298 1.00 71.72 140 LYS C CA 1
ATOM 5481 C C . LYS C 1 142 ? 40.729 14.172 32.254 1.00 72.13 140 LYS C C 1
ATOM 5482 O O . LYS C 1 142 ? 39.794 14.374 31.475 1.00 72.15 140 LYS C O 1
ATOM 5488 N N . GLU C 1 143 ? 41.460 13.059 32.249 1.00 72.69 141 GLU C N 1
ATOM 5489 C CA . GLU C 1 143 ? 41.188 11.936 31.351 1.00 73.21 141 GLU C CA 1
ATOM 5490 C C . GLU C 1 143 ? 39.877 11.242 31.714 1.00 73.58 141 GLU C C 1
ATOM 5491 O O . GLU C 1 143 ? 39.142 10.795 30.831 1.00 73.62 141 GLU C O 1
ATOM 5497 N N . ASN C 1 144 ? 39.597 11.157 33.014 1.00 74.09 142 ASN C N 1
ATOM 5498 C CA . ASN C 1 144 ? 38.346 10.593 33.515 1.00 74.64 142 ASN C CA 1
ATOM 5499 C C . ASN C 1 144 ? 37.143 11.454 33.140 1.00 75.09 142 ASN C C 1
ATOM 5500 O O . ASN C 1 144 ? 36.082 10.931 32.803 1.00 75.19 142 ASN C O 1
ATOM 5505 N N . TYR C 1 145 ? 37.325 12.773 33.202 1.00 75.66 143 TYR C N 1
ATOM 5506 C CA . TYR C 1 145 ? 36.303 13.743 32.805 1.00 76.19 143 TYR C CA 1
ATOM 5507 C C . TYR C 1 145 ? 35.908 13.576 31.338 1.00 76.62 143 TYR C C 1
ATOM 5508 O O . TYR C 1 145 ? 34.727 13.648 30.997 1.00 76.69 143 TYR C O 1
ATOM 5517 N N . ASN C 1 146 ? 36.902 13.352 30.482 1.00 77.19 144 ASN C N 1
ATOM 5518 C CA . ASN C 1 146 ? 36.670 13.157 29.052 1.00 77.77 144 ASN C CA 1
ATOM 5519 C C . ASN C 1 146 ? 36.132 11.769 28.714 1.00 78.17 144 ASN C C 1
ATOM 5520 O O . ASN C 1 146 ? 35.460 11.591 27.698 1.00 78.23 144 ASN C O 1
ATOM 5525 N N . ALA C 1 147 ? 36.431 10.794 29.570 1.00 78.74 145 ALA C N 1
ATOM 5526 C CA . ALA C 1 147 ? 35.938 9.428 29.402 1.00 79.28 145 ALA C CA 1
ATOM 5527 C C . ALA C 1 147 ? 34.426 9.355 29.611 1.00 79.73 145 ALA C C 1
ATOM 5528 O O . ALA C 1 147 ? 33.730 8.634 28.891 1.00 79.77 145 ALA C O 1
ATOM 5530 N N . LYS C 1 148 ? 33.929 10.108 30.593 1.00 80.28 146 LYS C N 1
ATOM 5531 C CA . LYS C 1 148 ? 32.494 10.182 30.876 1.00 80.85 146 LYS C CA 1
ATOM 5532 C C . LYS C 1 148 ? 31.775 11.058 29.851 1.00 81.32 146 LYS C C 1
ATOM 5533 O O . LYS C 1 148 ? 30.571 10.913 29.640 1.00 81.40 146 LYS C O 1
ATOM 5539 N N . CYS C 1 149 ? 32.522 11.967 29.227 1.00 81.93 147 CYS C N 1
ATOM 5540 C CA . CYS C 1 149 ? 32.006 12.829 28.163 1.00 82.56 147 CYS C CA 1
ATOM 5541 C C . CYS C 1 149 ? 31.661 12.043 26.903 1.00 82.96 147 CYS C C 1
ATOM 5542 O O . CYS C 1 149 ? 30.612 12.267 26.297 1.00 83.04 147 CYS C O 1
ATOM 5545 N N . VAL C 1 150 ? 32.557 11.138 26.513 1.00 83.49 148 VAL C N 1
ATOM 5546 C CA . VAL C 1 150 ? 32.352 10.267 25.353 1.00 84.00 148 VAL C CA 1
ATOM 5547 C C . VAL C 1 150 ? 31.201 9.294 25.623 1.00 84.37 148 VAL C C 1
ATOM 5548 O O . VAL C 1 150 ? 30.369 9.047 24.747 1.00 84.42 148 VAL C O 1
ATOM 5552 N N . GLU C 1 151 ? 31.157 8.767 26.845 1.00 84.87 149 GLU C N 1
ATOM 5553 C CA . GLU C 1 151 ? 30.085 7.878 27.290 1.00 85.40 149 GLU C CA 1
ATOM 5554 C C . GLU C 1 151 ? 28.727 8.587 27.304 1.00 85.71 149 GLU C C 1
ATOM 5555 O O . GLU C 1 151 ? 27.699 7.976 27.007 1.00 85.77 149 GLU C O 1
ATOM 5561 N N . GLN C 1 152 ? 28.739 9.874 27.650 1.00 86.10 150 GLN C N 1
ATOM 5562 C CA . GLN C 1 152 ? 27.537 10.709 27.636 1.00 86.47 150 GLN C CA 1
ATOM 5563 C C . GLN C 1 152 ? 27.000 10.869 26.214 1.00 86.78 150 GLN C C 1
ATOM 5564 O O . GLN C 1 152 ? 25.799 10.724 25.980 1.00 86.86 150 GLN C O 1
ATOM 5570 N N . GLU C 1 153 ? 27.898 11.158 25.275 1.00 87.15 151 GLU C N 1
ATOM 5571 C CA . GLU C 1 153 ? 27.521 11.407 23.884 1.00 87.52 151 GLU C CA 1
ATOM 5572 C C . GLU C 1 153 ? 27.190 10.144 23.093 1.00 87.73 151 GLU C C 1
ATOM 5573 O O . GLU C 1 153 ? 26.303 10.168 22.238 1.00 87.82 151 GLU C O 1
ATOM 5579 N N . ARG C 1 154 ? 27.898 9.051 23.374 1.00 87.95 152 ARG C N 1
ATOM 5580 C CA . ARG C 1 154 ? 27.671 7.787 22.671 1.00 88.17 152 ARG C CA 1
ATOM 5581 C C . ARG C 1 154 ? 26.317 7.171 23.034 1.00 88.29 152 ARG C C 1
ATOM 5582 O O . ARG C 1 154 ? 25.701 6.492 22.210 1.00 88.32 152 ARG C O 1
ATOM 5590 N N . LEU C 1 155 ? 25.864 7.411 24.264 1.00 88.43 153 LEU C N 1
ATOM 5591 C CA . LEU C 1 155 ? 24.530 6.990 24.697 1.00 88.59 153 LEU C CA 1
ATOM 5592 C C . LEU C 1 155 ? 23.433 7.880 24.111 1.00 88.70 153 LEU C C 1
ATOM 5593 O O . LEU C 1 155 ? 22.294 7.438 23.943 1.00 88.73 153 LEU C O 1
ATOM 5598 N N . LYS C 1 156 ? 23.781 9.130 23.812 1.00 88.84 154 LYS C N 1
ATOM 5599 C CA . LYS C 1 156 ? 22.848 10.077 23.200 1.00 88.96 154 LYS C CA 1
ATOM 5600 C C . LYS C 1 156 ? 22.704 9.847 21.698 1.00 88.99 154 LYS C C 1
ATOM 5601 O O . LYS C 1 156 ? 21.588 9.825 21.175 1.00 89.02 154 LYS C O 1
ATOM 5607 N N . LYS C 1 157 ? 23.836 9.675 21.015 1.00 89.05 155 LYS C N 1
ATOM 5608 C CA . LYS C 1 157 ? 23.864 9.486 19.561 1.00 89.10 155 LYS C CA 1
ATOM 5609 C C . LYS C 1 157 ? 23.211 8.176 19.122 1.00 89.10 155 LYS C C 1
ATOM 5610 O O . LYS C 1 157 ? 22.579 8.116 18.066 1.00 89.15 155 LYS C O 1
ATOM 5616 N N . GLU C 1 158 ? 23.370 7.136 19.937 1.00 89.05 156 GLU C N 1
ATOM 5617 C CA . GLU C 1 158 ? 22.751 5.838 19.671 1.00 89.01 156 GLU C CA 1
ATOM 5618 C C . GLU C 1 158 ? 21.310 5.779 20.176 1.00 88.87 156 GLU C C 1
ATOM 5619 O O . GLU C 1 158 ? 20.526 4.935 19.735 1.00 88.89 156 GLU C O 1
ATOM 5625 N N . GLY C 1 159 ? 20.972 6.674 21.101 1.00 88.70 157 GLY C N 1
ATOM 5626 C CA . GLY C 1 159 ? 19.624 6.749 21.657 1.00 88.48 157 GLY C CA 1
ATOM 5627 C C . GLY C 1 159 ? 19.410 5.780 22.803 1.00 88.33 157 GLY C C 1
ATOM 5628 O O . GLY C 1 159 ? 19.585 4.569 22.647 1.00 88.36 157 GLY C O 1
ATOM 5629 N N . ALA C 1 160 ? 19.035 6.323 23.959 1.00 88.11 158 ALA C N 1
ATOM 5630 C CA . ALA C 1 160 ? 18.765 5.533 25.158 1.00 87.86 158 ALA C CA 1
ATOM 5631 C C . ALA C 1 160 ? 17.709 6.220 26.021 1.00 87.70 158 ALA C C 1
ATOM 5632 O O . ALA C 1 160 ? 17.231 7.305 25.680 1.00 87.70 158 ALA C O 1
ATOM 5634 N N . THR C 1 161 ? 17.350 5.580 27.133 1.00 87.48 159 THR C N 1
ATOM 5635 C CA . THR C 1 161 ? 16.345 6.106 28.060 1.00 87.28 159 THR C CA 1
ATOM 5636 C C . THR C 1 161 ? 16.807 7.418 28.692 1.00 87.11 159 THR C C 1
ATOM 5637 O O . THR C 1 161 ? 18.004 7.623 28.913 1.00 87.08 159 THR C O 1
ATOM 5641 N N . GLN C 1 162 ? 15.846 8.302 28.964 1.00 86.89 160 GLN C N 1
ATOM 5642 C CA . GLN C 1 162 ? 16.070 9.506 29.762 1.00 86.70 160 GLN C CA 1
ATOM 5643 C C . GLN C 1 162 ? 16.799 9.149 31.059 1.00 86.43 160 GLN C C 1
ATOM 5644 O O . GLN C 1 162 ? 17.727 9.847 31.472 1.00 86.46 160 GLN C O 1
ATOM 5650 N N . ARG C 1 163 ? 16.374 8.047 31.675 1.00 86.08 161 ARG C N 1
ATOM 5651 C CA . ARG C 1 163 ? 16.942 7.552 32.924 1.00 85.71 161 ARG C CA 1
ATOM 5652 C C . ARG C 1 163 ? 18.383 7.053 32.763 1.00 85.45 161 ARG C C 1
ATOM 5653 O O . ARG C 1 163 ? 19.202 7.218 33.670 1.00 85.45 161 ARG C O 1
ATOM 5661 N N . GLU C 1 164 ? 18.681 6.442 31.615 1.00 85.08 162 GLU C N 1
ATOM 5662 C CA . GLU C 1 164 ? 20.036 5.976 31.299 1.00 84.74 162 GLU C CA 1
ATOM 5663 C C . GLU C 1 164 ? 21.003 7.144 31.123 1.00 84.46 162 GLU C C 1
ATOM 5664 O O . GLU C 1 164 ? 22.154 7.077 31.558 1.00 84.48 162 GLU C O 1
ATOM 5670 N N . ILE C 1 165 ? 20.526 8.205 30.474 1.00 84.07 163 ILE C N 1
ATOM 5671 C CA . ILE C 1 165 ? 21.319 9.414 30.247 1.00 83.62 163 ILE C CA 1
ATOM 5672 C C . ILE C 1 165 ? 21.443 10.229 31.538 1.00 83.29 163 ILE C C 1
ATOM 5673 O O . ILE C 1 165 ? 22.479 10.846 31.787 1.00 83.29 163 ILE C O 1
ATOM 5678 N N . GLU C 1 166 ? 20.392 10.207 32.357 1.00 82.86 164 GLU C N 1
ATOM 5679 C CA . GLU C 1 166 ? 20.369 10.924 33.636 1.00 82.50 164 GLU C CA 1
ATOM 5680 C C . GLU C 1 166 ? 21.445 10.428 34.608 1.00 82.09 164 GLU C C 1
ATOM 5681 O O . GLU C 1 166 ? 22.056 11.227 35.322 1.00 82.06 164 GLU C O 1
ATOM 5687 N N . LYS C 1 167 ? 21.668 9.114 34.630 1.00 81.59 165 LYS C N 1
ATOM 5688 C CA . LYS C 1 167 ? 22.687 8.513 35.495 1.00 81.08 165 LYS C CA 1
ATOM 5689 C C . LYS C 1 167 ? 24.097 8.607 34.902 1.00 80.75 165 LYS C C 1
ATOM 5690 O O . LYS C 1 167 ? 25.089 8.536 35.630 1.00 80.72 165 LYS C O 1
ATOM 5696 N N . ALA C 1 168 ? 24.173 8.761 33.581 1.00 80.28 166 ALA C N 1
ATOM 5697 C CA . ALA C 1 168 ? 25.440 9.011 32.898 1.00 79.82 166 ALA C CA 1
ATOM 5698 C C . ALA C 1 168 ? 25.823 10.486 33.010 1.00 79.52 166 ALA C C 1
ATOM 5699 O O . ALA C 1 168 ? 26.991 10.847 32.844 1.00 79.48 166 ALA C O 1
ATOM 5701 N N . ALA C 1 169 ? 24.827 11.325 33.293 1.00 79.14 167 ALA C N 1
ATOM 5702 C CA . ALA C 1 169 ? 25.024 12.762 33.471 1.00 78.76 167 ALA C CA 1
ATOM 5703 C C . ALA C 1 169 ? 25.493 13.111 34.882 1.00 78.49 167 ALA C C 1
ATOM 5704 O O . ALA C 1 169 ? 26.189 14.109 35.074 1.00 78.48 167 ALA C O 1
ATOM 5706 N N . VAL C 1 170 ? 25.102 12.299 35.865 1.00 78.13 168 VAL C N 1
ATOM 5707 C CA . VAL C 1 170 ? 25.593 12.470 37.238 1.00 77.80 168 VAL C CA 1
ATOM 5708 C C . VAL C 1 170 ? 26.977 11.838 37.412 1.00 77.54 168 VAL C C 1
ATOM 5709 O O . VAL C 1 170 ? 27.699 12.164 38.357 1.00 77.59 168 VAL C O 1
ATOM 5713 N N . LYS C 1 171 ? 27.334 10.936 36.498 1.00 77.14 169 LYS C N 1
ATOM 5714 C CA . LYS C 1 171 ? 28.689 10.393 36.426 1.00 76.72 169 LYS C CA 1
ATOM 5715 C C . LYS C 1 171 ? 29.639 11.416 35.810 1.00 76.40 169 LYS C C 1
ATOM 5716 O O . LYS C 1 171 ? 30.797 11.519 36.220 1.00 76.40 169 LYS C O 1
ATOM 5722 N N . SER C 1 172 ? 29.141 12.164 34.825 1.00 75.96 170 SER C N 1
ATOM 5723 C CA . SER C 1 172 ? 29.885 13.270 34.226 1.00 75.53 170 SER C CA 1
ATOM 5724 C C . SER C 1 172 ? 29.962 14.459 35.181 1.00 75.28 170 SER C C 1
ATOM 5725 O O . SER C 1 172 ? 30.963 15.174 35.202 1.00 75.28 170 SER C O 1
ATOM 5728 N N . LYS C 1 173 ? 28.902 14.662 35.962 1.00 74.92 171 LYS C N 1
ATOM 5729 C CA . LYS C 1 173 ? 28.878 15.682 37.012 1.00 74.55 171 LYS C CA 1
ATOM 5730 C C . LYS C 1 173 ? 29.942 15.389 38.070 1.00 74.30 171 LYS C C 1
ATOM 5731 O O . LYS C 1 173 ? 30.691 16.284 38.465 1.00 74.30 171 LYS C O 1
ATOM 5737 N N . LYS C 1 174 ? 30.004 14.133 38.511 1.00 73.96 172 LYS C N 1
ATOM 5738 C CA . LYS C 1 174 ? 31.000 13.684 39.487 1.00 73.65 172 LYS C CA 1
ATOM 5739 C C . LYS C 1 174 ? 32.430 13.800 38.960 1.00 73.29 172 LYS C C 1
ATOM 5740 O O . LYS C 1 174 ? 33.345 14.141 39.712 1.00 73.27 172 LYS C O 1
ATOM 5746 N N . ALA C 1 175 ? 32.609 13.514 37.671 1.00 72.83 173 ALA C N 1
ATOM 5747 C CA . ALA C 1 175 ? 33.909 13.627 37.016 1.00 72.43 173 ALA C CA 1
ATOM 5748 C C . ALA C 1 175 ? 34.332 15.085 36.850 1.00 72.17 173 ALA C C 1
ATOM 5749 O O . ALA C 1 175 ? 35.524 15.392 36.865 1.00 72.17 173 ALA C O 1
ATOM 5751 N N . THR C 1 176 ? 33.350 15.970 36.691 1.00 71.83 174 THR C N 1
ATOM 5752 C CA . THR C 1 176 ? 33.597 17.407 36.567 1.00 71.47 174 THR C CA 1
ATOM 5753 C C . THR C 1 176 ? 33.933 18.024 37.924 1.00 71.23 174 THR C C 1
ATOM 5754 O O . THR C 1 176 ? 34.756 18.935 38.007 1.00 71.27 174 THR C O 1
ATOM 5758 N N . ASP C 1 177 ? 33.301 17.519 38.981 1.00 70.91 175 ASP C N 1
ATOM 5759 C CA . ASP C 1 177 ? 33.533 18.022 40.334 1.00 70.65 175 ASP C CA 1
ATOM 5760 C C . ASP C 1 177 ? 34.960 17.771 40.827 1.00 70.39 175 ASP C C 1
ATOM 5761 O O . ASP C 1 177 ? 35.590 18.674 41.379 1.00 70.39 175 ASP C O 1
ATOM 5766 N N . THR C 1 178 ? 35.463 16.555 40.616 1.00 70.03 176 THR C N 1
ATOM 5767 C CA . THR C 1 178 ? 36.817 16.190 41.045 1.00 69.67 176 THR C CA 1
ATOM 5768 C C . THR C 1 178 ? 37.895 16.833 40.171 1.00 69.40 176 THR C C 1
ATOM 5769 O O . THR C 1 178 ? 38.947 17.231 40.674 1.00 69.38 176 THR C O 1
ATOM 5773 N N . TYR C 1 179 ? 37.623 16.933 38.870 1.00 69.02 177 TYR C N 1
ATOM 5774 C CA . TYR C 1 179 ? 38.533 17.586 37.927 1.00 68.71 177 TYR C CA 1
ATOM 5775 C C . TYR C 1 179 ? 38.681 19.078 38.233 1.00 68.50 177 TYR C C 1
ATOM 5776 O O . TYR C 1 179 ? 39.793 19.609 38.206 1.00 68.55 177 TYR C O 1
ATOM 5785 N N . LYS C 1 180 ? 37.566 19.740 38.538 1.00 68.15 178 LYS C N 1
ATOM 5786 C CA . LYS C 1 180 ? 37.582 21.148 38.939 1.00 67.83 178 LYS C CA 1
ATOM 5787 C C . LYS C 1 180 ? 38.209 21.348 40.319 1.00 67.55 178 LYS C C 1
ATOM 5788 O O . LYS C 1 180 ? 38.801 22.395 40.589 1.00 67.54 178 LYS C O 1
ATOM 5794 N N . LEU C 1 181 ? 38.074 20.340 41.180 1.00 67.20 179 LEU C N 1
ATOM 5795 C CA . LEU C 1 181 ? 38.659 20.369 42.520 1.00 66.90 179 LEU C CA 1
ATOM 5796 C C . LEU C 1 181 ? 40.183 20.265 42.452 1.00 66.65 179 LEU C C 1
ATOM 5797 O O . LEU C 1 181 ? 40.888 20.899 43.238 1.00 66.62 179 LEU C O 1
ATOM 5802 N N . TYR C 1 182 ? 40.681 19.462 41.513 1.00 66.33 180 TYR C N 1
ATOM 5803 C CA . TYR C 1 182 ? 42.121 19.330 41.288 1.00 66.01 180 TYR C CA 1
ATOM 5804 C C . TYR C 1 182 ? 42.722 20.549 40.588 1.00 65.85 180 TYR C C 1
ATOM 5805 O O . TYR C 1 182 ? 43.910 20.830 40.747 1.00 65.80 180 TYR C O 1
ATOM 5814 N N . VAL C 1 183 ? 41.903 21.262 39.816 1.00 65.69 181 VAL C N 1
ATOM 5815 C CA . VAL C 1 183 ? 42.318 22.526 39.199 1.00 65.54 181 VAL C CA 1
ATOM 5816 C C . VAL C 1 183 ? 42.561 23.589 40.279 1.00 65.45 181 VAL C C 1
ATOM 5817 O O . VAL C 1 183 ? 43.526 24.354 40.200 1.00 65.53 181 VAL C O 1
ATOM 5821 N N . GLU C 1 184 ? 41.690 23.618 41.287 1.00 65.27 182 GLU C N 1
ATOM 5822 C CA . GLU C 1 184 ? 41.882 24.477 42.456 1.00 65.13 182 GLU C CA 1
ATOM 5823 C C . GLU C 1 184 ? 43.085 24.018 43.279 1.00 64.75 182 GLU C C 1
ATOM 5824 O O . GLU C 1 184 ? 43.862 24.845 43.760 1.00 64.75 182 GLU C O 1
ATOM 5830 N N . LYS C 1 185 ? 43.228 22.701 43.429 1.00 64.32 183 LYS C N 1
ATOM 5831 C CA . LYS C 1 185 ? 44.346 22.103 44.161 1.00 63.91 183 LYS C CA 1
ATOM 5832 C C . LYS C 1 185 ? 45.697 22.383 43.502 1.00 63.67 183 LYS C C 1
ATOM 5833 O O . LYS C 1 185 ? 46.691 22.616 44.194 1.00 63.65 183 LYS C O 1
ATOM 5839 N N . TYR C 1 186 ? 45.725 22.354 42.170 1.00 63.34 184 TYR C N 1
ATOM 5840 C CA . TYR C 1 186 ? 46.948 22.616 41.414 1.00 63.01 184 TYR C CA 1
ATOM 5841 C C . TYR C 1 186 ? 47.411 24.059 41.562 1.00 62.79 184 TYR C C 1
ATOM 5842 O O . TYR C 1 186 ? 48.586 24.305 41.824 1.00 62.86 184 TYR C O 1
ATOM 5851 N N . ALA C 1 187 ? 46.487 25.005 41.395 1.00 62.48 185 ALA C N 1
ATOM 5852 C CA . ALA C 1 187 ? 46.794 26.430 41.536 1.00 62.13 185 ALA C CA 1
ATOM 5853 C C . ALA C 1 187 ? 47.327 26.752 42.932 1.00 61.86 185 ALA C C 1
ATOM 5854 O O . ALA C 1 187 ? 48.134 27.666 43.102 1.00 61.80 185 ALA C O 1
ATOM 5856 N N . LEU C 1 188 ? 46.870 25.981 43.917 1.00 61.56 186 LEU C N 1
ATOM 5857 C CA . LEU C 1 188 ? 47.286 26.128 45.308 1.00 61.30 186 LEU C CA 1
ATOM 5858 C C . LEU C 1 188 ? 48.685 25.547 45.529 1.00 61.08 186 LEU C C 1
ATOM 5859 O O . LEU C 1 188 ? 49.513 26.150 46.217 1.00 61.10 186 LEU C O 1
ATOM 5864 N N . ALA C 1 189 ? 48.936 24.378 44.942 1.00 60.77 187 ALA C N 1
ATOM 5865 C CA . ALA C 1 189 ? 50.237 23.714 45.029 1.00 60.46 187 ALA C CA 1
ATOM 5866 C C . ALA C 1 189 ? 51.288 24.386 44.143 1.00 60.26 187 ALA C C 1
ATOM 5867 O O . ALA C 1 189 ? 52.482 24.317 44.431 1.00 60.13 187 ALA C O 1
ATOM 5869 N N . LYS C 1 190 ? 50.832 25.026 43.067 1.00 60.09 188 LYS C N 1
ATOM 5870 C CA . LYS C 1 190 ? 51.701 25.766 42.153 1.00 59.96 188 LYS C CA 1
ATOM 5871 C C . LYS C 1 190 ? 52.193 27.060 42.798 1.00 59.89 188 LYS C C 1
ATOM 5872 O O . LYS C 1 190 ? 53.373 27.396 42.704 1.00 59.97 188 LYS C O 1
ATOM 5878 N N . ALA C 1 191 ? 51.283 27.776 43.456 1.00 59.80 189 ALA C N 1
ATOM 5879 C CA . ALA C 1 191 ? 51.616 29.023 44.142 1.00 59.66 189 ALA C CA 1
ATOM 5880 C C . ALA C 1 191 ? 52.515 28.784 45.353 1.00 59.53 189 ALA C C 1
ATOM 5881 O O . ALA C 1 191 ? 53.354 29.624 45.679 1.00 59.56 189 ALA C O 1
ATOM 5883 N N . ASP C 1 192 ? 52.333 27.640 46.010 1.00 59.34 190 ASP C N 1
ATOM 5884 C CA . ASP C 1 192 ? 53.145 27.262 47.167 1.00 59.18 190 ASP C CA 1
ATOM 5885 C C . ASP C 1 192 ? 54.549 26.829 46.742 1.00 59.07 190 ASP C C 1
ATOM 5886 O O . ASP C 1 192 ? 55.538 27.252 47.340 1.00 59.09 190 ASP C O 1
ATOM 5891 N N . PHE C 1 193 ? 54.625 25.993 45.707 1.00 58.92 191 PHE C N 1
ATOM 5892 C CA . PHE C 1 193 ? 55.901 25.518 45.168 1.00 58.70 191 PHE C CA 1
ATOM 5893 C C . PHE C 1 193 ? 56.767 26.672 44.663 1.00 58.70 191 PHE C C 1
ATOM 5894 O O . PHE C 1 193 ? 57.930 26.783 45.045 1.00 58.78 191 PHE C O 1
ATOM 5902 N N . GLU C 1 194 ? 56.193 27.530 43.821 1.00 58.63 192 GLU C N 1
ATOM 5903 C CA . GLU C 1 194 ? 56.914 28.679 43.268 1.00 58.60 192 GLU C CA 1
ATOM 5904 C C . GLU C 1 194 ? 57.441 29.626 44.347 1.00 58.58 192 GLU C C 1
ATOM 5905 O O . GLU C 1 194 ? 58.519 30.198 44.197 1.00 58.67 192 GLU C O 1
ATOM 5911 N N . GLN C 1 195 ? 56.680 29.779 45.428 1.00 58.54 193 GLN C N 1
ATOM 5912 C CA . GLN C 1 195 ? 57.069 30.636 46.547 1.00 58.49 193 GLN C CA 1
ATOM 5913 C C . GLN C 1 195 ? 58.249 30.038 47.316 1.00 58.31 193 GLN C C 1
ATOM 5914 O O . GLN C 1 195 ? 59.202 30.748 47.641 1.00 58.34 193 GLN C O 1
ATOM 5920 N N . LYS C 1 196 ? 58.178 28.735 47.591 1.00 58.11 194 LYS C N 1
ATOM 5921 C CA . LYS C 1 196 ? 59.222 28.022 48.336 1.00 57.87 194 LYS C CA 1
ATOM 5922 C C . LYS C 1 196 ? 60.495 27.832 47.512 1.00 57.65 194 LYS C C 1
ATOM 5923 O O . LYS C 1 196 ? 61.602 27.984 48.030 1.00 57.61 194 LYS C O 1
ATOM 5929 N N . MET C 1 197 ? 60.327 27.501 46.233 1.00 57.38 195 MET C N 1
ATOM 5930 C CA . MET C 1 197 ? 61.448 27.229 45.336 1.00 57.12 195 MET C CA 1
ATOM 5931 C C . MET C 1 197 ? 62.258 28.483 44.997 1.00 56.99 195 MET C C 1
ATOM 5932 O O . MET C 1 197 ? 63.484 28.421 44.909 1.00 56.99 195 MET C O 1
ATOM 5937 N N . THR C 1 198 ? 61.574 29.612 44.812 1.00 56.83 196 THR C N 1
ATOM 5938 C CA . THR C 1 198 ? 62.243 30.895 44.573 1.00 56.62 196 THR C CA 1
ATOM 5939 C C . THR C 1 198 ? 63.187 31.240 45.731 1.00 56.38 196 THR C C 1
ATOM 5940 O O . THR C 1 198 ? 64.310 31.698 45.507 1.00 56.41 196 THR C O 1
ATOM 5944 N N . GLU C 1 199 ? 62.733 30.998 46.959 1.00 56.06 197 GLU C N 1
ATOM 5945 C CA . GLU C 1 199 ? 63.550 31.237 48.147 1.00 55.76 197 GLU C CA 1
ATOM 5946 C C . GLU C 1 199 ? 64.678 30.212 48.279 1.00 55.36 197 GLU C C 1
ATOM 5947 O O . GLU C 1 199 ? 65.805 30.566 48.628 1.00 55.33 197 GLU C O 1
ATOM 5953 N N . THR C 1 200 ? 64.367 28.950 47.983 1.00 54.88 198 THR C N 1
ATOM 5954 C CA . THR C 1 200 ? 65.308 27.840 48.156 1.00 54.41 198 THR C CA 1
ATOM 5955 C C . THR C 1 200 ? 66.393 27.779 47.075 1.00 54.12 198 THR C C 1
ATOM 5956 O O . THR C 1 200 ? 67.525 27.387 47.358 1.00 54.13 198 THR C O 1
ATOM 5960 N N . ALA C 1 201 ? 66.051 28.167 45.847 1.00 53.70 199 ALA C N 1
ATOM 5961 C CA . ALA C 1 201 ? 67.036 28.222 44.765 1.00 53.36 199 ALA C CA 1
ATOM 5962 C C . ALA C 1 201 ? 68.101 29.285 45.039 1.00 53.12 199 ALA C C 1
ATOM 5963 O O . ALA C 1 201 ? 69.278 29.075 44.743 1.00 53.07 199 ALA C O 1
ATOM 5965 N N . GLN C 1 202 ? 67.682 30.415 45.608 1.00 52.81 200 GLN C N 1
ATOM 5966 C CA . GLN C 1 202 ? 68.608 31.458 46.052 1.00 52.55 200 GLN C CA 1
ATOM 5967 C C . GLN C 1 202 ? 69.437 31.006 47.248 1.00 52.22 200 GLN C C 1
ATOM 5968 O O . GLN C 1 202 ? 70.624 31.317 47.336 1.00 52.20 200 GLN C O 1
ATOM 5974 N N . LYS C 1 203 ? 68.796 30.282 48.164 1.00 51.83 201 LYS C N 1
ATOM 5975 C CA . LYS C 1 203 ? 69.463 29.685 49.318 1.00 51.48 201 LYS C CA 1
ATOM 5976 C C . LYS C 1 203 ? 70.639 28.816 48.866 1.00 51.19 201 LYS C C 1
ATOM 5977 O O . LYS C 1 203 ? 71.748 28.952 49.379 1.00 51.24 201 LYS C O 1
ATOM 5983 N N . PHE C 1 204 ? 70.387 27.941 47.893 1.00 50.79 202 PHE C N 1
ATOM 5984 C CA . PHE C 1 204 ? 71.410 27.054 47.343 1.00 50.29 202 PHE C CA 1
ATOM 5985 C C . PHE C 1 204 ? 72.528 27.798 46.615 1.00 50.05 202 PHE C C 1
ATOM 5986 O O . PHE C 1 204 ? 73.673 27.353 46.629 1.00 50.08 202 PHE C O 1
ATOM 5994 N N . GLN C 1 205 ? 72.194 28.918 45.977 1.00 49.82 203 GLN C N 1
ATOM 5995 C CA . GLN C 1 205 ? 73.193 29.745 45.297 1.00 49.60 203 GLN C CA 1
ATOM 5996 C C . GLN C 1 205 ? 74.082 30.467 46.305 1.00 49.50 203 GLN C C 1
ATOM 5997 O O . GLN C 1 205 ? 75.294 30.545 46.118 1.00 49.52 203 GLN C O 1
ATOM 6003 N N . ASP C 1 206 ? 73.471 30.984 47.370 1.00 49.36 204 ASP C N 1
ATOM 6004 C CA . ASP C 1 206 ? 74.202 31.612 48.468 1.00 49.21 204 ASP C CA 1
ATOM 6005 C C . ASP C 1 206 ? 75.139 30.623 49.157 1.00 49.06 204 ASP C C 1
ATOM 6006 O O . ASP C 1 206 ? 76.230 30.994 49.591 1.00 49.11 204 ASP C O 1
ATOM 6011 N N . ILE C 1 207 ? 74.703 29.368 49.249 1.00 48.90 205 ILE C N 1
ATOM 6012 C CA . ILE C 1 207 ? 75.515 28.289 49.813 1.00 48.74 205 ILE C CA 1
ATOM 6013 C C . ILE C 1 207 ? 76.701 27.959 48.897 1.00 48.72 205 ILE C C 1
ATOM 6014 O O . ILE C 1 207 ? 77.828 27.797 49.371 1.00 48.70 205 ILE C O 1
ATOM 6019 N N . GLU C 1 208 ? 76.447 27.883 47.592 1.00 48.65 206 GLU C N 1
ATOM 6020 C CA . GLU C 1 208 ? 77.508 27.628 46.616 1.00 48.68 206 GLU C CA 1
ATOM 6021 C C . GLU C 1 208 ? 78.499 28.782 46.515 1.00 48.78 206 GLU C C 1
ATOM 6022 O O . GLU C 1 208 ? 79.685 28.560 46.279 1.00 48.86 206 GLU C O 1
ATOM 6028 N N . GLU C 1 209 ? 78.011 30.007 46.699 1.00 48.91 207 GLU C N 1
ATOM 6029 C CA . GLU C 1 209 ? 78.865 31.192 46.654 1.00 48.99 207 GLU C CA 1
ATOM 6030 C C . GLU C 1 209 ? 79.777 31.269 47.874 1.00 49.05 207 GLU C C 1
ATOM 6031 O O . GLU C 1 209 ? 80.958 31.583 47.741 1.00 49.05 207 GLU C O 1
ATOM 6037 N N . THR C 1 210 ? 79.223 30.973 49.052 1.00 49.08 208 THR C N 1
ATOM 6038 C CA . THR C 1 210 ? 79.997 30.855 50.291 1.00 49.08 208 THR C CA 1
ATOM 6039 C C . THR C 1 210 ? 81.015 29.717 50.176 1.00 49.18 208 THR C C 1
ATOM 6040 O O . THR C 1 210 ? 82.145 29.831 50.653 1.00 49.30 208 THR C O 1
ATOM 6044 N N . HIS C 1 211 ? 80.597 28.628 49.536 1.00 49.25 209 HIS C N 1
ATOM 6045 C CA . HIS C 1 211 ? 81.454 27.475 49.267 1.00 49.24 209 HIS C CA 1
ATOM 6046 C C . HIS C 1 211 ? 82.643 27.843 48.377 1.00 49.27 209 HIS C C 1
ATOM 6047 O O . HIS C 1 211 ? 83.781 27.475 48.671 1.00 49.24 209 HIS C O 1
ATOM 6054 N N . LEU C 1 212 ? 82.373 28.580 47.303 1.00 49.41 210 LEU C N 1
ATOM 6055 C CA . LEU C 1 212 ? 83.400 28.921 46.318 1.00 49.54 210 LEU C CA 1
ATOM 6056 C C . LEU C 1 212 ? 84.406 29.965 46.802 1.00 49.84 210 LEU C C 1
ATOM 6057 O O . LEU C 1 212 ? 85.592 29.866 46.482 1.00 49.89 210 LEU C O 1
ATOM 6062 N N . ILE C 1 213 ? 83.940 30.956 47.565 1.00 50.13 211 ILE C N 1
ATOM 6063 C CA . ILE C 1 213 ? 84.833 31.998 48.088 1.00 50.49 211 ILE C CA 1
ATOM 6064 C C . ILE C 1 213 ? 85.828 31.437 49.106 1.00 50.62 211 ILE C C 1
ATOM 6065 O O . ILE C 1 213 ? 86.966 31.902 49.183 1.00 50.78 211 ILE C O 1
ATOM 6070 N N . HIS C 1 214 ? 85.393 30.435 49.869 1.00 50.75 212 HIS C N 1
ATOM 6071 C CA . HIS C 1 214 ? 86.240 29.784 50.862 1.00 50.99 212 HIS C CA 1
ATOM 6072 C C . HIS C 1 214 ? 87.333 28.946 50.202 1.00 50.87 212 HIS C C 1
ATOM 6073 O O . HIS C 1 214 ? 88.501 29.026 50.589 1.00 51.04 212 HIS C O 1
ATOM 6080 N N . ILE C 1 215 ? 86.950 28.145 49.211 1.00 50.65 213 ILE C N 1
ATOM 6081 C CA . ILE C 1 215 ? 87.909 27.339 48.457 1.00 50.49 213 ILE C CA 1
ATOM 6082 C C . ILE C 1 215 ? 88.936 28.220 47.739 1.00 50.36 213 ILE C C 1
ATOM 6083 O O . ILE C 1 215 ? 90.126 27.897 47.720 1.00 50.45 213 ILE C O 1
ATOM 6088 N N . LYS C 1 216 ? 88.480 29.337 47.178 1.00 50.23 214 LYS C N 1
ATOM 6089 C CA . LYS C 1 216 ? 89.379 30.280 46.513 1.00 50.23 214 LYS C CA 1
ATOM 6090 C C . LYS C 1 216 ? 90.325 30.979 47.494 1.00 50.17 214 LYS C C 1
ATOM 6091 O O . LYS C 1 216 ? 91.419 31.395 47.111 1.00 50.06 214 LYS C O 1
ATOM 6097 N N . GLU C 1 217 ? 89.898 31.099 48.751 1.00 50.07 215 GLU C N 1
ATOM 6098 C CA . GLU C 1 217 ? 90.752 31.616 49.821 1.00 50.15 215 GLU C CA 1
ATOM 6099 C C . GLU C 1 217 ? 91.809 30.599 50.232 1.00 49.81 215 GLU C C 1
ATOM 6100 O O . GLU C 1 217 ? 92.912 30.972 50.632 1.00 49.88 215 GLU C O 1
ATOM 6106 N N . ILE C 1 218 ? 91.458 29.317 50.138 1.00 49.52 216 ILE C N 1
ATOM 6107 C CA . ILE C 1 218 ? 92.403 28.227 50.377 1.00 49.11 216 ILE C CA 1
ATOM 6108 C C . ILE C 1 218 ? 93.436 28.155 49.246 1.00 48.94 216 ILE C C 1
ATOM 6109 O O . ILE C 1 218 ? 94.634 28.020 49.505 1.00 48.93 216 ILE C O 1
ATOM 6114 N N . ILE C 1 219 ? 92.971 28.260 48.002 1.00 48.69 217 ILE C N 1
ATOM 6115 C CA . ILE C 1 219 ? 93.869 28.347 46.846 1.00 48.56 217 ILE C CA 1
ATOM 6116 C C . ILE C 1 219 ? 94.704 29.630 46.931 1.00 48.57 217 ILE C C 1
ATOM 6117 O O . ILE C 1 219 ? 95.857 29.662 46.497 1.00 48.56 217 ILE C O 1
ATOM 6122 N N . GLY C 1 220 ? 94.118 30.673 47.517 1.00 48.59 218 GLY C N 1
ATOM 6123 C CA . GLY C 1 220 ? 94.836 31.909 47.815 1.00 48.47 218 GLY C CA 1
ATOM 6124 C C . GLY C 1 220 ? 95.993 31.670 48.766 1.00 48.48 218 GLY C C 1
ATOM 6125 O O . GLY C 1 220 ? 97.088 32.188 48.555 1.00 48.47 218 GLY C O 1
ATOM 6126 N N . SER C 1 221 ? 95.746 30.878 49.809 1.00 48.55 219 SER C N 1
ATOM 6127 C CA . SER C 1 221 ? 96.782 30.489 50.768 1.00 48.70 219 SER C CA 1
ATOM 6128 C C . SER C 1 221 ? 97.835 29.591 50.126 1.00 48.77 219 SER C C 1
ATOM 6129 O O . SER C 1 221 ? 99.020 29.686 50.451 1.00 48.91 219 SER C O 1
ATOM 6132 N N . LEU C 1 222 ? 97.391 28.718 49.223 1.00 48.84 220 LEU C N 1
ATOM 6133 C CA . LEU C 1 222 ? 98.283 27.860 48.449 1.00 48.87 220 LEU C CA 1
ATOM 6134 C C . LEU C 1 222 ? 99.277 28.694 47.644 1.00 48.97 220 LEU C C 1
ATOM 6135 O O . LEU C 1 222 ? 100.473 28.411 47.648 1.00 49.09 220 LEU C O 1
ATOM 6140 N N . SER C 1 223 ? 98.773 29.725 46.970 1.00 49.10 221 SER C N 1
ATOM 6141 C CA . SER C 1 223 ? 99.611 30.631 46.188 1.00 49.30 221 SER C CA 1
ATOM 6142 C C . SER C 1 223 ? 100.526 31.474 47.072 1.00 49.42 221 SER C C 1
ATOM 6143 O O . SER C 1 223 ? 101.614 31.860 46.647 1.00 49.45 221 SER C O 1
ATOM 6146 N N . ASN C 1 224 ? 100.078 31.754 48.294 1.00 49.50 222 ASN C N 1
ATOM 6147 C CA . ASN C 1 224 ? 100.857 32.531 49.253 1.00 49.62 222 ASN C CA 1
ATOM 6148 C C . ASN C 1 224 ? 102.083 31.783 49.758 1.00 49.65 222 ASN C C 1
ATOM 6149 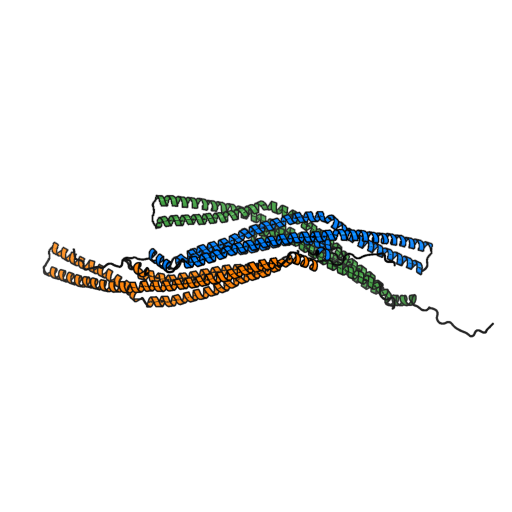O O . ASN C 1 224 ? 103.171 32.357 49.845 1.00 49.80 222 ASN C O 1
ATOM 6154 N N . ALA C 1 225 ? 101.900 30.505 50.091 1.00 49.64 223 ALA C N 1
ATOM 6155 C CA . ALA C 1 225 ? 103.000 29.643 50.525 1.00 49.66 223 ALA C CA 1
ATOM 6156 C C . ALA C 1 225 ? 104.026 29.447 49.406 1.00 49.69 223 ALA C C 1
ATOM 6157 O O . ALA C 1 225 ? 105.233 29.521 49.642 1.00 49.61 223 ALA C O 1
ATOM 6159 N N . ILE C 1 226 ? 103.533 29.211 48.192 1.00 49.81 224 ILE C N 1
ATOM 6160 C CA . ILE C 1 226 ? 104.382 29.061 47.010 1.00 50.02 224 ILE C CA 1
ATOM 6161 C C . ILE C 1 226 ? 105.187 30.336 46.735 1.00 50.24 224 ILE C C 1
ATOM 6162 O O . ILE C 1 226 ? 106.400 30.272 46.527 1.00 50.31 224 ILE C O 1
ATOM 6167 N N . LYS C 1 227 ? 104.506 31.483 46.757 1.00 50.51 225 LYS C N 1
ATOM 6168 C CA . LYS C 1 227 ? 105.131 32.794 46.553 1.00 50.72 225 LYS C CA 1
ATOM 6169 C C . LYS C 1 227 ? 106.224 33.068 47.586 1.00 50.64 225 LYS C C 1
ATOM 6170 O O . LYS C 1 227 ? 107.286 33.591 47.248 1.00 50.68 225 LYS C O 1
ATOM 6176 N N . GLU C 1 228 ? 105.957 32.703 48.838 1.00 50.56 226 GLU C N 1
ATOM 6177 C CA . GLU C 1 228 ? 106.900 32.907 49.934 1.00 50.60 226 GLU C CA 1
ATOM 6178 C C . GLU C 1 228 ? 108.173 32.078 49.762 1.00 50.37 226 GLU C C 1
ATOM 6179 O O . GLU C 1 228 ? 109.283 32.613 49.848 1.00 50.46 226 GLU C O 1
ATOM 6185 N N . ILE C 1 229 ? 108.004 30.778 49.523 1.00 50.03 227 ILE C N 1
ATOM 6186 C CA . ILE C 1 229 ? 109.132 29.864 49.337 1.00 49.64 227 ILE C CA 1
ATOM 6187 C C . ILE C 1 229 ? 109.924 30.200 48.070 1.00 49.44 227 ILE C C 1
ATOM 6188 O O . ILE C 1 229 ? 111.155 30.140 48.075 1.00 49.51 227 ILE C O 1
ATOM 6193 N N . HIS C 1 230 ? 109.216 30.582 47.008 1.00 49.16 228 HIS C N 1
ATOM 6194 C CA . HIS C 1 230 ? 109.846 31.014 45.758 1.00 48.97 228 HIS C CA 1
ATOM 6195 C C . HIS C 1 230 ? 110.747 32.226 45.998 1.00 49.17 228 HIS C C 1
ATOM 6196 O O . HIS C 1 230 ? 111.803 32.363 45.374 1.00 49.15 228 HIS C O 1
ATOM 6203 N N . LEU C 1 231 ? 110.318 33.091 46.915 1.00 49.23 229 LEU C N 1
ATOM 6204 C CA . LEU C 1 231 ? 111.070 34.280 47.291 1.00 49.31 229 LEU C CA 1
ATOM 6205 C C . LEU C 1 231 ? 112.315 33.893 48.085 1.00 49.23 229 LEU C C 1
ATOM 6206 O O . LEU C 1 231 ? 113.389 34.455 47.868 1.00 49.26 229 LEU C O 1
ATOM 6211 N N . GLN C 1 232 ? 112.158 32.931 48.996 1.00 49.17 230 GLN C N 1
ATOM 6212 C CA . GLN C 1 232 ? 113.272 32.374 49.769 1.00 49.11 230 GLN C CA 1
ATOM 6213 C C . GLN C 1 232 ? 114.306 31.693 48.868 1.00 49.09 230 GLN C C 1
ATOM 6214 O O . GLN C 1 232 ? 115.514 31.834 49.080 1.00 49.11 230 GLN C O 1
ATOM 6220 N N . ILE C 1 233 ? 113.813 30.958 47.870 1.00 48.99 231 ILE C N 1
ATOM 6221 C CA . ILE C 1 233 ? 114.648 30.252 46.895 1.00 48.93 231 ILE C CA 1
ATOM 6222 C C . ILE C 1 233 ? 115.521 31.216 46.083 1.00 49.04 231 ILE C C 1
ATOM 6223 O O . ILE C 1 233 ? 116.702 30.947 45.854 1.00 49.09 231 ILE C O 1
ATOM 6228 N N . GLY C 1 234 ? 114.939 32.339 45.669 1.00 49.17 232 GLY C N 1
ATOM 6229 C CA . GLY C 1 234 ? 115.663 33.366 44.917 1.00 49.36 232 GLY C CA 1
ATOM 6230 C C . GLY C 1 234 ? 116.768 34.039 45.712 1.00 49.53 232 GLY C C 1
ATOM 6231 O O . GLY C 1 234 ? 117.749 34.518 45.139 1.00 49.43 232 GLY C O 1
ATOM 6232 N N . GLN C 1 235 ? 116.599 34.071 47.033 1.00 49.62 233 GLN C N 1
ATOM 6233 C CA . GLN C 1 235 ? 117.593 34.629 47.943 1.00 49.88 233 GLN C CA 1
ATOM 6234 C C . GLN C 1 235 ? 118.744 33.655 48.175 1.00 49.86 233 GLN C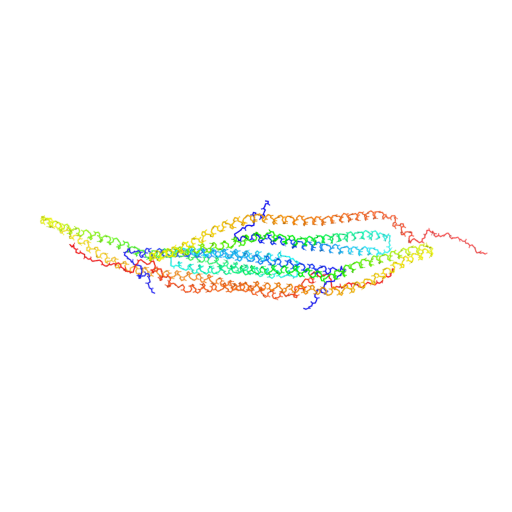 C 1
ATOM 6235 O O . GLN C 1 235 ? 119.873 34.070 48.439 1.00 49.88 233 GLN C O 1
ATOM 6241 N N . VAL C 1 236 ? 118.443 32.360 48.088 1.00 49.93 234 VAL C N 1
ATOM 6242 C CA . VAL C 1 236 ? 119.465 31.318 48.142 1.00 49.92 234 VAL C CA 1
ATOM 6243 C C . VAL C 1 236 ? 120.315 31.378 46.867 1.00 50.04 234 VAL C C 1
ATOM 6244 O O . VAL C 1 236 ? 121.541 31.263 46.928 1.00 50.00 234 VAL C O 1
ATOM 6248 N N . HIS C 1 237 ? 119.660 31.589 45.726 1.00 50.20 235 HIS C N 1
ATOM 6249 C CA . HIS C 1 237 ? 120.357 31.715 44.444 1.00 50.51 235 HIS C CA 1
ATOM 6250 C C . HIS C 1 237 ? 121.302 32.915 44.426 1.00 50.59 235 HIS C C 1
ATOM 6251 O O . HIS C 1 237 ? 122.413 32.821 43.905 1.00 50.57 235 HIS C O 1
ATOM 6258 N N . GLU C 1 238 ? 120.857 34.032 45.000 1.00 50.71 236 GLU C N 1
ATOM 6259 C CA . GLU C 1 238 ? 121.669 35.250 45.061 1.00 50.79 236 GLU C CA 1
ATOM 6260 C C . GLU C 1 238 ? 122.813 35.148 46.068 1.00 50.71 236 GLU C C 1
ATOM 6261 O O . GLU C 1 238 ? 123.916 35.633 45.804 1.00 50.67 236 GLU C O 1
ATOM 6267 N N . GLU C 1 239 ? 122.543 34.515 47.209 1.00 50.57 237 GLU C N 1
ATOM 6268 C CA . GLU C 1 239 ? 123.567 34.253 48.220 1.00 50.54 237 GLU C CA 1
ATOM 6269 C C . GLU C 1 239 ? 124.679 33.363 47.664 1.00 50.32 237 GLU C C 1
ATOM 6270 O O . GLU C 1 239 ? 125.855 33.579 47.953 1.00 50.35 237 GLU C O 1
ATOM 6276 N N . PHE C 1 240 ? 124.293 32.367 46.869 1.00 50.12 238 PHE C N 1
ATOM 6277 C CA . PHE C 1 240 ? 125.247 31.502 46.179 1.00 49.89 238 PHE C CA 1
ATOM 6278 C C . PHE C 1 240 ? 126.121 32.298 45.207 1.00 49.96 238 PHE C C 1
ATOM 6279 O O . PHE C 1 240 ? 127.324 32.054 45.113 1.00 49.92 238 PHE C O 1
ATOM 6287 N N . ILE C 1 241 ? 125.511 33.251 44.501 1.00 50.05 239 ILE C N 1
ATOM 6288 C CA . ILE C 1 241 ? 126.219 34.078 43.517 1.00 50.23 239 ILE C CA 1
ATOM 6289 C C . ILE C 1 241 ? 127.351 34.892 44.150 1.00 50.24 239 ILE C C 1
ATOM 6290 O O . ILE C 1 241 ? 128.467 34.920 43.621 1.00 50.16 239 ILE C O 1
ATOM 6295 N N . ASN C 1 242 ? 127.072 35.539 45.280 1.00 50.31 240 ASN C N 1
ATOM 6296 C CA . ASN C 1 242 ? 128.090 36.365 45.927 1.00 50.41 240 ASN C CA 1
ATOM 6297 C C . ASN C 1 242 ? 129.059 35.585 46.813 1.00 50.33 240 ASN C C 1
ATOM 6298 O O . ASN C 1 242 ? 130.181 36.035 47.048 1.00 50.36 240 ASN C O 1
ATOM 6303 N N . ASN C 1 243 ? 128.629 34.416 47.288 1.00 50.30 241 ASN C N 1
ATOM 6304 C CA . ASN C 1 243 ? 129.531 33.472 47.950 1.00 50.24 241 ASN C CA 1
ATOM 6305 C C . ASN C 1 243 ? 130.581 32.939 46.981 1.00 50.35 241 ASN C C 1
ATOM 6306 O O . ASN C 1 243 ? 131.733 32.732 47.358 1.00 50.44 241 ASN C O 1
ATOM 6311 N N . MET C 1 244 ? 130.170 32.723 45.734 1.00 50.49 242 MET C N 1
ATOM 6312 C CA . MET C 1 244 ? 131.084 32.356 44.656 1.00 50.69 242 MET C CA 1
ATOM 6313 C C . MET C 1 244 ? 131.992 33.521 44.273 1.00 50.87 242 MET C C 1
ATOM 6314 O O . MET C 1 244 ? 133.090 33.315 43.754 1.00 50.97 242 MET C O 1
ATOM 6319 N N . ALA C 1 245 ? 131.518 34.741 44.520 1.00 51.06 243 ALA C N 1
ATOM 6320 C CA . ALA C 1 245 ? 132.304 35.947 44.281 1.00 51.16 243 ALA C CA 1
ATOM 6321 C C . ALA C 1 245 ? 133.325 36.153 45.396 1.00 51.29 243 ALA C C 1
ATOM 6322 O O . ALA C 1 245 ? 134.472 36.514 45.129 1.00 51.18 243 ALA C O 1
ATOM 6324 N N . ASN C 1 246 ? 132.897 35.918 46.639 1.00 51.47 244 ASN C N 1
ATOM 6325 C CA . ASN C 1 246 ? 133.775 35.991 47.808 1.00 51.69 244 ASN C CA 1
ATOM 6326 C C . ASN C 1 246 ? 134.863 34.916 47.807 1.00 51.87 244 ASN C C 1
ATOM 6327 O O . ASN C 1 246 ? 135.956 35.137 48.331 1.00 51.99 244 ASN C O 1
ATOM 6332 N N . THR C 1 247 ? 134.556 33.755 47.227 1.00 52.01 245 THR C N 1
ATOM 6333 C CA . THR C 1 247 ? 135.552 32.706 47.011 1.00 52.15 245 THR C CA 1
ATOM 6334 C C . THR C 1 247 ? 136.402 33.097 45.800 1.00 52.23 245 THR C C 1
ATOM 6335 O O . THR C 1 247 ? 136.231 32.574 44.697 1.00 52.13 245 THR C O 1
ATOM 6339 N N . THR C 1 248 ? 137.317 34.034 46.028 1.00 52.46 246 THR C N 1
ATOM 6340 C CA . THR C 1 248 ? 138.108 34.636 44.958 1.00 52.77 246 THR C CA 1
ATOM 6341 C C . THR C 1 248 ? 139.251 33.731 44.482 1.00 52.82 246 THR C C 1
ATOM 6342 O O . THR C 1 248 ? 139.678 32.823 45.198 1.00 52.85 246 THR C O 1
ATOM 6346 N N . VAL C 1 249 ? 139.724 33.988 43.264 1.00 52.97 247 VAL C N 1
ATOM 6347 C CA . VAL C 1 249 ? 140.823 33.235 42.652 1.00 53.14 247 VAL C CA 1
ATOM 6348 C C . VAL C 1 249 ? 142.086 33.282 43.518 1.00 53.40 247 VAL C C 1
ATOM 6349 O O . VAL C 1 249 ? 142.755 32.265 43.699 1.00 53.51 247 VAL C O 1
ATOM 6353 N N . GLU C 1 250 ? 142.385 34.464 44.059 1.00 53.73 248 GLU C N 1
ATOM 6354 C CA . GLU C 1 250 ? 143.517 34.673 44.968 1.00 53.99 248 GLU C CA 1
ATOM 6355 C C . GLU C 1 250 ? 143.418 33.781 46.208 1.00 53.90 248 GLU C C 1
ATOM 6356 O O . GLU C 1 250 ? 144.409 33.176 46.617 1.00 53.97 248 GLU C O 1
ATOM 6362 N N . SER C 1 251 ? 142.221 33.703 46.792 1.00 53.82 249 SER C N 1
ATOM 6363 C CA . SER C 1 251 ? 141.995 32.940 48.027 1.00 53.76 249 SER C CA 1
ATOM 6364 C C . SER C 1 251 ? 142.161 31.436 47.840 1.00 53.77 249 SER C C 1
ATOM 6365 O O . SER C 1 251 ? 142.516 30.731 48.782 1.00 53.83 249 SER C O 1
ATOM 6368 N N . LEU C 1 252 ? 141.896 30.955 46.627 1.00 53.79 250 LEU C N 1
ATOM 6369 C CA . LEU C 1 252 ? 142.057 29.538 46.300 1.00 53.75 250 LEU C CA 1
ATOM 6370 C C . LEU C 1 252 ? 143.521 29.195 46.034 1.00 53.82 250 LEU C C 1
ATOM 6371 O O . LEU C 1 252 ? 144.003 28.144 46.461 1.00 53.73 250 LEU C O 1
ATOM 6376 N N . ILE C 1 253 ? 144.215 30.090 45.328 1.00 53.92 251 ILE C N 1
ATOM 6377 C CA . ILE C 1 253 ? 145.651 29.962 45.067 1.00 53.99 251 ILE C CA 1
ATOM 6378 C C . ILE C 1 253 ? 146.431 29.943 46.383 1.00 54.19 251 ILE C C 1
ATOM 6379 O O . ILE C 1 253 ? 147.316 29.107 46.580 1.00 54.25 251 ILE C O 1
ATOM 6384 N N . GLN C 1 254 ? 146.082 30.862 47.280 1.00 54.43 252 GLN C N 1
ATOM 6385 C CA . GLN C 1 254 ? 146.690 30.942 48.604 1.00 54.78 252 GLN C CA 1
ATOM 6386 C C . GLN C 1 254 ? 146.397 29.697 49.440 1.00 54.91 252 GLN C C 1
ATOM 6387 O O . GLN C 1 254 ? 147.286 29.186 50.122 1.00 54.94 252 GLN C O 1
ATOM 6393 N N . LYS C 1 255 ? 145.155 29.218 49.374 1.00 55.20 253 LYS C N 1
ATOM 6394 C CA . LYS C 1 255 ? 144.723 28.022 50.104 1.00 55.48 253 LYS C CA 1
ATOM 6395 C C . LYS C 1 255 ? 145.587 26.810 49.756 1.00 55.61 253 LYS C C 1
ATOM 6396 O O . LYS C 1 255 ? 146.018 26.074 50.646 1.00 55.56 253 LYS C O 1
ATOM 6402 N N . PHE C 1 256 ? 145.833 26.620 48.460 1.00 55.80 254 PHE C N 1
ATOM 6403 C CA . PHE C 1 256 ? 146.623 25.496 47.965 1.00 56.06 254 PHE C CA 1
ATOM 6404 C C . PHE C 1 256 ? 148.115 25.625 48.291 1.00 56.31 254 PHE C C 1
ATOM 6405 O O . PHE C 1 256 ? 148.772 24.631 48.606 1.00 56.37 254 PHE C O 1
ATOM 6413 N N . ALA C 1 257 ? 148.640 26.845 48.200 1.00 56.62 255 ALA C N 1
ATOM 6414 C CA . ALA C 1 257 ? 150.050 27.112 48.478 1.00 56.94 255 ALA C CA 1
ATOM 6415 C C . ALA C 1 257 ? 150.402 26.881 49.950 1.00 57.22 255 ALA C C 1
ATOM 6416 O O . ALA C 1 257 ? 151.455 26.323 50.261 1.00 57.22 255 ALA C O 1
ATOM 6418 N N . GLU C 1 258 ? 149.513 27.309 50.844 1.00 57.58 256 GLU C N 1
ATOM 6419 C CA . GLU C 1 258 ? 149.699 27.133 52.285 1.00 58.07 256 GLU C CA 1
ATOM 6420 C C . GLU C 1 258 ? 149.524 25.677 52.706 1.00 58.15 256 GLU C C 1
ATOM 6421 O O . GLU C 1 258 ? 150.219 25.195 53.603 1.00 58.22 256 GLU C O 1
ATOM 6427 N N . SER C 1 259 ? 148.592 24.987 52.052 1.00 58.40 257 SER C N 1
ATOM 6428 C CA . SER C 1 259 ? 148.240 23.614 52.407 1.00 58.59 257 SER C CA 1
ATOM 6429 C C . SER C 1 259 ? 149.196 22.580 51.816 1.00 58.76 257 SER C C 1
ATOM 6430 O O . SER C 1 259 ? 149.574 21.622 52.495 1.00 58.73 257 SER C O 1
ATOM 6433 N N . LYS C 1 260 ? 149.586 22.779 50.560 1.00 58.99 258 LYS C N 1
ATOM 6434 C CA . LYS C 1 260 ? 150.325 21.758 49.823 1.00 59.28 258 LYS C CA 1
ATOM 6435 C C . LYS C 1 260 ? 151.717 22.216 49.363 1.00 59.55 258 LYS C C 1
ATOM 6436 O O . LYS C 1 260 ? 152.351 21.561 48.531 1.00 59.54 258 LYS C O 1
ATOM 6442 N N . GLY C 1 261 ? 152.187 23.332 49.918 1.00 59.86 259 GLY C N 1
ATOM 6443 C CA . GLY C 1 261 ? 153.522 23.852 49.622 1.00 6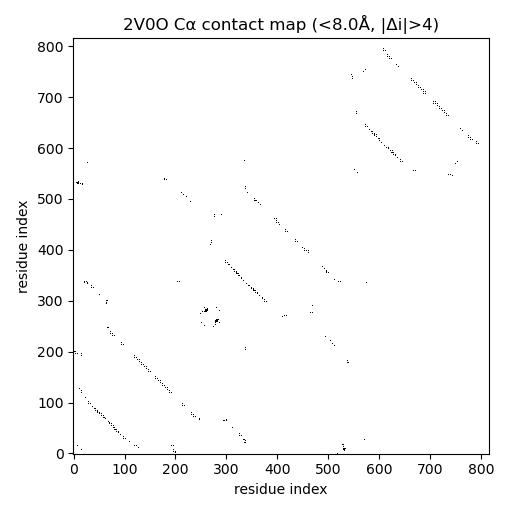0.30 259 GLY C CA 1
ATOM 6444 C C . GLY C 1 261 ? 154.638 22.978 50.166 1.00 60.60 259 GLY C C 1
ATOM 6445 O O . GLY C 1 261 ? 154.532 22.432 51.267 1.00 60.58 259 GLY C O 1
ATOM 6446 N N . THR C 1 262 ? 155.711 22.852 49.390 1.00 61.03 260 THR C N 1
ATOM 6447 C CA . THR C 1 262 ? 156.832 21.977 49.745 1.00 61.44 260 THR C CA 1
ATOM 6448 C C . THR C 1 262 ? 157.883 22.653 50.628 1.00 61.82 260 THR C C 1
ATOM 6449 O O . THR C 1 262 ? 158.759 21.983 51.178 1.00 61.91 260 THR C O 1
ATOM 6453 N N . GLY C 1 263 ? 157.790 23.974 50.766 1.00 62.37 261 GLY C N 1
ATOM 6454 C CA . GLY C 1 263 ? 158.693 24.727 51.635 1.00 63.04 261 GLY C CA 1
ATOM 6455 C C . GLY C 1 263 ? 158.975 26.142 51.166 1.00 63.58 261 GLY C C 1
ATOM 6456 O O . GLY C 1 263 ? 159.050 26.406 49.963 1.00 63.48 261 GLY C O 1
ATOM 6457 N N . LYS C 1 264 ? 159.138 27.046 52.129 1.00 64.21 262 LYS C N 1
ATOM 6458 C CA . LYS C 1 264 ? 159.442 28.452 51.854 1.00 64.97 262 LYS C CA 1
ATOM 6459 C C . LYS C 1 264 ? 160.936 28.675 51.620 1.00 65.45 262 LYS C C 1
ATOM 6460 O O . LYS C 1 264 ? 161.334 29.629 50.948 1.00 65.44 262 LYS C O 1
ATOM 6466 N N . GLU C 1 265 ? 161.749 27.781 52.180 1.00 66.14 263 GLU C N 1
ATOM 6467 C CA . GLU C 1 265 ? 163.208 27.881 52.127 1.00 66.80 263 GLU C CA 1
ATOM 6468 C C . GLU C 1 265 ? 163.801 27.295 50.841 1.00 67.12 263 GLU C C 1
ATOM 6469 O O . GLU C 1 265 ? 163.606 26.118 50.528 1.00 67.11 263 GLU C O 1
ATOM 6475 N N . ARG C 1 266 ? 164.523 28.136 50.106 1.00 67.68 264 ARG C N 1
ATOM 6476 C CA . ARG C 1 266 ? 165.185 27.744 48.862 1.00 68.25 264 ARG C CA 1
ATOM 6477 C C . ARG C 1 266 ? 166.441 26.920 49.172 1.00 68.82 264 ARG C C 1
ATOM 6478 O O . ARG C 1 266 ? 166.965 27.006 50.287 1.00 68.79 264 ARG C O 1
ATOM 6486 N N . PRO C 1 267 ? 166.922 26.111 48.200 1.00 69.41 265 PRO C N 1
ATOM 6487 C CA . PRO C 1 267 ? 168.121 25.291 48.423 1.00 69.93 265 PRO C CA 1
ATOM 6488 C C . PRO C 1 267 ? 169.287 26.118 48.965 1.00 70.51 265 PRO C C 1
ATOM 6489 O O . PRO C 1 267 ? 169.630 27.154 48.391 1.00 70.55 265 PRO C O 1
ATOM 6493 N N . GLY C 1 268 ? 169.871 25.660 50.071 1.00 71.12 266 GLY C N 1
ATOM 6494 C CA . GLY C 1 268 ? 170.892 26.419 50.792 1.00 71.97 266 GLY C CA 1
ATOM 6495 C C . GLY C 1 268 ? 172.247 26.492 50.113 1.00 72.56 266 GLY C C 1
ATOM 6496 O O . GLY C 1 268 ? 172.557 25.694 49.224 1.00 72.58 266 GLY C O 1
ATOM 6497 N N . LEU C 1 269 ? 173.050 27.464 50.541 1.00 73.16 267 LEU C N 1
ATOM 6498 C CA . LEU C 1 269 ? 174.416 27.639 50.052 1.00 73.75 267 LEU C CA 1
ATOM 6499 C C . LEU C 1 269 ? 175.334 26.555 50.613 1.00 74.18 267 LEU C C 1
ATOM 6500 O O . LEU C 1 269 ? 175.412 26.363 51.830 1.00 74.22 267 LEU C O 1
ATOM 6505 N N . ILE C 1 270 ? 176.019 25.848 49.719 1.00 74.74 268 ILE C N 1
ATOM 6506 C CA . ILE C 1 270 ? 177.003 24.845 50.120 1.00 75.28 268 ILE C CA 1
ATOM 6507 C C . ILE C 1 270 ? 178.406 25.277 49.693 1.00 75.71 268 ILE C C 1
ATOM 6508 O O . ILE C 1 270 ? 178.685 25.448 48.502 1.00 75.73 268 ILE C O 1
ATOM 6513 N N . GLU C 1 271 ? 179.273 25.463 50.685 1.00 76.26 269 GLU C N 1
ATOM 6514 C CA . GLU C 1 271 ? 180.662 25.854 50.463 1.00 76.82 269 GLU C CA 1
ATOM 6515 C C . GLU C 1 271 ? 181.606 24.740 50.897 1.00 77.25 269 GLU C C 1
ATOM 6516 O O . GLU C 1 271 ? 181.227 23.866 51.683 1.00 77.23 269 GLU C O 1
ATOM 6522 N N . PHE C 1 272 ? 182.834 24.775 50.381 1.00 77.84 270 PHE C N 1
ATOM 6523 C CA . PHE C 1 272 ? 183.880 23.859 50.822 1.00 78.39 270 PHE C CA 1
ATOM 6524 C C . PHE C 1 272 ? 184.207 24.126 52.288 1.00 78.79 270 PHE C C 1
ATOM 6525 O O . PHE C 1 272 ? 184.574 25.243 52.660 1.00 78.87 270 PHE C O 1
ATOM 6533 N N . GLU C 1 273 ? 184.052 23.098 53.113 1.00 79.30 271 GLU C N 1
ATOM 6534 C CA . GLU C 1 273 ? 184.423 23.180 54.521 1.00 79.87 271 GLU C CA 1
ATOM 6535 C C . GLU C 1 273 ? 185.424 22.082 54.872 1.00 80.21 271 GLU C C 1
ATOM 6536 O O . GLU C 1 273 ? 185.097 20.891 54.844 1.00 80.20 271 GLU C O 1
ATOM 6542 N N . GLU C 1 274 ? 186.650 22.497 55.182 1.00 80.68 272 GLU C N 1
ATOM 6543 C CA . GLU C 1 274 ? 187.731 21.561 55.483 1.00 81.18 272 GLU C CA 1
ATOM 6544 C C . GLU C 1 274 ? 187.504 20.818 56.798 1.00 81.43 272 GLU C C 1
ATOM 6545 O O . GLU C 1 274 ? 186.882 21.344 57.726 1.00 81.44 272 GLU C O 1
ATOM 6551 N N . CYS C 1 275 ? 188.008 19.588 56.854 1.00 81.80 273 CYS C N 1
ATOM 6552 C CA . CYS C 1 275 ? 187.850 18.718 58.016 1.00 82.18 273 CYS C CA 1
ATOM 6553 C C . CYS C 1 275 ? 188.654 19.204 59.218 1.00 82.34 273 CYS C C 1
ATOM 6554 O O . CYS C 1 275 ? 189.664 19.898 59.064 1.00 82.39 273 CYS C O 1
ATOM 6557 N N . ASP C 1 276 ? 188.192 18.830 60.410 1.00 82.52 274 ASP C N 1
ATOM 6558 C CA . ASP C 1 276 ? 188.835 19.212 61.667 1.00 82.68 274 ASP C CA 1
ATOM 6559 C C . ASP C 1 276 ? 190.225 18.594 61.798 1.00 82.73 274 ASP C C 1
ATOM 6560 O O . ASP C 1 276 ? 191.142 19.216 62.336 1.00 82.77 274 ASP C O 1
#

Secondary structure (DSSP, 8-state):
---HHHHHB--TT--HHHHHHHHHHHHHHHHHHHHHHHHHHHHHHHHHHHHHHHHHHHHHTS---SSSGGGHHHHHHHHHHHHHHHHHHHHHHHHHHHHHHHHHHHHHHHHHHHHHHSHHHHHHHHHHHHHHHHHHHHHHHHHHHHHHHHHHHHH---HHHHHHHHHHHHHHHHHHHHHHHHHHHHHHHHHHHHHHHHHHHHHHHHHHHHHHHHHHHHHHHHHHHHHHHHHHHHHHHHHHHHHS-HHHHHHHHHHHH--BSSPPPP-------/--HHHHSB--SS--HHHHHHHHHHTHHHHHHHHHHHHHHHHHHHHHHHHHHHHHHHHTTTS-S-STTGGGHHHHHHHHHHHHHHHHHHHHHHHHHHHHHHHHHHHHHHHHHHHHHHTSHHHHHHHHHHHHHHHHHHHHHHHHHHHHHHHHHHHH---HHHHHHHHHHHHHHHHHHHHHHHHHHHHHHHHHHHHHHHHHHHHHHHHHHHHHHHHHHHHHHHHHHHHHHHHHHHHHHHHHHHHHS-HHHHHHHHHHHH--BSSPPPP------/--HHHHHS--TT--HHHHHHHHHHHHHHHHHHHHHHHHHHHHHHHHHHHHHHHHHHHHHTS-S-STTGGGHHHHHHHHHHHHHHHHHHHHHHHHHHHHHHHHHHHHHHHHHHHHHHTHHHHHHHHHHHHHHHHHHHHHHHHHHHHHHHHHHHHS---HHHHHHHHHHHHHHHHHHHHHHHHHHHHHHHHHHHHHHHHHHHHHHHHHHHHHHHHHHHHHHHHHHHHHHHHHHHHHHHHHHHHHS-HHHHHHHHHHHH---SSPPPP-------

Organism: Homo sapiens (NCBI:txid9606)

Solvent-accessible surface area: 47368 Å² total; per-residue (Å²): 162,92,26,32,1,17,75,10,1,4,6,124,58,8,22,2,11,55,39,2,21,18,4,3,50,13,2,13,1,2,4,38,16,0,3,49,9,0,37,71,20,5,53,5,1,12,60,8,3,87,34,1,49,125,0,0,98,32,1,62,125,32,34,149,88,8,3,0,8,42,1,10,82,23,2,46,46,8,8,67,94,8,1,97,11,14,55,59,5,0,92,66,0,62,102,9,11,128,79,0,64,124,19,18,102,68,8,61,144,59,11,137,140,9,108,114,110,6,53,32,6,88,112,2,10,94,63,0,71,69,32,52,110,28,5,78,148,11,42,97,68,11,50,57,61,18,106,77,33,93,142,68,125,172,128,63,40,89,150,168,84,34,89,135,14,40,93,119,16,122,153,4,28,67,59,0,101,94,65,24,127,88,10,53,136,10,42,62,61,3,31,103,68,1,40,119,10,0,60,67,2,5,66,40,4,51,94,10,0,87,63,0,52,106,4,3,28,44,8,10,96,11,15,104,80,2,27,121,60,20,15,113,14,24,73,59,21,58,75,46,16,70,114,26,38,14,126,49,6,3,64,116,24,1,112,77,125,27,50,18,127,156,115,26,51,132,62,118,72,73,136,33,185,184,27,56,1,15,89,19,1,3,11,161,153,8,46,2,15,87,48,1,27,92,4,4,67,39,2,49,57,2,4,134,18,1,3,44,10,2,95,58,18,6,89,13,3,54,59,11,3,166,42,0,40,157,3,0,119,44,0,63,125,44,13,142,12,10,2,1,21,46,0,11,83,16,3,53,51,6,9,58,93,10,0,89,12,11,61,58,3,0,116,68,0,64,105,14,19,134,73,0,92,143,21,16,111,92,10,68,159,55,14,129,130,11,102,134,87,17,47,31,5,73,112,2,20,108,57,18,90,72,24,50,114,26,5,88,152,10,58,105,63,14,36,53,60,20,96,64,32,86,150,60,126,172,130,53,54,80,134,155,79,56,113,109,11,46,96,111,14,123,144,5,25,69,52,0,104,90,73,26,126,102,13,52,136,8,41,69,59,4,28,101,75,2,40,116,2,1,61,74,3,4,66,48,6,65,83,12,0,80,71,0,48,103,7,2,30,48,8,13,96,10,16,107,83,2,30,120,56,19,15,110,12,20,72,63,22,56,84,48,14,67,110,24,48,21,91,32,0,1,69,108,20,1,116,79,96,33,43,18,151,117,108,14,48,136,48,110,62,104,148,99,183,28,148,37,24,124,102,54,85,54,136,54,20,40,7,12,60,78,2,17,15,53,2,51,46,4,14,19,46,5,35,66,31,5,36,138,1,36,94,84,6,52,101,19,14,55,105,3,84,70,23,52,128,101,0,108,44,7,65,124,119,74,149,126,47,49,98,22,47,4,65,83,18,69,44,50,9,20,67,96,23,1,89,10,20,54,54,5,0,93,68,0,65,104,10,10,123,75,1,66,128,20,19,105,77,9,62,161,60,10,140,130,8,104,118,89,4,52,34,7,80,117,6,10,102,58,6,66,66,26,58,105,27,30,70,146,10,81,82,61,65,71,59,61,52,103,77,31,83,102,35,108,173,133,56,39,76,153,157,75,38,103,107,10,39,86,125,17,123,135,3,31,61,52,41,135,89,62,73,127,84,73,58,142,8,85,64,61,8,78,101,66,1,54,118,9,1,54,69,0,12,73,42,23,90,90,14,100,105,63,18,145,117,4,67,29,44,25,62,96,13,50,142,80,2,127,114,60,23,31,120,14,88,101,58,55,101,74,48,64,71,116,34,50,114,131,31,23,104,104,107,100,58,136,88,119,54,150,50,203,137,214,138,62,154,165,121,188,157,144,119,209